Protein AF-A0A965VI87-F1 (afdb_monomer_lite)

Sequence (1273 aa):
LYPISFAGQSDTATFDNCLELLTMAGYPISQAMMMMIPEPWENHSTMDPRRRAFYEYHAAMLEPWDGPASIVFTDGRQIGATLDRNGLRPSRYCITDDDLVIMASESGVLPVPENKIVRKWRLQPGKMFLIDLEQGRMIDDDELKSGLANSKPYKQWIDNLRIKLDDVATHGPVETGEATSVSLLDRQQAFGFTQEDVKFLMAPMAVAGEEALGSMGNDSPLAVLSDKNKPLYNYFKQLFAQVTNPPIDPIREAIVMSLVSFIGPKPNLLDINQVNPPMRLEVAQPVLDFADMAKLRDIAQYTHGKFRSTTLDITYPLAWGHEGVEAKLASLCAQAVDAIRGGHNILIISDKGVGPENVAIPALMALSAIHQHLVSEGLRTTAGLVVETGTAREVHHFAVLAGYGAEAVHPYLAMETLVQMHQNLSGDLGADKAIYNYIKAIGKGLSKIMSKMGVSTYMSYCGAQLFEAIGLSSETVNKYFTGTPSRVEGIGVFEIAEEAIRMHRAAFSSDPVLAQALDAGGEYAWRARGEEHMWTPDAIAKLQHSTRANNFSTYKEYAQIINDQSRRHLTLRGLFEFKIDPAKAIPVDEVESAAEIVKRFATGAMSLGSISTEAHATLAIAMNRIGGKSNTGEGGEDPARYRNELKGIPITQGQTMSDLLGKDLFEVDYPLNAGDSMRSKIKQVASGRFGVTAEYLSSADQIQIKMAQGAKPGEGGQLPGSKVSNYIGMLRYSVPGVGLISPPPHHDIYSIEDLAQLIHDLKNVAPKASISVKLVSEIGVGTVAAGVTKCKSDHIVIAGHDGGTGASPWSSIKHAGSPWEIGLAETQQTLVLNRLRGRVRVQADGQMKTGRDVAIGALLGADEFGFATAPLVVEGCIMMRKCHLNTCPVGVATQDPDLRKKFSGKPDHVVNYFFFVAEEVRQIMAQLGIRKFDDMIGRADLLDTRKGIAHWKASGLDFGRIFAMPPVPADVPRFHCESQAHGLDKGLDNLLIAKSRDAIDKGQRVQFMEVARNVNRSVGAMLSGAVTQVHPEGLPDDTIRIQLEGTGGQSFGAFLCKGITLYLIGDANDYTGKGLSGGRVVVRPSIDFRGDALRNTIVGNTVMYGATAGEAFFSGVAGERFAVRLSGATAVVEGTGDHGCEYMTGGTVLVLGQTGRNFAAGMSGGVAYVYDEDGHFASRCNTAMVDLKPLLSAQEQEASVDRGVWHLGETDEATVRRLLAEHNRWTGSKRARELLDHWDAARTRFVKVFPKEYQRALAEIHAKKRTSQTVAG

Structure (mmCIF, N/CA/C/O backbone):
data_AF-A0A965VI87-F1
#
_entry.id   AF-A0A965VI87-F1
#
loop_
_atom_site.group_PDB
_atom_site.id
_atom_site.type_symbol
_atom_site.label_atom_id
_atom_site.label_alt_id
_atom_site.label_comp_id
_atom_site.label_asym_id
_atom_site.label_entity_id
_atom_site.label_seq_id
_atom_site.pdbx_PDB_ins_code
_atom_site.Cartn_x
_atom_site.Cartn_y
_atom_site.Cartn_z
_atom_site.occupancy
_atom_site.B_iso_or_equiv
_atom_site.auth_seq_id
_atom_site.auth_comp_id
_atom_site.auth_asym_id
_atom_site.auth_atom_id
_atom_site.pdbx_PDB_model_num
ATOM 1 N N . LEU A 1 1 ? -41.719 -2.821 0.565 1.00 72.94 1 LEU A N 1
ATOM 2 C CA . LEU A 1 1 ? -40.392 -2.865 -0.085 1.00 72.94 1 LEU A CA 1
ATOM 3 C C . LEU A 1 1 ? -39.290 -3.354 0.858 1.00 72.94 1 LEU A C 1
ATOM 5 O O . LEU A 1 1 ? -38.326 -3.894 0.357 1.00 72.94 1 LEU A O 1
ATOM 9 N N . TYR A 1 2 ? -39.400 -3.215 2.186 1.00 78.69 2 TYR A N 1
ATOM 10 C CA . TYR A 1 2 ? -38.315 -3.613 3.096 1.00 78.69 2 TYR A CA 1
ATOM 11 C C . TYR A 1 2 ? -38.128 -5.137 3.250 1.00 78.69 2 TYR A C 1
ATOM 13 O O . TYR A 1 2 ? -39.138 -5.845 3.319 1.00 78.69 2 TYR A O 1
ATOM 21 N N . PRO A 1 3 ? -36.871 -5.617 3.392 1.00 82.81 3 PRO A N 1
ATOM 22 C CA . PRO A 1 3 ? -35.610 -4.860 3.284 1.00 82.81 3 PRO A CA 1
ATOM 23 C C . PRO A 1 3 ? -35.211 -4.584 1.819 1.00 82.81 3 PRO A C 1
ATOM 25 O O . PRO A 1 3 ? -35.500 -5.389 0.942 1.00 82.81 3 PRO A O 1
ATOM 28 N N . ILE A 1 4 ? -34.544 -3.449 1.565 1.00 86.69 4 ILE A N 1
ATOM 29 C CA . ILE A 1 4 ? -34.064 -3.064 0.217 1.00 86.69 4 ILE A CA 1
ATOM 30 C C . ILE A 1 4 ? -32.830 -3.881 -0.191 1.00 86.69 4 ILE A C 1
ATOM 32 O O . ILE A 1 4 ? -32.712 -4.296 -1.338 1.00 86.69 4 ILE A O 1
ATOM 36 N N . SER A 1 5 ? -31.942 -4.158 0.765 1.00 88.50 5 SER A N 1
ATOM 37 C CA . SER A 1 5 ? -30.737 -4.965 0.561 1.00 88.50 5 SER A CA 1
ATOM 38 C C . SER A 1 5 ? -30.717 -6.123 1.552 1.00 88.50 5 SER A C 1
ATOM 40 O O . SER A 1 5 ? -31.029 -5.944 2.732 1.00 88.50 5 SER A O 1
ATOM 42 N N . PHE A 1 6 ? -30.357 -7.314 1.076 1.00 86.75 6 PHE A N 1
ATOM 43 C CA . PHE A 1 6 ? -30.301 -8.534 1.880 1.00 86.75 6 PHE A CA 1
ATOM 44 C C . PHE A 1 6 ? -28.860 -8.885 2.253 1.00 86.75 6 PHE A C 1
ATOM 46 O O . PHE A 1 6 ? -27.928 -8.681 1.475 1.00 86.75 6 PHE A O 1
ATOM 53 N N . ALA A 1 7 ? -28.679 -9.484 3.432 1.00 82.75 7 ALA A N 1
ATOM 54 C CA . ALA A 1 7 ? -27.382 -10.009 3.842 1.00 82.75 7 ALA A CA 1
ATOM 55 C C . ALA A 1 7 ? -26.872 -11.062 2.837 1.00 82.75 7 ALA A C 1
ATOM 57 O O . ALA A 1 7 ? -27.614 -11.960 2.437 1.00 82.75 7 ALA A O 1
ATOM 58 N N . GLY A 1 8 ? -25.598 -10.960 2.450 1.00 85.56 8 GLY A N 1
ATOM 59 C CA . GLY A 1 8 ? -24.940 -11.893 1.527 1.00 85.56 8 GLY A CA 1
ATOM 60 C C . GLY A 1 8 ? -25.049 -11.544 0.037 1.00 85.56 8 GLY A C 1
ATOM 61 O O . GLY A 1 8 ? -24.500 -12.279 -0.782 1.00 85.56 8 GLY A O 1
ATOM 62 N N . GLN A 1 9 ? -25.718 -10.446 -0.332 1.00 92.62 9 GLN A N 1
ATOM 63 C CA . GLN A 1 9 ? -25.643 -9.902 -1.693 1.00 92.62 9 GLN A CA 1
ATOM 64 C C . GLN A 1 9 ? -24.256 -9.307 -1.979 1.00 92.62 9 GLN A C 1
ATOM 66 O O . GLN A 1 9 ? -23.531 -8.925 -1.060 1.00 92.62 9 GLN A O 1
ATOM 71 N N . SER A 1 10 ? -23.881 -9.235 -3.260 1.00 94.56 10 SER A N 1
ATOM 72 C CA . SER A 1 10 ? -22.672 -8.513 -3.658 1.00 94.56 10 SER A CA 1
ATOM 73 C C . SER A 1 10 ? -22.844 -7.005 -3.473 1.00 94.56 10 SER A C 1
ATOM 75 O O . SER A 1 10 ? -23.960 -6.480 -3.393 1.00 94.56 10 SER A O 1
ATOM 77 N N . ASP A 1 11 ? -21.718 -6.303 -3.463 1.00 93.75 11 ASP A N 1
ATOM 78 C CA . ASP A 1 11 ? -21.645 -4.846 -3.561 1.00 93.75 11 ASP A CA 1
ATOM 79 C C . ASP A 1 11 ? -22.456 -4.300 -4.748 1.00 93.75 11 ASP A C 1
ATOM 81 O O . ASP A 1 11 ? -23.286 -3.413 -4.576 1.00 93.75 11 ASP A O 1
ATOM 85 N N . THR A 1 12 ? -22.297 -4.900 -5.928 1.00 94.62 12 THR A N 1
ATOM 86 C CA . THR A 1 12 ? -22.946 -4.484 -7.175 1.00 94.62 12 THR A CA 1
ATOM 87 C C . THR A 1 12 ? -24.462 -4.644 -7.088 1.00 94.62 12 THR A C 1
ATOM 89 O O . THR A 1 12 ? -25.194 -3.743 -7.478 1.00 94.62 12 THR A O 1
ATOM 92 N N . ALA A 1 13 ? -24.946 -5.758 -6.526 1.00 95.31 13 ALA A N 1
ATOM 93 C CA . ALA A 1 13 ? -26.380 -5.968 -6.326 1.00 95.31 13 ALA A CA 1
ATOM 94 C C . ALA A 1 13 ? -26.959 -4.979 -5.302 1.00 95.31 13 ALA A C 1
ATOM 96 O O . ALA A 1 13 ? -28.059 -4.470 -5.477 1.00 95.31 13 ALA A O 1
ATOM 97 N N . THR A 1 14 ? -26.206 -4.669 -4.244 1.00 95.25 14 THR A N 1
ATOM 98 C CA . THR A 1 14 ? -26.623 -3.688 -3.232 1.00 95.25 14 THR A CA 1
ATOM 99 C C . THR A 1 14 ? -26.690 -2.273 -3.824 1.00 95.25 14 THR A C 1
ATOM 101 O O . THR A 1 14 ? -27.634 -1.537 -3.538 1.00 95.25 14 THR A O 1
ATOM 104 N N . PHE A 1 15 ? -25.720 -1.909 -4.669 1.00 95.44 15 PHE A N 1
ATOM 105 C CA . PHE A 1 15 ? -25.708 -0.643 -5.403 1.00 95.44 15 PHE A CA 1
ATOM 106 C C . PHE A 1 15 ? -26.916 -0.539 -6.345 1.00 95.44 15 PHE A C 1
ATOM 108 O O . PHE A 1 15 ? -27.625 0.465 -6.318 1.00 95.44 15 PHE A O 1
ATOM 115 N N . ASP A 1 16 ? -27.186 -1.594 -7.118 1.00 95.81 16 ASP A N 1
ATOM 116 C CA . ASP A 1 16 ? -28.302 -1.657 -8.069 1.00 95.81 16 ASP A CA 1
ATOM 117 C C . ASP A 1 16 ? -29.664 -1.506 -7.374 1.00 95.81 16 ASP A C 1
ATOM 119 O O . ASP A 1 16 ? -30.453 -0.645 -7.755 1.00 95.81 16 ASP A O 1
ATOM 123 N N . ASN A 1 17 ? -29.899 -2.224 -6.266 1.00 95.12 17 ASN A N 1
ATOM 124 C CA . ASN A 1 17 ? -31.145 -2.100 -5.492 1.00 95.12 17 ASN A CA 1
ATOM 125 C C . ASN A 1 17 ? -31.388 -0.661 -4.996 1.00 95.12 17 ASN A C 1
ATOM 127 O O . ASN A 1 17 ? -32.525 -0.188 -4.939 1.00 95.12 17 ASN A O 1
ATOM 131 N N . CYS A 1 18 ? -30.324 0.042 -4.593 1.00 95.06 18 CYS A N 1
ATOM 132 C CA . CYS A 1 18 ? -30.413 1.425 -4.130 1.00 95.06 18 CYS A CA 1
ATOM 133 C C . CYS A 1 18 ? -30.672 2.392 -5.298 1.00 95.06 18 CYS A C 1
ATOM 135 O O . CYS A 1 18 ? -31.544 3.258 -5.193 1.00 95.06 18 CYS A O 1
ATOM 137 N N . LEU A 1 19 ? -29.988 2.207 -6.433 1.00 95.94 19 LEU A N 1
ATOM 138 C CA . LEU A 1 19 ? -30.224 2.984 -7.651 1.00 95.94 19 LEU A CA 1
ATOM 139 C C . LEU A 1 19 ? -31.660 2.809 -8.165 1.00 95.94 19 LEU A C 1
ATOM 141 O O . LEU A 1 19 ? -32.320 3.795 -8.511 1.00 95.94 19 LEU A O 1
ATOM 145 N N . GLU A 1 20 ? -32.162 1.573 -8.174 1.00 95.38 20 GLU A N 1
ATOM 146 C CA . GLU A 1 20 ? -33.539 1.252 -8.546 1.00 95.38 20 GLU A CA 1
ATOM 147 C C . GLU A 1 20 ? -34.525 1.949 -7.601 1.00 95.38 20 GLU A C 1
ATOM 149 O O . GLU A 1 20 ? -35.437 2.632 -8.068 1.00 95.38 20 GLU A O 1
ATOM 154 N N . LEU A 1 21 ? -34.305 1.881 -6.281 1.00 95.25 21 LEU A N 1
ATOM 155 C CA . LEU A 1 21 ? -35.148 2.564 -5.297 1.00 95.25 21 LEU A CA 1
ATOM 156 C C . LEU A 1 21 ? -35.213 4.079 -5.539 1.00 95.25 21 LEU A C 1
ATOM 158 O O . LEU A 1 21 ? -36.306 4.648 -5.530 1.00 95.25 21 LEU A O 1
ATOM 162 N N . LEU A 1 22 ? -34.067 4.736 -5.749 1.00 95.38 22 LEU A N 1
ATOM 163 C CA . LEU A 1 22 ? -34.012 6.179 -6.007 1.00 95.38 22 LEU A CA 1
ATOM 164 C C . LEU A 1 22 ? -34.742 6.539 -7.306 1.00 95.38 22 LEU A C 1
ATOM 166 O O . LEU A 1 22 ? -35.532 7.485 -7.340 1.00 95.38 22 LEU A O 1
ATOM 170 N N . THR A 1 23 ? -34.529 5.754 -8.360 1.00 94.94 23 THR A N 1
ATOM 171 C CA . THR A 1 23 ? -35.169 5.980 -9.660 1.00 94.94 23 THR A CA 1
ATOM 172 C C . THR A 1 23 ? -36.686 5.787 -9.563 1.00 94.94 23 THR A C 1
ATOM 174 O O . THR A 1 23 ? -37.454 6.640 -10.007 1.00 94.94 23 THR A O 1
ATOM 177 N N . MET A 1 24 ? -37.149 4.727 -8.890 1.00 93.31 24 MET A N 1
ATOM 178 C CA . MET A 1 24 ? -38.575 4.468 -8.654 1.00 93.31 24 MET A CA 1
ATOM 179 C C . MET A 1 24 ? -39.237 5.506 -7.739 1.00 93.31 24 MET A C 1
ATOM 181 O O . MET A 1 24 ? -40.436 5.755 -7.869 1.00 93.31 24 MET A O 1
ATOM 185 N N . ALA A 1 25 ? -38.479 6.127 -6.830 1.00 92.62 25 ALA A N 1
ATOM 186 C CA . ALA A 1 25 ? -38.961 7.237 -6.009 1.00 92.62 25 ALA A CA 1
ATOM 187 C C . ALA A 1 25 ? -39.172 8.533 -6.816 1.00 92.62 25 ALA A C 1
ATOM 189 O O . ALA A 1 25 ? -39.850 9.442 -6.338 1.00 92.62 25 ALA A O 1
ATOM 190 N N . GLY A 1 26 ? -38.642 8.600 -8.043 1.00 93.62 26 GLY A N 1
ATOM 191 C CA . GLY A 1 26 ? -38.855 9.688 -8.996 1.00 93.62 26 GLY A CA 1
ATOM 192 C C . GLY A 1 26 ? -37.635 10.575 -9.243 1.00 93.62 26 GLY A C 1
ATOM 193 O O . GLY A 1 26 ? -37.772 11.601 -9.911 1.00 93.62 26 GLY A O 1
ATOM 194 N N . TYR A 1 27 ? -36.449 10.213 -8.741 1.00 94.31 27 TYR A N 1
ATOM 195 C CA . TYR A 1 27 ? -35.214 10.857 -9.190 1.00 94.31 27 TYR A CA 1
ATOM 196 C C . TYR A 1 27 ? -34.926 10.473 -10.650 1.00 94.31 27 TYR A C 1
ATOM 198 O O . TYR A 1 27 ? -35.005 9.291 -10.988 1.00 94.31 27 TYR A O 1
ATOM 206 N N . PRO A 1 28 ? -34.529 11.420 -11.520 1.00 94.38 28 PRO A N 1
ATOM 207 C CA . PRO A 1 28 ? -33.897 11.068 -12.787 1.00 94.38 28 PRO A CA 1
ATOM 208 C C . PRO A 1 28 ? -32.697 10.148 -12.531 1.00 94.38 28 PRO A C 1
ATOM 210 O O . PRO A 1 28 ? -31.907 10.424 -11.625 1.00 94.38 28 PRO A O 1
ATOM 213 N N . ILE A 1 29 ? -32.522 9.093 -13.331 1.00 96.00 29 ILE A N 1
ATOM 214 C CA . ILE A 1 29 ? -31.449 8.106 -13.113 1.00 96.00 29 ILE A CA 1
ATOM 215 C C . ILE A 1 29 ? -30.055 8.757 -13.086 1.00 96.00 29 ILE A C 1
ATOM 217 O O . ILE A 1 29 ? -29.215 8.412 -12.259 1.00 96.00 29 ILE A O 1
ATOM 221 N N . SER A 1 30 ? -29.830 9.783 -13.911 1.00 95.00 30 SER A N 1
ATOM 222 C CA . SER A 1 30 ? -28.601 10.587 -13.903 1.00 95.00 30 SER A CA 1
ATOM 223 C C . SER A 1 30 ? -28.392 11.350 -12.590 1.00 95.00 30 SER A C 1
ATOM 225 O O . SER A 1 30 ? -27.271 11.410 -12.087 1.00 95.00 30 SER A O 1
ATOM 227 N N . GLN A 1 31 ? -29.460 11.881 -11.986 1.00 95.44 31 GLN A N 1
ATOM 228 C CA . GLN A 1 31 ? -29.398 12.523 -10.673 1.00 95.44 31 GLN A CA 1
ATOM 229 C C . GLN A 1 31 ? -29.101 11.503 -9.569 1.00 95.44 31 GLN A C 1
ATOM 231 O O . GLN A 1 31 ? -28.244 11.770 -8.729 1.00 95.44 31 GLN A O 1
ATOM 236 N N . ALA A 1 32 ? -29.763 10.341 -9.583 1.00 96.06 32 ALA A N 1
ATOM 237 C CA . ALA A 1 32 ? -29.514 9.269 -8.619 1.00 96.06 32 ALA A CA 1
ATOM 238 C C . ALA A 1 32 ? -28.046 8.808 -8.669 1.00 96.06 32 ALA A C 1
ATOM 240 O O . ALA A 1 32 ? -27.383 8.729 -7.634 1.00 96.06 32 ALA A O 1
ATOM 241 N N . MET A 1 33 ? -27.493 8.637 -9.873 1.00 96.06 33 MET A N 1
ATOM 242 C CA . MET A 1 33 ? -26.074 8.330 -10.066 1.00 96.06 33 MET A CA 1
ATOM 243 C C . MET A 1 33 ? -25.146 9.428 -9.526 1.00 96.06 33 MET A C 1
ATOM 245 O O . MET A 1 33 ? -24.167 9.108 -8.859 1.00 96.06 33 MET A O 1
ATOM 249 N N . MET A 1 34 ? -25.460 10.712 -9.738 1.00 95.25 34 MET A N 1
ATOM 250 C CA . MET A 1 34 ? -24.687 11.831 -9.169 1.00 95.25 34 MET A CA 1
ATOM 251 C C . MET A 1 34 ? -24.776 11.926 -7.638 1.00 95.25 34 MET A C 1
ATOM 253 O O . MET A 1 34 ? -23.898 12.526 -7.021 1.00 95.25 34 MET A O 1
ATOM 257 N N . MET A 1 35 ? -25.832 11.385 -7.024 1.00 95.31 35 MET A N 1
ATOM 258 C CA . MET A 1 35 ? -25.975 11.311 -5.566 1.00 95.31 35 MET A CA 1
ATOM 259 C C . MET A 1 35 ? -25.169 10.149 -4.980 1.00 95.31 35 MET A C 1
ATOM 261 O O . MET A 1 35 ? -24.522 10.323 -3.953 1.00 95.31 35 MET A O 1
ATOM 265 N N . MET A 1 36 ? -25.200 8.981 -5.627 1.00 95.50 36 MET A N 1
ATOM 266 C CA . MET A 1 36 ? -24.495 7.780 -5.165 1.00 95.50 36 MET A CA 1
ATOM 267 C C . MET A 1 36 ? -22.984 7.843 -5.430 1.00 95.50 36 MET A C 1
ATOM 269 O O . MET A 1 36 ? -22.193 7.466 -4.567 1.00 95.50 36 MET A O 1
ATOM 273 N N . ILE A 1 37 ? -22.584 8.353 -6.602 1.00 95.00 37 ILE A N 1
ATOM 274 C CA . ILE A 1 37 ? -21.187 8.531 -7.032 1.00 95.00 37 ILE A CA 1
ATOM 275 C C . ILE A 1 37 ? -20.941 10.024 -7.330 1.00 95.00 37 ILE A C 1
ATOM 277 O O . ILE A 1 37 ? -20.847 10.433 -8.492 1.00 95.00 37 ILE A O 1
ATOM 281 N N . PRO A 1 38 ? -20.873 10.881 -6.294 1.00 93.81 38 PRO A N 1
ATOM 282 C CA . PRO A 1 38 ? -20.665 12.308 -6.486 1.00 93.81 38 PRO A CA 1
ATOM 283 C C . PRO A 1 38 ? -19.235 12.626 -6.936 1.00 93.81 38 PRO A C 1
ATOM 285 O O . PRO A 1 38 ? -18.255 12.004 -6.512 1.00 93.81 38 PRO A O 1
ATOM 288 N N . GLU A 1 39 ? -19.101 13.677 -7.747 1.00 91.44 39 GLU A N 1
ATOM 289 C CA . GLU A 1 39 ? -17.798 14.270 -8.055 1.00 91.44 39 GLU A CA 1
ATOM 290 C C . GLU A 1 39 ? -17.091 14.754 -6.780 1.00 91.44 39 GLU A C 1
ATOM 292 O O . GLU A 1 39 ? -17.751 15.189 -5.837 1.00 91.44 39 GLU A O 1
ATOM 297 N N . PRO A 1 40 ? -15.747 14.774 -6.738 1.00 89.94 40 PRO A N 1
ATOM 298 C CA . PRO A 1 40 ? -15.033 15.472 -5.674 1.00 89.94 40 PRO A CA 1
ATOM 299 C C . PRO A 1 40 ? -15.330 16.979 -5.753 1.00 89.94 40 PRO A C 1
ATOM 301 O O . PRO A 1 40 ? -14.959 17.645 -6.728 1.00 89.94 40 PRO A O 1
ATOM 304 N N . TRP A 1 41 ? -16.038 17.504 -4.745 1.00 91.19 41 TRP A N 1
ATOM 305 C CA . TRP A 1 41 ? -16.609 18.859 -4.742 1.00 91.19 41 TRP A CA 1
ATOM 306 C C . TRP A 1 41 ? -16.074 19.737 -3.605 1.00 91.19 41 TRP A C 1
ATOM 308 O O . TRP A 1 41 ? -15.979 20.954 -3.771 1.00 91.19 41 TRP A O 1
ATOM 318 N N . GLU A 1 42 ? -15.674 19.130 -2.487 1.00 87.81 42 GLU A N 1
ATOM 319 C CA . GLU A 1 42 ? -15.307 19.792 -1.232 1.00 87.81 42 GLU A CA 1
ATOM 320 C C . GLU A 1 42 ? -14.055 20.661 -1.395 1.00 87.81 42 GLU A C 1
ATOM 322 O O . GLU A 1 42 ? -14.053 21.846 -1.063 1.00 87.81 42 GLU A O 1
ATOM 327 N N . ASN A 1 43 ? -13.011 20.090 -2.002 1.00 82.75 43 ASN A N 1
ATOM 328 C CA . ASN A 1 43 ? -11.727 20.755 -2.239 1.00 82.75 43 ASN A CA 1
ATOM 329 C C . ASN A 1 43 ? -11.566 21.264 -3.683 1.00 82.75 43 ASN A C 1
ATOM 331 O O . ASN A 1 43 ? -10.490 21.718 -4.078 1.00 82.75 43 ASN A O 1
ATOM 335 N N . HIS A 1 44 ? -12.624 21.206 -4.498 1.00 82.25 44 HIS A N 1
ATOM 336 C CA . HIS A 1 44 ? -12.569 21.585 -5.909 1.00 82.25 44 HIS A CA 1
ATOM 337 C C . HIS A 1 44 ? -12.850 23.082 -6.090 1.00 82.25 44 HIS A C 1
ATOM 339 O O . HIS A 1 44 ? -13.974 23.498 -6.378 1.00 82.25 44 HIS A O 1
ATOM 345 N N . SER A 1 45 ? -11.811 23.907 -5.948 1.00 76.25 45 SER A N 1
ATOM 346 C CA . SER A 1 45 ? -11.904 25.377 -5.943 1.00 76.25 45 SER A CA 1
ATOM 347 C C . SER A 1 45 ? -12.512 25.993 -7.211 1.00 76.25 45 SER A C 1
ATOM 349 O O . SER A 1 45 ? -13.214 26.997 -7.106 1.00 76.25 45 SER A O 1
ATOM 351 N N . THR A 1 46 ? -12.306 25.377 -8.376 1.00 80.62 46 THR A N 1
ATOM 352 C CA . THR A 1 46 ? -12.763 25.854 -9.695 1.00 80.62 46 THR A CA 1
ATOM 353 C C . THR A 1 46 ? -14.134 25.328 -10.132 1.00 80.62 46 THR A C 1
ATOM 355 O O . THR A 1 46 ? -14.594 25.685 -11.213 1.00 80.62 46 THR A O 1
ATOM 358 N N . MET A 1 47 ? -14.788 24.472 -9.338 1.00 88.69 47 MET A N 1
ATOM 359 C CA . MET A 1 47 ? -16.128 23.965 -9.660 1.00 88.69 47 MET A CA 1
ATOM 360 C C . MET A 1 47 ? -17.152 25.108 -9.686 1.00 88.69 47 MET A C 1
ATOM 362 O O . MET A 1 47 ? -17.117 25.991 -8.826 1.00 88.69 47 MET A O 1
ATOM 366 N N . ASP A 1 48 ? -18.098 25.054 -10.630 1.00 91.19 48 ASP A N 1
ATOM 367 C CA . ASP A 1 48 ? -19.225 25.988 -10.665 1.00 91.19 48 ASP A CA 1
ATOM 368 C C . ASP A 1 48 ? -19.956 26.023 -9.300 1.00 91.19 48 ASP A C 1
ATOM 370 O O . ASP A 1 48 ? -20.319 24.965 -8.772 1.00 91.19 48 ASP A O 1
ATOM 374 N N . PRO A 1 49 ? -20.206 27.209 -8.709 1.00 92.12 49 PRO A N 1
ATOM 375 C CA . PRO A 1 49 ? -20.817 27.309 -7.385 1.00 92.12 49 PRO A CA 1
ATOM 376 C C . PRO A 1 49 ? -22.211 26.683 -7.271 1.00 92.12 49 PRO A C 1
ATOM 378 O O . PRO A 1 49 ? -22.584 26.247 -6.182 1.00 92.12 49 PRO A O 1
ATOM 381 N N . ARG A 1 50 ? -23.001 26.643 -8.353 1.00 93.12 50 ARG A N 1
ATOM 382 C CA . ARG A 1 50 ? -24.329 26.008 -8.336 1.00 93.12 50 ARG A CA 1
ATOM 383 C C . ARG A 1 50 ? -24.188 24.492 -8.342 1.00 93.12 50 ARG A C 1
ATOM 385 O O . ARG A 1 50 ? -24.880 23.823 -7.580 1.00 93.12 50 ARG A O 1
ATOM 392 N N . ARG A 1 51 ? -23.246 23.960 -9.129 1.00 94.06 51 ARG A N 1
ATOM 393 C CA . ARG A 1 51 ? -22.891 22.532 -9.113 1.00 94.06 51 ARG A CA 1
ATOM 394 C C . ARG A 1 51 ? -22.349 22.098 -7.747 1.00 94.06 51 ARG A C 1
ATOM 396 O O . ARG A 1 51 ? -22.781 21.075 -7.226 1.00 94.06 51 ARG A O 1
ATOM 403 N N . ARG A 1 52 ? -21.481 22.900 -7.118 1.00 93.88 52 ARG A N 1
ATOM 404 C CA . ARG A 1 52 ? -21.011 22.634 -5.746 1.00 93.88 52 ARG A CA 1
ATOM 405 C C . ARG A 1 52 ? -22.177 22.582 -4.758 1.00 93.88 52 ARG A C 1
ATOM 407 O O . ARG A 1 52 ? -22.276 21.629 -3.995 1.00 93.88 52 ARG A O 1
ATOM 414 N N . ALA A 1 53 ? -23.085 23.559 -4.820 1.00 93.00 53 ALA A N 1
ATOM 415 C CA . ALA A 1 53 ? -24.263 23.594 -3.954 1.00 93.00 53 ALA A CA 1
ATOM 416 C C . ALA A 1 53 ? -25.196 22.387 -4.164 1.00 93.00 53 ALA A C 1
ATOM 418 O O . ALA A 1 53 ? -25.805 21.921 -3.205 1.00 93.00 53 ALA A O 1
ATOM 419 N N . PHE A 1 54 ? -25.300 21.860 -5.391 1.00 94.31 54 PHE A N 1
ATOM 420 C CA . PHE A 1 54 ? -26.028 20.618 -5.664 1.00 94.31 54 PHE A CA 1
ATOM 421 C C . PHE A 1 54 ? -25.421 19.432 -4.899 1.00 94.31 54 PHE A C 1
ATOM 423 O O . PHE A 1 54 ? -26.159 18.720 -4.217 1.00 94.31 54 PHE A O 1
ATOM 430 N N . TYR A 1 55 ? -24.103 19.220 -4.971 1.00 94.12 55 TYR A N 1
ATOM 431 C CA . TYR A 1 55 ? -23.472 18.097 -4.267 1.00 94.12 55 TYR A CA 1
ATOM 432 C C . TYR A 1 55 ? -23.515 18.273 -2.750 1.00 94.12 55 TYR A C 1
ATOM 434 O O . TYR A 1 55 ? -23.901 17.345 -2.046 1.00 94.12 55 TYR A O 1
ATOM 442 N N . GLU A 1 56 ? -23.227 19.476 -2.250 1.00 91.69 56 GLU A N 1
ATOM 443 C CA . GLU A 1 56 ? -23.335 19.810 -0.825 1.00 91.69 56 GLU A CA 1
ATOM 444 C C . GLU A 1 56 ? -24.753 19.548 -0.289 1.00 91.69 56 GLU A C 1
ATOM 446 O O . GLU A 1 56 ? -24.944 19.014 0.807 1.00 91.69 56 GLU A O 1
ATOM 451 N N . TYR A 1 57 ? -25.778 19.849 -1.093 1.00 91.00 57 TYR A N 1
ATOM 452 C CA . TYR A 1 57 ? -27.158 19.571 -0.723 1.00 91.00 57 TYR A CA 1
ATOM 453 C C . TYR A 1 57 ? -27.446 18.070 -0.575 1.00 91.00 57 TYR A C 1
ATOM 455 O O . TYR A 1 57 ? -28.150 17.690 0.364 1.00 91.00 57 TYR A O 1
ATOM 463 N N . HIS A 1 58 ? -26.916 17.221 -1.450 1.00 92.12 58 HIS A N 1
ATOM 464 C CA . HIS A 1 58 ? -27.187 15.781 -1.405 1.00 92.12 58 HIS A CA 1
ATOM 465 C C . HIS A 1 58 ? -26.241 15.013 -0.468 1.00 92.12 58 HIS A C 1
ATOM 467 O O . HIS A 1 58 ? -26.645 13.982 0.060 1.00 92.12 58 HIS A O 1
ATOM 473 N N . ALA A 1 59 ? -25.051 15.541 -0.165 1.00 91.00 59 ALA A N 1
ATOM 474 C CA . ALA A 1 59 ? -24.078 14.910 0.735 1.00 91.00 59 ALA A CA 1
ATOM 475 C C . ALA A 1 59 ? -24.625 14.654 2.153 1.00 91.00 59 ALA A C 1
ATOM 477 O O . ALA A 1 59 ? -24.261 13.677 2.797 1.00 91.00 59 ALA A O 1
ATOM 478 N N . ALA A 1 60 ? -25.545 15.497 2.635 1.00 87.69 60 ALA A N 1
ATOM 479 C CA . ALA A 1 60 ? -26.209 15.283 3.925 1.00 87.69 60 ALA A CA 1
ATOM 480 C C . ALA A 1 60 ? -27.293 14.182 3.892 1.00 87.69 60 ALA A C 1
ATOM 482 O O . ALA A 1 60 ? -27.773 13.767 4.944 1.00 87.69 60 ALA A O 1
ATOM 483 N N . MET A 1 61 ? -27.730 13.756 2.701 1.00 90.06 61 MET A N 1
ATOM 484 C CA . MET A 1 61 ? -28.772 12.737 2.511 1.00 90.06 61 MET A CA 1
ATOM 485 C C . MET A 1 61 ? -28.179 11.345 2.317 1.00 90.06 61 MET A C 1
ATOM 487 O O . MET A 1 61 ? -28.700 10.380 2.871 1.00 90.06 61 MET A O 1
ATOM 491 N N . LEU A 1 62 ? -27.115 11.256 1.520 1.00 91.75 62 LEU A N 1
ATOM 492 C CA . LEU A 1 62 ? -26.480 10.005 1.141 1.00 91.75 62 LEU A CA 1
ATOM 493 C C . LEU A 1 62 ? -24.966 10.200 1.101 1.00 91.75 62 LEU A C 1
ATOM 495 O O . LEU A 1 62 ? -24.458 11.076 0.399 1.00 91.75 62 LEU A O 1
ATOM 499 N N . GLU A 1 63 ? -24.254 9.384 1.867 1.00 92.94 63 GLU A N 1
ATOM 500 C CA . GLU A 1 63 ? -22.803 9.296 1.787 1.00 92.94 63 GLU A CA 1
ATOM 501 C C . GLU A 1 63 ? -22.343 8.682 0.447 1.00 92.94 63 GLU A C 1
ATOM 503 O O . GLU A 1 63 ? -23.040 7.832 -0.113 1.00 92.94 63 GLU A O 1
ATOM 508 N N . PRO A 1 64 ? -21.167 9.074 -0.081 1.00 93.50 64 PRO A N 1
ATOM 509 C CA . PRO A 1 64 ? -20.635 8.489 -1.309 1.00 93.50 64 PRO A CA 1
ATOM 510 C C . PRO A 1 64 ? -20.415 6.976 -1.196 1.00 93.50 64 PRO A C 1
ATOM 512 O O . PRO A 1 64 ? -19.836 6.500 -0.214 1.00 93.50 64 PRO A O 1
ATOM 515 N N . TRP A 1 65 ? -20.789 6.243 -2.245 1.00 94.38 65 TRP A N 1
ATOM 516 C CA . TRP A 1 65 ? -20.465 4.826 -2.417 1.00 94.38 65 TRP A CA 1
ATOM 517 C C . TRP A 1 65 ? -19.109 4.718 -3.114 1.00 94.38 65 TRP A C 1
ATOM 519 O O . TRP A 1 65 ? -19.017 4.770 -4.339 1.00 94.38 65 TRP A O 1
ATOM 529 N N . ASP A 1 66 ? -18.049 4.672 -2.307 1.00 90.56 66 ASP A N 1
ATOM 530 C CA . ASP A 1 66 ? -16.662 4.754 -2.773 1.00 90.56 66 ASP A CA 1
ATOM 531 C C . ASP A 1 66 ? -16.090 3.392 -3.204 1.00 90.56 66 ASP A C 1
ATOM 533 O O . ASP A 1 66 ? -16.552 2.336 -2.772 1.00 90.56 66 ASP A O 1
ATOM 537 N N . GLY A 1 67 ? -15.045 3.432 -4.031 1.00 90.38 67 GLY A N 1
ATOM 538 C CA . GLY A 1 67 ? -14.363 2.259 -4.584 1.00 90.38 67 GLY A CA 1
ATOM 539 C C . GLY A 1 67 ? -14.196 2.329 -6.109 1.00 90.38 67 GLY A C 1
ATOM 540 O O . GLY A 1 67 ? -14.876 3.117 -6.765 1.00 90.38 67 GLY A O 1
ATOM 541 N N . PRO A 1 68 ? -13.283 1.536 -6.706 1.00 92.94 68 PRO A N 1
ATOM 542 C CA . PRO A 1 68 ? -13.076 1.532 -8.153 1.00 92.94 68 PRO A CA 1
ATOM 543 C C . PRO A 1 68 ? -14.338 1.128 -8.908 1.00 92.94 68 PRO A C 1
ATOM 545 O O . PRO A 1 68 ? -14.834 0.016 -8.733 1.00 92.94 68 PRO A O 1
ATOM 548 N N . ALA A 1 69 ? -14.820 1.989 -9.803 1.00 93.31 69 ALA A N 1
ATOM 549 C CA . ALA A 1 69 ? -16.038 1.709 -10.547 1.00 93.31 69 ALA A CA 1
ATOM 550 C C . ALA A 1 69 ? -16.008 2.306 -11.956 1.00 93.31 69 ALA A C 1
ATOM 552 O O . ALA A 1 69 ? -15.632 3.455 -12.175 1.00 93.31 69 ALA A O 1
ATOM 553 N N . SER A 1 70 ? -16.465 1.505 -12.916 1.00 94.75 70 SER A N 1
ATOM 554 C CA . SER A 1 70 ? -16.921 1.957 -14.228 1.00 94.75 70 SER A CA 1
ATOM 555 C C . SER A 1 70 ? -18.334 1.419 -14.387 1.00 94.75 70 SER A C 1
ATOM 557 O O . SER A 1 70 ? -18.522 0.229 -14.643 1.00 94.75 70 SER A O 1
ATOM 559 N N . ILE A 1 71 ? -19.321 2.271 -14.118 1.00 95.12 71 ILE A N 1
ATOM 560 C CA . ILE A 1 71 ? -20.730 1.882 -14.081 1.00 95.12 71 ILE A CA 1
ATOM 561 C C . ILE A 1 71 ? -21.377 2.271 -15.399 1.00 95.12 71 ILE A C 1
ATOM 563 O O . ILE A 1 71 ? -21.300 3.429 -15.804 1.00 95.12 71 ILE A O 1
ATOM 567 N N . VAL A 1 72 ? -22.048 1.309 -16.029 1.00 95.88 72 VAL A N 1
ATOM 568 C CA . VAL A 1 72 ? -22.966 1.527 -17.150 1.00 95.88 72 VAL A CA 1
ATOM 569 C C . VAL A 1 72 ? -24.374 1.259 -16.637 1.00 95.88 72 VAL A C 1
ATOM 571 O O . VAL A 1 72 ? -24.608 0.228 -16.012 1.00 95.88 72 VAL A O 1
ATOM 574 N N . PHE A 1 73 ? -25.299 2.180 -16.881 1.00 96.19 73 PHE A N 1
ATOM 575 C CA . PHE A 1 73 ? -26.655 2.137 -16.338 1.00 96.19 73 PHE A CA 1
ATOM 576 C C . PHE A 1 73 ? -27.690 2.524 -17.396 1.00 96.19 73 PHE A C 1
ATOM 578 O O . PHE A 1 73 ? -27.393 3.240 -18.355 1.00 96.19 73 PHE A O 1
ATOM 585 N N . THR A 1 74 ? -28.922 2.046 -17.227 1.00 96.06 74 THR A N 1
ATOM 586 C CA . THR A 1 74 ? -30.041 2.395 -18.103 1.00 96.06 74 THR A CA 1
ATOM 587 C C . THR A 1 74 ? -31.378 2.197 -17.401 1.00 96.06 74 THR A C 1
ATOM 589 O O . THR A 1 74 ? -31.536 1.277 -16.606 1.00 96.06 74 THR A O 1
ATOM 592 N N . ASP A 1 75 ? -32.348 3.042 -17.734 1.00 94.56 75 ASP A N 1
ATOM 593 C CA . ASP A 1 75 ? -33.766 2.891 -17.385 1.00 94.56 75 ASP A CA 1
ATOM 594 C C . ASP A 1 75 ? -34.617 2.439 -18.595 1.00 94.56 75 ASP A C 1
ATOM 596 O O . ASP A 1 75 ? -35.848 2.464 -18.559 1.00 94.56 75 ASP A O 1
ATOM 600 N N . GLY A 1 76 ? -33.964 2.056 -19.699 1.00 94.00 76 GLY A N 1
ATOM 601 C CA . GLY A 1 76 ? -34.593 1.724 -20.978 1.00 94.00 76 GLY A CA 1
ATOM 602 C C . GLY A 1 76 ? -34.879 2.921 -21.896 1.00 94.00 76 GLY A C 1
ATOM 603 O O . GLY A 1 76 ? -35.265 2.703 -23.044 1.00 94.00 76 GLY A O 1
ATOM 604 N N . ARG A 1 77 ? -34.673 4.164 -21.439 1.00 93.88 77 ARG A N 1
ATOM 605 C CA . ARG A 1 77 ? -34.829 5.404 -22.233 1.00 93.88 77 ARG A CA 1
ATOM 606 C C . ARG A 1 77 ? -33.517 6.161 -22.374 1.00 93.88 77 ARG A C 1
ATOM 608 O O . ARG A 1 77 ? -33.202 6.678 -23.444 1.00 93.88 77 ARG A O 1
ATOM 615 N N . GLN A 1 78 ? -32.746 6.202 -21.298 1.00 95.19 78 GLN A N 1
ATOM 616 C CA . GLN A 1 78 ? -31.411 6.766 -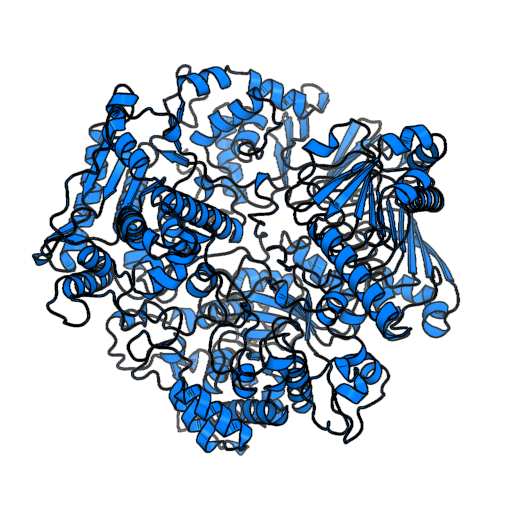21.252 1.00 95.19 78 GLN A CA 1
ATOM 617 C C . GLN A 1 78 ? -30.393 5.650 -21.038 1.00 95.19 78 GLN A C 1
ATOM 619 O O . GLN A 1 78 ? -30.635 4.684 -20.311 1.00 95.19 78 GLN A O 1
ATOM 624 N N . ILE A 1 79 ? -29.239 5.780 -21.684 1.00 96.19 79 ILE A N 1
ATOM 625 C CA . ILE A 1 79 ? -28.079 4.916 -21.468 1.00 96.19 79 ILE A CA 1
ATOM 626 C C . ILE A 1 79 ? -26.957 5.818 -20.989 1.00 96.19 79 ILE A C 1
ATOM 628 O O . ILE A 1 79 ? -26.565 6.748 -21.695 1.00 96.19 79 ILE A O 1
ATOM 632 N N . GLY A 1 80 ? -26.449 5.559 -19.792 1.00 95.12 80 GLY A N 1
ATOM 633 C CA . GLY A 1 80 ? -25.402 6.365 -19.192 1.00 95.12 80 GLY A CA 1
ATOM 634 C C . GLY A 1 80 ? -24.214 5.545 -18.722 1.00 95.12 80 GLY A C 1
ATOM 635 O O . GLY A 1 80 ? -24.301 4.333 -18.526 1.00 95.12 80 GLY A O 1
ATOM 636 N N . ALA A 1 81 ? -23.091 6.229 -18.539 1.00 95.56 81 ALA A N 1
ATOM 637 C CA . ALA A 1 81 ? -21.930 5.684 -17.867 1.00 95.56 81 ALA A CA 1
ATOM 638 C C . ALA A 1 81 ? -21.237 6.748 -17.012 1.00 95.56 81 ALA A C 1
ATOM 640 O O . ALA A 1 81 ? -21.152 7.916 -17.401 1.00 95.56 81 ALA A O 1
ATOM 641 N N . THR A 1 82 ? -20.711 6.342 -15.860 1.00 95.06 82 THR A N 1
ATOM 642 C CA . THR A 1 82 ? -19.870 7.183 -14.996 1.00 95.06 82 THR A CA 1
ATOM 643 C C . THR A 1 82 ? -18.716 6.365 -14.427 1.00 95.06 82 THR A C 1
ATOM 645 O O . THR A 1 82 ? -18.824 5.147 -14.265 1.00 95.06 82 THR A O 1
ATOM 648 N N . LEU A 1 83 ? -17.608 7.036 -14.127 1.00 94.50 83 LEU A N 1
ATOM 649 C CA . LEU A 1 83 ? -16.552 6.460 -13.301 1.00 94.50 83 LEU A CA 1
ATOM 650 C C . LEU A 1 83 ? -16.780 6.809 -11.834 1.00 94.50 83 LEU A C 1
ATOM 652 O O . LEU A 1 83 ? -17.503 7.757 -11.514 1.00 94.50 83 LEU A O 1
ATOM 656 N N . ASP A 1 84 ? -16.102 6.072 -10.960 1.00 92.25 84 ASP A N 1
ATOM 657 C CA . ASP A 1 84 ? -15.862 6.514 -9.596 1.00 92.25 84 ASP A CA 1
ATOM 658 C C . ASP A 1 84 ? -15.119 7.862 -9.560 1.00 92.25 84 ASP A C 1
ATOM 660 O O . ASP A 1 84 ? -14.539 8.338 -10.546 1.00 92.25 84 ASP A O 1
ATOM 664 N N . ARG A 1 85 ? -15.114 8.486 -8.383 1.00 89.19 85 ARG A N 1
ATOM 665 C CA . ARG A 1 85 ? -14.573 9.833 -8.186 1.00 89.19 85 ARG A CA 1
ATOM 666 C C . ARG A 1 85 ? -13.077 9.976 -8.488 1.00 89.19 85 ARG A C 1
ATOM 668 O O . ARG A 1 85 ? -12.628 11.084 -8.780 1.00 89.19 85 ARG A O 1
ATOM 675 N N . ASN A 1 86 ? -12.332 8.875 -8.425 1.00 87.31 86 ASN A N 1
ATOM 676 C CA . ASN A 1 86 ? -10.891 8.795 -8.649 1.00 87.31 86 ASN A CA 1
ATOM 677 C C . ASN A 1 86 ? -10.542 8.274 -10.060 1.00 87.31 86 ASN A C 1
ATOM 679 O O . ASN A 1 86 ? -9.380 8.354 -10.473 1.00 87.31 86 ASN A O 1
ATOM 683 N N . GLY A 1 87 ? -11.534 7.757 -10.799 1.00 90.50 87 GLY A N 1
ATOM 684 C CA . GLY A 1 87 ? -11.388 7.141 -12.118 1.00 90.50 87 GLY A CA 1
ATOM 685 C C . GLY A 1 87 ? -10.419 5.966 -12.117 1.00 90.50 87 GLY A C 1
ATOM 686 O O . GLY A 1 87 ? -9.451 5.947 -12.879 1.00 90.50 87 GLY A O 1
ATOM 687 N N . LEU A 1 88 ? -10.660 4.998 -11.233 1.00 92.25 88 LEU A N 1
ATOM 688 C CA . LEU A 1 88 ? -9.765 3.865 -10.989 1.00 92.25 88 LEU A CA 1
ATOM 689 C C . LEU A 1 88 ? -10.010 2.687 -11.945 1.00 92.25 88 LEU A C 1
ATOM 691 O O . LEU A 1 88 ? -9.259 1.714 -11.920 1.00 92.25 88 LEU A O 1
ATOM 695 N N . ARG A 1 89 ? -11.024 2.756 -12.815 1.00 95.44 89 ARG A N 1
ATOM 696 C CA . ARG A 1 89 ? -11.262 1.773 -13.885 1.00 95.44 89 ARG A CA 1
ATOM 697 C C . ARG A 1 89 ? -11.232 2.436 -15.266 1.00 95.44 89 ARG A C 1
ATOM 699 O O . ARG A 1 89 ? -11.688 3.571 -15.408 1.00 95.44 89 ARG A O 1
ATOM 706 N N . PRO A 1 90 ? -10.717 1.750 -16.300 1.00 94.00 90 PRO A N 1
ATOM 707 C CA . PRO A 1 90 ? -10.724 2.284 -17.651 1.00 94.00 90 PRO A CA 1
ATOM 708 C C . PRO A 1 90 ? -12.119 2.165 -18.285 1.00 94.00 90 PRO A C 1
ATOM 710 O O . PRO A 1 90 ? -12.837 1.179 -18.101 1.00 94.00 90 PRO A O 1
ATOM 713 N N . SER A 1 91 ? -12.493 3.180 -19.063 1.00 95.12 91 SER A N 1
ATOM 714 C CA . SER A 1 91 ? -13.675 3.162 -19.925 1.00 95.12 91 SER A CA 1
ATOM 715 C C . SER A 1 91 ? -13.409 4.014 -21.163 1.00 95.12 91 SER A C 1
ATOM 717 O O . SER A 1 91 ? -13.154 5.219 -21.073 1.00 95.12 91 SER A O 1
ATOM 719 N N . ARG A 1 92 ? -13.399 3.368 -22.327 1.00 95.19 92 ARG A N 1
ATOM 720 C CA . ARG A 1 92 ? -13.074 3.934 -23.638 1.00 95.19 92 ARG A CA 1
ATOM 721 C C . ARG A 1 92 ? -14.300 3.881 -24.527 1.00 95.19 92 ARG A C 1
ATOM 723 O O . ARG A 1 92 ? -15.071 2.928 -24.461 1.00 95.19 92 ARG A O 1
ATOM 730 N N . TYR A 1 93 ? -14.462 4.883 -25.383 1.00 95.06 93 TYR A N 1
ATOM 731 C CA . TYR A 1 93 ? -15.521 4.861 -26.381 1.00 95.06 93 TYR A CA 1
ATOM 732 C C . TYR A 1 93 ? -15.074 5.423 -27.725 1.00 95.06 93 TYR A C 1
ATOM 734 O O . TYR A 1 93 ? -14.232 6.324 -27.795 1.00 95.06 93 TYR A O 1
ATOM 742 N N . CYS A 1 94 ? -15.662 4.906 -28.800 1.00 95.00 94 CYS A N 1
ATOM 743 C CA . CYS A 1 94 ? -15.570 5.501 -30.123 1.00 95.00 94 CYS A CA 1
ATOM 744 C C . CYS A 1 94 ? -16.954 5.816 -30.694 1.00 95.00 94 CYS A C 1
ATOM 746 O O . CYS A 1 94 ? -17.949 5.190 -30.327 1.00 95.00 94 CYS A O 1
ATOM 748 N N . ILE A 1 95 ? -16.990 6.828 -31.558 1.00 94.50 95 ILE A N 1
ATOM 749 C CA . ILE A 1 95 ? -18.176 7.296 -32.275 1.00 94.50 95 ILE A CA 1
ATOM 750 C C . ILE A 1 95 ? -17.861 7.248 -33.767 1.00 94.50 95 ILE A C 1
ATOM 752 O O . ILE A 1 95 ? -16.811 7.753 -34.190 1.00 94.50 95 ILE A O 1
ATOM 756 N N . THR A 1 96 ? -18.749 6.642 -34.544 1.00 94.88 96 THR A N 1
ATOM 757 C CA . THR A 1 96 ? -18.652 6.560 -36.004 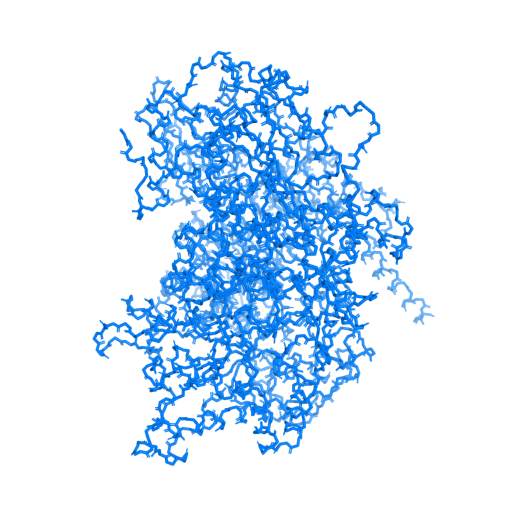1.00 94.88 96 THR A CA 1
ATOM 758 C C . THR A 1 96 ? -19.462 7.655 -36.704 1.00 94.88 96 THR A C 1
ATOM 760 O O . THR A 1 96 ? -20.202 8.403 -36.073 1.00 94.88 96 THR A O 1
ATOM 763 N N . ASP A 1 97 ? -19.287 7.782 -38.018 1.00 94.12 97 ASP A N 1
ATOM 764 C CA . ASP A 1 97 ? -19.977 8.755 -38.873 1.00 94.12 97 ASP A CA 1
ATOM 765 C C . ASP A 1 97 ? -21.460 8.434 -39.124 1.00 94.12 97 ASP A C 1
ATOM 767 O O . ASP A 1 97 ? -22.196 9.294 -39.602 1.00 94.12 97 ASP A O 1
ATOM 771 N N . ASP A 1 98 ? -21.897 7.223 -38.770 1.00 93.69 98 ASP A N 1
ATOM 772 C CA . ASP A 1 98 ? -23.291 6.769 -38.715 1.00 93.69 98 ASP A CA 1
ATOM 773 C C . ASP A 1 98 ? -23.871 6.760 -37.283 1.00 93.69 98 ASP A C 1
ATOM 775 O O . ASP A 1 98 ? -24.833 6.043 -37.008 1.00 93.69 98 ASP A O 1
ATOM 779 N N . ASP A 1 99 ? -23.289 7.558 -36.378 1.00 91.12 99 ASP A N 1
ATOM 780 C CA . ASP A 1 99 ? -23.721 7.781 -34.986 1.00 91.12 99 ASP A CA 1
ATOM 781 C C . ASP A 1 99 ? -23.739 6.526 -34.085 1.00 91.12 99 ASP A C 1
ATOM 783 O O . ASP A 1 99 ? -24.313 6.534 -32.991 1.00 91.12 99 ASP A O 1
ATOM 787 N N . LEU A 1 100 ? -23.057 5.443 -34.479 1.00 93.12 100 LEU A N 1
ATOM 788 C CA . LEU A 1 100 ? -22.858 4.288 -33.605 1.00 93.12 100 LEU A CA 1
ATOM 789 C C . LEU A 1 100 ? -21.830 4.624 -32.515 1.00 93.12 100 LEU A C 1
ATOM 791 O O . LEU A 1 100 ? -20.701 5.038 -32.789 1.00 93.12 100 LEU A O 1
ATOM 795 N N . VAL A 1 101 ? -22.210 4.376 -31.261 1.00 93.81 101 VAL A N 1
ATOM 796 C CA . VAL A 1 101 ? -21.327 4.487 -30.096 1.00 93.81 101 VAL A CA 1
ATOM 797 C C . VAL A 1 101 ? -20.938 3.095 -29.622 1.00 93.81 101 VAL A C 1
ATOM 799 O O . VAL A 1 101 ? -21.795 2.267 -29.320 1.00 93.81 101 VAL A O 1
ATOM 802 N N . ILE A 1 102 ? -19.636 2.855 -29.489 1.00 95.12 102 ILE A N 1
ATOM 803 C CA . ILE A 1 102 ? -19.100 1.628 -28.898 1.00 95.12 102 ILE A CA 1
ATOM 804 C C . ILE A 1 102 ? -18.304 2.022 -27.663 1.00 95.12 102 ILE A C 1
ATOM 806 O O . ILE A 1 102 ? -17.309 2.731 -27.786 1.00 95.12 102 ILE A O 1
ATOM 810 N N . MET A 1 103 ? -18.731 1.553 -26.491 1.00 94.88 103 MET A N 1
ATOM 811 C CA . MET A 1 103 ? -18.036 1.747 -25.218 1.00 94.88 103 MET A CA 1
ATOM 812 C C . MET A 1 103 ? -17.580 0.399 -24.656 1.00 94.88 103 MET A C 1
ATOM 814 O O . MET A 1 103 ? -18.337 -0.570 -24.665 1.00 94.88 103 MET A O 1
ATOM 818 N N . ALA A 1 104 ? -16.344 0.340 -24.169 1.00 95.56 104 ALA A N 1
ATOM 819 C CA . ALA A 1 104 ? -15.766 -0.838 -23.535 1.00 95.56 104 ALA A CA 1
ATOM 820 C C . ALA A 1 104 ? -14.635 -0.440 -22.577 1.00 95.56 104 ALA A C 1
ATOM 822 O O . ALA A 1 104 ? -14.138 0.683 -22.614 1.00 95.56 104 ALA A O 1
ATOM 823 N N . SER A 1 105 ? -14.184 -1.372 -21.739 1.00 94.25 105 SER A N 1
ATOM 824 C CA . SER A 1 105 ? -13.041 -1.138 -20.846 1.00 94.25 105 SER A CA 1
ATOM 825 C C . SER A 1 105 ? -11.727 -0.899 -21.603 1.00 94.25 105 SER A C 1
ATOM 827 O O . SER A 1 105 ? -10.868 -0.178 -21.112 1.00 94.25 105 SER A O 1
ATOM 829 N N . GLU A 1 106 ? -11.583 -1.455 -22.810 1.00 95.62 106 GLU A N 1
ATOM 830 C CA . GLU A 1 106 ? -10.400 -1.310 -23.666 1.00 95.62 106 GLU A CA 1
ATOM 831 C C . GLU A 1 106 ? -10.779 -0.859 -25.083 1.00 95.62 106 GLU A C 1
ATOM 833 O O . GLU A 1 106 ? -11.866 -1.150 -25.587 1.00 95.62 106 GLU A O 1
ATOM 838 N N . SER A 1 107 ? -9.845 -0.195 -25.760 1.00 94.50 107 SER A N 1
ATOM 839 C CA . SER A 1 107 ? -9.928 0.085 -27.195 1.00 94.50 107 SER A CA 1
ATOM 840 C C . SER A 1 107 ? -9.643 -1.174 -28.028 1.00 94.50 107 SER A C 1
ATOM 842 O O . SER A 1 107 ? -8.945 -2.091 -27.591 1.00 94.50 107 SER A O 1
ATOM 844 N N . GLY A 1 108 ? -10.158 -1.213 -29.263 1.00 93.44 108 GLY A N 1
ATOM 845 C CA . GLY A 1 108 ? -9.873 -2.283 -30.232 1.00 93.44 108 GLY A CA 1
ATOM 846 C C . GLY A 1 108 ? -10.677 -3.577 -30.042 1.00 93.44 108 GLY A C 1
ATOM 847 O O . GLY A 1 108 ? -10.313 -4.605 -30.610 1.00 93.44 108 GLY A O 1
ATOM 848 N N . VAL A 1 109 ? -11.761 -3.546 -29.254 1.00 95.12 109 VAL A N 1
ATOM 849 C CA . VAL A 1 109 ? -12.617 -4.720 -28.974 1.00 95.12 109 VAL A CA 1
ATOM 850 C C . VAL A 1 109 ? -13.464 -5.175 -30.165 1.00 95.12 109 VAL A C 1
ATOM 852 O O . VAL A 1 109 ? -13.794 -6.355 -30.260 1.00 95.12 109 VAL A O 1
ATOM 855 N N . LEU A 1 110 ? -13.791 -4.263 -31.085 1.00 94.19 110 LEU A N 1
ATOM 856 C CA . LEU A 1 110 ? -14.542 -4.535 -32.311 1.00 94.19 110 LEU A CA 1
ATOM 857 C C . LEU A 1 110 ? -13.794 -3.965 -33.529 1.00 94.19 110 LEU A C 1
ATOM 859 O O . LEU A 1 110 ? -13.1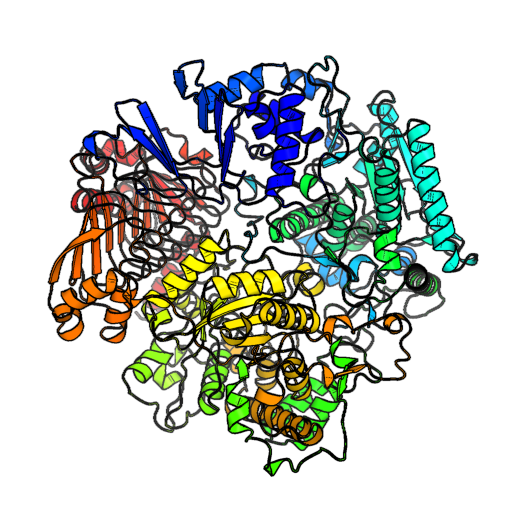52 -2.918 -33.412 1.00 94.19 110 LEU A O 1
ATOM 863 N N . PRO A 1 111 ? -13.871 -4.619 -34.705 1.00 90.19 111 PRO A N 1
ATOM 864 C CA . PRO A 1 111 ? -13.172 -4.178 -35.908 1.00 90.19 111 PRO A CA 1
ATOM 865 C C . PRO A 1 111 ? -13.927 -3.029 -36.596 1.00 90.19 111 PRO A C 1
ATOM 867 O O . PRO A 1 111 ? -14.724 -3.252 -37.506 1.00 90.19 111 PRO A O 1
ATOM 870 N N . VAL A 1 112 ? -13.676 -1.792 -36.164 1.00 93.50 112 VAL A N 1
ATOM 871 C CA . VAL A 1 112 ? -14.243 -0.581 -36.782 1.00 93.50 112 VAL A CA 1
ATOM 872 C C . VAL A 1 112 ? -13.225 0.029 -37.754 1.00 93.50 112 VAL A C 1
ATOM 874 O O . VAL A 1 112 ? -12.092 0.283 -37.345 1.00 93.50 112 VAL A O 1
ATOM 877 N N . PRO A 1 113 ? -13.582 0.287 -39.026 1.00 93.81 113 PRO A N 1
ATOM 878 C CA . PRO A 1 113 ? -12.687 0.960 -39.966 1.00 93.81 113 PRO A CA 1
ATOM 879 C C . PRO A 1 113 ? -12.307 2.376 -39.501 1.00 93.81 113 PRO A C 1
ATOM 881 O O . PRO A 1 113 ? -13.188 3.185 -39.217 1.00 93.81 113 PRO A O 1
ATOM 884 N N . GLU A 1 114 ? -11.010 2.706 -39.482 1.00 93.62 114 GLU A N 1
ATOM 885 C CA . GLU A 1 114 ? -10.491 4.009 -39.009 1.00 93.62 114 GLU A CA 1
ATOM 886 C C . GLU A 1 114 ? -11.107 5.217 -39.728 1.00 93.62 114 GLU A C 1
ATOM 888 O O . GLU A 1 114 ? -11.320 6.262 -39.117 1.00 93.62 114 GLU A O 1
ATOM 893 N N . ASN A 1 115 ? -11.437 5.073 -41.013 1.00 95.00 115 ASN A N 1
ATOM 894 C CA . ASN A 1 115 ? -12.037 6.138 -41.816 1.00 95.00 115 ASN A CA 1
ATOM 895 C C . ASN A 1 115 ? -13.489 6.463 -41.438 1.00 95.00 115 ASN A C 1
ATOM 897 O O . ASN A 1 115 ? -13.964 7.527 -41.826 1.00 95.00 115 ASN A O 1
ATOM 901 N N . LYS A 1 116 ? -14.172 5.570 -40.711 1.00 95.50 116 LYS A N 1
ATOM 902 C CA . LYS A 1 116 ? -15.518 5.808 -40.173 1.00 95.50 116 LYS A CA 1
ATOM 903 C C . LYS A 1 116 ? -15.503 6.452 -38.792 1.00 95.50 116 LYS A C 1
ATOM 905 O O . LYS A 1 116 ? -16.529 6.946 -38.346 1.00 95.50 116 LYS A O 1
ATOM 910 N N . ILE A 1 117 ? -14.379 6.407 -38.077 1.00 94.88 117 ILE A N 1
ATOM 911 C CA . ILE A 1 117 ? -14.320 6.876 -36.693 1.00 94.88 117 ILE A CA 1
ATOM 912 C C . ILE A 1 117 ? -14.167 8.396 -36.679 1.00 94.88 117 ILE A C 1
ATOM 914 O O . ILE A 1 117 ? -13.173 8.943 -37.159 1.00 94.88 117 ILE A O 1
ATOM 918 N N . VAL A 1 118 ? -15.134 9.073 -36.066 1.00 93.81 118 VAL A N 1
ATOM 919 C CA . VAL A 1 118 ? -15.147 10.533 -35.907 1.00 93.81 118 VAL A CA 1
ATOM 920 C C . VAL A 1 118 ? -14.509 10.935 -34.579 1.00 93.81 118 VAL A C 1
ATOM 922 O O . VAL A 1 118 ? -13.833 11.963 -34.493 1.00 93.81 118 VAL A O 1
ATOM 925 N N . ARG A 1 119 ? -14.686 10.110 -33.537 1.00 93.75 119 ARG A N 1
ATOM 926 C CA . ARG A 1 119 ? -14.120 10.352 -32.206 1.00 93.75 119 ARG A CA 1
ATOM 927 C C . ARG A 1 119 ? -13.688 9.056 -31.522 1.00 93.75 119 ARG A C 1
ATOM 929 O O . ARG A 1 119 ? -14.417 8.073 -31.542 1.00 93.75 119 ARG A O 1
ATOM 936 N N . LYS A 1 120 ? -12.530 9.092 -30.866 1.00 95.50 120 LYS A N 1
ATOM 937 C CA . LYS A 1 120 ? -11.995 8.116 -29.910 1.00 95.50 120 LYS A CA 1
ATOM 938 C C . LYS A 1 120 ? -11.703 8.848 -28.610 1.00 95.50 120 LYS A C 1
ATOM 940 O O . LYS A 1 120 ? -10.844 9.729 -28.566 1.00 95.50 120 LYS A O 1
ATOM 945 N N . TRP A 1 121 ? -12.413 8.513 -27.546 1.00 95.00 121 TRP A N 1
ATOM 946 C CA . TRP A 1 121 ? -12.264 9.195 -26.268 1.00 95.00 121 TRP A CA 1
ATOM 947 C C . TRP A 1 121 ? -12.417 8.227 -25.096 1.00 95.00 121 TRP A C 1
ATOM 949 O O . TRP A 1 121 ? -12.426 7.006 -25.262 1.00 95.00 121 TRP A O 1
ATOM 959 N N . ARG A 1 122 ? -12.468 8.782 -23.890 1.00 94.06 122 ARG A N 1
ATOM 960 C CA . ARG A 1 122 ? -12.572 8.033 -22.644 1.00 94.06 122 ARG A CA 1
ATOM 961 C C . ARG A 1 122 ? -13.497 8.736 -21.669 1.00 94.06 122 ARG A C 1
ATOM 963 O O . ARG A 1 122 ? -13.675 9.954 -21.746 1.00 94.06 122 ARG A O 1
ATOM 970 N N . LEU A 1 123 ? -14.044 7.968 -20.742 1.00 93.31 123 LEU A N 1
ATOM 971 C CA . LEU A 1 123 ? -14.721 8.528 -19.586 1.00 93.31 123 LEU A CA 1
ATOM 972 C C . LEU A 1 123 ? -13.679 9.131 -18.639 1.00 93.31 123 LEU A C 1
ATOM 974 O O . LEU A 1 123 ? -12.577 8.601 -18.509 1.00 93.31 123 LEU A O 1
ATOM 978 N N . GLN A 1 124 ? -14.003 10.266 -18.030 1.00 91.56 124 GLN A N 1
ATOM 979 C CA . GLN A 1 124 ? -13.086 11.000 -17.157 1.00 91.56 124 GLN A CA 1
ATOM 980 C C . GLN A 1 124 ? -13.632 10.988 -15.725 1.00 91.56 124 GLN A C 1
ATOM 982 O O . GLN A 1 124 ? -14.855 11.027 -15.572 1.00 91.56 124 GLN A O 1
ATOM 987 N N . PRO A 1 125 ? -12.769 10.977 -14.689 1.00 87.19 125 PRO A N 1
ATOM 988 C CA . PRO A 1 125 ? -13.215 11.019 -13.300 1.00 87.19 125 PRO A CA 1
ATOM 989 C C . PRO A 1 125 ? -14.206 12.160 -13.067 1.00 87.19 125 PRO A C 1
ATOM 991 O O . PRO A 1 125 ? -13.940 13.316 -13.413 1.00 87.19 125 PRO A O 1
ATOM 994 N N . GLY A 1 126 ? -15.357 11.821 -12.494 1.00 84.19 126 GLY A N 1
ATOM 995 C CA . GLY A 1 126 ? -16.431 12.760 -12.214 1.00 84.19 126 GLY A CA 1
ATOM 996 C C . GLY A 1 126 ? -17.356 13.096 -13.387 1.00 84.19 126 GLY A C 1
ATOM 997 O O . GLY A 1 126 ? -18.492 13.486 -13.145 1.00 84.19 126 GLY A O 1
ATOM 998 N N . LYS A 1 127 ? -16.949 12.903 -14.646 1.00 90.19 127 LYS A N 1
ATOM 999 C CA . LYS A 1 127 ? -17.811 13.167 -15.811 1.00 90.19 127 LYS A CA 1
ATOM 1000 C C . LYS A 1 127 ? -18.773 12.016 -16.087 1.00 90.19 127 LYS A C 1
ATOM 1002 O O . LYS A 1 127 ? -18.416 10.851 -15.936 1.00 90.19 127 LYS A O 1
ATOM 1007 N N . MET A 1 128 ? -19.960 12.358 -16.574 1.00 92.00 128 MET A N 1
ATOM 1008 C CA . MET A 1 128 ? -20.982 11.419 -17.008 1.00 92.00 128 MET A CA 1
ATOM 1009 C C . MET A 1 128 ? -21.099 11.428 -18.531 1.00 92.00 128 MET A C 1
ATOM 1011 O O . MET A 1 128 ? -21.118 12.472 -19.178 1.00 92.00 128 MET A O 1
ATOM 1015 N N . PHE A 1 129 ? -21.181 10.235 -19.101 1.00 92.56 129 PHE A N 1
ATOM 1016 C CA . PHE A 1 129 ? -21.547 10.011 -20.490 1.00 92.56 129 PHE A CA 1
ATOM 1017 C C . PHE A 1 129 ? -23.027 9.638 -20.532 1.00 92.56 129 PHE A C 1
ATOM 1019 O O . PHE A 1 129 ? -23.422 8.728 -19.808 1.00 92.56 129 PHE A O 1
ATOM 1026 N N . LEU A 1 130 ? -23.845 10.314 -21.344 1.00 95.19 130 LEU A N 1
ATOM 1027 C CA . LEU A 1 130 ? -25.285 10.050 -21.412 1.00 95.19 130 LEU A CA 1
ATOM 1028 C C . LEU A 1 130 ? -25.794 10.105 -22.856 1.00 95.19 130 LEU A C 1
ATOM 1030 O O . LEU A 1 130 ? -25.558 11.072 -23.579 1.00 95.19 130 LEU A O 1
ATOM 1034 N N . ILE A 1 131 ? -26.529 9.073 -23.258 1.00 95.62 131 ILE A N 1
ATOM 1035 C CA . ILE A 1 131 ? -27.293 9.005 -24.504 1.00 95.62 131 ILE A CA 1
ATOM 1036 C C . ILE A 1 131 ? -28.771 9.002 -24.134 1.00 95.62 131 ILE A C 1
ATOM 1038 O O . ILE A 1 131 ? -29.216 8.163 -23.351 1.00 95.62 131 ILE A O 1
ATOM 1042 N N . ASP A 1 132 ? -29.527 9.923 -24.722 1.00 94.75 132 ASP A N 1
ATOM 1043 C CA . ASP A 1 132 ? -30.975 9.994 -24.573 1.00 94.75 132 ASP A CA 1
ATOM 1044 C C . ASP A 1 132 ? -31.630 9.499 -25.868 1.00 94.75 132 ASP A C 1
ATOM 1046 O O . ASP A 1 132 ? -31.502 10.125 -26.927 1.00 94.75 132 ASP A O 1
ATOM 1050 N N . LEU A 1 133 ? -32.292 8.341 -25.794 1.00 93.38 133 LEU A N 1
ATOM 1051 C CA . LEU A 1 133 ? -32.906 7.698 -26.956 1.00 93.38 133 LEU A CA 1
ATOM 1052 C C . LEU A 1 133 ? -34.195 8.403 -27.394 1.00 93.38 133 LEU A C 1
ATOM 1054 O O . LEU A 1 133 ? -34.573 8.296 -28.558 1.00 93.38 133 LEU A O 1
ATOM 1058 N N . GLU A 1 134 ? -34.854 9.140 -26.497 1.00 93.69 134 GLU A N 1
ATOM 1059 C CA . GLU A 1 134 ? -36.051 9.919 -26.824 1.00 93.69 134 GLU A CA 1
ATOM 1060 C C . GLU A 1 134 ? -35.673 11.218 -27.552 1.00 93.69 134 GLU A C 1
ATOM 1062 O O . GLU A 1 134 ? -36.344 11.612 -28.506 1.00 93.69 134 GLU A O 1
ATOM 1067 N N . GLN A 1 135 ? -34.565 11.858 -27.158 1.00 92.56 135 GLN A N 1
ATOM 1068 C CA . GLN A 1 135 ? -34.012 13.026 -27.858 1.00 92.56 135 GLN A CA 1
ATOM 1069 C C . GLN A 1 135 ? -33.176 12.659 -29.094 1.00 92.56 135 GLN A C 1
ATOM 1071 O O . GLN A 1 135 ? -32.872 13.537 -29.903 1.00 92.56 135 GLN A O 1
ATOM 1076 N N . GLY A 1 136 ? -32.778 11.390 -29.233 1.00 91.50 136 GLY A N 1
ATOM 1077 C CA . GLY A 1 136 ? -31.974 10.894 -30.351 1.00 91.50 136 GLY A CA 1
ATOM 1078 C C . GLY A 1 136 ? -30.561 11.480 -30.401 1.00 91.50 136 GLY A C 1
ATOM 1079 O O . GLY A 1 136 ? -30.022 11.667 -31.490 1.00 91.50 136 GLY A O 1
ATOM 1080 N N . ARG A 1 137 ? -29.970 11.825 -29.248 1.00 92.88 137 ARG A N 1
ATOM 1081 C CA . ARG A 1 137 ? -28.641 12.458 -29.181 1.00 92.88 137 ARG A CA 1
ATOM 1082 C C . ARG A 1 137 ? -27.876 12.115 -27.904 1.00 92.88 137 ARG A C 1
ATOM 1084 O O . ARG A 1 137 ? -28.446 11.715 -26.892 1.00 92.88 137 ARG A O 1
ATOM 1091 N N . MET A 1 138 ? -26.569 12.358 -27.946 1.00 91.38 138 MET A N 1
ATOM 1092 C CA . MET A 1 138 ? -25.713 12.388 -26.761 1.00 91.38 138 MET A CA 1
ATOM 1093 C C . MET A 1 138 ? -25.884 13.721 -26.022 1.00 91.38 138 MET A C 1
ATOM 1095 O O . MET A 1 138 ? -25.915 14.781 -26.653 1.00 91.38 138 MET A O 1
ATOM 1099 N N . ILE A 1 139 ? -25.994 13.664 -24.698 1.00 93.44 139 ILE A N 1
ATOM 1100 C CA . ILE A 1 139 ? -26.064 14.838 -23.824 1.00 93.44 139 ILE A CA 1
ATOM 1101 C C . ILE A 1 139 ? -24.665 15.095 -23.265 1.00 93.44 139 ILE A C 1
ATOM 1103 O O . ILE A 1 139 ? -24.026 14.181 -22.743 1.00 93.44 139 ILE A O 1
ATOM 1107 N N . ASP A 1 140 ? -24.180 16.330 -23.391 1.00 90.69 140 ASP A N 1
ATOM 1108 C CA . ASP A 1 140 ? -22.881 16.714 -22.837 1.00 90.69 140 ASP A CA 1
ATOM 1109 C C . ASP A 1 140 ? -22.933 16.779 -21.298 1.00 90.69 140 ASP A C 1
ATOM 1111 O O . ASP A 1 140 ? -23.956 17.147 -20.716 1.00 90.69 140 ASP A O 1
ATOM 1115 N N . ASP A 1 141 ? -21.823 16.443 -20.634 1.00 91.31 141 ASP A N 1
ATOM 1116 C CA . ASP A 1 141 ? -21.713 16.443 -19.168 1.00 91.31 141 ASP A CA 1
ATOM 1117 C C . ASP A 1 141 ? -22.077 17.802 -18.555 1.00 91.31 141 ASP A C 1
ATOM 1119 O O . ASP A 1 141 ? -22.795 17.870 -17.552 1.00 91.31 141 ASP A O 1
ATOM 1123 N N . ASP A 1 142 ? -21.616 18.896 -19.168 1.00 91.25 142 ASP A N 1
ATOM 1124 C CA . ASP A 1 142 ? -21.873 20.236 -18.656 1.00 91.25 142 ASP A CA 1
ATOM 1125 C C . ASP A 1 142 ? -23.331 20.645 -18.854 1.00 91.25 142 ASP A C 1
ATOM 1127 O O . ASP A 1 142 ? -23.906 21.273 -17.960 1.00 91.25 142 ASP A O 1
ATOM 1131 N N . GLU A 1 143 ? -23.953 20.252 -19.970 1.00 94.12 143 GLU A N 1
ATOM 1132 C CA . GLU A 1 143 ? -25.387 20.448 -20.211 1.00 94.12 143 GLU A CA 1
ATOM 1133 C C . GLU A 1 143 ? -26.213 19.699 -19.154 1.00 94.12 143 GLU A C 1
ATOM 1135 O O . GLU A 1 143 ? -27.041 20.306 -18.466 1.00 94.12 143 GLU A O 1
ATOM 1140 N N . LEU A 1 144 ? -25.932 18.405 -18.969 1.00 93.31 144 LEU A N 1
ATOM 1141 C CA . LEU A 1 144 ? -26.632 17.527 -18.033 1.00 93.31 144 LEU A CA 1
ATOM 1142 C C . LEU A 1 144 ? -26.562 18.056 -16.599 1.00 93.31 144 LEU A C 1
ATOM 1144 O O . LEU A 1 144 ? -27.586 18.282 -15.945 1.00 93.31 144 LEU A O 1
ATOM 1148 N N . LYS A 1 145 ? -25.343 18.285 -16.104 1.00 94.06 145 LYS A N 1
ATOM 1149 C CA . LYS A 1 145 ? -25.125 18.702 -14.717 1.00 94.06 145 LYS A CA 1
ATOM 1150 C C . LYS A 1 145 ? -25.618 20.110 -14.458 1.00 94.06 145 LYS A C 1
ATOM 1152 O O . LYS A 1 145 ? -26.122 20.375 -13.370 1.00 94.06 145 LYS A O 1
ATOM 1157 N N . SER A 1 146 ? -25.502 21.015 -15.430 1.00 93.88 146 SER A N 1
ATOM 1158 C CA . SER A 1 146 ? -26.065 22.359 -15.290 1.00 93.88 146 SER A CA 1
ATOM 1159 C C . SER A 1 146 ? -27.588 22.311 -15.240 1.00 93.88 146 SER A C 1
ATOM 1161 O O . SER A 1 146 ? -28.179 23.027 -14.435 1.00 93.88 146 SER A O 1
ATOM 1163 N N . GLY A 1 147 ? -28.234 21.458 -16.039 1.00 93.81 147 GLY A N 1
ATOM 1164 C CA . GLY A 1 147 ? -29.679 21.239 -15.964 1.00 93.81 147 GLY A CA 1
ATOM 1165 C C . GLY A 1 147 ? -30.118 20.787 -14.569 1.00 93.81 147 GLY A C 1
ATOM 1166 O O . GLY A 1 147 ? -30.978 21.417 -13.952 1.00 93.81 147 GLY A O 1
ATOM 1167 N N . LEU A 1 148 ? -29.456 19.762 -14.024 1.00 94.06 148 LEU A N 1
ATOM 1168 C CA . LEU A 1 148 ? -29.755 19.228 -12.692 1.00 94.06 148 LEU A CA 1
ATOM 1169 C C . LEU A 1 148 ? -29.443 20.228 -11.571 1.00 94.06 148 LEU A C 1
ATOM 1171 O O . LEU A 1 148 ? -30.288 20.458 -10.707 1.00 94.06 148 LEU A O 1
ATOM 1175 N N . ALA A 1 149 ? -28.287 20.895 -11.610 1.00 94.25 149 ALA A N 1
ATOM 1176 C CA . ALA A 1 149 ? -27.893 21.887 -10.609 1.00 94.25 149 ALA A CA 1
ATOM 1177 C C . ALA A 1 149 ? -28.766 23.156 -10.622 1.00 94.25 149 ALA A C 1
ATOM 1179 O O . ALA A 1 149 ? -28.821 23.867 -9.621 1.00 94.25 149 ALA A O 1
ATOM 1180 N N . ASN A 1 150 ? -29.457 23.448 -11.731 1.00 93.50 150 ASN A N 1
ATOM 1181 C CA . ASN A 1 150 ? -30.400 24.567 -11.837 1.00 93.50 150 ASN A CA 1
ATOM 1182 C C . ASN A 1 150 ? -31.870 24.152 -11.647 1.00 93.50 150 ASN A C 1
ATOM 1184 O O . ASN A 1 150 ? -32.738 25.023 -11.641 1.00 93.50 150 ASN A O 1
ATOM 1188 N N . SER A 1 151 ? -32.165 22.858 -11.474 1.00 91.88 151 SER A N 1
ATOM 1189 C CA . SER A 1 151 ? -33.540 22.363 -11.299 1.00 91.88 151 SER A CA 1
ATOM 1190 C C . SER A 1 151 ? -34.220 22.916 -10.042 1.00 91.88 151 SER A C 1
ATOM 1192 O O . SER A 1 151 ? -35.443 23.056 -9.996 1.00 91.88 151 SER A O 1
ATOM 1194 N N . LYS A 1 152 ? -33.423 23.254 -9.022 1.00 90.06 152 LYS A N 1
ATOM 1195 C CA . LYS A 1 152 ? -33.858 23.815 -7.742 1.00 90.06 152 LYS A CA 1
ATOM 1196 C C . LYS A 1 152 ? -32.866 24.879 -7.262 1.00 90.06 152 LYS A C 1
ATOM 1198 O O . LYS A 1 152 ? -31.701 24.858 -7.664 1.00 90.06 152 LYS A O 1
ATOM 1203 N N . PRO A 1 153 ? -33.271 25.806 -6.374 1.00 91.38 153 PRO A N 1
ATOM 1204 C CA . PRO A 1 153 ? -32.393 26.863 -5.874 1.00 91.38 153 PRO A CA 1
ATOM 1205 C C . PRO A 1 153 ? -31.445 26.352 -4.768 1.00 91.38 153 PRO A C 1
ATOM 1207 O O . PRO A 1 153 ? -31.421 26.893 -3.663 1.00 91.38 153 PRO A O 1
ATOM 1210 N N . TYR A 1 154 ? -30.638 25.321 -5.055 1.00 91.50 154 TYR A N 1
ATOM 1211 C CA . TYR A 1 154 ? -29.784 24.635 -4.071 1.00 91.50 154 TYR A CA 1
ATOM 1212 C C . TYR A 1 154 ? -28.880 25.583 -3.287 1.00 91.50 154 TYR A C 1
ATOM 1214 O O . TYR A 1 154 ? -28.775 25.459 -2.073 1.00 91.50 154 TYR A O 1
ATOM 1222 N N . LYS A 1 155 ? -28.274 26.571 -3.954 1.00 90.94 155 LYS A N 1
ATOM 1223 C CA . LYS A 1 155 ? -27.422 27.563 -3.286 1.00 90.94 155 LYS A CA 1
ATOM 1224 C C . LYS A 1 155 ? -28.187 28.353 -2.220 1.00 90.94 155 LYS A C 1
ATOM 1226 O O . LYS A 1 155 ? -27.724 28.461 -1.095 1.00 90.94 155 LYS A O 1
ATOM 1231 N N . GLN A 1 156 ? -29.378 28.848 -2.560 1.00 90.69 156 GLN A N 1
ATOM 1232 C CA . GLN A 1 156 ? -30.222 29.578 -1.615 1.00 90.69 156 GLN A CA 1
ATOM 1233 C C . GLN A 1 156 ? -30.665 28.678 -0.456 1.00 90.69 156 GLN A C 1
ATOM 1235 O O . GLN A 1 156 ? -30.742 29.128 0.682 1.00 90.69 156 GLN A O 1
ATOM 1240 N N . TRP A 1 157 ? -30.950 27.403 -0.731 1.00 89.88 157 TRP A N 1
ATOM 1241 C CA . TRP A 1 157 ? -31.261 26.431 0.313 1.00 89.88 157 TRP A CA 1
ATOM 1242 C C . TRP A 1 157 ? -30.078 26.198 1.248 1.00 89.88 157 TRP A C 1
ATOM 1244 O O . TRP A 1 157 ? -30.261 26.278 2.455 1.00 89.88 157 TRP A O 1
ATOM 1254 N N . ILE A 1 158 ? -28.873 25.975 0.724 1.00 87.94 158 ILE A N 1
ATOM 1255 C CA . ILE A 1 158 ? -27.665 25.824 1.543 1.00 87.94 158 ILE A CA 1
ATOM 1256 C C . ILE A 1 158 ? -27.430 27.069 2.401 1.00 87.94 158 ILE A C 1
ATOM 1258 O O . ILE A 1 158 ? -27.300 26.937 3.614 1.00 87.94 158 ILE A O 1
ATOM 1262 N N . ASP A 1 159 ? -27.462 28.265 1.811 1.00 88.19 159 ASP A N 1
ATOM 1263 C CA . ASP A 1 159 ? -27.210 29.521 2.530 1.00 88.19 159 ASP A CA 1
ATOM 1264 C C . ASP A 1 159 ? -28.228 29.766 3.666 1.00 88.19 159 ASP A C 1
ATOM 1266 O O . ASP A 1 159 ? -27.876 30.332 4.697 1.00 88.19 159 ASP A O 1
ATOM 1270 N N . ASN A 1 160 ? -29.475 29.304 3.510 1.00 85.94 160 ASN A N 1
ATOM 1271 C CA . ASN A 1 160 ? -30.536 29.474 4.511 1.00 85.94 160 ASN A CA 1
ATOM 1272 C C . ASN A 1 160 ? -30.590 28.364 5.576 1.00 85.94 160 ASN A C 1
ATOM 1274 O O . ASN A 1 160 ? -31.172 28.571 6.641 1.00 85.94 160 ASN A O 1
ATOM 1278 N N . LEU A 1 161 ? -30.086 27.166 5.269 1.00 85.12 161 LEU A N 1
ATOM 1279 C CA . LEU A 1 161 ? -30.291 25.964 6.089 1.00 85.12 161 LEU A CA 1
ATOM 1280 C C . LEU A 1 161 ? -29.025 25.476 6.783 1.00 85.12 161 LEU A C 1
ATOM 1282 O O . LEU A 1 161 ? -29.122 24.744 7.773 1.00 85.12 161 LEU A O 1
ATOM 1286 N N . ARG A 1 162 ? -27.855 25.820 6.241 1.00 88.81 162 ARG A N 1
ATOM 1287 C CA . ARG A 1 162 ? -26.567 25.373 6.756 1.00 88.81 162 ARG A CA 1
ATOM 1288 C C . ARG A 1 162 ? -26.150 26.227 7.938 1.00 88.81 162 ARG A C 1
ATOM 1290 O O . ARG A 1 162 ? -26.043 27.446 7.846 1.00 88.81 162 ARG A O 1
ATOM 1297 N N . ILE A 1 163 ? -25.805 25.542 9.014 1.00 89.44 163 ILE A N 1
ATOM 1298 C CA . ILE A 1 163 ? -25.178 26.114 10.192 1.00 89.44 163 ILE A CA 1
ATOM 1299 C C . ILE A 1 163 ? -23.798 25.481 10.272 1.00 89.44 163 ILE A C 1
ATOM 1301 O O . ILE A 1 163 ? -23.672 24.296 10.566 1.00 89.44 163 ILE A O 1
ATOM 1305 N N . LYS A 1 164 ? -22.765 26.254 9.945 1.00 90.31 164 LYS A N 1
ATOM 1306 C CA . LYS A 1 164 ? -21.376 25.834 10.127 1.00 90.31 164 LYS A CA 1
ATOM 1307 C C . LYS A 1 164 ? -20.973 26.142 11.554 1.00 90.31 164 LYS A C 1
ATOM 1309 O O . LYS A 1 164 ? -21.031 27.304 11.947 1.00 90.31 164 LYS A O 1
ATOM 1314 N N . LEU A 1 165 ? -20.578 25.127 12.318 1.00 89.69 165 LEU A N 1
ATOM 1315 C CA . LEU A 1 165 ? -20.204 25.310 13.725 1.00 89.69 165 LEU A CA 1
ATOM 1316 C C . LEU A 1 165 ? -19.052 26.323 13.881 1.00 89.69 165 LEU A C 1
ATOM 1318 O O . LEU A 1 165 ? -19.056 27.144 14.801 1.00 89.69 165 LEU A O 1
ATOM 1322 N N . ASP A 1 166 ? -18.120 26.325 12.929 1.00 84.50 166 ASP A N 1
ATOM 1323 C CA . ASP A 1 166 ? -16.981 27.244 12.866 1.00 84.50 166 ASP A CA 1
ATOM 1324 C C . ASP A 1 166 ? -17.423 28.718 12.769 1.00 84.50 166 ASP A C 1
ATOM 1326 O O . ASP A 1 166 ? -16.800 29.586 13.381 1.00 84.50 166 ASP A O 1
ATOM 1330 N N . ASP A 1 167 ? -18.535 28.989 12.075 1.00 84.75 167 ASP A N 1
ATOM 1331 C CA . ASP A 1 167 ? -19.051 30.340 11.801 1.00 84.75 167 ASP A CA 1
ATOM 1332 C C . ASP A 1 167 ? -19.966 30.879 12.923 1.00 84.75 167 ASP A C 1
ATOM 1334 O O . ASP A 1 167 ? -20.341 32.056 12.918 1.00 84.75 167 ASP A O 1
ATOM 1338 N N . VAL A 1 168 ? -20.346 30.045 13.900 1.00 83.38 168 VAL A N 1
ATOM 1339 C CA . VAL A 1 168 ? -21.195 30.465 15.027 1.00 83.38 168 VAL A CA 1
ATOM 1340 C C . VAL A 1 168 ? -20.387 31.340 15.991 1.00 83.38 168 VAL A C 1
ATOM 1342 O O . VAL A 1 168 ? -19.430 30.885 16.620 1.00 83.38 168 VAL A O 1
ATOM 1345 N N . ALA A 1 169 ? -20.790 32.606 16.140 1.00 71.38 169 ALA A N 1
ATOM 1346 C CA . ALA A 1 169 ? -20.142 33.552 17.045 1.00 71.38 169 ALA A CA 1
ATOM 1347 C C . ALA A 1 169 ? -20.405 33.203 18.522 1.00 71.38 169 ALA A C 1
ATOM 1349 O O . ALA A 1 169 ? -21.551 33.082 18.955 1.00 71.38 169 ALA A O 1
ATOM 1350 N N . THR A 1 170 ? -19.343 33.103 19.323 1.00 63.16 170 THR A N 1
ATOM 1351 C CA . THR A 1 170 ? -19.445 32.936 20.780 1.00 63.16 170 THR A CA 1
ATOM 1352 C C . THR A 1 170 ? -19.683 34.288 21.455 1.00 63.16 170 THR A C 1
ATOM 1354 O O . THR A 1 170 ? -18.878 35.211 21.316 1.00 63.16 170 THR A O 1
ATOM 1357 N N . HIS A 1 171 ? -20.771 34.424 22.214 1.00 52.03 171 HIS A N 1
ATOM 1358 C CA . HIS A 1 171 ? -21.083 35.639 22.971 1.00 52.03 171 HIS A CA 1
ATOM 1359 C C . HIS A 1 171 ? -20.599 35.515 24.425 1.00 52.03 171 HIS A C 1
ATOM 1361 O O . HIS A 1 171 ? -21.378 35.189 25.311 1.00 52.03 171 HIS A O 1
ATOM 1367 N N . GLY A 1 172 ? -19.312 35.782 24.670 1.00 53.84 172 GLY A N 1
ATOM 1368 C CA . GLY A 1 172 ? -18.710 35.790 26.013 1.00 53.84 172 GLY A CA 1
ATOM 1369 C C . GLY A 1 172 ? -17.425 34.959 26.115 1.00 53.84 172 GLY A C 1
ATOM 1370 O O . GLY A 1 172 ? -17.064 34.282 25.151 1.00 53.84 172 GLY A O 1
ATOM 1371 N N . PRO A 1 173 ? -16.695 35.025 27.247 1.00 49.00 173 PRO A N 1
ATOM 1372 C CA . PRO A 1 173 ? -15.606 34.090 27.513 1.00 49.00 173 PRO A CA 1
ATOM 1373 C C . PRO A 1 173 ? -16.159 32.661 27.490 1.00 49.00 173 PRO A C 1
ATOM 1375 O O . PRO A 1 173 ? -17.200 32.399 28.086 1.00 49.00 173 PRO A O 1
ATOM 1378 N N . VAL A 1 174 ? -15.475 31.755 26.785 1.00 52.00 174 VAL A N 1
ATOM 1379 C CA . VAL A 1 174 ? -15.825 30.330 26.755 1.00 52.00 174 VAL A CA 1
ATOM 1380 C C . VAL A 1 174 ? -15.763 29.821 28.192 1.00 52.00 174 VAL A C 1
ATOM 1382 O O . VAL A 1 174 ? -14.674 29.697 28.754 1.00 52.00 174 VAL A O 1
ATOM 1385 N N . GLU A 1 175 ? -16.917 29.573 28.812 1.00 45.31 175 GLU A N 1
ATOM 1386 C CA . GLU A 1 175 ? -16.955 28.879 30.092 1.00 45.31 175 GLU A CA 1
ATOM 1387 C C . GLU A 1 175 ? -16.411 27.470 29.851 1.00 45.31 175 GLU A C 1
ATOM 1389 O O . GLU A 1 175 ? -17.078 26.591 29.303 1.00 45.31 175 GLU A O 1
ATOM 1394 N N . THR A 1 176 ? -15.155 27.249 30.230 1.00 49.38 176 THR A N 1
ATOM 1395 C CA . THR A 1 176 ? -14.606 25.907 30.382 1.00 49.38 176 THR A CA 1
ATOM 1396 C C . THR A 1 176 ? -15.456 25.240 31.459 1.00 49.38 176 THR A C 1
ATOM 1398 O O . THR A 1 176 ? -15.293 25.563 32.634 1.00 49.38 176 THR A O 1
ATOM 1401 N N . GLY A 1 177 ? -16.442 24.427 31.059 1.00 51.84 177 GLY A N 1
ATOM 1402 C CA . GLY A 1 177 ? -17.481 23.927 31.969 1.00 51.84 177 GLY A CA 1
ATOM 1403 C C . GLY A 1 177 ? -16.922 23.336 33.267 1.00 51.84 177 GLY A C 1
ATOM 1404 O O . GLY A 1 177 ? -15.800 22.842 33.243 1.00 51.84 177 GLY A O 1
ATOM 1405 N N . GLU A 1 178 ? -17.722 23.392 34.341 1.00 54.53 178 GLU A N 1
ATOM 1406 C CA . GLU A 1 178 ? -17.414 23.062 35.749 1.00 54.53 178 GLU A CA 1
ATOM 1407 C C . GLU A 1 178 ? -15.989 22.550 36.031 1.00 54.53 178 GLU A C 1
ATOM 1409 O O . GLU A 1 178 ? -15.597 21.455 35.615 1.00 54.53 178 GLU A O 1
ATOM 1414 N N . ALA A 1 179 ? -15.220 23.340 36.791 1.00 59.72 179 ALA A N 1
ATOM 1415 C CA . ALA A 1 179 ? -13.897 22.951 37.264 1.00 59.72 179 ALA A CA 1
ATOM 1416 C C . ALA A 1 179 ? -13.980 21.609 38.009 1.00 59.72 179 ALA A C 1
ATOM 1418 O O . ALA A 1 179 ? -14.606 21.507 39.064 1.00 59.72 179 ALA A O 1
ATOM 1419 N N . THR A 1 180 ? -13.357 20.572 37.448 1.00 73.88 180 THR A N 1
ATOM 1420 C CA . THR A 1 180 ? -13.324 19.250 38.077 1.00 73.88 180 THR A CA 1
ATOM 1421 C C . THR A 1 180 ? -12.491 19.292 39.357 1.00 73.88 180 THR A C 1
ATOM 1423 O O . THR A 1 180 ? -11.430 19.915 39.409 1.00 73.88 180 THR A O 1
ATOM 1426 N N . SER A 1 181 ? -12.959 18.606 40.399 1.00 78.50 181 SER A N 1
ATOM 1427 C CA . SER A 1 181 ? -12.217 18.439 41.651 1.00 78.50 181 SER A CA 1
ATOM 1428 C C . SER A 1 181 ? -11.072 17.424 41.541 1.00 78.50 181 SER A C 1
ATOM 1430 O O . SER A 1 181 ? -10.307 17.269 42.491 1.00 78.50 181 SER A O 1
ATOM 1432 N N . VAL A 1 182 ? -10.965 16.707 40.416 1.00 91.19 182 VAL A N 1
ATOM 1433 C CA . VAL A 1 182 ? -9.956 15.670 40.171 1.00 91.19 182 VAL A CA 1
ATOM 1434 C C . VAL A 1 182 ? -8.768 16.263 39.417 1.00 91.19 182 VAL A C 1
ATOM 1436 O O . VAL A 1 182 ? -8.941 16.974 38.424 1.00 91.19 182 VAL A O 1
ATOM 1439 N N . SER A 1 183 ? -7.544 15.960 39.854 1.00 93.31 183 SER A N 1
ATOM 1440 C CA . SER A 1 183 ? -6.346 16.510 39.217 1.00 93.31 183 SER A CA 1
ATOM 1441 C C . SER A 1 183 ? -6.206 16.052 37.754 1.00 93.31 183 SER A C 1
ATOM 1443 O O . SER A 1 183 ? -6.759 15.033 37.332 1.00 93.31 183 SER A O 1
ATOM 1445 N N . LEU A 1 184 ? -5.469 16.817 36.939 1.00 94.56 184 LEU A N 1
ATOM 1446 C CA . LEU A 1 184 ? -5.169 16.426 35.555 1.00 94.56 184 LEU A CA 1
ATOM 1447 C C . LEU A 1 184 ? -4.400 15.096 35.498 1.00 94.56 184 LEU A C 1
ATOM 1449 O O . LEU A 1 184 ? -4.709 14.261 34.653 1.00 94.56 184 LEU A O 1
ATOM 1453 N N . LEU A 1 185 ? -3.450 14.891 36.416 1.00 95.62 185 LEU A N 1
ATOM 1454 C CA . LEU A 1 185 ? -2.640 13.675 36.480 1.00 95.62 185 LEU A CA 1
ATOM 1455 C C . LEU A 1 185 ? -3.501 12.441 36.780 1.00 95.62 185 LEU A C 1
ATOM 1457 O O . LEU A 1 185 ? -3.392 11.448 36.066 1.00 95.62 185 LEU A O 1
ATOM 1461 N N . ASP A 1 186 ? -4.397 12.517 37.767 1.00 95.75 186 ASP A N 1
ATOM 1462 C CA . ASP A 1 186 ? -5.255 11.378 38.128 1.00 95.75 186 ASP A CA 1
ATOM 1463 C C . ASP A 1 186 ? -6.205 11.023 36.978 1.00 95.75 186 ASP A C 1
ATOM 1465 O O . ASP A 1 186 ? -6.404 9.850 36.669 1.00 95.75 186 ASP A O 1
ATOM 1469 N N . ARG A 1 187 ? -6.744 12.027 36.269 1.00 96.25 187 ARG A N 1
ATOM 1470 C CA . ARG A 1 187 ? -7.567 11.792 35.069 1.00 96.25 187 ARG A CA 1
ATOM 1471 C C . ARG A 1 187 ? -6.752 11.144 33.952 1.00 96.25 187 ARG A C 1
ATOM 1473 O O . ARG A 1 187 ? -7.199 10.163 33.366 1.00 96.25 187 ARG A O 1
ATOM 1480 N N . GLN A 1 188 ? -5.550 11.647 33.671 1.00 97.31 188 GLN A N 1
ATOM 1481 C CA . GLN A 1 188 ? -4.640 11.037 32.695 1.00 97.31 188 GLN A CA 1
ATOM 1482 C C . GLN A 1 188 ? -4.365 9.566 33.038 1.00 97.31 188 GLN A C 1
ATOM 1484 O O . GLN A 1 188 ? -4.450 8.707 32.161 1.00 97.31 188 GLN A O 1
ATOM 1489 N N . GLN A 1 189 ? -4.099 9.255 34.307 1.00 96.31 189 GLN A N 1
ATOM 1490 C CA . GLN A 1 189 ? -3.867 7.884 34.764 1.00 96.31 189 GLN A CA 1
ATOM 1491 C C . GLN A 1 189 ? -5.121 7.010 34.674 1.00 96.31 189 GLN A C 1
ATOM 1493 O O . GLN A 1 189 ? -5.022 5.868 34.226 1.00 96.31 189 GLN A O 1
ATOM 1498 N N . ALA A 1 190 ? -6.299 7.540 35.021 1.00 96.31 190 ALA A N 1
ATOM 1499 C CA . ALA A 1 190 ? -7.567 6.811 34.952 1.00 96.31 190 ALA A CA 1
ATOM 1500 C C . ALA A 1 190 ? -7.920 6.386 33.516 1.00 96.31 190 ALA A C 1
ATOM 1502 O O . ALA A 1 190 ? -8.544 5.346 33.321 1.00 96.31 190 ALA A O 1
ATOM 1503 N N . PHE A 1 191 ? -7.462 7.144 32.513 1.00 96.88 191 PHE A N 1
ATOM 1504 C CA . PHE A 1 191 ? -7.598 6.818 31.086 1.00 96.88 191 PHE A CA 1
ATOM 1505 C C . PHE A 1 191 ? -6.329 6.213 30.450 1.00 96.88 191 PHE A C 1
ATOM 1507 O O . PHE A 1 191 ? -6.232 6.077 29.219 1.00 96.88 191 PHE A O 1
ATOM 1514 N N . GLY A 1 192 ? -5.350 5.837 31.278 1.00 94.88 192 GLY A N 1
ATOM 1515 C CA . GLY A 1 192 ? -4.182 5.055 30.878 1.00 94.88 192 GLY A CA 1
ATOM 1516 C C . GLY A 1 192 ? -3.149 5.817 30.055 1.00 94.88 192 GLY A C 1
ATOM 1517 O O . GLY A 1 192 ? -2.486 5.211 29.215 1.00 94.88 192 GLY A O 1
ATOM 1518 N N . PHE A 1 193 ? -3.023 7.132 30.240 1.00 96.88 193 PHE A N 1
ATOM 1519 C CA . PHE A 1 193 ? -1.941 7.906 29.632 1.00 96.88 193 PHE A CA 1
ATOM 1520 C C . PHE A 1 193 ? -0.597 7.469 30.204 1.00 96.88 193 PHE A C 1
ATOM 1522 O O . PHE A 1 193 ? -0.435 7.272 31.410 1.00 96.88 193 PHE A O 1
ATOM 1529 N N . THR A 1 194 ? 0.399 7.401 29.330 1.00 95.69 194 THR A N 1
ATOM 1530 C CA . THR A 1 194 ? 1.779 7.103 29.712 1.00 95.69 194 THR A CA 1
ATOM 1531 C C . THR A 1 194 ? 2.716 8.243 29.332 1.00 95.69 194 THR A C 1
ATOM 1533 O O . THR A 1 194 ? 2.403 9.105 28.507 1.00 95.69 194 THR A O 1
ATOM 1536 N N . GLN A 1 195 ? 3.928 8.223 29.885 1.00 95.19 195 GLN A N 1
ATOM 1537 C CA . GLN A 1 195 ? 5.001 9.119 29.446 1.00 95.19 195 GLN A CA 1
ATOM 1538 C C . GLN A 1 195 ? 5.360 8.909 27.964 1.00 95.19 195 GLN A C 1
ATOM 1540 O O . GLN A 1 195 ? 5.837 9.835 27.305 1.00 95.19 195 GLN A O 1
ATOM 1545 N N . GLU A 1 196 ? 5.156 7.701 27.428 1.00 94.81 196 GLU A N 1
ATOM 1546 C CA . GLU A 1 196 ? 5.386 7.418 26.012 1.00 94.81 196 GLU A CA 1
ATOM 1547 C C . GLU A 1 196 ? 4.331 8.033 25.104 1.00 94.81 196 GLU A C 1
ATOM 1549 O O . GLU A 1 196 ? 4.709 8.565 24.063 1.00 94.81 196 GLU A O 1
ATOM 1554 N N . ASP A 1 197 ? 3.063 8.047 25.511 1.00 95.44 197 ASP A N 1
ATOM 1555 C CA . ASP A 1 197 ? 1.993 8.694 24.744 1.00 95.44 197 ASP A CA 1
ATOM 1556 C C . ASP A 1 197 ? 2.303 10.187 24.565 1.00 95.44 197 ASP A C 1
ATOM 1558 O O . ASP A 1 197 ? 2.274 10.722 23.454 1.00 95.44 197 ASP A O 1
ATOM 1562 N N . VAL A 1 198 ? 2.715 10.851 25.649 1.00 95.38 198 VAL A N 1
ATOM 1563 C CA . VAL A 1 198 ? 3.107 12.266 25.616 1.00 95.38 198 VAL A CA 1
ATOM 1564 C C . VAL A 1 198 ? 4.334 12.473 24.723 1.00 95.38 198 VAL A C 1
ATOM 1566 O O . VAL A 1 198 ? 4.336 13.343 23.853 1.00 95.38 198 VAL A O 1
ATOM 1569 N N . LYS A 1 199 ? 5.384 11.663 24.905 1.00 94.12 199 LYS A N 1
ATOM 1570 C CA . LYS A 1 199 ? 6.676 11.854 24.232 1.00 94.12 199 LYS A CA 1
ATOM 1571 C C . LYS A 1 199 ? 6.671 11.460 22.755 1.00 94.12 199 LYS A C 1
ATOM 1573 O O . LYS A 1 199 ? 7.252 12.173 21.941 1.00 94.12 199 LYS A O 1
ATOM 1578 N N . PHE A 1 200 ? 6.128 10.293 22.421 1.00 94.44 200 PHE A N 1
ATOM 1579 C CA . PHE A 1 200 ? 6.213 9.713 21.081 1.00 94.44 200 PHE A CA 1
ATOM 1580 C C . PHE A 1 200 ? 5.021 10.063 20.200 1.00 94.44 200 PHE A C 1
ATOM 1582 O O . PHE A 1 200 ? 5.179 10.020 18.984 1.00 94.44 200 PHE A O 1
ATOM 1589 N N . LEU A 1 201 ? 3.871 10.434 20.770 1.00 95.38 201 LEU A N 1
ATOM 1590 C CA . LEU A 1 201 ? 2.673 10.750 19.992 1.00 95.38 201 LEU A CA 1
ATOM 1591 C C . LEU A 1 201 ? 2.323 12.233 20.089 1.00 95.38 201 LEU A C 1
ATOM 1593 O O . LEU A 1 201 ? 2.383 12.947 19.089 1.00 95.38 201 LEU A O 1
ATOM 1597 N N . MET A 1 202 ? 1.985 12.718 21.286 1.00 96.75 202 MET A N 1
ATOM 1598 C CA . MET A 1 202 ? 1.392 14.048 21.446 1.00 96.75 202 MET A CA 1
ATOM 1599 C C . MET A 1 202 ? 2.387 15.178 21.181 1.00 96.75 202 MET A C 1
ATOM 1601 O O . MET A 1 202 ? 2.049 16.125 20.476 1.00 96.75 202 MET A O 1
ATOM 1605 N N . ALA A 1 203 ? 3.616 15.088 21.696 1.00 95.81 203 ALA A N 1
ATOM 1606 C CA . ALA A 1 203 ? 4.628 16.125 21.499 1.00 95.81 203 ALA A CA 1
ATOM 1607 C C . ALA A 1 203 ? 4.992 16.329 20.013 1.00 95.81 203 ALA A C 1
ATOM 1609 O O . ALA A 1 203 ? 4.954 17.473 19.556 1.00 95.81 203 ALA A O 1
ATOM 1610 N N . PRO A 1 204 ? 5.259 15.276 19.214 1.00 95.25 204 PRO A N 1
ATOM 1611 C CA . PRO A 1 204 ? 5.456 15.428 17.773 1.00 95.25 204 PRO A CA 1
ATOM 1612 C C . PRO A 1 204 ? 4.247 16.031 17.049 1.00 95.25 204 PRO A C 1
ATOM 1614 O O . PRO A 1 204 ? 4.429 16.935 16.233 1.00 95.25 204 PRO A O 1
ATOM 1617 N N . MET A 1 205 ? 3.024 15.606 17.390 1.00 97.06 205 MET A N 1
ATOM 1618 C CA . MET A 1 205 ? 1.802 16.164 16.800 1.00 97.06 205 MET A CA 1
ATOM 1619 C C . MET A 1 205 ? 1.633 17.652 17.122 1.00 97.06 205 MET A C 1
ATOM 1621 O O . MET A 1 205 ? 1.304 18.436 16.236 1.00 97.06 205 MET A O 1
ATOM 1625 N N . ALA A 1 206 ? 1.930 18.062 18.355 1.00 96.00 206 ALA A N 1
ATOM 1626 C CA . ALA A 1 206 ? 1.865 19.456 18.782 1.00 96.00 206 ALA A CA 1
ATOM 1627 C C . ALA A 1 206 ? 2.917 20.344 18.094 1.00 96.00 206 ALA A C 1
ATOM 1629 O O . ALA A 1 206 ? 2.624 21.486 17.739 1.00 96.00 206 ALA A O 1
ATOM 1630 N N . VAL A 1 207 ? 4.133 19.834 17.872 1.00 95.56 207 VAL A N 1
ATOM 1631 C CA . VAL A 1 207 ? 5.229 20.603 17.256 1.00 95.56 207 VAL A CA 1
ATOM 1632 C C . VAL A 1 207 ? 5.094 20.661 15.733 1.00 95.56 207 VAL A C 1
ATOM 1634 O O . VAL A 1 207 ? 5.153 21.741 15.149 1.00 95.56 207 VAL A O 1
ATOM 1637 N N . ALA A 1 208 ? 4.913 19.511 15.078 1.00 93.75 208 ALA A N 1
ATOM 1638 C CA . ALA A 1 208 ? 4.981 19.394 13.620 1.00 93.75 208 ALA A CA 1
ATOM 1639 C C . ALA A 1 208 ? 3.611 19.458 12.925 1.00 93.75 208 ALA A C 1
ATOM 1641 O O . ALA A 1 208 ? 3.541 19.684 11.716 1.00 93.75 208 ALA A O 1
ATOM 1642 N N . GLY A 1 209 ? 2.513 19.251 13.658 1.00 95.88 209 GLY A N 1
ATOM 1643 C CA . GLY A 1 209 ? 1.188 19.085 13.058 1.00 95.88 209 GLY A CA 1
ATOM 1644 C C . GLY A 1 209 ? 1.068 17.819 12.203 1.00 95.88 209 GLY A C 1
ATOM 1645 O O . GLY A 1 209 ? 0.312 17.798 11.227 1.00 95.88 209 GLY A O 1
ATOM 1646 N N . GLU A 1 210 ? 1.860 16.796 12.535 1.00 94.25 210 GLU A N 1
ATOM 1647 C CA . GLU A 1 210 ? 1.925 15.485 11.886 1.00 94.25 210 GLU A CA 1
ATOM 1648 C C . GLU A 1 210 ? 2.193 14.404 12.937 1.00 94.25 210 GLU A C 1
ATOM 1650 O O . GLU A 1 210 ? 2.845 14.660 13.951 1.00 94.25 210 GLU A O 1
ATOM 1655 N N . GLU A 1 211 ? 1.693 13.189 12.712 1.00 94.31 211 GLU A N 1
ATOM 1656 C CA . GLU A 1 211 ? 2.011 12.063 13.591 1.00 94.31 211 GLU A CA 1
ATOM 1657 C C . GLU A 1 211 ? 3.490 11.662 13.491 1.00 94.31 211 GLU A C 1
ATOM 1659 O O . GLU A 1 211 ? 4.149 11.846 12.463 1.00 94.31 211 GLU A O 1
ATOM 1664 N N . ALA A 1 212 ? 4.014 11.066 14.558 1.00 91.75 212 ALA A N 1
ATOM 1665 C CA . ALA A 1 212 ? 5.401 10.635 14.593 1.00 91.75 212 ALA A CA 1
ATOM 1666 C C . ALA A 1 212 ? 5.658 9.367 13.768 1.00 91.75 212 ALA A C 1
ATOM 1668 O O . ALA A 1 212 ? 4.853 8.431 13.717 1.00 91.75 212 ALA A O 1
ATOM 1669 N N . LEU A 1 213 ? 6.861 9.308 13.196 1.00 93.81 213 LEU A N 1
ATOM 1670 C CA . LEU A 1 213 ? 7.405 8.100 12.590 1.00 93.81 213 LEU A CA 1
ATOM 1671 C C . LEU A 1 213 ? 8.180 7.273 13.625 1.00 93.81 213 LEU A C 1
ATOM 1673 O O . LEU A 1 213 ? 8.876 7.800 14.492 1.00 93.81 213 LEU A O 1
ATOM 1677 N N . GLY A 1 214 ? 8.087 5.959 13.476 1.00 95.25 214 GLY A N 1
ATOM 1678 C CA . GLY A 1 214 ? 8.843 4.943 14.185 1.00 95.25 214 GLY A CA 1
ATOM 1679 C C . GLY A 1 214 ? 9.602 4.020 13.234 1.00 95.25 214 GLY A C 1
ATOM 1680 O O . GLY A 1 214 ? 9.686 4.227 12.020 1.00 95.25 214 GLY A O 1
ATOM 1681 N N . SER A 1 215 ? 10.196 2.972 13.802 1.00 96.50 215 SER A N 1
ATOM 1682 C CA . SER A 1 215 ? 10.839 1.900 13.036 1.00 96.50 215 SER A CA 1
ATOM 1683 C C . SER A 1 215 ? 10.846 0.580 13.804 1.00 96.50 215 SER A C 1
ATOM 1685 O O . SER A 1 215 ? 10.593 0.560 15.008 1.00 96.50 215 SER A O 1
ATOM 1687 N N . MET A 1 216 ? 11.206 -0.497 13.102 1.00 96.38 216 MET A N 1
ATOM 1688 C CA . MET A 1 216 ? 11.060 -1.897 13.510 1.00 96.38 216 MET A CA 1
ATOM 1689 C C . MET A 1 216 ? 9.595 -2.336 13.627 1.00 96.38 216 MET A C 1
ATOM 1691 O O . MET A 1 216 ? 8.685 -1.555 13.374 1.00 96.38 216 MET A O 1
ATOM 1695 N N . GLY A 1 217 ? 9.383 -3.626 13.881 1.00 94.50 217 GLY A N 1
ATOM 1696 C CA . GLY A 1 217 ? 8.047 -4.215 13.962 1.00 94.50 217 GLY A CA 1
ATOM 1697 C C . GLY A 1 217 ? 7.439 -4.096 15.355 1.00 94.50 217 GLY A C 1
ATOM 1698 O O . GLY A 1 217 ? 8.124 -3.707 16.313 1.00 94.50 217 GLY A O 1
ATOM 1699 N N . ASN A 1 218 ? 6.162 -4.455 15.462 1.00 95.56 218 ASN A N 1
ATOM 1700 C CA . ASN A 1 218 ? 5.485 -4.575 16.743 1.00 95.56 218 ASN A CA 1
ATOM 1701 C C . ASN A 1 218 ? 5.775 -5.939 17.375 1.00 95.56 218 ASN A C 1
ATOM 1703 O O . ASN A 1 218 ? 5.275 -6.953 16.914 1.00 95.56 218 ASN A O 1
ATOM 1707 N N . ASP A 1 219 ? 6.589 -5.957 18.418 1.00 94.75 219 ASP A N 1
ATOM 1708 C CA . ASP A 1 219 ? 6.974 -7.156 19.166 1.00 94.75 219 ASP A CA 1
ATOM 1709 C C . ASP A 1 219 ? 6.493 -7.121 20.626 1.00 94.75 219 ASP A C 1
ATOM 1711 O O . ASP A 1 219 ? 6.987 -7.908 21.435 1.00 94.75 219 ASP A O 1
ATOM 1715 N N . SER A 1 220 ? 5.577 -6.206 20.962 1.00 94.38 220 SER A N 1
ATOM 1716 C CA . SER A 1 220 ? 4.842 -6.214 22.231 1.00 94.38 220 SER A CA 1
ATOM 1717 C C . SER A 1 220 ? 3.647 -7.184 22.145 1.00 94.38 220 SER A C 1
ATOM 1719 O O . SER A 1 220 ? 3.224 -7.513 21.030 1.00 94.38 220 SER A O 1
ATOM 1721 N N . PRO A 1 221 ? 3.078 -7.642 23.278 1.00 94.00 221 PRO A N 1
ATOM 1722 C CA . PRO A 1 221 ? 1.926 -8.532 23.272 1.00 94.00 221 PRO A CA 1
ATOM 1723 C C . PRO A 1 221 ? 0.727 -7.962 22.507 1.00 94.00 221 PRO A C 1
ATOM 1725 O O . PRO A 1 221 ? 0.501 -6.747 22.468 1.00 94.00 221 PRO A O 1
ATOM 1728 N N . LEU A 1 222 ? -0.102 -8.858 21.966 1.00 94.62 222 LEU A N 1
ATOM 1729 C CA . LEU A 1 222 ? -1.487 -8.523 21.618 1.00 94.62 222 LEU A CA 1
ATOM 1730 C C . LEU A 1 222 ? -2.238 -8.059 22.877 1.00 94.62 222 LEU A C 1
ATOM 1732 O O . LEU A 1 222 ? -1.947 -8.535 23.971 1.00 94.62 222 LEU A O 1
ATOM 1736 N N . ALA A 1 223 ? -3.232 -7.175 22.738 1.00 95.19 223 ALA A N 1
ATOM 1737 C CA . ALA A 1 223 ? -3.936 -6.586 23.887 1.00 95.19 223 ALA A CA 1
ATOM 1738 C C . ALA A 1 223 ? -4.510 -7.646 24.851 1.00 95.19 223 ALA A C 1
ATOM 1740 O O . ALA A 1 223 ? -4.318 -7.561 26.064 1.00 95.19 223 ALA A O 1
ATOM 1741 N N . VAL A 1 224 ? -5.097 -8.708 24.292 1.00 94.69 224 VAL A N 1
ATOM 1742 C CA . VAL A 1 224 ? -5.643 -9.856 25.036 1.00 94.69 224 VAL A CA 1
ATOM 1743 C C . VAL A 1 224 ? -4.583 -10.723 25.735 1.00 94.69 224 VAL A C 1
ATOM 1745 O O . VAL A 1 224 ? -4.902 -11.484 26.640 1.00 94.69 224 VAL A O 1
ATOM 1748 N N . LEU A 1 225 ? -3.312 -10.614 25.343 1.00 93.75 225 LEU A N 1
ATOM 1749 C CA . LEU A 1 225 ? -2.190 -11.352 25.941 1.00 93.75 225 LEU A CA 1
ATOM 1750 C C . LEU A 1 225 ? -1.339 -10.491 26.883 1.00 93.75 225 LEU A C 1
ATOM 1752 O O . LEU A 1 225 ? -0.447 -11.007 27.541 1.00 93.75 225 LEU A O 1
ATOM 1756 N N . SER A 1 226 ? -1.599 -9.187 26.930 1.00 93.50 226 SER A N 1
ATOM 1757 C CA . SER A 1 226 ? -0.847 -8.233 27.737 1.00 93.50 226 SER A CA 1
ATOM 1758 C C . SER A 1 226 ? -1.219 -8.320 29.216 1.00 93.50 226 SER A C 1
ATOM 1760 O O . SER A 1 226 ? -2.400 -8.231 29.556 1.00 93.50 226 SER A O 1
ATOM 1762 N N . ASP A 1 227 ? -0.215 -8.322 30.093 1.00 89.75 227 ASP A N 1
ATOM 1763 C CA . ASP A 1 227 ? -0.405 -8.164 31.541 1.00 89.75 227 ASP A CA 1
ATOM 1764 C C . ASP A 1 227 ? -0.765 -6.718 31.934 1.00 89.75 227 ASP A C 1
ATOM 1766 O O . ASP A 1 227 ? -1.370 -6.478 32.982 1.00 89.75 227 ASP A O 1
ATOM 1770 N N . LYS A 1 228 ? -0.423 -5.732 31.093 1.00 92.06 228 LYS A N 1
ATOM 1771 C CA . LYS A 1 228 ? -0.833 -4.331 31.272 1.00 92.06 228 LYS A CA 1
ATOM 1772 C C . LYS A 1 228 ? -2.293 -4.139 30.855 1.00 92.06 228 LYS A C 1
ATOM 1774 O O . LYS A 1 228 ? -2.775 -4.814 29.939 1.00 92.06 228 LYS A O 1
ATOM 1779 N N . ASN A 1 229 ? -2.983 -3.198 31.503 1.00 93.19 229 ASN A N 1
ATOM 1780 C CA . ASN A 1 229 ? -4.334 -2.789 31.111 1.00 93.19 229 ASN A CA 1
ATOM 1781 C C . ASN A 1 229 ? -4.258 -1.932 29.840 1.00 93.19 229 ASN A C 1
ATOM 1783 O O . ASN A 1 229 ? -3.478 -0.979 29.789 1.00 93.19 229 ASN A O 1
ATOM 1787 N N . LYS A 1 230 ? -5.056 -2.258 28.822 1.00 92.75 230 LYS A N 1
ATOM 1788 C CA . LYS A 1 230 ? -5.083 -1.558 27.534 1.00 92.75 230 LYS A CA 1
ATOM 1789 C C . LYS A 1 230 ? -6.410 -0.825 27.338 1.00 92.75 230 LYS A C 1
ATOM 1791 O O . LYS A 1 230 ? -7.456 -1.357 27.699 1.00 92.75 230 LYS A O 1
ATOM 1796 N N . PRO A 1 231 ? -6.404 0.361 26.708 1.00 93.69 231 PRO A N 1
ATOM 1797 C CA . PRO A 1 231 ? -7.624 0.933 26.159 1.00 93.69 231 PRO A CA 1
ATOM 1798 C C . PRO A 1 231 ? -8.282 -0.034 25.166 1.00 93.69 231 PRO A C 1
ATOM 1800 O O . PRO A 1 231 ? -7.597 -0.715 24.398 1.00 93.69 231 PRO A O 1
ATOM 1803 N N . LEU A 1 232 ? -9.617 -0.046 25.128 1.00 97.00 232 LEU A N 1
ATOM 1804 C CA . LEU A 1 232 ? -10.389 -0.956 24.272 1.00 97.00 232 LEU A CA 1
ATOM 1805 C C . LEU A 1 232 ? -10.040 -0.824 22.775 1.00 97.00 232 LEU A C 1
ATOM 1807 O O . LEU A 1 232 ? -10.127 -1.798 22.031 1.00 97.00 232 LEU A O 1
ATOM 1811 N N . TYR A 1 233 ? -9.581 0.353 22.339 1.00 97.56 233 TYR A N 1
ATOM 1812 C CA . TYR A 1 233 ? -9.127 0.604 20.968 1.00 97.56 233 TYR A CA 1
ATOM 1813 C C . TYR A 1 233 ? -8.070 -0.407 20.493 1.00 97.56 233 TYR A C 1
ATOM 1815 O O . TYR A 1 233 ? -8.094 -0.821 19.341 1.00 97.56 233 TYR A O 1
ATOM 1823 N N . ASN A 1 234 ? -7.182 -0.875 21.378 1.00 96.50 234 ASN A N 1
ATOM 1824 C CA . ASN A 1 234 ? -6.058 -1.748 21.022 1.00 96.50 234 ASN A CA 1
ATOM 1825 C C . ASN A 1 234 ? -6.473 -3.147 20.530 1.00 96.50 234 ASN A C 1
ATOM 1827 O O . ASN A 1 234 ? -5.652 -3.831 19.902 1.00 96.50 234 ASN A O 1
ATOM 1831 N N . TYR A 1 235 ? -7.713 -3.563 20.808 1.00 97.81 235 TYR A N 1
ATOM 1832 C CA . TYR A 1 235 ? -8.294 -4.827 20.348 1.00 97.81 235 TYR A CA 1
ATOM 1833 C C . TYR A 1 235 ? -8.791 -4.755 18.898 1.00 97.81 235 TYR A C 1
ATOM 1835 O O . TYR A 1 235 ? -9.015 -5.800 18.292 1.00 97.81 235 TYR A O 1
ATOM 1843 N N . PHE A 1 236 ? -8.921 -3.555 18.323 1.00 98.38 236 PHE A N 1
ATOM 1844 C CA . PHE A 1 236 ? -9.343 -3.350 16.941 1.00 98.38 236 PHE A CA 1
ATOM 1845 C C . PHE A 1 236 ? -8.131 -3.107 16.041 1.00 98.38 236 PHE A C 1
ATOM 1847 O O . PHE A 1 236 ? -7.271 -2.271 16.325 1.00 98.38 236 PHE A O 1
ATOM 1854 N N . LYS A 1 237 ? -8.048 -3.843 14.935 1.00 98.00 237 LYS A N 1
ATOM 1855 C CA . LYS A 1 237 ? -7.018 -3.686 13.908 1.00 98.00 237 LYS A CA 1
ATOM 1856 C C . LYS A 1 237 ? -7.624 -3.095 12.650 1.00 98.00 237 LYS A C 1
ATOM 1858 O O . LYS A 1 237 ? -8.662 -3.549 12.193 1.00 98.00 237 LYS A O 1
ATOM 1863 N N . GLN A 1 238 ? -6.985 -2.056 12.124 1.00 98.38 238 GLN A N 1
ATOM 1864 C CA . GLN A 1 238 ? -7.368 -1.392 10.882 1.00 98.38 238 GLN A CA 1
ATOM 1865 C C . GLN A 1 238 ? -7.257 -2.389 9.728 1.00 98.38 238 GLN A C 1
ATOM 1867 O O . GLN A 1 238 ? -6.183 -2.974 9.534 1.00 98.38 238 GLN A O 1
ATOM 1872 N N . LEU A 1 239 ? -8.346 -2.534 8.974 1.00 97.56 239 LEU A N 1
ATOM 1873 C CA . LEU A 1 239 ? -8.343 -3.224 7.687 1.00 97.56 239 LEU A CA 1
ATOM 1874 C C . LEU A 1 239 ? -7.759 -2.317 6.606 1.00 97.56 239 LEU A C 1
ATOM 1876 O O . LEU A 1 239 ? -7.687 -1.093 6.759 1.00 97.56 239 LEU A O 1
ATOM 1880 N N . PHE A 1 240 ? -7.332 -2.914 5.504 1.00 97.69 240 PHE A N 1
ATOM 1881 C CA . PHE A 1 240 ? -6.756 -2.181 4.384 1.00 97.69 240 PHE A CA 1
ATOM 1882 C C . PHE A 1 240 ? -7.050 -2.881 3.062 1.00 97.69 240 PHE A C 1
ATOM 1884 O O . PHE A 1 240 ? -7.341 -4.066 3.000 1.00 97.69 240 PHE A O 1
ATOM 1891 N N . ALA A 1 241 ? -6.960 -2.132 1.973 1.00 95.88 241 ALA A N 1
ATOM 1892 C CA . ALA A 1 241 ? -7.147 -2.667 0.644 1.00 95.88 241 ALA A CA 1
ATOM 1893 C C . ALA A 1 241 ? -5.875 -3.385 0.181 1.00 95.88 241 ALA A C 1
ATOM 1895 O O . ALA A 1 241 ? -4.758 -2.858 0.275 1.00 95.88 241 ALA A O 1
ATOM 1896 N N . GLN A 1 242 ? -6.044 -4.582 -0.373 1.00 94.50 242 GLN A N 1
ATOM 1897 C CA . GLN A 1 242 ? -4.990 -5.292 -1.083 1.00 94.50 242 GLN A CA 1
ATOM 1898 C C . GLN A 1 242 ? -5.578 -6.065 -2.264 1.00 94.50 242 GLN A C 1
ATOM 1900 O O . GLN A 1 242 ? -6.416 -6.945 -2.101 1.00 94.50 242 GLN A O 1
ATOM 1905 N N . VAL A 1 243 ? -5.076 -5.770 -3.465 1.00 95.31 243 VAL A N 1
ATOM 1906 C CA . VAL A 1 243 ? -5.440 -6.400 -4.749 1.00 95.31 243 VAL A CA 1
ATOM 1907 C C . VAL A 1 243 ? -6.847 -6.067 -5.253 1.00 95.31 243 VAL A C 1
ATOM 1909 O O . VAL A 1 243 ? -6.962 -5.598 -6.380 1.00 95.31 243 VAL A O 1
ATOM 1912 N N . THR A 1 244 ? -7.897 -6.322 -4.470 1.00 93.31 244 THR A N 1
ATOM 1913 C CA . THR A 1 244 ? -9.307 -6.164 -4.887 1.00 93.31 244 THR A CA 1
ATOM 1914 C C . THR A 1 244 ? -9.646 -4.734 -5.283 1.00 93.31 244 THR A C 1
ATOM 1916 O O . THR A 1 244 ? -10.357 -4.510 -6.256 1.00 93.31 244 THR A O 1
ATOM 1919 N N . ASN A 1 245 ? -9.087 -3.786 -4.545 1.00 95.12 245 ASN A N 1
ATOM 1920 C CA . ASN A 1 245 ? -9.160 -2.353 -4.757 1.00 95.12 245 ASN A CA 1
ATOM 1921 C C . ASN A 1 245 ? -7.831 -1.723 -4.292 1.00 95.12 245 ASN A C 1
ATOM 1923 O O . ASN A 1 245 ? -7.071 -2.361 -3.550 1.00 95.12 245 ASN A O 1
ATOM 1927 N N . PRO A 1 246 ? -7.502 -0.498 -4.732 1.00 96.06 246 PRO A N 1
ATOM 1928 C CA . PRO A 1 246 ? -6.291 0.190 -4.320 1.00 96.06 246 PRO A CA 1
ATOM 1929 C C . PRO A 1 246 ? -6.526 1.110 -3.111 1.00 96.06 246 PRO A C 1
ATOM 1931 O O . PRO A 1 246 ? -7.604 1.694 -2.980 1.00 96.06 246 PRO A O 1
ATOM 1934 N N . PRO A 1 247 ? -5.507 1.326 -2.261 1.00 96.56 247 PRO A N 1
ATOM 1935 C CA . PRO A 1 247 ? -5.483 2.489 -1.381 1.00 96.56 247 PRO A CA 1
ATOM 1936 C C . PRO A 1 247 ? -5.313 3.794 -2.183 1.00 96.56 247 PRO A C 1
ATOM 1938 O O . PRO A 1 247 ? -4.862 3.779 -3.329 1.00 96.56 247 PRO A O 1
ATOM 1941 N N . ILE A 1 248 ? -5.602 4.935 -1.556 1.00 94.38 248 ILE A N 1
ATOM 1942 C CA . ILE A 1 248 ? -5.442 6.288 -2.131 1.00 94.38 248 ILE A CA 1
ATOM 1943 C C . ILE A 1 248 ? -4.231 6.986 -1.484 1.00 94.38 248 ILE A C 1
ATOM 1945 O O . ILE A 1 248 ? -3.907 6.700 -0.326 1.00 94.38 248 ILE A O 1
ATOM 1949 N N . ASP A 1 249 ? -3.551 7.907 -2.186 1.00 94.81 249 ASP A N 1
ATOM 1950 C CA . ASP A 1 249 ? -2.574 8.795 -1.533 1.00 94.81 249 ASP A CA 1
ATOM 1951 C C . ASP A 1 249 ? -3.269 10.008 -0.881 1.00 94.81 249 ASP A C 1
ATOM 1953 O O . ASP A 1 249 ? -3.684 10.937 -1.578 1.00 94.81 249 ASP A O 1
ATOM 1957 N N . PRO A 1 250 ? -3.337 10.074 0.462 1.00 92.94 250 PRO A N 1
ATOM 1958 C CA . PRO A 1 250 ? -4.097 11.104 1.169 1.00 92.94 250 PRO A CA 1
ATOM 1959 C C . PRO A 1 250 ? -3.426 12.489 1.134 1.00 92.94 250 PRO A C 1
ATOM 1961 O O . PRO A 1 250 ? -3.979 13.453 1.658 1.00 92.94 250 PRO A O 1
ATOM 1964 N N . ILE A 1 251 ? -2.214 12.598 0.578 1.00 90.56 251 ILE A N 1
ATOM 1965 C CA . ILE A 1 251 ? -1.418 13.828 0.509 1.00 90.56 251 ILE A CA 1
ATOM 1966 C C . ILE A 1 251 ? -1.409 14.373 -0.924 1.00 90.56 251 ILE A C 1
ATOM 1968 O O . ILE A 1 251 ? -1.660 15.557 -1.133 1.00 90.56 251 ILE A O 1
ATOM 1972 N N . ARG A 1 252 ? -1.094 13.532 -1.913 1.00 92.44 252 ARG A N 1
ATOM 1973 C CA . ARG A 1 252 ? -0.922 13.925 -3.321 1.00 92.44 252 ARG A CA 1
ATOM 1974 C C . ARG A 1 252 ? -2.261 13.958 -4.033 1.00 92.44 252 ARG A C 1
ATOM 1976 O O . ARG A 1 252 ? -2.435 14.789 -4.916 1.00 92.44 252 ARG A O 1
ATOM 1983 N N . GLU A 1 253 ? -3.219 13.147 -3.596 1.00 91.31 253 GLU A N 1
ATOM 1984 C CA . GLU A 1 253 ? -4.584 13.110 -4.120 1.00 91.31 253 GLU A CA 1
ATOM 1985 C C . GLU A 1 253 ? -5.586 13.751 -3.141 1.00 91.31 253 GLU A C 1
ATOM 1987 O O . GLU A 1 253 ? -6.785 13.523 -3.223 1.00 91.31 253 GLU A O 1
ATOM 1992 N N . ALA A 1 254 ? -5.122 14.629 -2.239 1.00 88.94 254 ALA A N 1
ATOM 1993 C CA . ALA A 1 254 ? -5.956 15.281 -1.218 1.00 88.94 254 ALA A CA 1
ATOM 1994 C C . ALA A 1 254 ? -7.185 16.035 -1.774 1.00 88.94 254 ALA A C 1
ATOM 1996 O O . ALA A 1 254 ? -8.141 16.273 -1.040 1.00 88.94 254 ALA A O 1
ATOM 1997 N N . ILE A 1 255 ? -7.190 16.381 -3.068 1.00 86.50 255 ILE A N 1
ATOM 1998 C CA . ILE A 1 255 ? -8.341 16.988 -3.755 1.00 86.50 255 ILE A CA 1
ATOM 1999 C C . ILE A 1 255 ? -9.601 16.107 -3.713 1.00 86.50 255 ILE A C 1
ATOM 2001 O O . ILE A 1 255 ? -10.705 16.645 -3.761 1.00 86.50 255 ILE A O 1
ATOM 2005 N N . VAL A 1 256 ? -9.453 14.783 -3.601 1.00 89.62 256 VAL A N 1
ATOM 2006 C CA . VAL A 1 256 ? -10.581 13.840 -3.508 1.00 89.62 256 VAL A CA 1
ATOM 2007 C C . VAL A 1 256 ? -10.948 13.477 -2.067 1.00 89.62 256 VAL A C 1
ATOM 2009 O O . VAL A 1 256 ? -12.015 12.914 -1.831 1.00 89.62 256 VAL A O 1
ATOM 2012 N N . MET A 1 257 ? -10.089 13.819 -1.101 1.00 94.06 257 MET A N 1
ATOM 2013 C CA . MET A 1 257 ? -10.265 13.482 0.312 1.00 94.06 257 MET A CA 1
ATOM 2014 C C . MET A 1 257 ? -11.116 14.537 1.026 1.00 94.06 257 MET A C 1
ATOM 2016 O O . MET A 1 257 ? -10.952 15.729 0.777 1.00 94.06 257 MET A O 1
ATOM 2020 N N . SER A 1 258 ? -11.965 14.130 1.972 1.00 95.06 258 SER A N 1
ATOM 2021 C CA . SER A 1 258 ? -12.759 15.058 2.788 1.00 95.06 258 SER A CA 1
ATOM 2022 C C . SER A 1 258 ? -12.951 14.563 4.222 1.00 95.06 258 SER A C 1
ATOM 2024 O O . SER A 1 258 ? -13.244 13.389 4.456 1.00 95.06 258 SER A O 1
ATOM 2026 N N . LEU A 1 259 ? -12.807 15.481 5.181 1.00 96.38 259 LEU A N 1
ATOM 2027 C CA . LEU A 1 259 ? -13.109 15.266 6.602 1.00 96.38 259 LEU A CA 1
ATOM 2028 C C . LEU A 1 259 ? -14.402 15.960 7.048 1.00 96.38 259 LEU A C 1
ATOM 2030 O O . LEU A 1 259 ? -14.724 15.923 8.232 1.00 96.38 259 LEU A O 1
ATOM 2034 N N . VAL A 1 260 ? -15.132 16.584 6.120 1.00 94.81 260 VAL A N 1
ATOM 2035 C CA . VAL A 1 260 ? -16.414 17.225 6.427 1.00 94.81 260 VAL A CA 1
ATOM 2036 C C . VAL A 1 260 ? -17.368 16.190 7.021 1.00 94.81 260 VAL A C 1
ATOM 2038 O O . VAL A 1 260 ? -17.445 15.053 6.547 1.00 94.81 260 VAL A O 1
ATOM 2041 N N . SER A 1 261 ? -18.086 16.598 8.063 1.00 94.12 261 SER A N 1
ATOM 2042 C CA . SER A 1 261 ? -19.072 15.775 8.757 1.00 94.12 261 SER A CA 1
ATOM 2043 C C . SER A 1 261 ? -20.328 16.599 9.043 1.00 94.12 261 SER A C 1
ATOM 2045 O O . SER A 1 261 ? -20.264 17.820 9.220 1.00 94.12 261 SER A O 1
ATOM 2047 N N . PHE A 1 262 ? -21.477 15.929 9.086 1.00 93.31 262 PHE A N 1
ATOM 2048 C CA . PHE A 1 262 ? -22.761 16.526 9.443 1.00 93.31 262 PHE A CA 1
ATOM 2049 C C . PHE A 1 262 ? -23.232 15.934 10.764 1.00 93.31 262 PHE A C 1
ATOM 2051 O O . PHE A 1 262 ? -23.275 14.713 10.905 1.00 93.31 262 PHE A O 1
ATOM 2058 N N . ILE A 1 263 ? -23.592 16.799 11.713 1.00 93.88 263 ILE A N 1
ATOM 2059 C CA . ILE A 1 263 ? -24.051 16.389 13.038 1.00 93.88 263 ILE A CA 1
ATOM 2060 C C . ILE A 1 263 ? -25.571 16.549 13.121 1.00 93.88 263 ILE A C 1
ATOM 2062 O O . ILE A 1 263 ? -26.093 17.656 12.991 1.00 93.88 263 ILE A O 1
ATOM 2066 N N . GLY A 1 264 ? -26.296 15.459 13.373 1.00 89.06 264 GLY A N 1
ATOM 2067 C CA . GLY A 1 264 ? -27.746 15.498 13.604 1.00 89.06 264 GLY A CA 1
ATOM 2068 C C . GLY A 1 264 ? -28.586 14.716 12.583 1.00 89.06 264 GLY A C 1
ATOM 2069 O O . GLY A 1 264 ? -28.086 13.804 11.928 1.00 89.06 264 GLY A O 1
ATOM 2070 N N . PRO A 1 265 ? -29.893 15.020 12.463 1.00 89.75 265 PRO A N 1
ATOM 2071 C CA . PRO A 1 265 ? -30.820 14.220 11.675 1.00 89.75 265 PRO A CA 1
ATOM 2072 C C . PRO A 1 265 ? -30.539 14.312 10.169 1.00 89.75 265 PRO A C 1
ATOM 2074 O O . PRO A 1 265 ? -30.419 15.405 9.609 1.00 89.75 265 PRO A O 1
ATOM 2077 N N . LYS A 1 266 ? -30.527 13.156 9.499 1.00 88.75 266 LYS A N 1
ATOM 2078 C CA . LYS A 1 266 ? -30.458 13.048 8.040 1.00 88.75 266 LYS A CA 1
ATOM 2079 C C . LYS A 1 266 ? -31.820 13.408 7.414 1.00 88.75 266 LYS A C 1
ATOM 2081 O O . LYS A 1 266 ? -32.861 12.993 7.934 1.00 88.75 266 LYS A O 1
ATOM 2086 N N . PRO A 1 267 ? -31.858 14.165 6.300 1.00 88.12 267 PRO A N 1
ATOM 2087 C CA . PRO A 1 267 ? -33.099 14.426 5.573 1.00 88.12 267 PRO A CA 1
ATOM 2088 C C . PRO A 1 267 ? -33.717 13.139 5.002 1.00 88.12 267 PRO A C 1
ATOM 2090 O O . PRO A 1 267 ? -33.032 12.137 4.809 1.00 88.12 267 PRO A O 1
ATOM 2093 N N . ASN A 1 268 ? -35.014 13.176 4.679 1.00 88.31 268 ASN A N 1
ATOM 2094 C CA . ASN A 1 268 ? -35.681 12.047 4.030 1.00 88.31 268 ASN A CA 1
ATOM 2095 C C . ASN A 1 268 ? -35.193 11.890 2.581 1.00 88.31 268 ASN A C 1
ATOM 2097 O O . ASN A 1 268 ? -35.488 12.733 1.736 1.00 88.31 268 ASN A O 1
ATOM 2101 N N . LEU A 1 269 ? -34.505 10.782 2.303 1.00 89.38 269 LEU A N 1
ATOM 2102 C CA . LEU A 1 269 ? -33.946 10.458 0.991 1.00 89.38 269 LEU A CA 1
ATOM 2103 C C . LEU A 1 269 ? -35.007 10.306 -0.113 1.00 89.38 269 LEU A C 1
ATOM 2105 O O . LEU A 1 269 ? -34.681 10.495 -1.273 1.00 89.38 269 LEU A O 1
ATOM 2109 N N . LEU A 1 270 ? -36.258 9.963 0.216 1.00 90.25 270 LEU A N 1
ATOM 2110 C CA . LEU A 1 270 ? -37.310 9.699 -0.781 1.00 90.25 270 LEU A CA 1
ATOM 2111 C C . LEU A 1 270 ? -38.269 10.883 -0.993 1.00 90.25 270 LEU A C 1
ATOM 2113 O O . LEU A 1 270 ? -39.142 10.821 -1.858 1.00 90.25 270 LEU A O 1
ATOM 2117 N N . ASP A 1 271 ? -38.139 11.965 -0.217 1.00 87.12 271 ASP A N 1
ATOM 2118 C CA . ASP A 1 271 ? -38.990 13.154 -0.359 1.00 87.12 271 ASP A CA 1
ATOM 2119 C C . ASP A 1 271 ? -38.442 14.106 -1.433 1.00 87.12 271 ASP A C 1
ATOM 2121 O O . ASP A 1 271 ? -37.872 15.165 -1.159 1.00 87.12 271 ASP A O 1
ATOM 2125 N N . ILE A 1 272 ? -38.630 13.724 -2.698 1.00 84.06 272 ILE A N 1
ATOM 2126 C CA . ILE A 1 272 ? -38.107 14.475 -3.846 1.00 84.06 272 ILE A CA 1
ATOM 2127 C C . ILE A 1 272 ? -38.773 15.844 -4.040 1.00 84.06 272 ILE A C 1
ATOM 2129 O O . ILE A 1 272 ? -38.230 16.690 -4.750 1.00 84.06 272 ILE A O 1
ATOM 2133 N N . ASN A 1 273 ? -39.933 16.090 -3.424 1.00 78.94 273 ASN A N 1
ATOM 2134 C CA . ASN A 1 273 ? -40.730 17.310 -3.603 1.00 78.94 273 ASN A CA 1
ATOM 2135 C C . ASN A 1 273 ? -40.653 18.257 -2.399 1.00 78.94 273 ASN A C 1
ATOM 2137 O O . ASN A 1 273 ? -41.414 19.224 -2.328 1.00 78.94 273 ASN A O 1
ATOM 2141 N N . GLN A 1 274 ? -39.726 18.014 -1.470 1.00 73.25 274 GLN A N 1
ATOM 2142 C CA . GLN A 1 274 ? -39.601 18.821 -0.266 1.00 73.25 274 GLN A CA 1
ATOM 2143 C C . GLN A 1 274 ? -39.342 20.301 -0.600 1.00 73.25 274 GLN A C 1
ATOM 2145 O O . GLN A 1 274 ? -38.337 20.658 -1.218 1.00 73.25 274 GLN A O 1
ATOM 2150 N N . VAL A 1 275 ? -40.268 21.169 -0.178 1.00 67.50 275 VAL A N 1
ATOM 2151 C CA . VAL A 1 275 ? -40.217 22.624 -0.429 1.00 67.50 275 VAL A CA 1
ATOM 2152 C C . VAL A 1 275 ? -39.417 23.357 0.658 1.00 67.50 275 VAL A C 1
ATOM 2154 O O . VAL A 1 275 ? -38.826 24.399 0.390 1.00 67.50 275 VAL A O 1
ATOM 2157 N N . ASN A 1 276 ? -39.353 22.781 1.866 1.00 70.94 276 ASN A N 1
ATOM 2158 C CA . ASN A 1 276 ? -38.614 23.298 3.021 1.00 70.94 276 ASN A CA 1
ATOM 2159 C C . ASN A 1 276 ? -37.674 22.210 3.566 1.00 70.94 276 ASN A C 1
ATOM 2161 O O . ASN A 1 276 ? -38.098 21.417 4.411 1.00 70.94 276 ASN A O 1
ATOM 2165 N N . PRO A 1 277 ? -36.426 22.132 3.081 1.00 73.69 277 PRO A N 1
ATOM 2166 C CA . PRO A 1 277 ? -35.477 21.142 3.571 1.00 73.69 277 PRO A CA 1
ATOM 2167 C C . PRO A 1 277 ? -35.091 21.422 5.039 1.00 73.69 277 PRO A C 1
ATOM 2169 O O . PRO A 1 277 ? -35.118 22.578 5.468 1.00 73.69 277 PRO A O 1
ATOM 2172 N N . PRO A 1 278 ? -34.754 20.392 5.839 1.00 78.31 278 PRO A N 1
ATOM 2173 C CA . PRO A 1 278 ? -34.370 20.578 7.238 1.00 78.31 278 PRO A CA 1
ATOM 2174 C C . PRO A 1 278 ? -33.025 21.312 7.369 1.00 78.31 278 PRO A C 1
ATOM 2176 O O . PRO A 1 278 ? -32.167 21.217 6.487 1.00 78.31 278 PRO A O 1
ATOM 2179 N N . MET A 1 279 ? -32.846 22.032 8.487 1.00 85.62 279 MET A N 1
ATOM 2180 C CA . MET A 1 279 ? -31.562 22.647 8.851 1.00 85.62 279 MET A CA 1
ATOM 2181 C C . MET A 1 279 ? -30.483 21.583 9.048 1.00 85.62 279 MET A C 1
ATOM 2183 O O . MET A 1 279 ? -30.787 20.440 9.391 1.00 85.62 279 MET A O 1
ATOM 2187 N N . ARG A 1 280 ? -29.224 21.975 8.849 1.00 88.50 280 ARG A N 1
ATOM 2188 C CA . ARG A 1 280 ? -28.068 21.073 8.885 1.00 88.50 280 ARG A CA 1
ATOM 2189 C C . ARG A 1 280 ? -26.949 21.704 9.691 1.00 88.50 280 ARG A C 1
ATOM 2191 O O . ARG A 1 280 ? -26.641 22.874 9.470 1.00 88.50 280 ARG A O 1
ATOM 2198 N N . LEU A 1 281 ? -26.346 20.929 10.582 1.00 91.94 281 LEU A N 1
ATOM 2199 C CA . LEU A 1 281 ? -25.162 21.341 11.321 1.00 91.94 281 LEU A CA 1
ATOM 2200 C C . LEU A 1 281 ? -23.939 20.687 10.679 1.00 91.94 281 LEU A C 1
ATOM 2202 O O . LEU A 1 281 ? -23.828 19.465 10.642 1.00 91.94 281 LEU A O 1
ATOM 2206 N N . GLU A 1 282 ? -23.054 21.512 10.139 1.00 93.56 282 GLU A N 1
ATOM 2207 C CA . GLU A 1 282 ? -21.831 21.095 9.457 1.00 93.56 282 GLU A CA 1
ATOM 2208 C C . GLU A 1 282 ? -20.614 21.421 10.321 1.00 93.56 282 GLU A C 1
ATOM 2210 O O . GLU A 1 282 ? -20.531 22.503 10.914 1.00 93.56 282 GLU A O 1
ATOM 2215 N N . VAL A 1 283 ? -19.655 20.498 10.342 1.00 94.00 283 VAL A N 1
ATOM 2216 C CA . VAL A 1 283 ? -18.310 20.719 10.876 1.00 94.00 283 VAL A CA 1
ATOM 2217 C C . VAL A 1 283 ? -17.281 20.472 9.777 1.00 94.00 283 VAL A C 1
ATOM 2219 O O . VAL A 1 283 ? -17.393 19.517 9.003 1.00 94.00 283 VAL A O 1
ATOM 2222 N N . ALA A 1 284 ? -16.259 21.327 9.704 1.00 92.12 284 ALA A N 1
ATOM 2223 C CA . ALA A 1 284 ? -15.212 21.210 8.686 1.00 92.12 284 ALA A CA 1
ATOM 2224 C C . ALA A 1 284 ? -14.328 19.962 8.879 1.00 92.12 284 ALA A C 1
ATOM 2226 O O . ALA A 1 284 ? -13.677 19.494 7.943 1.00 92.12 284 ALA A O 1
ATOM 2227 N N . GLN A 1 285 ? -14.297 19.434 10.102 1.00 94.44 285 GLN A N 1
ATOM 2228 C CA . GLN A 1 285 ? -13.552 18.248 10.507 1.00 94.44 285 GLN A CA 1
ATOM 2229 C C . GLN A 1 285 ? -14.221 17.604 11.734 1.00 94.44 285 GLN A C 1
ATOM 2231 O O . GLN A 1 285 ? -14.911 18.294 12.485 1.00 94.44 285 GLN A O 1
ATOM 2236 N N . PRO A 1 286 ? -13.977 16.313 12.012 1.00 96.19 286 PRO A N 1
ATOM 2237 C CA . PRO A 1 286 ? -14.652 15.607 13.099 1.00 96.19 286 PRO A CA 1
ATOM 2238 C C . PRO A 1 286 ? -14.023 15.845 14.480 1.00 96.19 286 PRO A C 1
ATOM 2240 O O . PRO A 1 286 ? -14.522 15.312 15.462 1.00 96.19 286 PRO A O 1
ATOM 2243 N N . VAL A 1 287 ? -12.912 16.582 14.589 1.00 97.81 287 VAL A N 1
ATOM 2244 C CA . VAL A 1 287 ? -12.245 16.840 15.877 1.00 97.81 287 VAL A CA 1
ATOM 2245 C C . VAL A 1 287 ? -12.631 18.227 16.371 1.00 97.81 287 VAL A C 1
ATOM 2247 O O . VAL A 1 287 ? -12.261 19.219 15.746 1.00 97.81 287 VAL A O 1
ATOM 2250 N N . LEU A 1 288 ? -13.353 18.274 17.489 1.00 96.50 288 LEU A N 1
ATOM 2251 C CA . LEU A 1 288 ? -13.880 19.506 18.076 1.00 96.50 288 LEU A CA 1
ATOM 2252 C C . LEU A 1 288 ? -12.932 20.037 19.147 1.00 96.50 288 LEU A C 1
ATOM 2254 O O . LEU A 1 288 ? -12.443 19.261 19.977 1.00 96.50 288 LEU A O 1
ATOM 2258 N N . ASP A 1 289 ? -12.703 21.346 19.162 1.00 95.12 289 ASP A N 1
ATOM 2259 C CA . ASP A 1 289 ? -11.996 22.013 20.253 1.00 95.12 289 ASP A CA 1
ATOM 2260 C C . ASP A 1 289 ? -12.931 22.416 21.413 1.00 95.12 289 ASP A C 1
ATOM 2262 O O . ASP A 1 289 ? -14.108 22.043 21.461 1.00 95.12 289 ASP A O 1
ATOM 2266 N N . PHE A 1 290 ? -12.389 23.127 22.407 1.00 93.38 290 PHE A N 1
ATOM 2267 C CA . PHE A 1 290 ? -13.169 23.586 23.560 1.00 93.38 290 PHE A CA 1
ATOM 2268 C C . PHE A 1 290 ? -14.286 24.567 23.174 1.00 93.38 290 PHE A C 1
ATOM 2270 O O . PHE A 1 290 ? -15.372 24.513 23.753 1.00 93.38 290 PHE A O 1
ATOM 2277 N N . ALA A 1 291 ? -14.031 25.462 22.216 1.00 90.88 291 ALA A N 1
ATOM 2278 C CA . ALA A 1 291 ? -15.008 26.444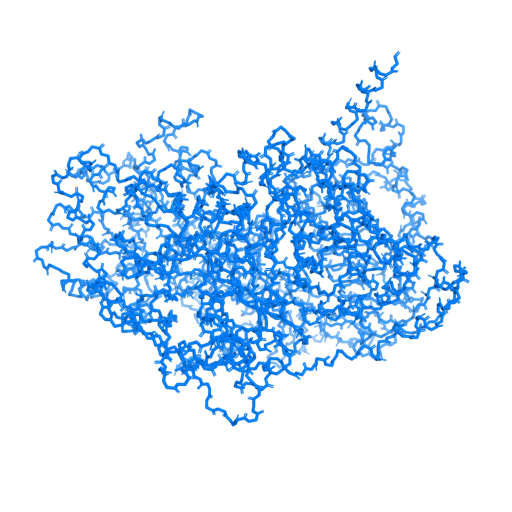 21.768 1.00 90.88 291 ALA A CA 1
ATOM 2279 C C . ALA A 1 291 ? -16.121 25.766 20.961 1.00 90.88 291 ALA A C 1
ATOM 2281 O O . ALA A 1 291 ? -17.297 26.061 21.172 1.00 90.88 291 ALA A O 1
ATOM 2282 N N . ASP A 1 292 ? -15.769 24.813 20.102 1.00 93.19 292 ASP A N 1
ATOM 2283 C CA . ASP A 1 292 ? -16.723 24.028 19.320 1.00 93.19 292 ASP A CA 1
ATOM 2284 C C . ASP A 1 292 ? -17.682 23.241 20.214 1.00 93.19 292 ASP A C 1
ATOM 2286 O O . ASP A 1 292 ? -18.896 23.247 19.993 1.00 93.19 292 ASP A O 1
ATOM 2290 N N . MET A 1 293 ? -17.172 22.624 21.283 1.00 93.56 293 MET A N 1
ATOM 2291 C CA . MET A 1 293 ? -18.026 21.921 22.242 1.00 93.56 293 MET A CA 1
ATOM 2292 C C . MET A 1 293 ? -18.939 22.839 23.045 1.00 93.56 293 MET A C 1
ATOM 2294 O O . MET A 1 293 ? -20.085 22.466 23.311 1.00 93.56 293 MET A O 1
ATOM 2298 N N . ALA A 1 294 ? -18.468 24.029 23.422 1.00 91.06 294 ALA A N 1
ATOM 2299 C CA . ALA A 1 294 ? -19.315 25.019 24.079 1.00 91.06 294 ALA A CA 1
ATOM 2300 C C . ALA A 1 294 ? -20.480 25.427 23.160 1.00 91.06 294 ALA A C 1
ATOM 2302 O O . ALA A 1 294 ? -21.642 25.347 23.561 1.00 91.06 294 ALA A O 1
ATOM 2303 N N . LYS A 1 295 ? -20.190 25.731 21.885 1.00 91.75 295 LYS A N 1
ATOM 2304 C CA . LYS A 1 295 ? -21.214 26.037 20.872 1.00 91.75 295 LYS A CA 1
ATOM 2305 C C . LYS A 1 295 ? -22.217 24.890 20.696 1.00 91.75 295 LYS A C 1
ATOM 2307 O O . LYS A 1 295 ? -23.412 25.140 20.551 1.00 91.75 295 LYS A O 1
ATOM 2312 N N . LEU A 1 296 ? -21.753 23.637 20.714 1.00 92.19 296 LEU A N 1
ATOM 2313 C CA . LEU A 1 296 ? -22.607 22.458 20.545 1.00 92.19 296 LEU A CA 1
ATOM 2314 C C . LEU A 1 296 ? -23.569 22.244 21.728 1.00 92.19 296 LEU A C 1
ATOM 2316 O O . LEU A 1 296 ? -24.715 21.833 21.528 1.00 92.19 296 LEU A O 1
ATOM 2320 N N . ARG A 1 297 ? -23.142 22.528 22.964 1.00 92.38 297 ARG A N 1
ATOM 2321 C CA . ARG A 1 297 ? -24.025 22.473 24.145 1.00 92.38 297 ARG A CA 1
ATOM 2322 C C . ARG A 1 297 ? -25.109 23.551 24.092 1.00 92.38 297 ARG A C 1
ATOM 2324 O O . ARG A 1 297 ? -26.264 23.264 24.387 1.00 92.38 297 ARG A O 1
ATOM 2331 N N . ASP A 1 298 ? -24.768 24.739 23.604 1.00 90.81 298 ASP A N 1
ATOM 2332 C CA . ASP A 1 298 ? -25.704 25.859 23.450 1.00 90.81 298 ASP A CA 1
ATOM 2333 C C . ASP A 1 298 ? -26.401 25.915 22.080 1.00 90.81 298 ASP A C 1
ATOM 2335 O O . ASP A 1 298 ? -27.055 26.902 21.736 1.00 90.81 298 ASP A O 1
ATOM 2339 N N . ILE A 1 299 ? -26.340 24.835 21.294 1.00 91.44 299 ILE A N 1
ATOM 2340 C CA . ILE A 1 299 ? -26.819 24.818 19.905 1.00 91.44 299 ILE A CA 1
ATOM 2341 C C . ILE A 1 299 ? -28.297 25.203 19.757 1.00 91.44 299 ILE A C 1
ATOM 2343 O O . ILE A 1 299 ? -28.697 25.799 18.758 1.00 91.44 299 ILE A O 1
ATOM 2347 N N . ALA A 1 300 ? -29.130 24.944 20.764 1.00 91.81 300 ALA A N 1
ATOM 2348 C CA . ALA A 1 300 ? -30.531 25.357 20.742 1.00 91.81 300 ALA A CA 1
ATOM 2349 C C . ALA A 1 300 ? -30.696 26.884 20.649 1.00 91.81 300 ALA A C 1
ATOM 2351 O O . ALA A 1 300 ? -31.637 27.353 20.003 1.00 91.81 300 ALA A O 1
ATOM 2352 N N . GLN A 1 301 ? -29.775 27.652 21.239 1.00 89.06 301 GLN A N 1
ATOM 2353 C CA . GLN A 1 301 ? -29.790 29.114 21.214 1.00 89.06 301 GLN A CA 1
ATOM 2354 C C . GLN A 1 301 ? -29.512 29.642 19.802 1.00 89.06 301 GLN A C 1
ATOM 2356 O O . GLN A 1 301 ? -30.214 30.528 19.318 1.00 89.06 301 GLN A O 1
ATOM 2361 N N . TYR A 1 302 ? -28.544 29.036 19.109 1.00 85.31 302 TYR A N 1
ATOM 2362 C CA . TYR A 1 302 ? -28.122 29.445 17.765 1.00 85.31 302 TYR A CA 1
ATOM 2363 C C . TYR A 1 302 ? -29.056 28.957 16.654 1.00 85.31 302 TYR A C 1
ATOM 2365 O O . TYR A 1 302 ? -29.034 29.483 15.545 1.00 85.31 302 TYR A O 1
ATOM 2373 N N . THR A 1 303 ? -29.886 27.952 16.938 1.00 87.94 303 THR A N 1
ATOM 2374 C CA . THR A 1 303 ? -30.709 27.267 15.927 1.00 87.94 303 THR A CA 1
ATOM 2375 C C . THR A 1 303 ? -32.211 27.411 16.172 1.00 87.94 303 THR A C 1
ATOM 2377 O O . THR A 1 303 ? -33.016 26.686 15.589 1.00 87.94 303 THR A O 1
ATOM 2380 N N . HIS A 1 304 ? -32.612 28.332 17.057 1.00 86.62 304 HIS A N 1
ATOM 2381 C CA . HIS A 1 304 ? -34.007 28.538 17.469 1.00 86.62 304 HIS A CA 1
ATOM 2382 C C . HIS A 1 304 ? -34.699 27.233 17.911 1.00 86.62 304 HIS A C 1
ATOM 2384 O O . HIS A 1 304 ? -35.859 26.968 17.589 1.00 86.62 304 HIS A O 1
ATOM 2390 N N . GLY A 1 305 ? -33.956 26.386 18.628 1.00 86.56 305 GLY A N 1
ATOM 2391 C CA . GLY A 1 305 ? -34.418 25.105 19.153 1.00 86.56 305 GLY A CA 1
ATOM 2392 C C . GLY A 1 305 ? -34.630 24.003 18.113 1.00 86.56 305 GLY A C 1
ATOM 2393 O O . GLY A 1 305 ? -35.241 22.992 18.469 1.00 86.56 305 GLY A O 1
ATOM 2394 N N . LYS A 1 306 ? -34.166 24.182 16.864 1.00 88.75 306 LYS A N 1
ATOM 2395 C CA . LYS A 1 306 ? -34.190 23.149 15.810 1.00 88.75 306 LYS A CA 1
ATOM 2396 C C . LYS A 1 306 ? -33.191 22.034 16.078 1.00 88.75 306 LYS A C 1
ATOM 2398 O O . LYS A 1 306 ? -33.525 20.872 15.868 1.00 88.75 306 LYS A O 1
ATOM 2403 N N . PHE A 1 307 ? -32.010 22.383 16.572 1.00 93.12 307 PHE A N 1
ATOM 2404 C CA . PHE A 1 307 ? -31.074 21.429 17.143 1.00 93.12 307 PHE A CA 1
ATOM 2405 C C . PHE A 1 307 ? -31.106 21.534 18.658 1.00 93.12 307 PHE A C 1
ATOM 2407 O O . PHE A 1 307 ? -31.188 22.628 19.217 1.00 93.12 307 PHE A O 1
ATOM 2414 N N . ARG A 1 308 ? -31.070 20.388 19.327 1.00 95.31 308 ARG A N 1
ATOM 2415 C CA . ARG A 1 308 ? -31.043 20.297 20.785 1.00 95.31 308 ARG A CA 1
ATOM 2416 C C . ARG A 1 308 ? -30.087 19.190 21.171 1.00 95.31 308 ARG A C 1
ATOM 2418 O O . ARG A 1 308 ? -30.278 18.043 20.759 1.00 95.31 308 ARG A O 1
ATOM 2425 N N . SER A 1 309 ? -29.076 19.549 21.949 1.00 96.00 309 SER A N 1
ATOM 2426 C CA . SER A 1 309 ? -28.104 18.610 22.483 1.00 96.00 309 SER A CA 1
ATOM 2427 C C . SER A 1 309 ? -28.463 18.195 23.907 1.00 96.00 309 SER A C 1
ATOM 2429 O O . SER A 1 309 ? -29.084 18.949 24.653 1.00 96.00 309 SER A O 1
ATOM 2431 N N . THR A 1 310 ? -28.104 16.969 24.274 1.00 97.38 310 THR A N 1
ATOM 2432 C CA . THR A 1 310 ? -28.126 16.499 25.663 1.00 97.38 310 THR A CA 1
ATOM 2433 C C . THR A 1 310 ? -26.914 15.620 25.931 1.00 97.38 310 THR A C 1
ATOM 2435 O O . THR A 1 310 ? -26.398 14.980 25.012 1.00 97.38 310 THR A O 1
ATOM 2438 N N . THR A 1 311 ? -26.459 15.594 27.181 1.00 97.94 311 THR A N 1
ATOM 2439 C CA . THR A 1 311 ? -25.292 14.814 27.597 1.00 97.94 311 THR A CA 1
ATOM 2440 C C . THR A 1 311 ? -25.728 13.505 28.242 1.00 97.94 311 THR A C 1
ATOM 2442 O O . THR A 1 311 ? -26.473 13.499 29.219 1.00 97.94 311 THR A O 1
ATOM 2445 N N . LEU A 1 312 ? -25.215 12.397 27.714 1.00 98.38 312 LEU A N 1
ATOM 2446 C CA . LEU A 1 312 ? -25.306 11.063 28.285 1.00 98.38 312 LEU A CA 1
ATOM 2447 C C . LEU A 1 312 ? -24.008 10.775 29.047 1.00 98.38 312 LEU A C 1
ATOM 2449 O O . LEU A 1 312 ? -22.949 10.594 28.445 1.00 98.38 312 LEU A O 1
ATOM 2453 N N . ASP A 1 313 ? -24.094 10.752 30.376 1.00 97.94 313 ASP A N 1
ATOM 2454 C CA . ASP A 1 313 ? -22.967 10.435 31.256 1.00 97.94 313 ASP A CA 1
ATOM 2455 C C . ASP A 1 313 ? -22.679 8.929 31.239 1.00 97.94 313 ASP A C 1
ATOM 2457 O O . ASP A 1 313 ? -23.492 8.126 31.714 1.00 97.94 313 ASP A O 1
ATOM 2461 N N . ILE A 1 314 ? -21.510 8.547 30.719 1.00 98.19 314 ILE A N 1
ATOM 2462 C CA . ILE A 1 314 ? -21.093 7.144 30.590 1.00 98.19 314 ILE A CA 1
ATOM 2463 C C . ILE A 1 314 ? -20.319 6.617 31.799 1.00 98.19 314 ILE A C 1
ATOM 2465 O O . ILE A 1 314 ? -19.681 5.568 31.713 1.00 98.19 314 ILE A O 1
ATOM 2469 N N . THR A 1 315 ? -20.380 7.306 32.936 1.00 97.88 315 THR A N 1
ATOM 2470 C CA . THR A 1 315 ? -19.807 6.822 34.193 1.00 97.88 315 THR A CA 1
ATOM 2471 C C . THR A 1 315 ? -20.824 6.071 35.050 1.00 97.88 315 THR A C 1
ATOM 2473 O O . THR A 1 315 ? -22.045 6.224 34.906 1.00 97.88 315 THR A O 1
ATOM 2476 N N . TYR A 1 316 ? -20.332 5.198 35.929 1.00 97.81 316 TYR A N 1
ATOM 2477 C CA . TYR A 1 316 ? -21.149 4.519 36.932 1.00 97.81 316 TYR A CA 1
ATOM 2478 C C . TYR A 1 316 ? -20.380 4.323 38.247 1.00 97.81 316 TYR A C 1
ATOM 2480 O O . TYR A 1 316 ? -19.145 4.348 38.243 1.00 97.81 316 TYR A O 1
ATOM 2488 N N . PRO A 1 317 ? -21.086 4.118 39.377 1.00 97.94 317 PRO A N 1
ATOM 2489 C CA . PRO A 1 317 ? -20.436 3.939 40.668 1.00 97.94 317 PRO A CA 1
ATOM 2490 C C . PRO A 1 317 ? -19.493 2.731 40.672 1.00 97.94 317 PRO A C 1
ATOM 2492 O O . PRO A 1 317 ? -19.910 1.610 40.383 1.00 97.94 317 PRO A O 1
ATOM 2495 N N . LEU A 1 318 ? -18.241 2.934 41.087 1.00 97.00 318 LEU A N 1
ATOM 2496 C CA . LEU A 1 318 ? -17.217 1.887 41.196 1.00 97.00 318 LEU A CA 1
ATOM 2497 C C . LEU A 1 318 ? -17.677 0.716 42.084 1.00 97.00 318 LEU A C 1
ATOM 2499 O O . LEU A 1 318 ? -17.304 -0.435 41.853 1.00 97.00 318 LEU A O 1
ATOM 2503 N N . ALA A 1 319 ? -18.527 1.003 43.075 1.00 97.19 319 ALA A N 1
ATOM 2504 C CA . ALA A 1 319 ? -19.123 0.019 43.974 1.00 97.19 319 ALA A CA 1
ATOM 2505 C C . ALA A 1 319 ? -20.006 -1.027 43.267 1.00 97.19 319 ALA A C 1
ATOM 2507 O O . ALA A 1 319 ? -20.237 -2.092 43.834 1.00 97.19 319 ALA A O 1
ATOM 2508 N N . TRP A 1 320 ? -20.492 -0.755 42.049 1.00 97.06 320 TRP A N 1
ATOM 2509 C CA . TRP A 1 320 ? -21.271 -1.726 41.269 1.00 97.06 320 TRP A CA 1
ATOM 2510 C C . TRP A 1 320 ? -20.400 -2.839 40.669 1.00 97.06 320 TRP A C 1
ATOM 2512 O O . TRP A 1 320 ? -20.932 -3.854 40.229 1.00 97.06 320 TRP A O 1
ATOM 2522 N N . GLY A 1 321 ? -19.071 -2.673 40.663 1.00 96.94 321 GLY A N 1
ATOM 2523 C CA . GLY A 1 321 ? -18.143 -3.639 40.076 1.00 96.94 321 GLY A CA 1
ATOM 2524 C C . GLY A 1 321 ? -18.290 -3.770 38.556 1.00 96.94 321 GLY A C 1
ATOM 2525 O O . GLY A 1 321 ? -19.040 -3.031 37.921 1.00 96.94 321 GLY A O 1
ATOM 2526 N N . HIS A 1 322 ? -17.566 -4.719 37.957 1.00 95.94 322 HIS A N 1
ATOM 2527 C CA . HIS A 1 322 ? -17.567 -4.894 36.500 1.00 95.94 322 HIS A CA 1
ATOM 2528 C C . HIS A 1 322 ? -18.924 -5.354 35.946 1.00 95.94 322 HIS A C 1
ATOM 2530 O O . HIS A 1 322 ? -19.242 -5.031 34.807 1.00 95.94 322 HIS A O 1
ATOM 2536 N N . GLU A 1 323 ? -19.754 -6.044 36.736 1.00 96.19 323 GLU A N 1
ATOM 2537 C CA . GLU A 1 323 ? -21.103 -6.469 36.324 1.00 96.19 323 GLU A CA 1
ATOM 2538 C C . GLU A 1 323 ? -22.051 -5.278 36.099 1.00 96.19 323 GLU A C 1
ATOM 2540 O O . GLU A 1 323 ? -22.963 -5.345 35.272 1.00 96.19 323 GLU A O 1
ATOM 2545 N N . GLY A 1 324 ? -21.800 -4.143 36.766 1.00 95.88 324 GLY A N 1
ATOM 2546 C CA . GLY A 1 324 ? -22.594 -2.920 36.622 1.00 95.88 324 GLY A CA 1
ATOM 2547 C C . GLY A 1 324 ? -22.578 -2.314 35.213 1.00 95.88 324 GLY A C 1
ATOM 2548 O O . GLY A 1 324 ? -23.489 -1.555 34.865 1.00 95.88 324 GLY A O 1
ATOM 2549 N N . VAL A 1 325 ? -21.585 -2.666 34.384 1.00 97.19 325 VAL A N 1
ATOM 2550 C CA . VAL A 1 325 ? -21.425 -2.125 33.026 1.00 97.19 325 VAL A CA 1
ATOM 2551 C C . VAL A 1 325 ? -22.636 -2.416 32.140 1.00 97.19 325 VAL A C 1
ATOM 2553 O O . VAL A 1 325 ? -23.095 -1.526 31.427 1.00 97.19 325 VAL A O 1
ATOM 2556 N N . GLU A 1 326 ? -23.209 -3.620 32.208 1.00 96.44 326 GLU A N 1
ATOM 2557 C CA . GLU A 1 326 ? -24.334 -3.993 31.347 1.00 96.44 326 GLU A CA 1
ATOM 2558 C C . GLU A 1 326 ? -25.597 -3.215 31.703 1.00 96.44 326 GLU A C 1
ATOM 2560 O O . GLU A 1 326 ? -26.279 -2.697 30.815 1.00 96.44 326 GLU A O 1
ATOM 2565 N N . ALA A 1 327 ? -25.881 -3.080 33.001 1.00 96.81 327 ALA A N 1
ATOM 2566 C CA . ALA A 1 327 ? -27.017 -2.306 33.482 1.00 96.81 327 ALA A CA 1
ATOM 2567 C C . ALA A 1 327 ? -26.891 -0.831 33.073 1.00 96.81 327 ALA A C 1
ATOM 2569 O O . ALA A 1 327 ? -27.864 -0.224 32.612 1.00 96.81 327 ALA A O 1
ATOM 2570 N N . LYS A 1 328 ? -25.685 -0.256 33.177 1.00 98.00 328 LYS A N 1
ATOM 2571 C CA . LYS A 1 328 ? -25.433 1.121 32.741 1.00 98.00 328 LYS A CA 1
ATOM 2572 C C . LYS A 1 328 ? -25.544 1.269 31.219 1.00 98.00 328 LYS A C 1
ATOM 2574 O O . LYS A 1 328 ? -26.172 2.225 30.776 1.00 98.00 328 LYS A O 1
ATOM 2579 N N . LEU A 1 329 ? -25.020 0.337 30.419 1.00 98.25 329 LEU A N 1
ATOM 2580 C CA . LEU A 1 329 ? -25.162 0.355 28.954 1.00 98.25 329 LEU A CA 1
ATOM 2581 C C . LEU A 1 329 ? -26.630 0.266 28.516 1.00 98.25 329 LEU A C 1
ATOM 2583 O O . LEU A 1 329 ? -27.059 1.043 27.664 1.00 98.25 329 LEU A O 1
ATOM 2587 N N . ALA A 1 330 ? -27.417 -0.626 29.122 1.00 97.88 330 ALA A N 1
ATOM 2588 C CA . ALA A 1 330 ? -28.851 -0.731 28.850 1.00 97.88 330 ALA A CA 1
ATOM 2589 C C . ALA A 1 330 ? -29.594 0.565 29.221 1.00 97.88 330 ALA A C 1
ATOM 2591 O O . ALA A 1 330 ? -30.425 1.050 28.454 1.00 97.88 330 ALA A O 1
ATOM 2592 N N . SER A 1 331 ? -29.245 1.165 30.364 1.00 98.19 331 SER A N 1
ATOM 2593 C CA . SER A 1 331 ? -29.777 2.463 30.789 1.00 98.19 331 SER A CA 1
ATOM 2594 C C . SER A 1 331 ? -29.423 3.582 29.803 1.00 98.19 331 SER A C 1
ATOM 2596 O O . SER A 1 331 ? -30.296 4.363 29.442 1.00 98.19 331 SER A O 1
ATOM 2598 N N . LEU A 1 332 ? -28.181 3.638 29.311 1.00 98.50 332 LEU A N 1
ATOM 2599 C CA . LEU A 1 332 ? -27.743 4.615 28.306 1.00 98.50 332 LEU A CA 1
ATOM 2600 C C . LEU A 1 332 ? -28.499 4.465 26.982 1.00 98.50 332 LEU A C 1
ATOM 2602 O O . LEU A 1 332 ? -28.895 5.465 26.389 1.00 98.50 332 LEU A O 1
ATOM 2606 N N . CYS A 1 333 ? -28.733 3.229 26.541 1.00 98.50 333 CYS A N 1
ATOM 2607 C CA . CYS A 1 333 ? -29.521 2.940 25.344 1.00 98.50 333 CYS A CA 1
ATOM 2608 C C . CYS A 1 333 ? -30.964 3.453 25.486 1.00 98.50 333 CYS A C 1
ATOM 2610 O O . CYS A 1 333 ? -31.455 4.154 24.602 1.00 98.50 333 CYS A O 1
ATOM 2612 N N . ALA A 1 334 ? -31.611 3.191 26.627 1.00 98.19 334 ALA A N 1
ATOM 2613 C CA . ALA A 1 334 ? -32.950 3.705 26.916 1.00 98.19 334 ALA A CA 1
ATOM 2614 C C . ALA A 1 334 ? -32.976 5.242 26.998 1.00 98.19 334 ALA A C 1
ATOM 2616 O O . ALA A 1 334 ? -33.813 5.879 26.364 1.00 98.19 334 ALA A O 1
ATOM 2617 N N . GLN A 1 335 ? -32.011 5.849 27.699 1.00 98.38 335 GLN A N 1
ATOM 2618 C CA . GLN A 1 335 ? -31.876 7.306 27.795 1.00 98.38 335 GLN A CA 1
ATOM 2619 C C . GLN A 1 335 ? -31.673 7.961 26.427 1.00 98.38 335 GLN A C 1
ATOM 2621 O O . GLN A 1 335 ? -32.228 9.028 26.182 1.00 98.38 335 GLN A O 1
ATOM 2626 N N . ALA A 1 336 ? -30.911 7.337 25.524 1.00 98.38 336 ALA A N 1
ATOM 2627 C CA . ALA A 1 336 ? -30.729 7.830 24.164 1.00 98.38 336 ALA A CA 1
ATOM 2628 C C . ALA A 1 336 ? -32.058 7.854 23.390 1.00 98.38 336 ALA A C 1
ATOM 2630 O O . ALA A 1 336 ? -32.387 8.860 22.760 1.00 98.38 336 ALA A O 1
ATOM 2631 N N . VAL A 1 337 ? -32.852 6.781 23.479 1.00 98.25 337 VAL A N 1
ATOM 2632 C CA . VAL A 1 337 ? -34.186 6.709 22.859 1.00 98.25 337 VAL A CA 1
ATOM 2633 C C . VAL A 1 337 ? -35.128 7.755 23.456 1.00 98.25 337 VAL A C 1
ATOM 2635 O O . VAL A 1 337 ? -35.792 8.479 22.711 1.00 98.25 337 VAL A O 1
ATOM 2638 N N . ASP A 1 338 ? -35.165 7.875 24.783 1.00 98.00 338 ASP A N 1
ATOM 2639 C CA . ASP A 1 338 ? -36.012 8.843 25.484 1.00 98.00 338 ASP A CA 1
ATOM 2640 C C . ASP A 1 338 ? -35.612 10.285 25.164 1.00 98.00 338 ASP A C 1
ATOM 2642 O O . ASP A 1 338 ? -36.476 11.128 24.920 1.00 98.00 338 ASP A O 1
ATOM 2646 N N . ALA A 1 339 ? -34.311 10.574 25.084 1.00 97.44 339 ALA A N 1
ATOM 2647 C CA . ALA A 1 339 ? -33.795 11.874 24.679 1.00 97.44 339 ALA A CA 1
ATOM 2648 C C . ALA A 1 339 ? -34.260 12.250 23.266 1.00 97.44 339 ALA A C 1
ATOM 2650 O O . ALA A 1 339 ? -34.753 13.366 23.070 1.00 97.44 339 ALA A O 1
ATOM 2651 N N . ILE A 1 340 ? -34.157 11.313 22.314 1.00 96.62 340 ILE A N 1
ATOM 2652 C CA . ILE A 1 340 ? -34.595 11.513 20.927 1.00 96.62 340 ILE A CA 1
ATOM 2653 C C . ILE A 1 340 ? -36.101 11.745 20.856 1.00 96.62 340 ILE A C 1
ATOM 2655 O O . ILE A 1 340 ? -36.561 12.718 20.256 1.00 96.62 340 ILE A O 1
ATOM 2659 N N . ARG A 1 341 ? -36.887 10.902 21.531 1.00 95.75 341 ARG A N 1
ATOM 2660 C CA . ARG A 1 341 ? -38.348 11.058 21.608 1.00 95.75 341 ARG A CA 1
ATOM 2661 C C . ARG A 1 341 ? -38.760 12.348 22.324 1.00 95.75 341 ARG A C 1
ATOM 2663 O O . ARG A 1 341 ? -39.786 12.930 21.982 1.00 95.75 341 ARG A O 1
ATOM 2670 N N . GLY A 1 342 ? -37.945 12.825 23.263 1.00 94.12 342 GLY A N 1
ATOM 2671 C CA . GLY A 1 342 ? -38.080 14.118 23.937 1.00 94.12 342 GLY A CA 1
ATOM 2672 C C . GLY A 1 342 ? -37.685 15.331 23.082 1.00 94.12 342 GLY A C 1
ATOM 2673 O O . GLY A 1 342 ? -37.800 16.465 23.547 1.00 94.12 342 GLY A O 1
ATOM 2674 N N . GLY A 1 343 ? -37.238 15.119 21.840 1.00 93.50 343 GLY A N 1
ATOM 2675 C CA . GLY A 1 343 ? -36.906 16.172 20.880 1.00 93.50 343 GLY A CA 1
ATOM 2676 C C . GLY A 1 343 ? -35.436 16.599 20.864 1.00 93.50 343 GLY A C 1
ATOM 2677 O O . GLY A 1 343 ? -35.124 17.611 20.236 1.00 93.50 343 GLY A O 1
ATOM 2678 N N . HIS A 1 344 ? -34.539 15.869 21.534 1.00 96.50 344 HIS A N 1
ATOM 2679 C CA . HIS A 1 344 ? -33.095 16.042 21.355 1.00 96.50 344 HIS A CA 1
ATOM 2680 C C . HIS A 1 344 ? -32.644 15.318 20.093 1.00 96.50 344 HIS A C 1
ATOM 2682 O O . HIS A 1 344 ? -33.107 14.229 19.789 1.00 96.50 344 HIS A O 1
ATOM 2688 N N . ASN A 1 345 ? -31.736 15.916 19.342 1.00 94.75 345 ASN A N 1
ATOM 2689 C CA . ASN A 1 345 ? -31.250 15.336 18.091 1.00 94.75 345 ASN A CA 1
ATOM 2690 C C . ASN A 1 345 ? -29.726 15.344 17.988 1.00 94.75 345 ASN A C 1
ATOM 2692 O O . ASN A 1 345 ? -29.181 14.929 16.972 1.00 94.75 345 ASN A O 1
ATOM 2696 N N . ILE A 1 346 ? -29.043 15.761 19.053 1.00 97.31 346 ILE A N 1
ATOM 2697 C CA . ILE A 1 346 ? -27.602 15.621 19.230 1.00 97.31 346 ILE A CA 1
ATOM 2698 C C . ILE A 1 346 ? -27.378 14.979 20.603 1.00 97.31 346 ILE A C 1
ATOM 2700 O O . ILE A 1 346 ? -27.801 15.514 21.627 1.00 97.31 346 ILE A O 1
ATOM 2704 N N . LEU A 1 347 ? -26.732 13.819 20.633 1.00 98.44 347 LEU A N 1
ATOM 2705 C CA . LEU A 1 347 ? -26.393 13.105 21.858 1.00 98.44 347 LEU A CA 1
ATOM 2706 C C . LEU A 1 347 ? -24.888 13.237 22.095 1.00 98.44 347 LEU A C 1
ATOM 2708 O O . LEU A 1 347 ? -24.082 12.762 21.293 1.00 98.44 347 LEU A O 1
ATOM 2712 N N . ILE A 1 348 ? -24.518 13.897 23.191 1.00 98.62 348 ILE A N 1
ATOM 2713 C CA . ILE A 1 348 ? -23.133 14.045 23.637 1.00 98.62 348 ILE A CA 1
ATOM 2714 C C . ILE A 1 348 ? -22.840 12.911 24.616 1.00 98.62 348 ILE A C 1
ATOM 2716 O O . ILE A 1 348 ? -23.372 12.879 25.719 1.00 98.62 348 ILE A O 1
ATOM 2720 N N . ILE A 1 349 ? -21.999 11.970 24.219 1.00 98.62 349 ILE A N 1
ATOM 2721 C CA . ILE A 1 349 ? -21.604 10.809 25.016 1.00 98.62 349 ILE A CA 1
ATOM 2722 C C . ILE A 1 349 ? -20.331 11.197 25.768 1.00 98.62 349 ILE A C 1
ATOM 2724 O O . ILE A 1 349 ? -19.304 11.412 25.122 1.00 98.62 349 ILE A O 1
ATOM 2728 N N . SER A 1 350 ? -20.399 11.335 27.097 1.00 98.25 350 SER A N 1
ATOM 2729 C CA . SER A 1 350 ? -19.332 11.977 27.882 1.00 98.25 350 SER A CA 1
ATOM 2730 C C . SER A 1 350 ? -18.844 11.144 29.064 1.00 98.25 350 SER A C 1
ATOM 2732 O O . SER A 1 350 ? -19.647 10.719 29.896 1.00 98.25 350 SER A O 1
ATOM 2734 N N . ASP A 1 351 ? -17.522 10.952 29.163 1.00 97.31 351 ASP A N 1
ATOM 2735 C CA . ASP A 1 351 ? -16.839 10.341 30.322 1.00 97.31 351 ASP A CA 1
ATOM 2736 C C . ASP A 1 351 ? -16.269 11.373 31.316 1.00 97.31 351 ASP A C 1
ATOM 2738 O O . ASP A 1 351 ? -15.581 11.012 32.276 1.00 97.31 351 ASP A O 1
ATOM 2742 N N . LYS A 1 352 ? -16.601 12.662 31.142 1.00 93.62 352 LYS A N 1
ATOM 2743 C CA . LYS A 1 352 ? -16.088 13.762 31.976 1.00 93.62 352 LYS A CA 1
ATOM 2744 C C . LYS A 1 352 ? -16.463 13.631 33.463 1.00 93.62 352 LYS A C 1
ATOM 2746 O O . LYS A 1 352 ? -15.791 14.221 34.307 1.00 93.62 352 LYS A O 1
ATOM 2751 N N . GLY A 1 353 ? -17.489 12.838 33.785 1.00 93.44 353 GLY A N 1
ATOM 2752 C CA . GLY A 1 353 ? -17.933 12.531 35.152 1.00 93.44 353 GLY A CA 1
ATOM 2753 C C . GLY A 1 353 ? -17.003 11.614 35.962 1.00 93.44 353 GLY A C 1
ATOM 2754 O O . GLY A 1 353 ? -17.338 11.268 37.096 1.00 93.44 353 GLY A O 1
ATOM 2755 N N . VAL A 1 354 ? -15.858 11.188 35.407 1.00 95.94 354 VAL A N 1
ATOM 2756 C CA . VAL A 1 354 ? -14.926 10.283 36.096 1.00 95.94 354 VAL A CA 1
ATOM 2757 C C . VAL A 1 354 ? -14.403 10.901 37.397 1.00 95.94 354 VAL A C 1
ATOM 2759 O O . VAL A 1 354 ? -14.035 12.075 37.461 1.00 95.94 354 VAL A O 1
ATOM 2762 N N . GLY A 1 355 ? -14.329 10.091 38.448 1.00 95.25 355 GLY A N 1
ATOM 2763 C CA . GLY A 1 355 ? -13.779 10.497 39.738 1.00 95.25 355 GLY A CA 1
ATOM 2764 C C . GLY A 1 355 ? -13.501 9.297 40.636 1.00 95.25 355 GLY A C 1
ATOM 2765 O O . GLY A 1 355 ? -13.776 8.174 40.230 1.00 95.25 355 GLY A O 1
ATOM 2766 N N . PRO A 1 356 ? -12.998 9.490 41.866 1.00 94.56 356 PRO A N 1
ATOM 2767 C CA . PRO A 1 356 ? -12.553 8.381 42.717 1.00 94.56 356 PRO A CA 1
ATOM 2768 C C . PRO A 1 356 ? -13.596 7.261 42.873 1.00 94.56 356 PRO A C 1
ATOM 2770 O O . PRO A 1 356 ? -13.259 6.084 42.765 1.00 94.56 356 PRO A O 1
ATOM 2773 N N . GLU A 1 357 ? -14.874 7.634 43.001 1.00 96.12 357 GLU A N 1
ATOM 2774 C CA . GLU A 1 357 ? -16.002 6.712 43.191 1.00 96.12 357 GLU A CA 1
ATOM 2775 C C . GLU A 1 357 ? -16.789 6.385 41.908 1.00 96.12 357 GLU A C 1
ATOM 2777 O O . GLU A 1 357 ? -17.686 5.546 41.951 1.00 96.12 357 GLU A O 1
ATOM 2782 N N . ASN A 1 358 ? -16.479 7.017 40.770 1.00 96.56 358 ASN A N 1
ATOM 2783 C CA . ASN A 1 358 ? -17.199 6.839 39.503 1.00 96.56 358 ASN A CA 1
ATOM 2784 C C . ASN A 1 358 ? -16.231 6.442 38.389 1.00 96.56 358 ASN A C 1
ATOM 2786 O O . ASN A 1 358 ? -15.401 7.247 37.966 1.00 96.56 358 ASN A O 1
ATOM 2790 N N . VAL A 1 359 ? -16.367 5.215 37.892 1.00 97.56 359 VAL A N 1
ATOM 2791 C CA . VAL A 1 359 ? -15.552 4.686 36.795 1.00 97.56 359 VAL A CA 1
ATOM 2792 C C . VAL A 1 359 ? -16.225 4.965 35.452 1.00 97.56 359 VAL A C 1
ATOM 2794 O O . VAL A 1 359 ? -17.448 4.884 35.324 1.00 97.56 359 VAL A O 1
ATOM 2797 N N . ALA A 1 360 ? -15.429 5.301 34.439 1.00 97.31 360 ALA A N 1
ATOM 2798 C CA . ALA A 1 360 ? -15.913 5.503 33.080 1.00 97.31 360 ALA A CA 1
ATOM 2799 C C . ALA A 1 360 ? -16.058 4.173 32.327 1.00 97.31 360 ALA A C 1
ATOM 2801 O O . ALA A 1 360 ? -15.153 3.336 32.340 1.00 97.31 360 ALA A O 1
ATOM 2802 N N . ILE A 1 361 ? -17.171 3.997 31.611 1.00 98.12 361 ILE A N 1
ATOM 2803 C CA . ILE A 1 361 ? -17.262 2.976 30.562 1.00 98.12 361 ILE A CA 1
ATOM 2804 C C . ILE A 1 361 ? -16.314 3.389 29.427 1.00 98.12 361 ILE A C 1
ATOM 2806 O O . ILE A 1 361 ? -16.287 4.570 29.073 1.00 98.12 361 ILE A O 1
ATOM 2810 N N . PRO A 1 362 ? -15.569 2.456 28.803 1.00 98.00 362 PRO A N 1
ATOM 2811 C CA . PRO A 1 362 ? -14.804 2.770 27.602 1.00 98.00 362 PRO A CA 1
ATOM 2812 C C . PRO A 1 362 ? -15.684 3.468 26.556 1.00 98.00 362 PRO A C 1
ATOM 2814 O O . PRO A 1 362 ? -16.677 2.897 26.100 1.00 98.00 362 PRO A O 1
ATOM 2817 N N . ALA A 1 363 ? -15.315 4.688 26.153 1.00 98.31 363 ALA A N 1
ATOM 2818 C CA . ALA A 1 363 ? -16.152 5.539 25.300 1.00 98.31 363 ALA A CA 1
ATOM 2819 C C . ALA A 1 363 ? -16.600 4.848 24.003 1.00 98.31 363 ALA A C 1
ATOM 2821 O O . ALA A 1 363 ? -17.749 4.979 23.592 1.00 98.31 363 ALA A O 1
ATOM 2822 N N . LEU A 1 364 ? -15.721 4.036 23.409 1.00 98.44 364 LEU A N 1
ATOM 2823 C CA . LEU A 1 364 ? -16.033 3.207 22.248 1.00 98.44 364 LEU A CA 1
ATOM 2824 C C . LEU A 1 364 ? -17.192 2.226 22.489 1.00 98.44 364 LEU A C 1
ATOM 2826 O O . LEU A 1 364 ? -18.060 2.076 21.634 1.00 98.44 364 LEU A O 1
ATOM 2830 N N . MET A 1 365 ? -17.211 1.557 23.641 1.00 98.06 365 MET A N 1
ATOM 2831 C CA . MET A 1 365 ? -18.252 0.585 23.978 1.00 98.06 365 MET A CA 1
ATOM 2832 C C . MET A 1 365 ? -19.598 1.275 24.184 1.00 98.06 365 MET A C 1
ATOM 2834 O O . MET A 1 365 ? -20.602 0.821 23.641 1.00 98.06 365 MET A O 1
ATOM 2838 N N . ALA A 1 366 ? -19.615 2.391 24.919 1.00 98.50 366 ALA A N 1
ATOM 2839 C CA . ALA A 1 366 ? -20.834 3.167 25.125 1.00 98.50 366 ALA A CA 1
ATOM 2840 C C . ALA A 1 366 ? -21.371 3.742 23.805 1.00 98.50 366 ALA A C 1
ATOM 2842 O O . ALA A 1 366 ? -22.559 3.599 23.517 1.00 98.50 366 ALA A O 1
ATOM 2843 N N . LEU A 1 367 ? -20.493 4.321 22.977 1.00 98.69 367 LEU A N 1
ATOM 2844 C CA . LEU A 1 367 ? -20.839 4.813 21.644 1.00 98.69 367 LEU A CA 1
ATOM 2845 C C . LEU A 1 367 ? -21.454 3.717 20.784 1.00 98.69 367 LEU A C 1
ATOM 2847 O O . LEU A 1 367 ? -22.542 3.912 20.251 1.00 98.69 367 LEU A O 1
ATOM 2851 N N . SER A 1 368 ? -20.769 2.582 20.645 1.00 98.44 368 SER A N 1
ATOM 2852 C CA . SER A 1 368 ? -21.214 1.522 19.747 1.00 98.44 368 SER A CA 1
ATOM 2853 C C . SER A 1 368 ? -22.521 0.888 20.227 1.00 98.44 368 SER A C 1
ATOM 2855 O O . SER A 1 368 ? -23.416 0.655 19.421 1.00 98.44 368 SER A O 1
ATOM 2857 N N . ALA A 1 369 ? -22.698 0.708 21.543 1.00 98.44 369 ALA A N 1
ATOM 2858 C CA . ALA A 1 369 ? -23.960 0.238 22.116 1.00 98.44 369 ALA A CA 1
ATOM 2859 C C . ALA A 1 369 ? -25.131 1.175 21.772 1.00 98.44 369 ALA A C 1
ATOM 2861 O O . ALA A 1 369 ? -26.158 0.718 21.272 1.00 98.44 369 ALA A O 1
ATOM 2862 N N . ILE A 1 370 ? -24.957 2.487 21.976 1.00 98.56 370 ILE A N 1
ATOM 2863 C CA . ILE A 1 370 ? -25.967 3.497 21.629 1.00 98.56 370 ILE A CA 1
ATOM 2864 C C . ILE A 1 370 ? -26.213 3.499 20.117 1.00 98.56 370 ILE A C 1
ATOM 2866 O O . ILE A 1 370 ? -27.359 3.461 19.682 1.00 98.56 370 ILE A O 1
ATOM 2870 N N . HIS A 1 371 ? -25.153 3.504 19.308 1.00 98.12 371 HIS A N 1
ATOM 2871 C CA . HIS A 1 371 ? -25.238 3.501 17.851 1.00 98.12 371 HIS A CA 1
ATOM 2872 C C . HIS A 1 371 ? -26.066 2.321 17.329 1.00 98.12 371 HIS A C 1
ATOM 2874 O O . HIS A 1 371 ? -27.052 2.533 16.624 1.00 98.12 371 HIS A O 1
ATOM 2880 N N . GLN A 1 372 ? -25.698 1.096 17.714 1.00 96.69 372 GLN A N 1
ATOM 2881 C CA . GLN A 1 372 ? -26.365 -0.135 17.289 1.00 96.69 372 GLN A CA 1
ATOM 2882 C C . GLN A 1 372 ? -27.816 -0.186 17.769 1.00 96.69 372 GLN A C 1
ATOM 2884 O O . GLN A 1 372 ? -28.711 -0.532 17.000 1.00 96.69 372 GLN A O 1
ATOM 2889 N N . HIS A 1 373 ? -28.073 0.231 19.011 1.00 97.75 373 HIS A N 1
ATOM 2890 C CA . HIS A 1 373 ? -29.431 0.271 19.540 1.00 97.75 373 HIS A CA 1
ATOM 2891 C C . HIS A 1 373 ? -30.317 1.271 18.782 1.00 97.75 373 HIS A C 1
ATOM 2893 O O . HIS A 1 373 ? -31.456 0.968 18.433 1.00 97.75 373 HIS A O 1
ATOM 2899 N N . LEU A 1 374 ? -29.788 2.449 18.440 1.00 97.69 374 LEU A N 1
ATOM 2900 C CA . LEU A 1 374 ? -30.519 3.413 17.620 1.00 97.69 374 LEU A CA 1
ATOM 2901 C C . LEU A 1 374 ? -30.752 2.904 16.191 1.00 97.69 374 LEU A C 1
ATOM 2903 O O . LEU A 1 374 ? -31.769 3.252 15.592 1.00 97.69 374 LEU A O 1
ATOM 2907 N N . VAL A 1 375 ? -29.846 2.093 15.634 1.00 95.06 375 VAL A N 1
ATOM 2908 C CA . VAL A 1 375 ? -30.060 1.425 14.340 1.00 95.06 375 VAL A CA 1
ATOM 2909 C C . VAL A 1 375 ? -31.196 0.407 14.448 1.00 95.06 375 VAL A C 1
ATOM 2911 O O . VAL A 1 375 ? -32.110 0.449 13.625 1.00 95.06 375 VAL A O 1
ATOM 2914 N N . SER A 1 376 ? -31.199 -0.448 15.478 1.00 93.69 376 SER A N 1
ATOM 2915 C CA . SER A 1 376 ? -32.254 -1.455 15.668 1.00 93.69 376 SER A CA 1
ATOM 2916 C C . SER A 1 376 ? -33.631 -0.840 15.917 1.00 93.69 376 SER A C 1
ATOM 2918 O O . SER A 1 376 ? -34.629 -1.368 15.436 1.00 93.69 376 SER A O 1
ATOM 2920 N N . GLU A 1 377 ? -33.687 0.298 16.612 1.00 96.06 377 GLU A N 1
ATOM 2921 C CA . GLU A 1 377 ? -34.931 1.039 16.864 1.00 96.06 377 GLU A CA 1
ATOM 2922 C C . GLU A 1 377 ? -35.372 1.914 15.672 1.00 96.06 377 GLU A C 1
ATOM 2924 O O . GLU A 1 377 ? -36.424 2.551 15.727 1.00 96.06 377 GLU A O 1
ATOM 2929 N N . GLY A 1 378 ? -34.581 1.989 14.593 1.00 94.12 378 GLY A N 1
ATOM 2930 C CA . GLY A 1 378 ? -34.876 2.840 13.434 1.00 94.12 378 GLY A CA 1
ATOM 2931 C C . GLY A 1 378 ? -34.754 4.345 13.712 1.00 94.12 378 GLY A C 1
ATOM 2932 O O . GLY A 1 378 ? -35.345 5.154 13.000 1.00 94.12 378 GLY A O 1
ATOM 2933 N N . LEU A 1 379 ? -33.998 4.733 14.745 1.00 96.31 379 LEU A N 1
ATOM 2934 C CA . LEU A 1 379 ? -33.826 6.116 15.204 1.00 96.31 379 LEU A CA 1
ATOM 2935 C C . LEU A 1 379 ? -32.459 6.722 14.851 1.00 96.31 379 LEU A C 1
ATOM 2937 O O . LEU A 1 379 ? -32.303 7.939 14.946 1.00 96.31 379 LEU A O 1
ATOM 2941 N N . ARG A 1 380 ? -31.463 5.931 14.420 1.00 95.56 380 ARG A N 1
ATOM 2942 C CA . ARG A 1 380 ? -30.087 6.422 14.180 1.00 95.56 380 ARG A CA 1
ATOM 2943 C C . ARG A 1 380 ? -30.010 7.578 13.181 1.00 95.56 380 ARG A C 1
ATOM 2945 O O . ARG A 1 380 ? -29.195 8.474 13.377 1.00 95.56 380 ARG A O 1
ATOM 2952 N N . THR A 1 381 ? -30.850 7.592 12.148 1.00 92.69 381 THR A N 1
ATOM 2953 C CA . THR A 1 381 ? -30.898 8.677 11.149 1.00 92.69 381 THR A CA 1
ATOM 2954 C C . THR A 1 381 ? -31.493 9.976 11.692 1.00 92.69 381 THR A C 1
ATOM 2956 O O . THR A 1 381 ? -31.412 10.997 11.021 1.00 92.69 381 THR A O 1
ATOM 2959 N N . THR A 1 382 ? -32.079 9.970 12.892 1.00 93.12 382 THR A N 1
ATOM 2960 C CA . THR A 1 382 ? -32.690 11.153 13.524 1.00 93.12 382 THR A CA 1
ATOM 2961 C C . THR A 1 382 ? -31.800 11.823 14.573 1.00 93.12 382 THR A C 1
ATOM 2963 O O . THR A 1 382 ? -32.162 12.874 15.100 1.00 93.12 382 THR A O 1
ATOM 2966 N N . ALA A 1 383 ? -30.638 11.238 14.868 1.00 94.75 383 ALA A N 1
ATOM 2967 C CA . ALA A 1 383 ? -29.738 11.685 15.922 1.00 94.75 383 ALA A CA 1
ATOM 2968 C C . ALA A 1 383 ? -28.322 11.879 15.393 1.00 94.75 383 ALA A C 1
ATOM 2970 O O . ALA A 1 383 ? -27.868 11.087 14.575 1.00 94.75 383 ALA A O 1
ATOM 2971 N N . GLY A 1 384 ? -27.621 12.879 15.918 1.00 96.25 384 GLY A N 1
ATOM 2972 C CA . GLY A 1 384 ? -26.182 13.016 15.775 1.00 96.25 384 GLY A CA 1
ATOM 2973 C C . GLY A 1 384 ? -25.446 12.557 17.023 1.00 96.25 384 GLY A C 1
ATOM 2974 O O . GLY A 1 384 ? -25.911 12.804 18.137 1.00 96.25 384 GLY A O 1
ATOM 2975 N N . LEU A 1 385 ? -24.315 11.874 16.850 1.00 98.38 385 LEU A N 1
ATOM 2976 C CA . LEU A 1 385 ? -23.538 11.297 17.953 1.00 98.38 385 LEU A CA 1
ATOM 2977 C C . LEU A 1 385 ? -22.185 11.998 18.074 1.00 98.38 385 LEU A C 1
ATOM 2979 O O . LEU A 1 385 ? -21.348 11.903 17.173 1.00 98.38 385 LEU A O 1
ATOM 2983 N N . VAL A 1 386 ? -21.960 12.665 19.206 1.00 98.56 386 VAL A N 1
ATOM 2984 C CA . VAL A 1 386 ? -20.702 13.354 19.522 1.00 98.56 386 VAL A CA 1
ATOM 2985 C C . VAL A 1 386 ? -20.081 12.733 20.763 1.00 98.56 386 VAL A C 1
ATOM 2987 O O . VAL A 1 386 ? -20.759 12.553 21.769 1.00 98.56 386 VAL A O 1
ATOM 2990 N N . VAL A 1 387 ? -18.791 12.405 20.708 1.00 98.75 387 VAL A N 1
ATOM 2991 C CA . VAL A 1 387 ? -18.079 11.770 21.828 1.00 98.75 387 VAL A CA 1
ATOM 2992 C C . VAL A 1 387 ? -17.166 12.778 22.512 1.00 98.75 387 VAL A C 1
ATOM 2994 O O . VAL A 1 387 ? -16.196 13.235 21.919 1.00 98.75 387 VAL A O 1
ATOM 2997 N N . GLU A 1 388 ? -17.437 13.094 23.773 1.00 98.38 388 GLU A N 1
ATOM 2998 C CA . GLU A 1 388 ? -16.545 13.859 24.648 1.00 98.38 388 GLU A CA 1
ATOM 2999 C C . GLU A 1 388 ? -15.785 12.870 25.534 1.00 98.38 388 GLU A C 1
ATOM 3001 O O . GLU A 1 388 ? -16.366 12.265 26.430 1.00 98.38 388 GLU A O 1
ATOM 3006 N N . THR A 1 389 ? -14.495 12.651 25.266 1.00 98.25 389 THR A N 1
ATOM 3007 C CA . THR A 1 389 ? -13.755 11.577 25.945 1.00 98.25 389 THR A CA 1
ATOM 3008 C C . THR A 1 389 ? -12.365 11.972 26.413 1.00 98.25 389 THR A C 1
ATOM 3010 O O . THR A 1 389 ? -11.598 12.617 25.694 1.00 98.25 389 THR A O 1
ATOM 3013 N N . GLY A 1 390 ? -12.011 11.502 27.608 1.00 97.00 390 GLY A N 1
ATOM 3014 C CA . GLY A 1 390 ? -10.662 11.563 28.142 1.00 97.00 390 GLY A CA 1
ATOM 3015 C C . GLY A 1 390 ? -9.721 10.525 27.529 1.00 97.00 390 GLY A C 1
ATOM 3016 O O . GLY A 1 390 ? -8.510 10.686 27.605 1.00 97.00 390 GLY A O 1
ATOM 3017 N N . THR A 1 391 ? -10.231 9.478 26.871 1.00 95.06 391 THR A N 1
ATOM 3018 C CA . THR A 1 391 ? -9.395 8.360 26.390 1.00 95.06 391 THR A CA 1
ATOM 3019 C C . THR A 1 391 ? -8.771 8.613 25.007 1.00 95.06 391 THR A C 1
ATOM 3021 O O . THR A 1 391 ? -7.677 8.113 24.713 1.00 95.06 391 THR A O 1
ATOM 3024 N N . ALA A 1 392 ? -9.444 9.360 24.123 1.00 97.62 392 ALA A N 1
ATOM 3025 C CA . ALA A 1 392 ? -8.968 9.614 22.758 1.00 97.62 392 ALA A CA 1
ATOM 3026 C C . ALA A 1 392 ? -7.762 10.568 22.756 1.00 97.62 392 ALA A C 1
ATOM 3028 O O . ALA A 1 392 ? -7.840 11.684 23.260 1.00 97.62 392 ALA A O 1
ATOM 3029 N N . ARG A 1 393 ? -6.633 10.117 22.194 1.00 96.38 393 ARG A N 1
ATOM 3030 C CA . ARG A 1 393 ? -5.360 10.866 22.217 1.00 96.38 393 ARG A CA 1
ATOM 3031 C C . ARG A 1 393 ? -4.451 10.614 21.018 1.00 96.38 393 ARG A C 1
ATOM 3033 O O . ARG A 1 393 ? -3.633 11.471 20.692 1.00 96.38 393 ARG A O 1
ATOM 3040 N N . GLU A 1 394 ? -4.628 9.498 20.323 1.00 95.12 394 GLU A N 1
ATOM 3041 C CA . GLU A 1 394 ? -3.893 9.151 19.107 1.00 95.12 394 GLU A CA 1
ATOM 3042 C C . GLU A 1 394 ? -4.838 8.890 17.935 1.00 95.12 394 GLU A C 1
ATOM 3044 O O . GLU A 1 394 ? -6.007 8.566 18.137 1.00 95.12 394 GLU A O 1
ATOM 3049 N N . VAL A 1 395 ? -4.316 8.989 16.709 1.00 97.19 395 VAL A N 1
ATOM 3050 C CA . VAL A 1 395 ? -5.087 8.916 15.454 1.00 97.19 395 VAL A CA 1
ATOM 3051 C C . VAL A 1 395 ? -6.031 7.708 15.407 1.00 97.19 395 VAL A C 1
ATOM 3053 O O . VAL A 1 395 ? -7.190 7.839 15.015 1.00 97.19 395 VAL A O 1
ATOM 3056 N N . HIS A 1 396 ? -5.556 6.534 15.831 1.00 98.31 396 HIS A N 1
ATOM 3057 C CA . HIS A 1 396 ? -6.343 5.307 15.780 1.00 98.31 396 HIS A CA 1
ATOM 3058 C C . HIS A 1 396 ? -7.605 5.372 16.652 1.00 98.31 396 HIS A C 1
ATOM 3060 O O . HIS A 1 396 ? -8.645 4.885 16.218 1.00 98.31 396 HIS A O 1
ATOM 3066 N N . HIS A 1 397 ? -7.559 6.025 17.819 1.00 98.50 397 HIS A N 1
ATOM 3067 C CA . HIS A 1 397 ? -8.728 6.154 18.698 1.00 98.50 397 HIS A CA 1
ATOM 3068 C C . HIS A 1 397 ? -9.880 6.873 17.982 1.00 98.50 397 HIS A C 1
ATOM 3070 O O . HIS A 1 397 ? -11.015 6.404 18.006 1.00 98.50 397 HIS A O 1
ATOM 3076 N N . PHE A 1 398 ? -9.577 7.968 17.276 1.00 98.62 398 PHE A N 1
ATOM 3077 C CA . PHE A 1 398 ? -10.567 8.718 16.498 1.00 98.62 398 PHE A CA 1
ATOM 3078 C C . PHE A 1 398 ? -11.127 7.890 15.341 1.00 98.62 398 PHE A C 1
ATOM 3080 O O . PHE A 1 398 ? -12.332 7.900 15.115 1.00 98.62 398 PHE A O 1
ATOM 3087 N N . ALA A 1 399 ? -10.276 7.135 14.640 1.00 98.50 399 ALA A N 1
ATOM 3088 C CA . ALA A 1 399 ? -10.723 6.277 13.546 1.00 98.50 399 ALA A CA 1
ATOM 3089 C C . ALA A 1 399 ? -11.666 5.167 14.030 1.00 98.50 399 ALA A C 1
ATOM 3091 O O . ALA A 1 399 ? -12.650 4.863 13.362 1.00 98.50 399 ALA A O 1
ATOM 3092 N N . VAL A 1 400 ? -11.393 4.559 15.187 1.00 98.69 400 VAL A N 1
ATOM 3093 C CA . VAL A 1 400 ? -12.276 3.527 15.741 1.00 98.69 400 VAL A CA 1
ATOM 3094 C C . VAL A 1 400 ? -13.605 4.152 16.175 1.00 98.69 400 VAL A C 1
ATOM 3096 O O . VAL A 1 400 ? -14.652 3.654 15.782 1.00 98.69 400 VAL A O 1
ATOM 3099 N N . LEU A 1 401 ? -13.597 5.289 16.881 1.00 98.75 401 LEU A N 1
ATOM 3100 C CA . LEU A 1 401 ? -14.837 6.002 17.232 1.00 98.75 401 LEU A CA 1
ATOM 3101 C C . LEU A 1 401 ? -15.671 6.359 15.989 1.00 98.75 401 LEU A C 1
ATOM 3103 O O . LEU A 1 401 ? -16.877 6.125 15.972 1.00 98.75 401 LEU A O 1
ATOM 3107 N N . ALA A 1 402 ? -15.033 6.856 14.928 1.00 98.31 402 ALA A N 1
ATOM 3108 C CA . ALA A 1 402 ? -15.701 7.139 13.660 1.00 98.31 402 ALA A CA 1
ATOM 3109 C C . ALA A 1 402 ? -16.338 5.876 13.059 1.00 98.31 402 ALA A C 1
ATOM 3111 O O . ALA A 1 402 ? -17.524 5.869 12.732 1.00 98.31 402 ALA A O 1
ATOM 3112 N N . GLY A 1 403 ? -15.582 4.775 12.980 1.00 97.88 403 GLY A N 1
ATOM 3113 C CA . GLY A 1 403 ? -16.053 3.510 12.410 1.00 97.88 403 GLY A CA 1
ATOM 3114 C C . GLY A 1 403 ? -17.248 2.888 13.137 1.00 97.88 403 GLY A C 1
ATOM 3115 O O . GLY A 1 403 ? -17.972 2.115 12.517 1.00 97.88 403 GLY A O 1
ATOM 3116 N N . TYR A 1 404 ? -17.488 3.261 14.400 1.00 98.31 404 TYR A N 1
ATOM 3117 C CA . TYR A 1 404 ? -18.644 2.834 15.201 1.00 98.31 404 TYR A CA 1
ATOM 3118 C C . TYR A 1 404 ? -19.674 3.953 15.445 1.00 98.31 404 TYR A C 1
ATOM 3120 O O . TYR A 1 404 ? -20.525 3.843 16.326 1.00 98.31 404 TYR A O 1
ATOM 3128 N N . GLY A 1 405 ? -19.637 5.014 14.632 1.00 96.62 405 GLY A N 1
ATOM 3129 C CA . GLY A 1 405 ? -20.767 5.924 14.447 1.00 96.62 405 GLY A CA 1
ATOM 3130 C C . GLY A 1 405 ? -20.633 7.320 15.051 1.00 96.62 405 GLY A C 1
ATOM 3131 O O . GLY A 1 405 ? -21.636 8.039 15.047 1.00 96.62 405 GLY A O 1
ATOM 3132 N N . ALA A 1 406 ? -19.455 7.714 15.552 1.00 98.25 406 ALA A N 1
ATOM 3133 C CA . ALA A 1 406 ? -19.208 9.090 15.989 1.00 98.25 406 ALA A CA 1
ATOM 3134 C C . ALA A 1 406 ? -19.121 10.041 14.787 1.00 98.25 406 ALA A C 1
ATOM 3136 O O . ALA A 1 406 ? -18.272 9.877 13.910 1.00 98.25 406 ALA A O 1
ATOM 3137 N N . GLU A 1 407 ? -19.955 11.075 14.769 1.00 97.44 407 GLU A N 1
ATOM 3138 C CA . GLU A 1 407 ? -19.903 12.137 13.754 1.00 97.44 407 GLU A CA 1
ATOM 3139 C C . GLU A 1 407 ? -18.853 13.194 14.104 1.00 97.44 407 GLU A C 1
ATOM 3141 O O . GLU A 1 407 ? -18.278 13.808 13.203 1.00 97.44 407 GLU A O 1
ATOM 3146 N N . ALA A 1 408 ? -18.578 13.366 15.400 1.00 98.00 408 ALA A N 1
ATOM 3147 C CA . ALA A 1 408 ? -17.509 14.209 15.911 1.00 98.00 408 ALA A CA 1
ATOM 3148 C C . ALA A 1 408 ? -16.986 13.722 17.277 1.00 98.00 408 ALA A C 1
ATOM 3150 O O . ALA A 1 408 ? -17.677 13.020 18.021 1.00 98.00 408 ALA A O 1
ATOM 3151 N N . VAL A 1 409 ? -15.754 14.103 17.614 1.00 98.62 409 VAL A N 1
ATOM 3152 C CA . VAL A 1 409 ? -15.050 13.726 18.844 1.00 98.62 409 VAL A CA 1
ATOM 3153 C C . VAL A 1 409 ? -14.380 14.955 19.454 1.00 98.62 409 VAL A C 1
ATOM 3155 O O . VAL A 1 409 ? -13.599 15.638 18.792 1.00 98.62 409 VAL A O 1
ATOM 3158 N N . HIS A 1 410 ? -14.624 15.194 20.739 1.00 98.25 410 HIS A N 1
ATOM 3159 C CA . HIS A 1 410 ? -13.902 16.164 21.553 1.00 98.25 410 HIS A CA 1
ATOM 3160 C C . HIS A 1 410 ? -12.952 15.457 22.535 1.00 98.25 410 HIS A C 1
ATOM 3162 O O . HIS A 1 410 ? -13.402 14.895 23.541 1.00 98.25 410 HIS A O 1
ATOM 3168 N N . PRO A 1 411 ? -11.632 15.472 22.277 1.00 97.88 411 PRO A N 1
ATOM 3169 C CA . PRO A 1 411 ? -10.638 14.823 23.126 1.00 97.88 411 PRO A CA 1
ATOM 3170 C C . PRO A 1 411 ? -10.177 15.757 24.262 1.00 97.88 411 PRO A C 1
ATOM 3172 O O . PRO A 1 411 ? -9.013 16.173 24.299 1.00 97.88 411 PRO A O 1
ATOM 3175 N N . TYR A 1 412 ? -11.084 16.114 25.180 1.00 96.88 412 TYR A N 1
ATOM 3176 C CA . TYR A 1 412 ? -10.851 17.179 26.171 1.00 96.88 412 TYR A CA 1
ATOM 3177 C C . TYR A 1 412 ? -9.553 16.976 26.969 1.00 96.88 412 TYR A C 1
ATOM 3179 O O . TYR A 1 412 ? -8.760 17.904 27.124 1.00 96.88 412 TYR A O 1
ATOM 3187 N N . LEU A 1 413 ? -9.278 15.747 27.421 1.00 97.38 413 LEU A N 1
ATOM 3188 C CA . LEU A 1 413 ? -8.122 15.462 28.272 1.00 97.38 413 LEU A CA 1
ATOM 3189 C C . LEU A 1 413 ? -6.801 15.538 27.505 1.00 97.38 413 LEU A C 1
ATOM 3191 O O . LEU A 1 413 ? -5.788 15.982 28.050 1.00 97.38 413 LEU A O 1
ATOM 3195 N N . ALA A 1 414 ? -6.802 15.143 26.228 1.00 97.81 414 ALA A N 1
ATOM 3196 C CA . ALA A 1 414 ? -5.636 15.310 25.373 1.00 97.81 414 ALA A CA 1
ATOM 3197 C C . ALA A 1 414 ? -5.334 16.802 25.175 1.00 97.81 414 ALA A C 1
ATOM 3199 O O . ALA A 1 414 ? -4.182 17.211 25.300 1.00 97.81 414 ALA A O 1
ATOM 3200 N N . MET A 1 415 ? -6.357 17.632 24.950 1.00 97.12 415 MET A N 1
ATOM 3201 C CA . MET A 1 415 ? -6.187 19.081 24.810 1.00 97.12 415 MET A CA 1
ATOM 3202 C C . MET A 1 415 ? -5.710 19.741 26.108 1.00 97.12 415 MET A C 1
ATOM 3204 O O . MET A 1 415 ? -4.759 20.516 26.073 1.00 97.12 415 MET A O 1
ATOM 3208 N N . GLU A 1 416 ? -6.273 19.386 27.265 1.00 96.12 416 GLU A N 1
ATOM 3209 C CA . GLU A 1 416 ? -5.789 19.870 28.569 1.00 96.12 416 GLU A CA 1
ATOM 3210 C C . GLU A 1 416 ? -4.323 19.473 28.823 1.00 96.12 416 GLU A C 1
ATOM 3212 O O . GLU A 1 416 ? -3.526 20.271 29.320 1.00 96.12 416 GLU A O 1
ATOM 3217 N N . THR A 1 417 ? -3.931 18.266 28.408 1.00 96.94 417 THR A N 1
ATOM 3218 C CA . THR A 1 417 ? -2.535 17.803 28.468 1.00 96.94 417 THR A CA 1
ATOM 3219 C C . THR A 1 417 ? -1.619 18.654 27.582 1.00 96.94 417 THR A C 1
ATOM 3221 O O . THR A 1 417 ? -0.517 19.013 27.999 1.00 96.94 417 THR A O 1
ATOM 3224 N N . LEU A 1 418 ? -2.071 19.034 26.381 1.00 96.12 418 LEU A N 1
ATOM 3225 C CA . LEU A 1 418 ? -1.334 19.944 25.495 1.00 96.12 418 LEU A CA 1
ATOM 3226 C C . LEU A 1 418 ? -1.172 21.333 26.121 1.00 96.12 418 LEU A C 1
ATOM 3228 O O . LEU A 1 418 ? -0.074 21.893 26.093 1.00 96.12 418 LEU A O 1
ATOM 3232 N N . VAL A 1 419 ? -2.237 21.861 26.732 1.00 94.81 419 VAL A N 1
ATOM 3233 C CA . VAL A 1 419 ? -2.212 23.139 27.458 1.00 94.81 419 VAL A CA 1
ATOM 3234 C C . VAL A 1 419 ? -1.203 23.090 28.604 1.00 94.81 419 VAL A C 1
ATOM 3236 O O . VAL A 1 419 ? -0.474 24.056 28.797 1.00 94.81 419 VAL A O 1
ATOM 3239 N N . GLN A 1 420 ? -1.073 21.974 29.322 1.00 93.50 420 GLN A N 1
ATOM 3240 C CA . GLN A 1 420 ? -0.053 21.845 30.366 1.00 93.50 420 GLN A CA 1
ATOM 3241 C C . GLN A 1 420 ? 1.369 21.720 29.792 1.00 93.50 420 GLN A C 1
ATOM 3243 O O . GLN A 1 420 ? 2.309 22.303 30.329 1.00 93.50 420 GLN A O 1
ATOM 3248 N N . MET A 1 421 ? 1.556 20.946 28.718 1.00 92.94 421 MET A N 1
ATOM 3249 C CA . MET A 1 421 ? 2.897 20.567 28.262 1.00 92.94 421 MET A CA 1
ATOM 3250 C C . MET A 1 421 ? 3.545 21.558 27.282 1.00 92.94 421 MET A C 1
ATOM 3252 O O . MET A 1 421 ? 4.762 21.490 27.116 1.00 92.94 421 MET A O 1
ATOM 3256 N N . HIS A 1 422 ? 2.781 22.457 26.636 1.00 91.19 422 HIS A N 1
ATOM 3257 C CA . HIS A 1 422 ? 3.282 23.311 25.541 1.00 91.19 422 HIS A CA 1
ATOM 3258 C C . HIS A 1 422 ? 4.536 24.116 25.907 1.00 91.19 422 HIS A C 1
ATOM 3260 O O . HIS A 1 422 ? 5.445 24.227 25.090 1.00 91.19 422 HIS A O 1
ATOM 3266 N N . GLN A 1 423 ? 4.623 24.596 27.151 1.00 88.06 423 GLN A N 1
ATOM 3267 C CA . GLN A 1 423 ? 5.747 25.395 27.656 1.00 88.06 423 GLN A CA 1
ATOM 3268 C C . GLN A 1 423 ? 7.081 24.633 27.651 1.00 88.06 423 GLN A C 1
ATOM 3270 O O . GLN A 1 423 ? 8.145 25.242 27.613 1.00 88.06 423 GLN A O 1
ATOM 3275 N N . ASN A 1 424 ? 7.029 23.298 27.672 1.00 86.94 424 ASN A N 1
ATOM 3276 C CA . ASN A 1 424 ? 8.202 22.424 27.677 1.00 86.94 424 ASN A CA 1
ATOM 3277 C C . ASN A 1 424 ? 8.546 21.879 26.279 1.00 86.94 424 ASN A C 1
ATOM 3279 O O . ASN A 1 424 ? 9.495 21.105 26.137 1.00 86.94 424 ASN A O 1
ATOM 3283 N N . LEU A 1 425 ? 7.769 22.230 25.249 1.00 87.81 425 LEU A N 1
ATOM 3284 C CA . LEU A 1 425 ? 8.011 21.797 23.876 1.00 87.81 425 LEU A CA 1
ATOM 3285 C C . LEU A 1 425 ? 8.994 22.729 23.166 1.00 87.81 425 LEU A C 1
ATOM 3287 O O . LEU A 1 425 ? 9.084 23.924 23.436 1.00 87.81 425 LEU A O 1
ATOM 3291 N N . SER A 1 426 ? 9.731 22.179 22.205 1.00 83.12 426 SER A N 1
ATOM 3292 C CA . SER A 1 426 ? 10.615 22.968 21.349 1.00 83.12 426 SER A CA 1
ATOM 3293 C C . SER A 1 426 ? 9.816 23.921 20.454 1.00 83.12 426 SER A C 1
ATOM 3295 O O . SER A 1 426 ? 8.856 23.483 19.821 1.00 83.12 426 SER A O 1
ATOM 3297 N N . GLY A 1 427 ? 10.279 25.167 20.308 1.00 77.75 427 GLY A N 1
ATOM 3298 C CA . GLY A 1 427 ? 9.778 26.105 19.293 1.00 77.75 427 GLY A CA 1
ATOM 3299 C C . GLY A 1 427 ? 8.894 27.253 19.789 1.00 77.75 427 GLY A C 1
ATOM 3300 O O . GLY A 1 427 ? 8.263 27.874 18.943 1.00 77.75 427 GLY A O 1
ATOM 3301 N N . ASP A 1 428 ? 8.856 27.531 21.101 1.00 75.06 428 ASP A N 1
ATOM 3302 C CA . ASP A 1 428 ? 8.080 28.632 21.718 1.00 75.06 428 ASP A CA 1
ATOM 3303 C C . ASP A 1 428 ? 6.614 28.667 21.234 1.00 75.06 428 ASP A C 1
ATOM 3305 O O . ASP A 1 428 ? 6.126 29.618 20.622 1.00 75.06 428 ASP A O 1
ATOM 3309 N N . LEU A 1 429 ? 5.928 27.533 21.414 1.00 88.38 429 LEU A N 1
ATOM 3310 C CA . LEU A 1 429 ? 4.574 27.287 20.918 1.00 88.38 429 LEU A CA 1
ATOM 3311 C C . LEU A 1 429 ? 3.538 27.737 21.950 1.00 88.38 429 LEU A C 1
ATOM 3313 O O . LEU A 1 429 ? 3.528 27.211 23.054 1.00 88.38 429 LEU A O 1
ATOM 3317 N N . GLY A 1 430 ? 2.604 28.620 21.585 1.00 93.44 430 GLY A N 1
ATOM 3318 C CA . GLY A 1 430 ? 1.427 28.905 22.420 1.00 93.44 430 GLY A CA 1
ATOM 3319 C C . GLY A 1 430 ? 0.455 27.716 22.509 1.00 93.44 430 GLY A C 1
ATOM 3320 O O . GLY A 1 430 ? 0.415 26.873 21.608 1.00 93.44 430 GLY A O 1
ATOM 3321 N N . ALA A 1 431 ? -0.368 27.669 23.564 1.00 92.50 431 ALA A N 1
ATOM 3322 C CA . ALA A 1 431 ? -1.341 26.593 23.798 1.00 92.50 431 ALA A CA 1
ATOM 3323 C C . ALA A 1 431 ? -2.297 26.373 22.607 1.00 92.50 431 ALA A C 1
ATOM 3325 O O . ALA A 1 431 ? -2.422 25.248 22.120 1.00 92.50 431 ALA A O 1
ATOM 3326 N N . ASP A 1 432 ? -2.877 27.446 22.061 1.00 92.25 432 ASP A N 1
ATOM 3327 C CA . ASP A 1 432 ? -3.787 27.375 20.907 1.00 92.25 432 ASP A CA 1
ATOM 3328 C C . ASP A 1 432 ? -3.095 26.799 19.668 1.00 92.25 432 ASP A C 1
ATOM 3330 O O . ASP A 1 432 ? -3.671 26.016 18.911 1.00 92.25 432 ASP A O 1
ATOM 3334 N N . LYS A 1 433 ? -1.813 27.135 19.474 1.00 94.88 433 LYS A N 1
ATOM 3335 C CA . LYS A 1 433 ? -1.031 26.615 18.352 1.00 94.88 433 LYS A CA 1
ATOM 3336 C C . LYS A 1 433 ? -0.749 25.122 18.509 1.00 94.88 433 LYS A C 1
ATOM 3338 O O . LYS A 1 433 ? -0.810 24.398 17.514 1.00 94.88 433 LYS A O 1
ATOM 3343 N N . ALA A 1 434 ? -0.460 24.669 19.729 1.00 95.75 434 ALA A N 1
ATOM 3344 C CA . ALA A 1 434 ? -0.267 23.255 20.033 1.00 95.75 434 ALA A CA 1
ATOM 3345 C C . ALA A 1 434 ? -1.553 22.447 19.788 1.00 95.75 434 ALA A C 1
ATOM 3347 O O . ALA A 1 434 ? -1.487 21.396 19.148 1.00 95.75 434 ALA A O 1
ATOM 3348 N N . ILE A 1 435 ? -2.714 22.963 20.214 1.00 96.25 435 ILE A N 1
ATOM 3349 C CA . ILE A 1 435 ? -4.031 22.356 19.954 1.00 96.25 435 ILE A CA 1
ATOM 3350 C C . ILE A 1 435 ? -4.314 22.311 18.449 1.00 96.25 435 ILE A C 1
ATOM 3352 O O . ILE A 1 435 ? -4.601 21.241 17.916 1.00 96.25 435 ILE A O 1
ATOM 3356 N N . TYR A 1 436 ? -4.150 23.430 17.738 1.00 96.38 436 TYR A N 1
ATOM 3357 C CA . TYR A 1 436 ? -4.343 23.493 16.286 1.00 96.38 436 TYR A CA 1
ATOM 3358 C C . TYR A 1 436 ? -3.471 22.475 15.540 1.00 96.38 436 TYR A C 1
ATOM 3360 O O . TYR A 1 436 ? -3.945 21.753 14.661 1.00 96.38 436 TYR A O 1
ATOM 3368 N N . ASN A 1 437 ? -2.183 22.397 15.887 1.00 97.44 437 ASN A N 1
ATOM 3369 C CA . ASN A 1 437 ? -1.263 21.447 15.271 1.00 97.44 437 ASN A CA 1
ATOM 3370 C C . ASN A 1 437 ? -1.671 19.999 15.583 1.00 97.44 437 ASN A C 1
ATOM 3372 O O . ASN A 1 437 ? -1.694 19.175 14.672 1.00 97.44 437 ASN A O 1
ATOM 3376 N N . TYR A 1 438 ? -2.048 19.697 16.826 1.00 97.88 438 TYR A N 1
ATOM 3377 C CA . TYR A 1 438 ? -2.536 18.373 17.209 1.00 97.88 438 TYR A CA 1
ATOM 3378 C C . TYR A 1 438 ? -3.773 17.959 16.404 1.00 97.88 438 TYR A C 1
ATOM 3380 O O . TYR A 1 438 ? -3.773 16.901 15.780 1.00 97.88 438 TYR A O 1
ATOM 3388 N N . ILE A 1 439 ? -4.787 18.821 16.336 1.00 97.81 439 ILE A N 1
ATOM 3389 C CA . ILE A 1 439 ? -6.009 18.602 15.554 1.00 97.81 439 ILE A CA 1
ATOM 3390 C C . ILE A 1 439 ? -5.672 18.350 14.078 1.00 97.81 439 ILE A C 1
ATOM 3392 O O . ILE A 1 439 ? -6.118 17.364 13.489 1.00 97.81 439 ILE A O 1
ATOM 3396 N N . LYS A 1 440 ? -4.804 19.184 13.492 1.00 97.44 440 LYS A N 1
ATOM 3397 C CA . LYS A 1 440 ? -4.318 19.012 12.117 1.00 97.44 440 LYS A CA 1
ATOM 3398 C C . LYS A 1 440 ? -3.609 17.667 11.916 1.00 97.44 440 LYS A C 1
ATOM 3400 O O . LYS A 1 440 ? -3.780 17.040 10.869 1.00 97.44 440 LYS A O 1
ATOM 3405 N N . ALA A 1 441 ? -2.818 17.222 12.892 1.00 98.00 441 ALA A N 1
ATOM 3406 C CA . ALA A 1 441 ? -2.127 15.938 12.845 1.00 98.00 441 ALA A CA 1
ATOM 3407 C C . ALA A 1 441 ? -3.116 14.764 12.861 1.00 98.00 441 ALA A C 1
ATOM 3409 O O . ALA A 1 441 ? -2.975 13.845 12.053 1.00 98.00 441 ALA A O 1
ATOM 3410 N N . ILE A 1 442 ? -4.139 14.825 13.723 1.00 98.25 442 ILE A N 1
ATOM 3411 C CA . ILE A 1 442 ? -5.221 13.834 13.766 1.00 98.25 442 ILE A CA 1
ATOM 3412 C C . ILE A 1 442 ? -5.990 13.820 12.443 1.00 98.25 442 ILE A C 1
ATOM 3414 O O . ILE A 1 442 ? -6.184 12.744 11.890 1.00 98.25 442 ILE A O 1
ATOM 3418 N N . GLY A 1 443 ? -6.345 14.980 11.882 1.00 97.44 443 GLY A N 1
ATOM 3419 C CA . GLY A 1 443 ? -7.022 15.069 10.584 1.00 97.44 443 GLY A CA 1
ATOM 3420 C C . GLY A 1 443 ? -6.217 14.423 9.450 1.00 97.44 443 GLY A C 1
ATOM 3421 O O . GLY A 1 443 ? -6.722 13.556 8.738 1.00 97.44 443 GLY A O 1
ATOM 3422 N N . LYS A 1 444 ? -4.922 14.748 9.331 1.00 96.81 444 LYS A N 1
ATOM 3423 C CA . LYS A 1 444 ? -4.020 14.078 8.373 1.00 96.81 444 LYS A CA 1
ATOM 3424 C C . LYS A 1 444 ? -3.946 12.565 8.601 1.00 96.81 444 LYS A C 1
ATOM 3426 O O . LYS A 1 444 ? -3.907 11.796 7.640 1.00 96.81 444 LYS A O 1
ATOM 3431 N N . GLY A 1 445 ? -3.899 12.143 9.861 1.00 97.12 445 GLY A N 1
ATOM 3432 C CA . GLY A 1 445 ? -3.880 10.737 10.241 1.00 97.12 445 GLY A CA 1
ATOM 3433 C C . GLY A 1 445 ? -5.184 10.005 9.897 1.00 97.12 445 GLY A C 1
ATOM 3434 O O . GLY A 1 445 ? -5.130 8.883 9.403 1.00 97.12 445 GLY A O 1
ATOM 3435 N N . LEU A 1 446 ? -6.344 10.642 10.080 1.00 97.56 446 LEU A N 1
ATOM 3436 C CA . LEU A 1 446 ? -7.647 10.098 9.691 1.00 97.56 446 LEU A CA 1
ATOM 3437 C C . LEU A 1 446 ? -7.722 9.900 8.180 1.00 97.56 446 LEU A C 1
ATOM 3439 O O . LEU A 1 446 ? -8.009 8.789 7.742 1.00 97.56 446 LEU A O 1
ATOM 3443 N N . SER A 1 447 ? -7.365 10.917 7.387 1.00 97.06 447 SER A N 1
ATOM 3444 C CA . SER A 1 447 ? -7.298 10.787 5.925 1.00 97.06 447 SER A CA 1
ATOM 3445 C C . SER A 1 447 ? -6.417 9.617 5.498 1.00 97.06 447 SER A C 1
ATOM 3447 O O . SER A 1 447 ? -6.776 8.888 4.581 1.00 97.06 447 SER A O 1
ATOM 3449 N N . LYS A 1 448 ? -5.300 9.386 6.197 1.00 97.06 448 LYS A N 1
ATOM 3450 C CA . LYS A 1 448 ? -4.429 8.234 5.951 1.00 97.06 448 LYS A CA 1
ATOM 3451 C C . LYS A 1 448 ? -5.077 6.900 6.304 1.00 97.06 448 LYS A C 1
ATOM 3453 O O . LYS A 1 448 ? -4.937 5.962 5.535 1.00 97.06 448 LYS A O 1
ATOM 3458 N N . ILE A 1 449 ? -5.757 6.778 7.444 1.00 97.88 449 ILE A N 1
ATOM 3459 C CA . ILE A 1 449 ? -6.424 5.520 7.812 1.00 97.88 449 ILE A CA 1
ATOM 3460 C C . ILE A 1 449 ? -7.550 5.199 6.822 1.00 97.88 449 ILE A C 1
ATOM 3462 O O . ILE A 1 449 ? -7.614 4.071 6.346 1.00 97.88 449 ILE A O 1
ATOM 3466 N N . MET A 1 450 ? -8.377 6.182 6.450 1.00 97.50 450 MET A N 1
ATOM 3467 C CA . MET A 1 450 ? -9.436 5.993 5.448 1.00 97.50 450 MET A CA 1
ATOM 3468 C C . MET A 1 450 ? -8.856 5.566 4.094 1.00 97.50 450 MET A C 1
ATOM 3470 O O . MET A 1 450 ? -9.321 4.603 3.478 1.00 97.50 450 MET A O 1
ATOM 3474 N N . SER A 1 451 ? -7.771 6.222 3.669 1.00 96.69 451 SER A N 1
ATOM 3475 C CA . SER A 1 451 ? -7.153 5.948 2.375 1.00 96.69 451 SER A CA 1
ATOM 3476 C C . SER A 1 451 ? -6.536 4.552 2.281 1.00 96.69 451 SER A C 1
ATOM 3478 O O . SER A 1 451 ? -6.393 4.058 1.164 1.00 96.69 451 SER A O 1
ATOM 3480 N N . LYS A 1 452 ? -6.226 3.877 3.403 1.00 97.31 452 LYS A N 1
ATOM 3481 C CA . LYS A 1 452 ? -5.749 2.480 3.399 1.00 97.31 452 LYS A CA 1
ATOM 3482 C C . LYS A 1 452 ? -6.750 1.528 2.758 1.00 97.31 452 LYS A C 1
ATOM 3484 O O . LYS A 1 452 ? -6.315 0.575 2.125 1.00 97.31 452 LYS A O 1
ATOM 3489 N N . MET A 1 453 ? -8.052 1.779 2.909 1.00 96.06 453 MET A N 1
ATOM 3490 C CA . MET A 1 453 ? -9.124 1.003 2.271 1.00 96.06 453 MET A CA 1
ATOM 3491 C C . MET A 1 453 ? -9.606 1.634 0.950 1.00 96.06 453 MET A C 1
ATOM 3493 O O . MET A 1 453 ? -10.528 1.137 0.316 1.00 96.06 453 MET A O 1
ATOM 3497 N N . GLY A 1 454 ? -8.991 2.739 0.520 1.00 95.00 454 GLY A N 1
ATOM 3498 C CA . GLY A 1 454 ? -9.458 3.509 -0.632 1.00 95.00 454 GLY A CA 1
ATOM 3499 C C . GLY A 1 454 ? -10.732 4.315 -0.356 1.00 95.00 454 GLY A C 1
ATOM 3500 O O . GLY A 1 454 ? -11.449 4.639 -1.294 1.00 95.00 454 GLY A O 1
ATOM 3501 N N . VAL A 1 455 ? -11.016 4.639 0.913 1.00 96.31 455 VAL A N 1
ATOM 3502 C CA . VAL A 1 455 ? -12.140 5.507 1.292 1.00 96.31 455 VAL A CA 1
ATOM 3503 C C . VAL A 1 455 ? -11.684 6.962 1.309 1.00 96.31 455 VAL A C 1
ATOM 3505 O O . VAL A 1 455 ? -10.671 7.304 1.923 1.00 96.31 455 VAL A O 1
ATOM 3508 N N . SER A 1 456 ? -12.459 7.828 0.665 1.00 94.62 456 SER A N 1
ATOM 3509 C CA . SER A 1 456 ? -12.098 9.226 0.444 1.00 94.62 456 SER A CA 1
ATOM 3510 C C . SER A 1 456 ? -12.798 10.202 1.397 1.00 94.62 456 SER A C 1
ATOM 3512 O O . SER A 1 456 ? -12.276 11.289 1.636 1.00 94.62 456 SER A O 1
ATOM 3514 N N . THR A 1 457 ? -13.971 9.861 1.949 1.00 95.19 457 THR A N 1
ATOM 3515 C CA . THR A 1 457 ? -14.718 10.767 2.849 1.00 95.19 457 THR A CA 1
ATOM 3516 C C . THR A 1 457 ? -14.934 10.200 4.242 1.00 95.19 457 THR A C 1
ATOM 3518 O O . THR A 1 457 ? -15.204 9.011 4.409 1.00 95.19 457 THR A O 1
ATOM 3521 N N . TYR A 1 458 ? -14.904 11.087 5.240 1.00 96.50 458 TYR A N 1
ATOM 3522 C CA . TYR A 1 458 ? -15.280 10.748 6.611 1.00 96.50 458 TYR A CA 1
ATOM 3523 C C . TYR A 1 458 ? -16.725 10.250 6.715 1.00 96.50 458 TYR A C 1
ATOM 3525 O O . TYR A 1 458 ? -16.995 9.329 7.478 1.00 96.50 458 TYR A O 1
ATOM 3533 N N . MET A 1 459 ? -17.641 10.803 5.915 1.00 94.12 459 MET A N 1
ATOM 3534 C CA . MET A 1 459 ? -19.048 10.391 5.897 1.00 94.12 459 MET A CA 1
ATOM 3535 C C . MET A 1 459 ? -19.222 8.923 5.494 1.00 94.12 459 MET A C 1
ATOM 3537 O O . MET A 1 459 ? -19.956 8.208 6.164 1.00 94.12 459 MET A O 1
ATOM 3541 N N . SER A 1 460 ? -18.515 8.463 4.454 1.00 95.44 460 SER A N 1
ATOM 3542 C CA . SER A 1 460 ? -18.525 7.050 4.041 1.00 95.44 460 SER A CA 1
ATOM 3543 C C . SER A 1 460 ? -17.822 6.142 5.055 1.00 95.44 460 SER A C 1
ATOM 3545 O O . SER A 1 460 ? -18.143 4.965 5.154 1.00 95.44 460 SER A O 1
ATOM 3547 N N . TYR A 1 461 ? -16.838 6.667 5.793 1.00 97.12 461 TYR A N 1
ATOM 3548 C CA . TYR A 1 461 ? -16.094 5.907 6.799 1.00 97.12 461 TYR A CA 1
ATOM 3549 C C . TYR A 1 461 ? -16.861 5.770 8.128 1.00 97.12 461 TYR A C 1
ATOM 3551 O O . TYR A 1 461 ? -16.706 4.777 8.846 1.00 97.12 461 TYR A O 1
ATOM 3559 N N . CYS A 1 462 ? -17.683 6.763 8.477 1.00 96.50 462 CYS A N 1
ATOM 3560 C CA . CYS A 1 462 ? -18.454 6.788 9.714 1.00 96.50 462 CYS A CA 1
ATOM 3561 C C . CYS A 1 462 ? -19.479 5.642 9.737 1.00 96.50 462 CYS A C 1
ATOM 3563 O O . CYS A 1 462 ? -20.365 5.568 8.892 1.00 96.50 462 CYS A O 1
ATOM 3565 N N . GLY A 1 463 ? -19.363 4.738 10.712 1.00 95.31 463 GLY A N 1
ATOM 3566 C CA . GLY A 1 463 ? -20.226 3.554 10.822 1.00 95.31 463 GLY A CA 1
ATOM 3567 C C . GLY A 1 463 ? -19.861 2.379 9.899 1.00 95.31 463 GLY A C 1
ATOM 3568 O O . GLY A 1 463 ? -20.519 1.346 9.972 1.00 95.31 463 GLY A O 1
ATOM 3569 N N . ALA A 1 464 ? -18.813 2.488 9.070 1.00 95.69 464 ALA A N 1
ATOM 3570 C CA . ALA A 1 464 ? -18.425 1.436 8.120 1.00 95.69 464 ALA A CA 1
ATOM 3571 C C . ALA A 1 464 ? -17.725 0.222 8.760 1.00 95.69 464 ALA A C 1
ATOM 3573 O O . ALA A 1 464 ? -17.546 -0.796 8.097 1.00 95.69 464 ALA A O 1
ATOM 3574 N N . GLN A 1 465 ? -17.297 0.326 10.026 1.00 96.88 465 GLN A N 1
ATOM 3575 C CA . GLN A 1 465 ? -16.639 -0.749 10.784 1.00 96.88 465 GLN A CA 1
ATOM 3576 C C . GLN A 1 465 ? -15.463 -1.429 10.052 1.00 96.88 465 GLN A C 1
ATOM 3578 O O . GLN A 1 465 ? -15.338 -2.651 10.046 1.00 96.88 465 GLN A O 1
ATOM 3583 N N . LEU A 1 466 ? -14.555 -0.645 9.459 1.00 97.12 466 LEU A N 1
ATOM 3584 C CA . LEU A 1 466 ? -13.377 -1.150 8.731 1.00 97.12 466 LEU A CA 1
ATOM 3585 C C . LEU A 1 466 ? -12.258 -1.650 9.670 1.00 97.12 466 LEU A C 1
ATOM 3587 O O . LEU A 1 466 ? -11.100 -1.226 9.590 1.00 97.12 466 LEU A O 1
ATOM 3591 N N . PHE A 1 467 ? -12.620 -2.549 10.584 1.00 98.06 467 PHE A N 1
ATOM 3592 C CA . PHE A 1 467 ? -11.759 -3.106 11.618 1.00 98.06 467 PHE A CA 1
ATOM 3593 C C . PHE A 1 467 ? -11.981 -4.612 11.796 1.00 98.06 467 PHE A C 1
ATOM 3595 O O . PHE A 1 467 ? -13.085 -5.117 11.621 1.00 98.06 467 PHE A O 1
ATOM 3602 N N . GLU A 1 468 ? -10.943 -5.319 12.233 1.00 97.38 468 GLU A N 1
ATOM 3603 C CA . GLU A 1 468 ? -11.037 -6.670 12.798 1.00 97.38 468 GLU A CA 1
ATOM 3604 C C . GLU A 1 468 ? -10.812 -6.606 14.313 1.00 97.38 468 GLU A C 1
ATOM 3606 O O . GLU A 1 468 ? -9.908 -5.910 14.779 1.00 97.38 468 GLU A O 1
ATOM 3611 N N . ALA A 1 469 ? -11.612 -7.334 15.091 1.00 97.81 469 ALA A N 1
ATOM 3612 C CA . ALA A 1 469 ? -11.402 -7.491 16.523 1.00 97.81 469 ALA A CA 1
ATOM 3613 C C . ALA A 1 469 ? -10.527 -8.721 16.808 1.00 97.81 469 ALA A C 1
ATOM 3615 O O . ALA A 1 469 ? -10.788 -9.822 16.322 1.00 97.81 469 ALA A O 1
ATOM 3616 N N . ILE A 1 470 ? -9.499 -8.554 17.642 1.00 96.62 470 ILE A N 1
ATOM 3617 C CA . ILE A 1 470 ? -8.607 -9.639 18.064 1.00 96.62 470 ILE A CA 1
ATOM 3618 C C . ILE A 1 470 ? -8.634 -9.742 19.582 1.00 96.62 470 ILE A C 1
ATOM 3620 O O . ILE A 1 470 ? -8.128 -8.860 20.278 1.00 96.62 470 ILE A O 1
ATOM 3624 N N . GLY A 1 471 ? -9.171 -10.852 20.089 1.00 95.56 471 GLY A N 1
ATOM 3625 C CA . GLY A 1 471 ? -9.250 -11.107 21.524 1.00 95.56 471 GLY A CA 1
ATOM 3626 C C . GLY A 1 471 ? -10.558 -10.668 22.178 1.00 95.56 471 GLY A C 1
ATOM 3627 O O . GLY A 1 471 ? -10.568 -10.500 23.393 1.00 95.56 471 GLY A O 1
ATOM 3628 N N . LEU A 1 472 ? -11.631 -10.467 21.406 1.00 97.38 472 LEU A N 1
ATOM 3629 C CA . LEU A 1 472 ? -12.975 -10.183 21.917 1.00 97.38 472 LEU A CA 1
ATOM 3630 C C . LEU A 1 472 ? -13.911 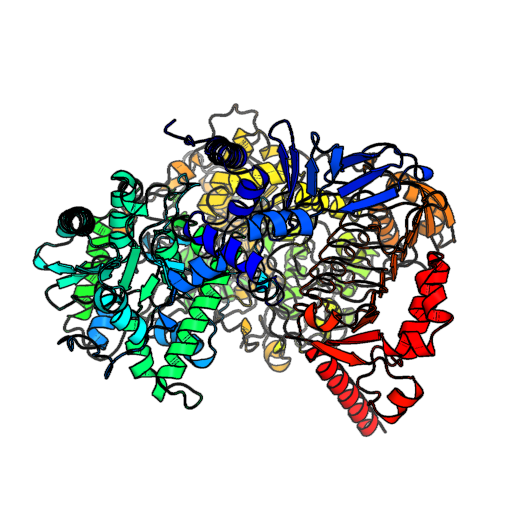-11.357 21.618 1.00 97.38 472 LEU A C 1
ATOM 3632 O O . LEU A 1 472 ? -13.905 -11.887 20.507 1.00 97.38 472 LEU A O 1
ATOM 3636 N N . SER A 1 473 ? -14.737 -11.740 22.586 1.00 97.25 473 SER A N 1
ATOM 3637 C CA . SER A 1 473 ? -15.745 -12.789 22.403 1.00 97.25 473 SER A CA 1
ATOM 3638 C C . SER A 1 473 ? -16.786 -12.408 21.345 1.00 97.25 473 SER A C 1
ATOM 3640 O O . SER A 1 473 ? -17.247 -11.265 21.276 1.00 97.25 473 SER A O 1
ATOM 3642 N N . SER A 1 474 ? -17.215 -13.390 20.554 1.00 96.31 474 SER A N 1
ATOM 3643 C CA . SER A 1 474 ? -18.285 -13.230 19.568 1.00 96.31 474 SER A CA 1
ATOM 3644 C C . SER A 1 474 ? -19.593 -12.770 20.211 1.00 96.31 474 SER A C 1
ATOM 3646 O O . SER A 1 474 ? -20.334 -12.022 19.589 1.00 96.31 474 SER A O 1
ATOM 3648 N N . GLU A 1 475 ? -19.884 -13.158 21.457 1.00 96.38 475 GLU A N 1
ATOM 3649 C CA . GLU A 1 475 ? -21.058 -12.669 22.195 1.00 96.38 475 GLU A CA 1
ATOM 3650 C C . GLU A 1 475 ? -21.019 -11.145 22.377 1.00 96.38 475 GLU A C 1
ATOM 3652 O O . GLU A 1 475 ? -21.970 -10.444 22.023 1.00 96.38 475 GLU A O 1
ATOM 3657 N N . THR A 1 476 ? -19.887 -10.620 22.855 1.00 96.62 476 THR A N 1
ATOM 3658 C CA . THR A 1 476 ? -19.692 -9.176 23.052 1.00 96.62 476 THR A CA 1
ATOM 3659 C C . THR A 1 476 ? -19.719 -8.434 21.721 1.00 96.62 476 THR A C 1
ATOM 3661 O O . THR A 1 476 ? -20.362 -7.390 21.606 1.00 96.62 476 THR A O 1
ATOM 3664 N N . VAL A 1 477 ? -19.063 -8.981 20.695 1.00 97.62 477 VAL A N 1
ATOM 3665 C CA . VAL A 1 477 ? -19.042 -8.391 19.352 1.00 97.62 477 VAL A CA 1
ATOM 3666 C C . VAL A 1 477 ? -20.440 -8.374 18.735 1.00 97.62 477 VAL A C 1
ATOM 3668 O O . VAL A 1 477 ? -20.890 -7.324 18.298 1.00 97.62 477 VAL A O 1
ATOM 3671 N N . ASN A 1 478 ? -21.185 -9.477 18.775 1.00 96.38 478 ASN A N 1
ATOM 3672 C CA . ASN A 1 478 ? -22.532 -9.544 18.207 1.00 96.38 478 ASN A CA 1
ATOM 3673 C C . ASN A 1 478 ? -23.510 -8.570 18.874 1.00 96.38 478 ASN A C 1
ATOM 3675 O O . ASN A 1 478 ? -24.423 -8.094 18.202 1.00 96.38 478 ASN A O 1
ATOM 3679 N N . LYS A 1 479 ? -23.327 -8.274 20.166 1.00 96.38 479 LYS A N 1
ATOM 3680 C CA . LYS A 1 479 ? -24.198 -7.374 20.933 1.00 96.38 479 LYS A CA 1
ATOM 3681 C C . LYS A 1 479 ? -23.823 -5.899 20.790 1.00 96.38 479 LYS A C 1
ATOM 3683 O O . LYS A 1 479 ? -24.711 -5.062 20.677 1.00 96.38 479 LYS A O 1
ATOM 3688 N N . TYR A 1 480 ? -22.530 -5.575 20.824 1.00 97.38 480 TYR A N 1
ATOM 3689 C CA . TYR A 1 480 ? -22.065 -4.187 20.921 1.00 97.38 480 TYR A CA 1
ATOM 3690 C C . TYR A 1 480 ? -21.325 -3.687 19.682 1.00 97.38 480 TYR A C 1
ATOM 3692 O O . TYR A 1 480 ? -21.236 -2.481 19.501 1.00 97.38 480 TYR A O 1
ATOM 3700 N N . PHE A 1 481 ? -20.820 -4.570 18.823 1.00 97.81 481 PHE A N 1
ATOM 3701 C CA . PHE A 1 481 ? -20.021 -4.256 17.630 1.00 97.81 481 PHE A CA 1
ATOM 3702 C C . PHE A 1 481 ? -20.487 -5.106 16.434 1.00 97.81 481 PHE A C 1
ATOM 3704 O O . PHE A 1 481 ? -19.686 -5.724 15.734 1.00 97.81 481 PHE A O 1
ATOM 3711 N N . THR A 1 482 ? -21.806 -5.219 16.259 1.00 95.25 482 THR A N 1
ATOM 3712 C CA . THR A 1 482 ? -22.429 -6.138 15.302 1.00 95.25 482 THR A CA 1
ATOM 3713 C C . THR A 1 482 ? -21.912 -5.897 13.884 1.00 95.25 482 THR A C 1
ATOM 3715 O O . THR A 1 482 ? -22.055 -4.792 13.359 1.00 95.25 482 THR A O 1
ATOM 3718 N N . GLY A 1 483 ? -21.359 -6.946 13.265 1.00 92.31 483 GLY A N 1
ATOM 3719 C CA . GLY A 1 483 ? -20.748 -6.903 11.929 1.00 92.31 483 GLY A CA 1
ATOM 3720 C C . GLY A 1 483 ? -19.225 -7.059 11.940 1.00 92.31 483 GLY A C 1
ATOM 3721 O O . GLY A 1 483 ? -18.663 -7.563 10.968 1.00 92.31 483 GLY A O 1
ATOM 3722 N N . THR A 1 484 ? -18.563 -6.733 13.052 1.00 97.12 484 THR A N 1
ATOM 3723 C CA . THR A 1 484 ? -17.105 -6.826 13.170 1.00 97.12 484 THR A CA 1
ATOM 3724 C C . THR A 1 484 ? -16.628 -8.285 13.240 1.00 97.12 484 THR A C 1
ATOM 3726 O O . THR A 1 484 ? -17.129 -9.067 14.049 1.00 97.12 484 THR A O 1
ATOM 3729 N N . PRO A 1 485 ? -15.623 -8.695 12.448 1.00 95.31 485 PRO A N 1
ATOM 3730 C CA . PRO A 1 485 ? -15.033 -10.026 12.565 1.00 95.31 485 PRO A CA 1
ATOM 3731 C C . PRO A 1 485 ? -14.263 -10.219 13.881 1.00 95.31 485 PRO A C 1
ATOM 3733 O O . PRO A 1 485 ? -13.473 -9.361 14.267 1.00 95.31 485 PRO A O 1
ATOM 3736 N N . SER A 1 486 ? -14.429 -11.381 14.527 1.00 95.25 486 SER A N 1
ATOM 3737 C CA . SER A 1 486 ? -13.570 -11.857 15.625 1.00 95.25 486 SER A CA 1
ATOM 3738 C C . SER A 1 486 ? -13.272 -13.348 15.465 1.00 95.25 486 SER A C 1
ATOM 3740 O O . SER A 1 486 ? -14.156 -14.200 15.589 1.00 95.25 486 SER A O 1
ATOM 3742 N N . ARG A 1 487 ? -12.030 -13.691 15.101 1.00 92.19 487 ARG A N 1
ATOM 3743 C CA . ARG A 1 487 ? -11.663 -15.066 14.705 1.00 92.19 487 ARG A CA 1
ATOM 3744 C C . ARG A 1 487 ? -11.128 -15.945 15.828 1.00 92.19 487 ARG A C 1
ATOM 3746 O O . ARG A 1 487 ? -11.214 -17.161 15.686 1.00 92.19 487 ARG A O 1
ATOM 3753 N N . VAL A 1 488 ? -10.597 -15.342 16.887 1.00 93.00 488 VAL A N 1
ATOM 3754 C CA . VAL A 1 488 ? -9.901 -16.045 17.980 1.00 93.00 488 VAL A CA 1
ATOM 3755 C C . VAL A 1 488 ? -10.646 -15.990 19.314 1.00 93.00 488 VAL A C 1
ATOM 3757 O O . VAL A 1 488 ? -10.097 -16.419 20.325 1.00 93.00 488 VAL A O 1
ATOM 3760 N N . GLU A 1 489 ? -11.877 -15.463 19.317 1.00 94.44 489 GLU A N 1
ATOM 3761 C CA . GLU A 1 489 ? -12.669 -15.202 20.528 1.00 94.44 489 GLU A CA 1
ATOM 3762 C C . GLU A 1 489 ? -11.862 -14.374 21.554 1.00 94.44 489 GLU A C 1
ATOM 3764 O O . GLU A 1 489 ? -10.939 -13.647 21.174 1.00 94.44 489 GLU A O 1
ATOM 3769 N N . GLY A 1 490 ? -12.211 -14.419 22.840 1.00 94.62 490 GLY A N 1
ATOM 3770 C CA . GLY A 1 490 ? -11.466 -13.743 23.901 1.00 94.62 490 GLY A CA 1
ATOM 3771 C C . GLY A 1 490 ? -12.367 -13.163 24.981 1.00 94.62 490 GLY A C 1
ATOM 3772 O O . GLY A 1 490 ? -13.322 -13.807 25.408 1.00 94.62 490 GLY A O 1
ATOM 3773 N N . ILE A 1 491 ? -12.041 -11.960 25.449 1.00 96.38 491 ILE A N 1
ATOM 3774 C CA . ILE A 1 491 ? -12.686 -11.362 26.621 1.00 96.38 491 ILE A CA 1
ATOM 3775 C C . ILE A 1 491 ? -14.120 -10.890 26.348 1.00 96.38 491 ILE A C 1
ATOM 3777 O O . ILE A 1 491 ? -14.486 -10.554 25.215 1.00 96.38 491 ILE A O 1
ATOM 3781 N N . GLY A 1 492 ? -14.945 -10.888 27.396 1.00 96.81 492 GLY A N 1
ATOM 3782 C CA . GLY A 1 492 ? -16.312 -10.393 27.381 1.00 96.81 492 GLY A CA 1
ATOM 3783 C C . GLY A 1 492 ? -16.437 -8.944 27.851 1.00 96.81 492 GLY A C 1
ATOM 3784 O O . GLY A 1 492 ? -15.461 -8.283 28.212 1.00 96.81 492 GLY A O 1
ATOM 3785 N N . VAL A 1 493 ? -17.674 -8.444 27.875 1.00 96.94 493 VAL A N 1
ATOM 3786 C CA . VAL A 1 493 ? -18.008 -7.097 28.369 1.00 96.94 493 VAL A CA 1
ATOM 3787 C C . VAL A 1 493 ? -17.551 -6.872 29.819 1.00 96.94 493 VAL A C 1
ATOM 3789 O O . VAL A 1 493 ? -17.080 -5.785 30.157 1.00 96.94 493 VAL A O 1
ATOM 3792 N N . PHE A 1 494 ? -17.623 -7.906 30.660 1.00 96.94 494 PHE A N 1
ATOM 3793 C CA . PHE A 1 494 ? -17.247 -7.836 32.070 1.00 96.94 494 PHE A CA 1
ATOM 3794 C C . PHE A 1 494 ? -15.736 -7.731 32.260 1.00 96.94 494 PHE A C 1
ATOM 3796 O O . PHE A 1 494 ? -15.270 -6.896 33.028 1.00 96.94 494 PHE A O 1
ATOM 3803 N N . GLU A 1 495 ? -14.947 -8.501 31.515 1.00 96.81 495 GLU A N 1
ATOM 3804 C CA . GLU A 1 495 ? -13.488 -8.403 31.551 1.00 96.81 495 GLU A CA 1
ATOM 3805 C C . GLU A 1 495 ? -12.988 -7.059 31.006 1.00 96.81 495 GLU A C 1
ATOM 3807 O O . GLU A 1 495 ? -12.025 -6.505 31.537 1.00 96.81 495 GLU A O 1
ATOM 3812 N N . ILE A 1 496 ? -13.655 -6.502 29.987 1.00 96.69 496 ILE A N 1
ATOM 3813 C CA . ILE A 1 496 ? -13.359 -5.149 29.490 1.00 96.69 496 ILE A CA 1
ATOM 3814 C C . ILE A 1 496 ? -13.614 -4.110 30.593 1.00 96.69 496 ILE A C 1
ATOM 3816 O O . ILE A 1 496 ? -12.799 -3.208 30.803 1.00 96.69 496 ILE A O 1
ATOM 3820 N N . ALA A 1 497 ? -14.727 -4.233 31.321 1.00 97.12 497 ALA A N 1
ATOM 3821 C CA . ALA A 1 497 ? -15.021 -3.361 32.454 1.00 97.12 497 ALA A CA 1
ATOM 3822 C C . ALA A 1 497 ? -14.018 -3.554 33.605 1.00 97.12 497 ALA A C 1
ATOM 3824 O O . ALA A 1 497 ? -13.574 -2.571 34.193 1.00 97.12 497 ALA A O 1
ATOM 3825 N N . GLU A 1 498 ? -13.599 -4.786 33.893 1.00 96.88 498 GLU A N 1
ATOM 3826 C CA . GLU A 1 498 ? -12.566 -5.080 34.892 1.00 96.88 498 GLU A CA 1
ATOM 3827 C C . GLU A 1 498 ? -11.213 -4.453 34.512 1.00 96.88 498 GLU A C 1
ATOM 3829 O O . GLU A 1 498 ? -10.525 -3.908 35.375 1.00 96.88 498 GLU A O 1
ATOM 3834 N N . GLU A 1 499 ? -10.839 -4.450 33.227 1.00 95.56 499 GLU A N 1
ATOM 3835 C CA . GLU A 1 499 ? -9.633 -3.770 32.733 1.00 95.56 499 GLU A CA 1
ATOM 3836 C C . GLU A 1 499 ? -9.685 -2.253 32.997 1.00 95.56 499 GLU A C 1
ATOM 3838 O O . GLU A 1 499 ? -8.716 -1.676 33.506 1.00 95.56 499 GLU A O 1
ATOM 3843 N N . ALA A 1 500 ? -10.837 -1.620 32.743 1.00 96.12 500 ALA A N 1
ATOM 3844 C CA . ALA A 1 500 ? -11.073 -0.209 33.056 1.00 96.12 500 ALA A CA 1
ATOM 3845 C C . ALA A 1 500 ? -11.051 0.061 34.574 1.00 96.12 500 ALA A C 1
ATOM 3847 O O . ALA A 1 500 ? -10.408 1.006 35.027 1.00 96.12 500 ALA A O 1
ATOM 3848 N N . ILE A 1 501 ? -11.672 -0.802 35.383 1.00 97.50 501 ILE A N 1
ATOM 3849 C CA . ILE A 1 501 ? -11.687 -0.692 36.851 1.00 97.50 501 ILE A CA 1
ATOM 3850 C C . ILE A 1 501 ? -10.280 -0.823 37.438 1.00 97.50 501 ILE A C 1
ATOM 3852 O O . ILE A 1 501 ? -9.923 -0.092 38.363 1.00 97.50 501 ILE A O 1
ATOM 3856 N N . ARG A 1 502 ? -9.457 -1.740 36.924 1.00 96.44 502 ARG A N 1
ATOM 3857 C CA . ARG A 1 502 ? -8.064 -1.901 37.364 1.00 96.44 502 ARG A CA 1
ATOM 3858 C C . ARG A 1 502 ? -7.235 -0.656 37.072 1.00 96.44 502 ARG A C 1
ATOM 3860 O O . ARG A 1 502 ? -6.462 -0.233 37.928 1.00 96.44 502 ARG A O 1
ATOM 3867 N N . MET A 1 503 ? -7.411 -0.072 35.889 1.00 94.88 503 MET A N 1
ATOM 3868 C CA . MET A 1 503 ? -6.772 1.187 35.503 1.00 94.88 503 MET A CA 1
ATOM 3869 C C . MET A 1 503 ? -7.222 2.341 36.410 1.00 94.88 503 MET A C 1
ATOM 3871 O O . MET A 1 503 ? -6.387 3.054 36.963 1.00 94.88 503 MET A O 1
ATOM 3875 N N . HIS A 1 504 ? -8.529 2.443 36.660 1.00 96.69 504 HIS A N 1
ATOM 3876 C CA . HIS A 1 504 ? -9.133 3.426 37.560 1.00 96.69 504 HIS A CA 1
ATOM 3877 C C . HIS A 1 504 ? -8.597 3.321 38.991 1.00 96.69 504 HIS A C 1
ATOM 3879 O O . HIS A 1 504 ? -8.132 4.300 39.565 1.00 96.69 504 HIS A O 1
ATOM 3885 N N . ARG A 1 505 ? -8.592 2.115 39.571 1.00 96.56 505 ARG A N 1
ATOM 3886 C CA . ARG A 1 505 ? -8.074 1.878 40.928 1.00 96.56 505 ARG A CA 1
ATOM 3887 C C . ARG A 1 505 ? -6.598 2.234 41.055 1.00 96.56 505 ARG A C 1
ATOM 3889 O O . ARG A 1 505 ? -6.205 2.739 42.099 1.00 96.56 505 ARG A O 1
ATOM 3896 N N . ALA A 1 506 ? -5.791 1.973 40.024 1.00 94.19 506 ALA A N 1
ATOM 3897 C CA . ALA A 1 506 ? -4.380 2.348 40.023 1.00 94.19 506 ALA A CA 1
ATOM 3898 C C . ALA A 1 506 ? -4.201 3.876 40.043 1.00 94.19 506 ALA A C 1
ATOM 3900 O O . ALA A 1 506 ? -3.390 4.372 40.824 1.00 94.19 506 ALA A O 1
ATOM 3901 N N . ALA A 1 507 ? -4.998 4.605 39.256 1.00 94.81 507 ALA A N 1
ATOM 3902 C CA . ALA A 1 507 ? -4.963 6.066 39.179 1.00 94.81 507 ALA A CA 1
ATOM 3903 C C . ALA A 1 507 ? -5.297 6.760 40.508 1.00 94.81 507 ALA A C 1
ATOM 3905 O O . ALA A 1 507 ? -4.694 7.768 40.848 1.00 94.81 507 ALA A O 1
ATOM 3906 N N . PHE A 1 508 ? -6.224 6.198 41.288 1.00 94.69 508 PHE A N 1
ATOM 3907 C CA . PHE A 1 508 ? -6.610 6.728 42.604 1.00 94.69 508 PHE A CA 1
ATOM 3908 C C . PHE A 1 508 ? -5.935 5.997 43.778 1.00 94.69 508 PHE A C 1
ATOM 3910 O O . PHE A 1 508 ? -6.397 6.075 44.918 1.00 94.69 508 PHE A O 1
ATOM 3917 N N . SER A 1 509 ? -4.859 5.251 43.513 1.00 92.38 509 SER A N 1
ATOM 3918 C CA . SER A 1 509 ? -4.118 4.521 44.545 1.00 92.38 509 SER A CA 1
ATOM 3919 C C . SER A 1 509 ? -3.076 5.396 45.246 1.00 92.38 509 SER A C 1
ATOM 3921 O O . SER A 1 509 ? -2.708 6.472 44.787 1.00 92.38 509 SER A O 1
ATOM 3923 N N . SER A 1 510 ? -2.531 4.892 46.353 1.00 90.00 510 SER A N 1
ATOM 3924 C CA . SER A 1 510 ? -1.381 5.496 47.029 1.00 90.00 510 SER A CA 1
ATOM 3925 C C . SER A 1 510 ? -0.032 4.999 46.481 1.00 90.00 510 SER A C 1
ATOM 3927 O O . SER A 1 510 ? 0.942 4.971 47.237 1.00 90.00 510 SER A O 1
ATOM 3929 N N . ASP A 1 511 ? 0.037 4.528 45.227 1.00 88.69 511 ASP A N 1
ATOM 3930 C CA . ASP A 1 511 ? 1.294 4.072 44.620 1.00 88.69 511 ASP A CA 1
ATOM 3931 C C . ASP A 1 511 ? 2.294 5.246 44.537 1.00 88.69 511 ASP A C 1
ATOM 3933 O O . ASP A 1 511 ? 2.033 6.228 43.836 1.00 88.69 511 ASP A O 1
ATOM 3937 N N . PRO A 1 512 ? 3.461 5.170 45.212 1.00 87.12 512 PRO A N 1
ATOM 3938 C CA . PRO A 1 512 ? 4.438 6.257 45.214 1.00 87.12 512 PRO A CA 1
ATOM 3939 C C . PRO A 1 512 ? 4.977 6.626 43.826 1.00 87.12 512 PRO A C 1
ATOM 3941 O O . PRO A 1 512 ? 5.427 7.753 43.631 1.00 87.12 512 PRO A O 1
ATOM 3944 N N . VAL A 1 513 ? 4.978 5.687 42.873 1.00 85.25 513 VAL A N 1
ATOM 3945 C CA . VAL A 1 513 ? 5.438 5.923 41.498 1.00 85.25 513 VAL A CA 1
ATOM 3946 C C . VAL A 1 513 ? 4.415 6.749 40.727 1.00 85.25 513 VAL A C 1
ATOM 3948 O O . VAL A 1 513 ? 4.801 7.679 40.019 1.00 85.25 513 VAL A O 1
ATOM 3951 N N . LEU A 1 514 ? 3.130 6.422 40.875 1.00 87.50 514 LEU A N 1
ATOM 3952 C CA . LEU A 1 514 ? 2.044 7.096 40.166 1.00 87.50 514 LEU A CA 1
ATOM 3953 C C . LEU A 1 514 ? 1.644 8.416 40.838 1.00 87.50 514 LEU A C 1
ATOM 3955 O O . LEU A 1 514 ? 1.211 9.335 40.155 1.00 87.50 514 LEU A O 1
ATOM 3959 N N . ALA A 1 515 ? 1.899 8.590 42.135 1.00 88.50 515 ALA A N 1
ATOM 3960 C CA . ALA A 1 515 ? 1.524 9.799 42.876 1.00 88.50 515 ALA A CA 1
ATOM 3961 C C . ALA A 1 515 ? 2.047 11.127 42.281 1.00 88.50 515 ALA A C 1
ATOM 3963 O O . ALA A 1 515 ? 1.495 12.186 42.571 1.00 88.50 515 ALA A O 1
ATOM 3964 N N . GLN A 1 516 ? 3.132 11.104 41.493 1.00 90.06 516 GLN A N 1
ATOM 3965 C CA . GLN A 1 516 ? 3.735 12.312 40.904 1.00 90.06 516 GLN A CA 1
ATOM 3966 C C . GLN A 1 516 ? 4.041 12.204 39.403 1.00 90.06 516 GLN A C 1
ATOM 3968 O O . GLN A 1 516 ? 4.570 13.152 38.821 1.00 90.06 516 GLN A O 1
ATOM 3973 N N . ALA A 1 517 ? 3.758 11.067 38.762 1.00 92.25 517 ALA A N 1
ATOM 3974 C CA . ALA A 1 517 ? 4.112 10.849 37.364 1.00 92.25 517 ALA A CA 1
ATOM 3975 C C . ALA A 1 517 ? 3.181 9.849 36.676 1.00 92.25 517 ALA A C 1
ATOM 3977 O O . ALA A 1 517 ? 2.642 8.940 37.296 1.00 92.25 517 ALA A O 1
ATOM 3978 N N . LEU A 1 518 ? 3.042 9.980 35.357 1.00 94.38 518 LEU A N 1
ATOM 3979 C CA . LEU A 1 518 ? 2.441 8.936 34.526 1.00 94.38 518 LEU A CA 1
ATOM 3980 C C . LEU A 1 518 ? 3.316 7.678 34.522 1.00 94.38 518 LEU A C 1
ATOM 3982 O O . LEU A 1 518 ? 4.542 7.768 34.677 1.00 94.38 518 LEU A O 1
ATOM 3986 N N . ASP A 1 519 ? 2.705 6.523 34.257 1.00 92.75 519 ASP A N 1
ATOM 3987 C CA . ASP A 1 519 ? 3.450 5.286 34.026 1.00 92.75 519 ASP A CA 1
ATOM 3988 C C . ASP A 1 519 ? 4.464 5.471 32.881 1.00 92.75 519 ASP A C 1
ATOM 3990 O O . ASP A 1 519 ? 4.247 6.229 31.927 1.00 92.75 519 ASP A O 1
ATOM 3994 N N . ALA A 1 520 ? 5.609 4.795 32.985 1.00 91.94 520 ALA A N 1
ATOM 3995 C CA . ALA A 1 520 ? 6.691 4.935 32.017 1.00 91.94 520 ALA A CA 1
ATOM 3996 C C . ALA A 1 520 ? 6.311 4.449 30.607 1.00 91.94 520 ALA A C 1
ATOM 3998 O O . ALA A 1 520 ? 7.017 4.799 29.659 1.00 91.94 520 ALA A O 1
ATOM 3999 N N . GLY A 1 521 ? 5.248 3.653 30.473 1.00 92.94 521 GLY A N 1
ATOM 4000 C CA . GLY A 1 521 ? 4.859 2.985 29.242 1.00 92.94 521 GLY A CA 1
ATOM 4001 C C . GLY A 1 521 ? 5.797 1.825 28.928 1.00 92.94 521 GLY A C 1
ATOM 4002 O O . GLY A 1 521 ? 6.301 1.141 29.814 1.00 92.94 521 GLY A O 1
ATOM 4003 N N . GLY A 1 522 ? 6.077 1.621 27.650 1.00 93.88 522 GLY A N 1
ATOM 4004 C CA . GLY A 1 522 ? 6.824 0.480 27.135 1.00 93.88 522 GLY A CA 1
ATOM 4005 C C . GLY A 1 522 ? 6.181 -0.115 25.888 1.00 93.88 522 GLY A C 1
ATOM 4006 O O . GLY A 1 522 ? 6.594 -1.173 25.458 1.00 93.88 522 GLY A O 1
ATOM 4007 N N . GLU A 1 523 ? 5.186 0.538 25.286 1.00 92.56 523 GLU A N 1
ATOM 4008 C CA . GLU A 1 523 ? 4.604 0.070 24.030 1.00 92.56 523 GLU A CA 1
ATOM 4009 C C . GLU A 1 523 ? 5.600 0.246 22.883 1.00 92.56 523 GLU A C 1
ATOM 4011 O O . GLU A 1 523 ? 5.779 -0.634 22.042 1.00 92.56 523 GLU A O 1
ATOM 4016 N N . TYR A 1 524 ? 6.248 1.406 22.805 1.00 93.31 524 TYR A N 1
ATOM 4017 C CA . TYR A 1 524 ? 7.005 1.808 21.616 1.00 93.31 524 TYR A CA 1
ATOM 4018 C C . TYR A 1 524 ? 8.470 1.378 21.676 1.00 93.31 524 TYR A C 1
ATOM 4020 O O . TYR A 1 524 ? 9.116 1.187 20.638 1.00 93.31 524 TYR A O 1
ATOM 4028 N N . ALA A 1 525 ? 8.998 1.210 22.886 1.00 91.75 525 ALA A N 1
ATOM 4029 C CA . ALA A 1 525 ? 10.354 0.766 23.144 1.00 91.75 525 ALA A CA 1
ATOM 4030 C C . ALA A 1 525 ? 10.414 -0.056 24.433 1.00 91.75 525 ALA A C 1
ATOM 4032 O O . ALA A 1 525 ? 9.768 0.283 25.421 1.00 91.75 525 ALA A O 1
ATOM 4033 N N . TRP A 1 526 ? 11.275 -1.076 24.442 1.00 93.94 526 TRP A N 1
ATOM 4034 C CA . TRP A 1 526 ? 11.489 -1.897 25.627 1.00 93.94 526 TRP A CA 1
ATOM 4035 C C . TRP A 1 526 ? 11.996 -1.053 26.801 1.00 93.94 526 TRP A C 1
ATOM 4037 O O . TRP A 1 526 ? 12.939 -0.264 26.665 1.00 93.94 526 TRP A O 1
ATOM 4047 N N . ARG A 1 527 ? 11.386 -1.253 27.972 1.00 91.81 527 ARG A N 1
ATOM 4048 C CA . ARG A 1 527 ? 11.772 -0.631 29.243 1.00 91.81 527 ARG A CA 1
ATOM 4049 C C . ARG A 1 527 ? 11.758 -1.676 30.343 1.00 91.81 527 ARG A C 1
ATOM 4051 O O . ARG A 1 527 ? 10.861 -2.502 30.395 1.00 91.81 527 ARG A O 1
ATOM 4058 N N . ALA A 1 528 ? 12.679 -1.559 31.295 1.00 88.88 528 ALA A N 1
ATOM 4059 C CA . ALA A 1 528 ? 12.796 -2.518 32.395 1.00 88.88 528 ALA A CA 1
ATOM 4060 C C . ALA A 1 528 ? 11.535 -2.643 33.282 1.00 88.88 528 ALA A C 1
ATOM 4062 O O . ALA A 1 528 ? 11.321 -3.695 33.868 1.00 88.88 528 ALA A O 1
ATOM 4063 N N . ARG A 1 529 ? 10.713 -1.586 33.398 1.00 86.50 529 ARG A N 1
ATOM 4064 C CA . ARG A 1 529 ? 9.425 -1.600 34.134 1.00 86.50 529 ARG A CA 1
ATOM 4065 C C . ARG A 1 529 ? 8.192 -1.579 33.214 1.00 86.50 529 ARG A C 1
ATOM 4067 O O . ARG A 1 529 ? 7.068 -1.457 33.701 1.00 86.50 529 ARG A O 1
ATOM 4074 N N . GLY A 1 530 ? 8.419 -1.605 31.902 1.00 90.38 530 GLY A N 1
ATOM 4075 C CA . GLY A 1 530 ? 7.382 -1.368 30.906 1.00 90.38 530 GLY A CA 1
ATOM 4076 C C . GLY A 1 530 ? 6.633 -2.622 30.489 1.00 90.38 530 GLY A C 1
ATOM 4077 O O . GLY A 1 530 ? 6.553 -3.588 31.244 1.00 90.38 530 GLY A O 1
ATOM 4078 N N . GLU A 1 531 ? 6.058 -2.567 29.294 1.00 93.00 531 GLU A N 1
ATOM 4079 C CA . GLU A 1 531 ? 5.470 -3.724 28.627 1.00 93.00 531 GLU A CA 1
ATOM 4080 C C . GLU A 1 531 ? 6.544 -4.744 28.216 1.00 93.00 531 GLU A C 1
ATOM 4082 O O . GLU A 1 531 ? 7.711 -4.408 27.979 1.00 93.00 531 GLU A O 1
ATOM 4087 N N . GLU A 1 532 ? 6.141 -6.006 28.129 1.00 92.25 532 GLU A N 1
ATOM 4088 C CA . GLU A 1 532 ? 6.991 -7.080 27.634 1.00 92.25 532 GLU A CA 1
ATOM 4089 C C . GLU A 1 532 ? 7.263 -6.955 26.124 1.00 92.25 532 GLU A C 1
ATOM 4091 O O . GLU A 1 532 ? 6.448 -6.463 25.348 1.00 92.25 532 GLU A O 1
ATOM 4096 N N . HIS A 1 533 ? 8.422 -7.447 25.679 1.00 94.19 533 HIS A N 1
ATOM 4097 C CA . HIS A 1 533 ? 8.768 -7.518 24.255 1.00 94.19 533 HIS A CA 1
ATOM 4098 C C . HIS A 1 533 ? 9.410 -8.856 23.900 1.00 94.19 533 HIS A C 1
ATOM 4100 O O . HIS A 1 533 ? 10.175 -9.423 24.688 1.00 94.19 533 HIS A O 1
ATOM 4106 N N . MET A 1 534 ? 9.186 -9.331 22.670 1.00 92.38 534 MET A N 1
ATOM 4107 C CA . MET A 1 534 ? 9.898 -10.511 22.163 1.00 92.38 534 MET A CA 1
ATOM 4108 C C . MET A 1 534 ? 11.412 -10.267 22.092 1.00 92.38 534 MET A C 1
ATOM 4110 O O . MET A 1 534 ? 12.189 -11.173 22.388 1.00 92.38 534 MET A O 1
ATOM 4114 N N . TRP A 1 535 ? 11.849 -9.059 21.712 1.00 94.56 535 TRP A N 1
ATOM 4115 C CA . TRP A 1 535 ? 13.266 -8.698 21.705 1.00 94.56 535 TRP A CA 1
ATOM 4116 C C . TRP A 1 535 ? 13.678 -8.032 23.017 1.00 94.56 535 TRP A C 1
ATOM 4118 O O . TRP A 1 535 ? 13.468 -6.838 23.221 1.00 94.56 535 TRP A O 1
ATOM 4128 N N . THR A 1 536 ? 14.334 -8.803 23.881 1.00 94.38 536 THR A N 1
ATOM 4129 C CA . THR A 1 536 ? 14.982 -8.304 25.100 1.00 94.38 536 THR A CA 1
ATOM 4130 C C . THR A 1 536 ? 16.497 -8.182 24.905 1.00 94.38 536 THR A C 1
ATOM 4132 O O . THR A 1 536 ? 17.055 -8.847 24.022 1.00 94.38 536 THR A O 1
ATOM 4135 N N . PRO A 1 537 ? 17.200 -7.376 25.727 1.00 95.50 537 PRO A N 1
ATOM 4136 C CA . PRO A 1 537 ? 18.663 -7.320 25.703 1.00 95.50 537 PRO A CA 1
ATOM 4137 C C . PRO A 1 537 ? 19.325 -8.703 25.811 1.00 95.50 537 PRO A C 1
ATOM 4139 O O . PRO A 1 537 ? 20.261 -8.991 25.065 1.00 95.50 537 PRO A O 1
ATOM 4142 N N . ASP A 1 538 ? 18.786 -9.585 26.658 1.00 95.25 538 ASP A N 1
ATOM 4143 C CA . ASP A 1 538 ? 19.305 -10.943 26.844 1.00 95.25 538 ASP A CA 1
ATOM 4144 C C . ASP A 1 538 ? 19.110 -11.818 25.601 1.00 95.25 538 ASP A C 1
ATOM 4146 O O . ASP A 1 538 ? 20.049 -12.489 25.167 1.00 95.25 538 ASP A O 1
ATOM 4150 N N . ALA A 1 539 ? 17.925 -11.777 24.978 1.00 96.00 539 ALA A N 1
ATOM 4151 C CA . ALA A 1 539 ? 17.661 -12.518 23.745 1.00 96.00 539 ALA A CA 1
ATOM 4152 C C . ALA A 1 539 ? 18.600 -12.069 22.612 1.00 96.00 539 ALA A C 1
ATOM 4154 O O . ALA A 1 539 ? 19.164 -12.900 21.899 1.00 96.00 539 ALA A O 1
ATOM 4155 N N . ILE A 1 540 ? 18.814 -10.756 22.479 1.00 97.81 540 ILE A N 1
ATOM 4156 C CA . ILE A 1 540 ? 19.728 -10.166 21.491 1.00 97.81 540 ILE A CA 1
ATOM 4157 C C . ILE A 1 540 ? 21.163 -10.641 21.734 1.00 97.81 540 ILE A C 1
ATOM 4159 O O . ILE A 1 540 ? 21.815 -11.130 20.809 1.00 97.81 540 ILE A O 1
ATOM 4163 N N . ALA A 1 541 ? 21.646 -10.533 22.974 1.00 97.94 541 ALA A N 1
ATOM 4164 C CA . ALA A 1 541 ? 23.006 -10.912 23.333 1.00 97.94 541 ALA A CA 1
ATOM 4165 C C . ALA A 1 541 ? 23.264 -12.409 23.101 1.00 97.94 541 ALA A C 1
ATOM 4167 O O . ALA A 1 541 ? 24.284 -12.776 22.512 1.00 97.94 541 ALA A O 1
ATOM 4168 N N . LYS A 1 542 ? 22.330 -13.280 23.510 1.00 98.25 542 LYS A N 1
ATOM 4169 C CA . LYS A 1 542 ? 22.444 -14.735 23.327 1.00 98.25 542 LYS A CA 1
ATOM 4170 C C . LYS A 1 542 ? 22.434 -15.131 21.856 1.00 98.25 542 LYS A C 1
ATOM 4172 O O . LYS A 1 542 ? 23.287 -15.921 21.450 1.00 98.25 542 LYS A O 1
ATOM 4177 N N . LEU A 1 543 ? 21.548 -14.542 21.050 1.00 98.50 543 LEU A N 1
ATOM 4178 C CA . LEU A 1 543 ? 21.516 -14.795 19.611 1.00 98.50 543 LEU A CA 1
ATOM 4179 C C . LEU A 1 543 ? 22.848 -14.403 18.961 1.00 98.50 543 LEU A C 1
ATOM 4181 O O . LEU A 1 543 ? 23.493 -15.252 18.350 1.00 98.50 543 LEU A O 1
ATOM 4185 N N . GLN A 1 544 ? 23.310 -13.166 19.170 1.00 98.38 544 GLN A N 1
ATOM 4186 C CA . GLN A 1 544 ? 24.573 -12.680 18.601 1.00 98.38 544 GLN A CA 1
ATOM 4187 C C . GLN A 1 544 ? 25.784 -13.507 19.048 1.00 98.38 544 GLN A C 1
ATOM 4189 O O . GLN A 1 544 ? 26.665 -13.797 18.240 1.00 98.38 544 GLN A O 1
ATOM 4194 N N . HIS A 1 545 ? 25.852 -13.895 20.324 1.00 97.88 545 HIS A N 1
ATOM 4195 C CA . HIS A 1 545 ? 26.939 -14.731 20.828 1.00 97.88 545 HIS A CA 1
ATOM 4196 C C . HIS A 1 545 ? 26.914 -16.126 20.192 1.00 97.88 545 HIS A C 1
ATOM 4198 O O . HIS A 1 545 ? 27.948 -16.605 19.727 1.00 97.88 545 HIS A O 1
ATOM 4204 N N . SER A 1 546 ? 25.738 -16.762 20.125 1.00 98.31 546 SER A N 1
ATOM 4205 C CA . SER A 1 546 ? 25.587 -18.108 19.562 1.00 98.31 546 SER A CA 1
ATOM 4206 C C . SER A 1 546 ? 26.046 -18.184 18.105 1.00 98.31 546 SER A C 1
ATOM 4208 O O . SER A 1 546 ? 26.776 -19.101 17.736 1.00 98.31 546 SER A O 1
ATOM 4210 N N . THR A 1 547 ? 25.695 -17.193 17.286 1.00 98.19 547 THR A N 1
ATOM 4211 C CA . THR A 1 547 ? 25.999 -17.187 15.851 1.00 98.19 547 THR A CA 1
ATOM 4212 C C . THR A 1 547 ? 27.441 -16.798 15.557 1.00 98.19 547 THR A C 1
ATOM 4214 O O . THR A 1 547 ? 28.035 -17.338 14.626 1.00 98.19 547 THR A O 1
ATOM 4217 N N . ARG A 1 548 ? 28.035 -15.908 16.363 1.00 97.81 548 ARG A N 1
ATOM 4218 C CA . ARG A 1 548 ? 29.457 -15.538 16.259 1.00 97.81 548 ARG A CA 1
ATOM 4219 C C . ARG A 1 548 ? 30.383 -16.669 16.701 1.00 97.81 548 ARG A C 1
ATOM 4221 O O . ARG A 1 548 ? 31.404 -16.896 16.064 1.00 97.81 548 ARG A O 1
ATOM 4228 N N . ALA A 1 549 ? 30.024 -17.379 17.771 1.00 97.75 549 ALA A N 1
ATOM 4229 C CA . ALA A 1 549 ? 30.811 -18.489 18.310 1.00 97.75 549 ALA A CA 1
ATOM 4230 C C . ALA A 1 549 ? 30.485 -19.850 17.665 1.00 97.75 549 ALA A C 1
ATOM 4232 O O . ALA A 1 549 ? 31.075 -20.854 18.055 1.00 97.75 549 ALA A O 1
ATOM 4233 N N . ASN A 1 550 ? 29.529 -19.896 16.729 1.00 98.12 550 ASN A N 1
ATOM 4234 C CA . ASN A 1 550 ? 28.953 -21.124 16.177 1.00 98.12 550 ASN A CA 1
ATOM 4235 C C . ASN A 1 550 ? 28.564 -22.150 17.269 1.00 98.12 550 ASN A C 1
ATOM 4237 O O . ASN A 1 550 ? 28.942 -23.319 17.226 1.00 98.12 550 ASN A O 1
ATOM 4241 N N . ASN A 1 551 ? 27.832 -21.695 18.290 1.00 98.25 551 ASN A N 1
ATOM 4242 C CA . ASN A 1 551 ? 27.462 -22.498 19.453 1.00 98.25 551 ASN A CA 1
ATOM 4243 C C . ASN A 1 551 ? 25.945 -22.720 19.531 1.00 98.25 551 ASN A C 1
ATOM 4245 O O . ASN A 1 551 ? 25.192 -21.870 20.017 1.00 98.25 551 ASN A O 1
ATOM 4249 N N . PHE A 1 552 ? 25.512 -23.914 19.122 1.00 97.69 552 PHE A N 1
ATOM 4250 C CA . PHE A 1 552 ? 24.104 -24.305 19.137 1.00 97.69 552 PHE A CA 1
ATOM 4251 C C . PHE A 1 552 ? 23.503 -24.403 20.552 1.00 97.69 552 PHE A C 1
ATOM 4253 O O . PHE A 1 552 ? 22.314 -24.156 20.728 1.00 97.69 552 PHE A O 1
ATOM 4260 N N . SER A 1 553 ? 24.296 -24.700 21.590 1.00 97.81 553 SER A N 1
ATOM 4261 C CA . SER A 1 553 ? 23.792 -24.732 22.973 1.00 97.81 553 SER A CA 1
ATOM 4262 C C . SER A 1 553 ? 23.363 -23.340 23.444 1.00 97.81 553 SER A C 1
ATOM 4264 O O . SER A 1 553 ? 22.290 -23.191 24.019 1.00 97.81 553 SER A O 1
ATOM 4266 N N . THR A 1 554 ? 24.145 -22.300 23.133 1.00 97.88 554 THR A N 1
ATOM 4267 C CA . THR A 1 554 ? 23.744 -20.911 23.415 1.00 97.88 554 THR A CA 1
ATOM 4268 C C . THR A 1 554 ? 22.543 -20.485 22.565 1.00 97.88 554 THR A C 1
ATOM 4270 O O . THR A 1 554 ? 21.697 -19.731 23.042 1.00 97.88 554 THR A O 1
ATOM 4273 N N . TYR A 1 555 ? 22.422 -20.987 21.330 1.00 98.31 555 TYR A N 1
ATOM 4274 C CA . TYR A 1 555 ? 21.213 -20.773 20.529 1.00 98.31 555 TYR A CA 1
ATOM 4275 C C . TYR A 1 555 ? 19.978 -21.390 21.200 1.00 98.31 555 TYR A C 1
ATOM 4277 O O . TYR A 1 555 ? 18.932 -20.753 21.212 1.00 98.31 555 TYR A O 1
ATOM 4285 N N . LYS A 1 556 ? 20.082 -22.574 21.819 1.00 97.62 556 LYS A N 1
ATOM 4286 C CA . LYS A 1 556 ? 18.962 -23.168 22.571 1.00 97.62 556 LYS A CA 1
ATOM 4287 C C . LYS A 1 556 ? 18.520 -22.294 23.743 1.00 97.62 556 LYS A C 1
ATOM 4289 O O . LYS A 1 556 ? 17.323 -22.164 23.962 1.00 97.62 556 LYS A O 1
ATOM 4294 N N . GLU A 1 557 ? 19.453 -21.655 24.450 1.00 97.19 557 GLU A N 1
ATOM 4295 C CA . GLU A 1 557 ? 19.115 -20.677 25.495 1.00 97.19 557 GLU A CA 1
ATOM 4296 C C . GLU A 1 557 ? 18.357 -19.473 24.910 1.00 97.19 557 GLU A C 1
ATOM 4298 O O . GLU A 1 557 ? 17.335 -19.064 25.454 1.00 97.19 557 GLU A O 1
ATOM 4303 N N . TYR A 1 558 ? 18.808 -18.940 23.766 1.00 97.25 558 TYR A N 1
ATOM 4304 C CA . TYR A 1 558 ? 18.078 -17.902 23.027 1.00 97.25 558 TYR A CA 1
ATOM 4305 C C . TYR A 1 558 ? 16.671 -18.370 22.625 1.00 97.25 558 TYR A C 1
ATOM 4307 O O . TYR A 1 558 ? 15.686 -17.688 22.909 1.00 97.25 558 TYR A O 1
ATOM 4315 N N . ALA A 1 559 ? 16.568 -19.539 21.992 1.00 96.19 559 ALA A N 1
ATOM 4316 C CA . ALA A 1 559 ? 15.308 -20.097 21.531 1.00 96.19 559 ALA A CA 1
ATOM 4317 C C . ALA A 1 559 ? 14.360 -20.335 22.710 1.00 96.19 559 ALA A C 1
ATOM 4319 O O . ALA A 1 559 ? 13.173 -20.056 22.592 1.00 96.19 559 ALA A O 1
ATOM 4320 N N . GLN A 1 560 ? 14.869 -20.757 23.870 1.00 93.56 560 GLN A N 1
ATOM 4321 C CA . GLN A 1 560 ? 14.085 -20.889 25.094 1.00 93.56 560 GLN A CA 1
ATOM 4322 C C . GLN A 1 560 ? 13.553 -19.536 25.586 1.00 93.56 560 GLN A C 1
ATOM 4324 O O . GLN A 1 560 ? 12.372 -19.455 25.897 1.00 93.56 560 GLN A O 1
ATOM 4329 N N . ILE A 1 561 ? 14.356 -18.463 25.584 1.00 92.44 561 ILE A N 1
ATOM 4330 C CA . ILE A 1 561 ? 13.888 -17.110 25.957 1.00 92.44 561 ILE A CA 1
ATOM 4331 C C . ILE A 1 561 ? 12.733 -16.642 25.054 1.00 92.44 561 ILE A C 1
ATOM 4333 O O . ILE A 1 561 ? 11.813 -15.973 25.526 1.00 92.44 561 ILE A O 1
ATOM 4337 N N . ILE A 1 562 ? 12.777 -16.984 23.762 1.00 92.62 562 ILE A N 1
ATOM 4338 C CA . ILE A 1 562 ? 11.736 -16.626 22.787 1.00 92.62 562 ILE A CA 1
ATOM 4339 C C . ILE A 1 562 ? 10.501 -17.541 22.886 1.00 92.62 562 ILE A C 1
ATOM 4341 O O . ILE A 1 562 ? 9.367 -17.065 22.807 1.00 92.62 562 ILE A O 1
ATOM 4345 N N . ASN A 1 563 ? 10.708 -18.852 23.042 1.00 88.94 563 ASN A N 1
ATOM 4346 C CA . ASN A 1 563 ? 9.664 -19.879 22.970 1.00 88.94 563 ASN A CA 1
ATOM 4347 C C . ASN A 1 563 ? 8.953 -20.123 24.319 1.00 88.94 563 ASN A C 1
ATOM 4349 O O . ASN A 1 563 ? 7.824 -20.635 24.338 1.00 88.94 563 ASN A O 1
ATOM 4353 N N . ASP A 1 564 ? 9.592 -19.798 25.450 1.00 79.94 564 ASP A N 1
ATOM 4354 C CA . ASP A 1 564 ? 9.018 -19.968 26.787 1.00 79.94 564 ASP A CA 1
ATOM 4355 C C . ASP A 1 564 ? 8.000 -18.868 27.109 1.00 79.94 564 ASP A C 1
ATOM 4357 O O . ASP A 1 564 ? 8.245 -17.903 27.832 1.00 79.94 564 ASP A O 1
ATOM 4361 N N . GLN A 1 565 ? 6.803 -19.060 26.566 1.00 67.69 565 GLN A N 1
ATOM 4362 C CA . GLN A 1 565 ? 5.626 -18.253 26.867 1.00 67.69 565 GLN A CA 1
ATOM 4363 C C . GLN A 1 565 ? 4.749 -18.909 27.946 1.00 67.69 565 GLN A C 1
ATOM 4365 O O . GLN A 1 565 ? 3.535 -18.745 27.933 1.00 67.69 565 GLN A O 1
ATOM 4370 N N . SER A 1 566 ? 5.329 -19.700 28.865 1.00 61.31 566 SER A N 1
ATOM 4371 C CA . SER A 1 566 ? 4.588 -20.213 30.034 1.00 61.31 566 SER A CA 1
ATOM 4372 C C . SER A 1 566 ? 4.224 -19.101 31.027 1.00 61.31 566 SER A C 1
ATOM 4374 O O . SER A 1 566 ? 3.288 -19.256 31.805 1.00 61.31 566 SER A O 1
ATOM 4376 N N . ARG A 1 567 ? 4.962 -17.983 30.985 1.00 64.06 567 ARG A N 1
ATOM 4377 C CA . ARG A 1 567 ? 4.736 -16.781 31.804 1.00 64.06 567 ARG A CA 1
ATOM 4378 C C . ARG A 1 567 ? 4.631 -15.492 30.986 1.00 64.06 567 ARG A C 1
ATOM 4380 O O . ARG A 1 567 ? 3.947 -14.576 31.407 1.00 64.06 567 ARG A O 1
ATOM 4387 N N . ARG A 1 568 ? 5.310 -15.414 29.835 1.00 75.19 568 ARG A N 1
ATOM 4388 C CA . ARG A 1 568 ? 5.364 -14.223 28.967 1.00 75.19 568 ARG A CA 1
ATOM 4389 C C . ARG A 1 568 ? 4.503 -14.439 27.723 1.00 75.19 568 ARG A C 1
ATOM 4391 O O . ARG A 1 568 ? 5.017 -14.846 26.682 1.00 75.19 568 ARG A O 1
ATOM 4398 N N . HIS A 1 569 ? 3.194 -14.238 27.842 1.00 84.31 569 HIS A N 1
ATOM 4399 C CA . HIS A 1 569 ? 2.260 -14.415 26.728 1.00 84.31 569 HIS A CA 1
ATOM 4400 C C . HIS A 1 569 ? 2.368 -13.231 25.758 1.00 84.31 569 HIS A C 1
ATOM 4402 O O . HIS A 1 569 ? 1.994 -12.115 26.087 1.00 84.31 569 HIS A O 1
ATOM 4408 N N . LEU A 1 570 ? 2.912 -13.460 24.560 1.00 88.81 570 LEU A N 1
ATOM 4409 C CA . LEU A 1 570 ? 3.196 -12.382 23.599 1.00 88.81 570 LEU A CA 1
ATOM 4410 C C . LEU A 1 570 ? 2.435 -12.558 22.285 1.00 88.81 570 LEU A C 1
ATOM 4412 O O . LEU A 1 570 ? 1.891 -11.605 21.733 1.00 88.81 570 LEU A O 1
ATOM 4416 N N . THR A 1 571 ? 2.385 -13.789 21.785 1.00 92.19 571 THR A N 1
ATOM 4417 C CA . THR A 1 571 ? 1.878 -14.122 20.444 1.00 92.19 571 THR A CA 1
ATOM 4418 C C . THR A 1 571 ? 0.918 -15.298 20.502 1.00 92.19 571 THR A C 1
ATOM 4420 O O . THR A 1 571 ? 1.090 -16.165 21.359 1.00 92.19 571 THR A O 1
ATOM 4423 N N . LEU A 1 572 ? 0.000 -15.413 19.535 1.00 92.69 572 LEU A N 1
ATOM 4424 C CA . LEU A 1 572 ? -0.938 -16.542 19.461 1.00 92.69 572 LEU A CA 1
ATOM 4425 C C . LEU A 1 572 ? -0.209 -17.892 19.409 1.00 92.69 572 LEU A C 1
ATOM 4427 O O . LEU A 1 572 ? -0.479 -18.765 20.229 1.00 92.69 572 LEU A O 1
ATOM 4431 N N . ARG A 1 573 ? 0.811 -18.028 18.548 1.00 92.31 573 ARG A N 1
ATOM 4432 C CA . ARG A 1 573 ? 1.643 -19.246 18.465 1.00 92.31 573 ARG A CA 1
ATOM 4433 C C . ARG A 1 573 ? 2.375 -19.630 19.751 1.00 92.31 573 ARG A C 1
ATOM 4435 O O . ARG A 1 573 ? 2.795 -20.776 19.913 1.00 92.31 573 ARG A O 1
ATOM 4442 N N . GLY A 1 574 ? 2.525 -18.690 20.679 1.00 90.81 574 GLY A N 1
ATOM 4443 C CA . GLY A 1 574 ? 3.069 -18.951 22.007 1.00 90.81 574 GLY A CA 1
ATOM 4444 C C . GLY A 1 574 ? 2.146 -19.784 22.891 1.00 90.81 574 GLY A C 1
ATOM 4445 O O . GLY A 1 574 ? 2.626 -20.483 23.781 1.00 90.81 574 GLY A O 1
ATOM 4446 N N . LEU A 1 575 ? 0.840 -19.748 22.613 1.00 91.06 575 LEU A N 1
ATOM 4447 C CA . LEU A 1 575 ? -0.183 -20.537 23.297 1.00 91.06 575 LEU A CA 1
ATOM 4448 C C . LEU A 1 575 ? -0.367 -21.927 22.683 1.00 91.06 575 LEU A C 1
ATOM 4450 O O . LEU A 1 575 ? -1.073 -22.755 23.253 1.00 91.06 575 LEU A O 1
ATOM 4454 N N . PHE A 1 576 ? 0.267 -22.207 21.544 1.00 92.81 576 PHE A N 1
ATOM 4455 C CA . PHE A 1 576 ? 0.171 -23.509 20.894 1.00 92.81 576 PHE A CA 1
ATOM 4456 C C . PHE A 1 576 ? 1.166 -24.492 21.519 1.00 92.81 576 PHE A C 1
ATOM 4458 O O . PHE A 1 576 ? 2.224 -24.104 22.030 1.00 92.81 576 PHE A O 1
ATOM 4465 N N . GLU A 1 577 ? 0.862 -25.780 21.433 1.00 92.94 577 GLU A N 1
ATOM 4466 C CA . GLU A 1 577 ? 1.749 -26.899 21.737 1.00 92.94 577 GLU A CA 1
ATOM 4467 C C . GLU A 1 577 ? 1.684 -27.963 20.637 1.00 92.94 577 GLU A C 1
ATOM 4469 O O . GLU A 1 577 ? 0.766 -27.982 19.819 1.00 92.94 577 GLU A O 1
ATOM 4474 N N . PHE A 1 578 ? 2.708 -28.814 20.573 1.00 95.44 578 PHE A N 1
ATOM 4475 C CA . PHE A 1 578 ? 2.758 -29.909 19.608 1.00 95.44 578 PHE A CA 1
ATOM 4476 C C . PHE A 1 578 ? 2.155 -31.165 20.236 1.00 95.44 578 PHE A C 1
ATOM 4478 O O . PHE A 1 578 ? 2.529 -31.536 21.350 1.00 95.44 578 PHE A O 1
ATOM 4485 N N . LYS A 1 579 ? 1.280 -31.862 19.507 1.00 95.25 579 LYS A N 1
ATOM 4486 C CA . LYS A 1 579 ? 0.769 -33.178 19.909 1.00 95.25 579 LYS A CA 1
ATOM 4487 C C . LYS A 1 579 ? 1.821 -34.246 19.635 1.00 95.25 579 LYS A C 1
ATOM 4489 O O . LYS A 1 579 ? 1.854 -34.851 18.566 1.00 95.25 579 LYS A O 1
ATOM 4494 N N . ILE A 1 580 ? 2.701 -34.447 20.608 1.00 93.88 580 ILE A N 1
ATOM 4495 C CA . ILE A 1 580 ? 3.789 -35.421 20.526 1.00 93.88 580 ILE A CA 1
ATOM 4496 C C . ILE A 1 580 ? 3.289 -36.785 21.006 1.00 93.88 580 ILE A C 1
ATOM 4498 O O . ILE A 1 580 ? 2.798 -36.919 22.126 1.00 93.88 580 ILE A O 1
ATOM 4502 N N . ASP A 1 581 ? 3.465 -37.799 20.162 1.00 93.94 581 ASP A N 1
ATOM 4503 C CA . ASP A 1 581 ? 3.276 -39.209 20.502 1.00 93.94 581 ASP A CA 1
ATOM 4504 C C . ASP A 1 581 ? 4.660 -39.872 20.602 1.00 93.94 581 ASP A C 1
ATOM 4506 O O . ASP A 1 581 ? 5.279 -40.144 19.566 1.00 93.94 581 ASP A O 1
ATOM 4510 N N . PRO A 1 582 ? 5.174 -40.140 21.820 1.00 92.50 582 PRO A N 1
ATOM 4511 C CA . PRO A 1 582 ? 6.498 -40.731 22.000 1.00 92.50 582 PRO A CA 1
ATOM 4512 C C . PRO A 1 582 ? 6.689 -42.071 21.276 1.00 92.50 582 PRO A C 1
ATOM 4514 O O . PRO A 1 582 ? 7.821 -42.415 20.954 1.00 92.50 582 PRO A O 1
ATOM 4517 N N . ALA A 1 583 ? 5.613 -42.816 20.991 1.00 94.44 583 ALA A N 1
ATOM 4518 C CA . ALA A 1 583 ? 5.693 -44.084 20.264 1.00 94.44 583 ALA A CA 1
ATOM 4519 C C . ALA A 1 583 ? 5.921 -43.907 18.751 1.00 94.44 583 ALA A C 1
ATOM 4521 O O . ALA A 1 583 ? 6.307 -44.861 18.077 1.00 94.44 583 ALA A O 1
ATOM 4522 N N . LYS A 1 584 ? 5.679 -42.705 18.212 1.00 93.88 584 LYS A N 1
ATOM 4523 C CA . LYS A 1 584 ? 5.886 -42.360 16.795 1.00 93.88 584 LYS A CA 1
ATOM 4524 C C . LYS A 1 584 ? 7.145 -41.536 16.551 1.00 93.88 584 LYS A C 1
ATOM 4526 O O . LYS A 1 584 ? 7.508 -41.348 15.392 1.00 93.88 584 LYS A O 1
ATOM 4531 N N . ALA A 1 585 ? 7.787 -41.041 17.607 1.00 96.50 585 ALA A N 1
ATOM 4532 C CA . ALA A 1 585 ? 9.022 -40.283 17.494 1.00 96.50 585 ALA A CA 1
ATOM 4533 C C . ALA A 1 585 ? 10.123 -41.121 16.820 1.00 96.50 585 ALA A C 1
ATOM 4535 O O . ALA A 1 585 ? 10.227 -42.330 17.030 1.00 96.50 585 ALA A O 1
ATOM 4536 N N . ILE A 1 586 ? 10.951 -40.462 16.015 1.00 98.12 586 ILE A N 1
ATOM 4537 C CA . ILE A 1 586 ? 12.027 -41.090 15.240 1.00 98.12 586 ILE A CA 1
ATOM 4538 C C . ILE A 1 586 ? 13.388 -40.480 15.605 1.00 98.12 586 ILE A C 1
ATOM 4540 O O . ILE A 1 586 ? 13.439 -39.360 16.119 1.00 98.12 586 ILE A O 1
ATOM 4544 N N . PRO A 1 587 ? 14.510 -41.170 15.337 1.00 97.69 587 PRO A N 1
ATOM 4545 C CA . PRO A 1 587 ? 15.835 -40.563 15.413 1.00 97.69 587 PRO A CA 1
ATOM 4546 C C . PRO A 1 587 ? 15.950 -39.345 14.487 1.00 97.69 587 PRO A C 1
ATOM 4548 O O . PRO A 1 587 ? 15.494 -39.380 13.344 1.00 97.69 587 PRO A O 1
ATOM 4551 N N . VAL A 1 588 ? 16.616 -38.280 14.948 1.00 97.25 588 VAL A N 1
ATOM 4552 C CA . VAL A 1 588 ? 16.815 -37.057 14.146 1.00 97.25 588 VAL A CA 1
ATOM 4553 C C . VAL A 1 588 ? 17.583 -37.325 12.846 1.00 97.25 588 VAL A C 1
ATOM 4555 O O . VAL A 1 588 ? 17.359 -36.646 11.849 1.00 97.25 588 VAL A O 1
ATOM 4558 N N . ASP A 1 589 ? 18.432 -38.354 12.819 1.00 97.19 589 ASP A N 1
ATOM 4559 C CA . ASP A 1 589 ? 19.199 -38.761 11.635 1.00 97.19 589 ASP A CA 1
ATOM 4560 C C . ASP A 1 589 ? 18.323 -39.326 10.503 1.00 97.19 589 ASP A C 1
ATOM 4562 O O . ASP A 1 589 ? 18.753 -39.342 9.352 1.00 97.19 589 ASP A O 1
ATOM 4566 N N . GLU A 1 590 ? 17.085 -39.746 10.796 1.00 97.81 590 GLU A N 1
ATOM 4567 C CA . GLU A 1 590 ? 16.105 -40.138 9.773 1.00 97.81 590 GLU A CA 1
ATOM 4568 C C . GLU A 1 590 ? 15.377 -38.939 9.146 1.00 97.81 590 GLU A C 1
ATOM 4570 O O . GLU A 1 590 ? 14.743 -39.075 8.095 1.00 97.81 590 GLU A O 1
ATOM 4575 N N . VAL A 1 591 ? 15.445 -37.767 9.785 1.00 98.44 591 VAL A N 1
ATOM 4576 C CA . VAL A 1 591 ? 14.880 -36.522 9.261 1.00 98.44 591 VAL A CA 1
ATOM 4577 C C . VAL A 1 591 ? 15.809 -35.963 8.195 1.00 98.44 591 VAL A C 1
ATOM 4579 O O . VAL A 1 591 ? 17.034 -35.980 8.355 1.00 98.44 591 VAL A O 1
ATOM 4582 N N . GLU A 1 592 ? 15.228 -35.420 7.121 1.00 97.94 592 GLU A N 1
ATOM 4583 C CA . GLU A 1 592 ? 15.995 -34.734 6.082 1.00 97.94 592 GLU A CA 1
ATOM 4584 C C . GLU A 1 592 ? 16.992 -33.711 6.652 1.00 97.94 592 GLU A C 1
ATOM 4586 O O . GLU A 1 592 ? 16.824 -33.166 7.747 1.00 97.94 592 GLU A O 1
ATOM 4591 N N . SER A 1 593 ? 18.081 -33.487 5.920 1.00 98.31 593 SER A N 1
ATOM 4592 C CA . SER A 1 593 ? 19.205 -32.708 6.428 1.00 98.31 593 SER A CA 1
ATOM 4593 C C . SER A 1 593 ? 18.844 -31.232 6.609 1.00 98.31 593 SER A C 1
ATOM 4595 O O . SER A 1 593 ? 18.010 -30.671 5.896 1.00 98.31 593 SER A O 1
ATOM 4597 N N . ALA A 1 594 ? 19.552 -30.559 7.520 1.00 98.00 594 ALA A N 1
ATOM 4598 C CA . ALA A 1 594 ? 19.379 -29.123 7.721 1.00 98.00 594 ALA A CA 1
ATOM 4599 C C . ALA A 1 594 ? 19.668 -28.334 6.430 1.00 98.00 594 ALA A C 1
ATOM 4601 O O . ALA A 1 594 ? 19.022 -27.322 6.178 1.00 98.00 594 ALA A O 1
ATOM 4602 N N . ALA A 1 595 ? 20.578 -28.838 5.585 1.00 98.19 595 ALA A N 1
ATOM 4603 C CA . ALA A 1 595 ? 20.926 -28.261 4.287 1.00 98.19 595 ALA A CA 1
ATOM 4604 C C . ALA A 1 595 ? 19.768 -28.276 3.268 1.00 98.19 595 ALA A C 1
ATOM 4606 O O . ALA A 1 595 ? 19.722 -27.411 2.397 1.00 98.19 595 ALA A O 1
ATOM 4607 N N . GLU A 1 596 ? 18.825 -29.217 3.369 1.00 98.31 596 GLU A N 1
ATOM 4608 C CA . GLU A 1 596 ? 17.609 -29.196 2.546 1.00 98.31 596 GLU A CA 1
ATOM 4609 C C . GLU A 1 596 ? 16.557 -28.240 3.122 1.00 98.31 596 GLU A C 1
ATOM 4611 O O . GLU A 1 596 ? 15.952 -27.466 2.378 1.00 98.31 596 GLU A O 1
ATOM 4616 N N . ILE A 1 597 ? 16.404 -28.201 4.450 1.00 98.50 597 ILE A N 1
ATOM 4617 C CA . ILE A 1 597 ? 15.431 -27.327 5.124 1.00 98.50 597 ILE A CA 1
ATOM 4618 C C . ILE A 1 597 ? 15.756 -25.843 4.906 1.00 98.50 597 ILE A C 1
ATOM 4620 O O . ILE A 1 597 ? 14.853 -25.064 4.598 1.00 98.50 597 ILE A O 1
ATOM 4624 N N . VAL A 1 598 ? 17.029 -25.432 4.986 1.00 98.50 598 VAL A N 1
ATOM 4625 C CA . VAL A 1 598 ? 17.422 -24.018 4.801 1.00 98.50 598 VAL A CA 1
ATOM 4626 C C . VAL A 1 598 ? 17.087 -23.453 3.415 1.00 98.50 598 VAL A C 1
ATOM 4628 O O . VAL A 1 598 ? 16.952 -22.239 3.271 1.00 98.50 598 VAL A O 1
ATOM 4631 N N . LYS A 1 599 ? 16.871 -24.297 2.396 1.00 98.44 599 LYS A N 1
ATOM 4632 C CA . LYS A 1 599 ? 16.430 -23.849 1.059 1.00 98.44 599 LYS A CA 1
ATOM 4633 C C . LYS A 1 599 ? 15.017 -23.257 1.072 1.00 98.44 599 LYS A C 1
ATOM 4635 O O . LYS A 1 599 ? 14.663 -22.499 0.170 1.00 98.44 599 LYS A O 1
ATOM 4640 N N . ARG A 1 600 ? 14.225 -23.570 2.105 1.00 98.44 600 ARG A N 1
ATOM 4641 C CA . ARG A 1 600 ? 12.890 -23.001 2.359 1.00 98.44 600 ARG A CA 1
ATOM 4642 C C . ARG A 1 600 ? 12.953 -21.633 3.032 1.00 98.44 600 ARG A C 1
ATOM 4644 O O . ARG A 1 600 ? 11.916 -20.997 3.212 1.00 98.44 600 ARG A O 1
ATOM 4651 N N . PHE A 1 601 ? 14.140 -21.183 3.438 1.00 98.69 601 PHE A N 1
ATOM 4652 C CA . PHE A 1 601 ? 14.313 -19.918 4.135 1.00 98.69 601 PHE A CA 1
ATOM 4653 C C . PHE A 1 601 ? 14.668 -18.801 3.160 1.00 98.69 601 PHE A C 1
ATOM 4655 O O . PHE A 1 601 ? 15.522 -18.937 2.275 1.00 98.69 601 PHE A O 1
ATOM 4662 N N . ALA A 1 602 ? 14.015 -17.662 3.364 1.00 98.31 602 ALA A N 1
ATOM 4663 C CA . ALA A 1 602 ? 14.294 -16.433 2.656 1.00 98.31 602 ALA A CA 1
ATOM 4664 C C . ALA A 1 602 ? 14.556 -15.292 3.640 1.00 98.31 602 ALA A C 1
ATOM 4666 O O . ALA A 1 602 ? 13.879 -15.180 4.664 1.00 98.31 602 ALA A O 1
ATOM 4667 N N . THR A 1 603 ? 15.490 -14.392 3.324 1.00 97.31 603 THR A N 1
ATOM 4668 C CA . THR A 1 603 ? 15.536 -13.116 4.045 1.00 97.31 603 THR A CA 1
ATOM 4669 C C . THR A 1 603 ? 14.394 -12.219 3.580 1.00 97.31 603 THR A C 1
ATOM 4671 O O . THR A 1 603 ? 14.051 -12.160 2.395 1.00 97.31 603 THR A O 1
ATOM 4674 N N . GLY A 1 604 ? 13.765 -11.532 4.531 1.00 88.94 604 GLY A N 1
ATOM 4675 C CA . GLY A 1 604 ? 12.683 -10.600 4.254 1.00 88.94 604 GLY A CA 1
ATOM 4676 C C . GLY A 1 604 ? 13.145 -9.438 3.373 1.00 88.94 604 GLY A C 1
ATOM 4677 O O . GLY A 1 604 ? 14.319 -9.072 3.343 1.00 88.94 604 GLY A O 1
ATOM 4678 N N . ALA A 1 605 ? 12.196 -8.838 2.660 1.00 91.31 605 ALA A N 1
ATOM 4679 C CA . ALA A 1 605 ? 12.441 -7.736 1.738 1.00 91.31 605 ALA A CA 1
ATOM 4680 C C . ALA A 1 605 ? 12.875 -6.455 2.476 1.00 91.31 605 ALA A C 1
ATOM 4682 O O . ALA A 1 605 ? 12.039 -5.685 2.951 1.00 91.31 605 ALA A O 1
ATOM 4683 N N . MET A 1 606 ? 14.184 -6.220 2.573 1.00 96.12 606 MET A N 1
ATOM 4684 C CA . MET A 1 606 ? 14.771 -5.060 3.248 1.00 96.12 606 MET A CA 1
ATOM 4685 C C . MET A 1 606 ? 15.550 -4.232 2.234 1.00 96.12 606 MET A C 1
ATOM 4687 O O . MET A 1 606 ? 16.562 -4.676 1.706 1.00 96.12 606 MET A O 1
ATOM 4691 N N . SER A 1 607 ? 15.068 -3.024 1.933 1.00 96.00 607 SER A N 1
ATOM 4692 C CA . SER A 1 607 ? 15.630 -2.236 0.834 1.00 96.00 607 SER A CA 1
ATOM 4693 C C . SER A 1 607 ? 17.049 -1.754 1.135 1.00 96.00 607 SER A C 1
ATOM 4695 O O . SER A 1 607 ? 17.276 -1.146 2.191 1.00 96.00 607 SER A O 1
ATOM 4697 N N . LEU A 1 608 ? 17.941 -1.864 0.152 1.00 94.88 608 LEU A N 1
ATOM 4698 C CA . LEU A 1 608 ? 19.171 -1.079 0.112 1.00 94.88 608 LEU A CA 1
ATOM 4699 C C . LEU A 1 608 ? 18.826 0.423 0.199 1.00 94.88 608 LEU A C 1
ATOM 4701 O O . LEU A 1 608 ? 17.910 0.916 -0.472 1.00 94.88 608 LEU A O 1
ATOM 4705 N N . GLY A 1 609 ? 19.471 1.125 1.131 1.00 94.50 609 GLY A N 1
ATOM 4706 C CA . GLY A 1 609 ? 19.113 2.481 1.563 1.00 94.50 609 GLY A CA 1
ATOM 4707 C C . GLY A 1 609 ? 18.453 2.497 2.944 1.00 94.50 609 GLY A C 1
ATOM 4708 O O . GLY A 1 609 ? 18.850 3.274 3.812 1.00 94.50 609 GLY A O 1
ATOM 4709 N N . SER A 1 610 ? 17.511 1.587 3.216 1.00 95.94 610 SER A N 1
ATOM 4710 C CA . SER A 1 610 ? 16.984 1.400 4.579 1.00 95.94 610 SER A CA 1
ATOM 4711 C C . SER A 1 610 ? 18.027 0.729 5.474 1.00 95.94 610 SER A C 1
ATOM 4713 O O . SER A 1 610 ? 18.277 1.197 6.588 1.00 95.94 610 SER A O 1
ATOM 4715 N N . ILE A 1 611 ? 18.658 -0.327 4.965 1.00 97.81 611 ILE A N 1
ATOM 4716 C CA . ILE A 1 611 ? 19.857 -0.930 5.553 1.00 97.81 611 ILE A CA 1
ATOM 4717 C C . ILE A 1 611 ? 21.097 -0.536 4.745 1.00 97.81 611 ILE A C 1
ATOM 4719 O O . ILE A 1 611 ? 20.978 -0.112 3.589 1.00 97.81 611 ILE A O 1
ATOM 4723 N N . SER A 1 612 ? 22.262 -0.604 5.381 1.00 97.19 612 SER A N 1
ATOM 4724 C CA . SER A 1 612 ? 23.558 -0.297 4.777 1.00 97.19 612 SER A CA 1
ATOM 4725 C C . SER A 1 612 ? 23.897 -1.273 3.648 1.00 97.19 612 SER A C 1
ATOM 4727 O O . SER A 1 612 ? 23.335 -2.371 3.563 1.00 97.19 612 SER A O 1
ATOM 4729 N N . THR A 1 613 ? 24.813 -0.868 2.769 1.00 94.94 613 THR A N 1
ATOM 4730 C CA . THR A 1 613 ? 25.320 -1.724 1.687 1.00 94.94 613 THR A CA 1
ATOM 4731 C C . THR A 1 613 ? 25.964 -2.992 2.244 1.00 94.94 613 THR A C 1
ATOM 4733 O O . THR A 1 613 ? 25.723 -4.077 1.719 1.00 94.94 613 THR A O 1
ATOM 4736 N N . GLU A 1 614 ? 26.700 -2.871 3.352 1.00 95.69 614 GLU A N 1
ATOM 4737 C CA . GLU A 1 614 ? 27.348 -3.983 4.046 1.00 95.69 614 GLU A CA 1
ATOM 4738 C C . GLU A 1 614 ? 26.332 -5.020 4.533 1.00 95.69 614 GLU A C 1
ATOM 4740 O O . GLU A 1 614 ? 26.472 -6.203 4.224 1.00 95.69 614 GLU A O 1
ATOM 4745 N N . ALA A 1 615 ? 25.288 -4.586 5.250 1.00 97.31 615 ALA A N 1
ATOM 4746 C CA . ALA A 1 615 ? 24.236 -5.474 5.745 1.00 97.31 615 ALA A CA 1
ATOM 4747 C C . ALA A 1 615 ? 23.502 -6.162 4.583 1.00 97.31 615 ALA A C 1
ATOM 4749 O O . ALA A 1 615 ? 23.329 -7.377 4.555 1.00 97.31 615 ALA A O 1
ATOM 4750 N N . HIS A 1 616 ? 23.127 -5.400 3.552 1.00 97.69 616 HIS A N 1
ATOM 4751 C CA . HIS A 1 616 ? 22.383 -5.944 2.413 1.00 97.69 616 HIS A CA 1
ATOM 4752 C C . HIS A 1 616 ? 23.173 -7.003 1.628 1.00 97.69 616 HIS A C 1
ATOM 4754 O O . HIS A 1 616 ? 22.641 -8.071 1.313 1.00 97.69 616 HIS A O 1
ATOM 4760 N N . ALA A 1 617 ? 24.446 -6.731 1.330 1.00 95.44 617 ALA A N 1
ATOM 4761 C CA . ALA A 1 617 ? 25.315 -7.672 0.626 1.00 95.44 617 ALA A CA 1
ATOM 4762 C C . ALA A 1 617 ? 25.628 -8.913 1.478 1.00 95.44 617 ALA A C 1
ATOM 4764 O O . ALA A 1 617 ? 25.599 -10.030 0.960 1.00 95.44 617 ALA A O 1
ATOM 4765 N N . THR A 1 618 ? 25.835 -8.733 2.788 1.00 97.31 618 THR A N 1
ATOM 4766 C CA . THR A 1 618 ? 26.102 -9.826 3.738 1.00 97.31 618 THR A CA 1
ATOM 4767 C C . THR A 1 618 ? 24.968 -10.844 3.776 1.00 97.31 618 THR A C 1
ATOM 4769 O O . THR A 1 618 ? 25.225 -12.047 3.670 1.00 97.31 618 THR A O 1
ATOM 4772 N N . LEU A 1 619 ? 23.714 -10.382 3.826 1.00 98.25 619 LEU A N 1
ATOM 4773 C CA . LEU A 1 619 ? 22.548 -11.261 3.728 1.00 98.25 619 LEU A CA 1
ATOM 4774 C C . LEU A 1 619 ? 22.518 -12.030 2.404 1.00 98.25 619 LEU A C 1
ATOM 4776 O O . LEU A 1 619 ? 22.237 -13.226 2.403 1.00 98.25 619 LEU A O 1
ATOM 4780 N N . ALA A 1 620 ? 22.803 -11.376 1.274 1.00 97.69 620 ALA A N 1
ATOM 4781 C CA . ALA A 1 620 ? 22.782 -12.048 -0.024 1.00 97.69 620 ALA A CA 1
ATOM 4782 C C . ALA A 1 620 ? 23.836 -13.156 -0.120 1.00 97.69 620 ALA A C 1
ATOM 4784 O O . ALA A 1 620 ? 23.494 -14.286 -0.467 1.00 97.69 620 ALA A O 1
ATOM 4785 N N . ILE A 1 621 ? 25.076 -12.865 0.278 1.00 97.88 621 ILE A N 1
ATOM 4786 C CA . ILE A 1 621 ? 26.168 -13.845 0.289 1.00 97.88 621 ILE A CA 1
ATOM 4787 C C . ILE A 1 621 ? 25.807 -15.035 1.186 1.00 97.88 621 ILE A C 1
ATOM 4789 O O . ILE A 1 621 ? 25.896 -16.184 0.753 1.00 97.88 621 ILE A O 1
ATOM 4793 N N . ALA A 1 622 ? 25.334 -14.777 2.410 1.00 98.38 622 ALA A N 1
ATOM 4794 C CA . ALA A 1 622 ? 24.965 -15.833 3.350 1.00 98.38 622 ALA A CA 1
ATOM 4795 C C . ALA A 1 622 ? 23.858 -16.749 2.806 1.00 98.38 622 ALA A C 1
ATOM 4797 O O . ALA A 1 622 ? 23.989 -17.972 2.850 1.00 98.38 622 ALA A O 1
ATOM 4798 N N . MET A 1 623 ? 22.786 -16.170 2.256 1.00 98.56 623 MET A N 1
ATOM 4799 C CA . MET A 1 623 ? 21.669 -16.954 1.723 1.00 98.56 623 MET A CA 1
ATOM 4800 C C . MET A 1 623 ? 22.062 -17.762 0.489 1.00 98.56 623 MET A C 1
ATOM 4802 O O . MET A 1 623 ? 21.610 -18.896 0.330 1.00 98.56 623 MET A O 1
ATOM 4806 N N . ASN A 1 624 ? 22.930 -17.215 -0.363 1.00 98.12 624 ASN A N 1
ATOM 4807 C CA . ASN A 1 624 ? 23.432 -17.930 -1.530 1.00 98.12 624 ASN A CA 1
ATOM 4808 C C . ASN A 1 624 ? 24.310 -19.125 -1.133 1.00 98.12 624 ASN A C 1
ATOM 4810 O O . ASN A 1 624 ? 24.128 -20.201 -1.705 1.00 98.12 624 ASN A O 1
ATOM 4814 N N . ARG A 1 625 ? 25.166 -18.988 -0.106 1.00 97.75 625 ARG A N 1
ATOM 4815 C CA . ARG A 1 625 ? 26.001 -20.086 0.424 1.00 97.75 625 ARG A CA 1
ATOM 4816 C C . ARG A 1 625 ? 25.188 -21.292 0.901 1.00 97.75 625 ARG A C 1
ATOM 4818 O O . ARG A 1 625 ? 25.633 -22.422 0.740 1.00 97.75 625 ARG A O 1
ATOM 4825 N N . ILE A 1 626 ? 24.007 -21.063 1.477 1.00 97.56 626 ILE A N 1
ATOM 4826 C CA . ILE A 1 626 ? 23.157 -22.133 2.032 1.00 97.56 626 ILE A CA 1
ATOM 4827 C C . ILE A 1 626 ? 22.070 -22.615 1.064 1.00 97.56 626 ILE A C 1
ATOM 4829 O O . ILE A 1 626 ? 21.237 -23.436 1.430 1.00 97.56 626 ILE A O 1
ATOM 4833 N N . GLY A 1 627 ? 22.032 -22.092 -0.165 1.00 97.31 627 GLY A N 1
ATOM 4834 C CA . GLY A 1 627 ? 21.000 -22.438 -1.146 1.00 97.31 627 GLY A CA 1
ATOM 4835 C C . GLY A 1 627 ? 19.622 -21.815 -0.883 1.00 97.31 627 GLY A C 1
ATOM 4836 O O . GLY A 1 627 ? 18.713 -22.026 -1.685 1.00 97.31 627 GLY A O 1
ATOM 4837 N N . GLY A 1 628 ? 19.475 -21.010 0.171 1.00 97.69 628 GLY A N 1
ATOM 4838 C CA . GLY A 1 628 ? 18.291 -20.193 0.419 1.00 97.69 628 GLY A CA 1
ATOM 4839 C C . GLY A 1 628 ? 18.214 -18.984 -0.520 1.00 97.69 628 GLY A C 1
ATOM 4840 O O . GLY A 1 628 ? 18.872 -18.925 -1.572 1.00 97.69 628 GLY A O 1
ATOM 4841 N N . LYS A 1 629 ? 17.371 -18.010 -0.161 1.00 98.25 629 LYS A N 1
ATOM 4842 C CA . LYS A 1 629 ? 17.089 -16.837 -1.004 1.00 98.25 629 LYS A CA 1
ATOM 4843 C C . LYS A 1 629 ? 17.203 -15.533 -0.218 1.00 98.25 629 LYS A C 1
ATOM 4845 O O . LYS A 1 629 ? 16.692 -15.426 0.889 1.00 98.25 629 LYS A O 1
ATOM 4850 N N . SER A 1 630 ? 17.823 -14.515 -0.801 1.00 98.19 630 SER A N 1
ATOM 4851 C CA . SER A 1 630 ? 17.726 -13.141 -0.300 1.00 98.19 630 SER A CA 1
ATOM 4852 C C . SER A 1 630 ? 16.841 -12.283 -1.197 1.00 98.19 630 SER A C 1
ATOM 4854 O O . SER A 1 630 ? 16.672 -12.573 -2.386 1.00 98.19 630 SER A O 1
ATOM 4856 N N . ASN A 1 631 ? 16.266 -11.231 -0.614 1.00 98.38 631 ASN A N 1
ATOM 4857 C CA . ASN A 1 631 ? 15.346 -10.321 -1.286 1.00 98.38 631 ASN A CA 1
ATOM 4858 C C . ASN A 1 631 ? 15.892 -8.888 -1.307 1.00 98.38 631 ASN A C 1
ATOM 4860 O O . ASN A 1 631 ? 16.317 -8.367 -0.277 1.00 98.38 631 ASN A O 1
ATOM 4864 N N . THR A 1 632 ? 15.843 -8.229 -2.468 1.00 97.50 632 THR A N 1
ATOM 4865 C CA . THR A 1 632 ? 16.370 -6.862 -2.629 1.00 97.50 632 THR A CA 1
ATOM 4866 C C . THR A 1 632 ? 15.652 -5.815 -1.785 1.00 97.50 632 THR A C 1
ATOM 4868 O O . THR A 1 632 ? 16.228 -4.766 -1.495 1.00 97.50 632 THR A O 1
ATOM 4871 N N . GLY A 1 633 ? 14.381 -6.050 -1.446 1.00 95.62 633 GLY A N 1
ATOM 4872 C CA . GLY A 1 633 ? 13.467 -4.980 -1.065 1.00 95.62 633 GLY A CA 1
ATOM 4873 C C . GLY A 1 633 ? 13.237 -3.979 -2.202 1.00 95.62 633 GLY A C 1
ATOM 4874 O O . GLY A 1 633 ? 13.665 -4.184 -3.338 1.00 95.62 633 GLY A O 1
ATOM 4875 N N . GLU A 1 634 ? 12.596 -2.860 -1.878 1.00 93.75 634 GLU A N 1
ATOM 4876 C CA . GLU A 1 634 ? 12.152 -1.835 -2.840 1.00 93.75 634 GLU A CA 1
ATOM 4877 C C . GLU A 1 634 ? 13.272 -0.912 -3.353 1.00 93.75 634 GLU A C 1
ATOM 4879 O O . GLU A 1 634 ? 12.990 0.149 -3.897 1.00 93.75 634 GLU A O 1
ATOM 4884 N N . GLY A 1 635 ? 14.541 -1.218 -3.072 1.00 91.94 635 GLY A N 1
ATOM 4885 C CA . GLY A 1 635 ? 15.649 -0.271 -3.245 1.00 91.94 635 GLY A CA 1
ATOM 4886 C C . GLY A 1 635 ? 16.356 -0.310 -4.598 1.00 91.94 635 GLY A C 1
ATOM 4887 O O . GLY A 1 635 ? 17.251 0.506 -4.803 1.00 91.94 635 GLY A O 1
ATOM 4888 N N . GLY A 1 636 ? 15.993 -1.247 -5.476 1.00 94.50 636 GLY A N 1
ATOM 4889 C CA . GLY A 1 636 ? 16.835 -1.661 -6.599 1.00 94.50 636 GLY A CA 1
ATOM 4890 C C . GLY A 1 636 ? 18.015 -2.535 -6.150 1.00 94.50 636 GLY A C 1
ATOM 4891 O O . GLY A 1 636 ? 18.185 -2.831 -4.964 1.00 94.50 636 GLY A O 1
ATOM 4892 N N . GLU A 1 637 ? 18.831 -2.974 -7.105 1.00 96.25 637 GLU A N 1
ATOM 4893 C CA . GLU A 1 637 ? 20.088 -3.685 -6.848 1.00 96.25 637 GLU A CA 1
ATOM 4894 C C . GLU A 1 637 ? 21.126 -3.287 -7.898 1.00 96.25 637 GLU A C 1
ATOM 4896 O O . GLU A 1 637 ? 20.796 -3.135 -9.074 1.00 96.25 637 GLU A O 1
ATOM 4901 N N . ASP A 1 638 ? 22.373 -3.118 -7.464 1.00 95.44 638 ASP A N 1
ATOM 4902 C CA . ASP A 1 638 ? 23.484 -2.749 -8.336 1.00 95.44 638 ASP A CA 1
ATOM 4903 C C . ASP A 1 638 ? 23.765 -3.841 -9.384 1.00 95.44 638 ASP A C 1
ATOM 4905 O O . ASP A 1 638 ? 24.018 -4.990 -8.997 1.00 95.44 638 ASP A O 1
ATOM 4909 N N . PRO A 1 639 ? 23.770 -3.518 -10.692 1.00 94.56 639 PRO A N 1
ATOM 4910 C CA . PRO A 1 639 ? 24.079 -4.483 -11.742 1.00 94.56 639 PRO A CA 1
ATOM 4911 C C . PRO A 1 639 ? 25.421 -5.196 -11.593 1.00 94.56 639 PRO A C 1
ATOM 4913 O O . PRO A 1 639 ? 25.552 -6.363 -11.977 1.00 94.56 639 PRO A O 1
ATOM 4916 N N . ALA A 1 640 ? 26.418 -4.551 -10.987 1.00 93.25 640 ALA A N 1
ATOM 4917 C CA . ALA A 1 640 ? 27.721 -5.166 -10.768 1.00 93.25 640 ALA A CA 1
ATOM 4918 C C . ALA A 1 640 ? 27.661 -6.379 -9.813 1.00 93.25 640 ALA A C 1
ATOM 4920 O O . ALA A 1 640 ? 28.531 -7.247 -9.876 1.00 93.25 640 ALA A O 1
ATOM 4921 N N . ARG A 1 641 ? 26.596 -6.524 -9.007 1.00 94.44 641 ARG A N 1
ATOM 4922 C CA . ARG A 1 641 ? 26.387 -7.694 -8.132 1.00 94.44 641 ARG A CA 1
ATOM 4923 C C . ARG A 1 641 ? 25.985 -8.967 -8.871 1.00 94.44 641 ARG A C 1
ATOM 4925 O O . ARG A 1 641 ? 26.111 -10.039 -8.288 1.00 94.44 641 ARG A O 1
ATOM 4932 N N . TYR A 1 642 ? 25.478 -8.867 -10.103 1.00 94.56 642 TYR A N 1
ATOM 4933 C CA . TYR A 1 642 ? 24.947 -10.024 -10.835 1.00 94.56 642 TYR A CA 1
ATOM 4934 C C . TYR A 1 642 ? 25.455 -10.173 -12.273 1.00 94.56 642 TYR A C 1
ATOM 4936 O O . TYR A 1 642 ? 25.396 -11.276 -12.807 1.00 94.56 642 TYR A O 1
ATOM 4944 N N . ARG A 1 643 ? 25.988 -9.124 -12.915 1.00 94.00 643 ARG A N 1
ATOM 4945 C CA . ARG A 1 643 ? 26.472 -9.206 -14.309 1.00 94.00 643 ARG A CA 1
ATOM 4946 C C . ARG A 1 643 ? 27.568 -10.250 -14.511 1.00 94.00 643 ARG A C 1
ATOM 4948 O O . ARG A 1 643 ? 27.480 -11.040 -15.445 1.00 94.00 643 ARG A O 1
ATOM 4955 N N . ASN A 1 644 ? 28.589 -10.260 -13.653 1.00 92.81 644 ASN A N 1
ATOM 4956 C CA . ASN A 1 644 ? 29.702 -11.208 -13.781 1.00 92.81 644 ASN A CA 1
ATOM 4957 C C . ASN A 1 644 ? 29.243 -12.649 -13.530 1.00 92.81 644 ASN A C 1
ATOM 4959 O O . ASN A 1 644 ? 29.561 -13.527 -14.327 1.00 92.81 644 ASN A O 1
ATOM 4963 N N . GLU A 1 645 ? 28.416 -12.869 -12.503 1.00 91.75 645 GLU A N 1
ATOM 4964 C CA . GLU A 1 645 ? 27.810 -14.176 -12.223 1.00 91.75 645 GLU A CA 1
ATOM 4965 C C . GLU A 1 645 ? 27.003 -14.690 -13.424 1.00 91.75 645 GLU A C 1
ATOM 4967 O O . GLU A 1 645 ? 27.194 -15.823 -13.856 1.00 91.75 645 GLU A O 1
ATOM 4972 N N . LEU A 1 646 ? 26.152 -13.846 -14.017 1.00 89.19 646 LEU A N 1
ATOM 4973 C CA . LEU A 1 646 ? 25.343 -14.215 -15.182 1.00 89.19 646 LEU A CA 1
ATOM 4974 C C . LEU A 1 646 ? 26.179 -14.460 -16.449 1.00 89.19 646 LEU A C 1
ATOM 4976 O O . LEU A 1 646 ? 25.759 -15.233 -17.305 1.00 89.19 646 LEU A O 1
ATOM 4980 N N . LYS A 1 647 ? 27.370 -13.855 -16.554 1.00 89.50 647 LYS A N 1
ATOM 4981 C CA . LYS A 1 647 ? 28.367 -14.148 -17.600 1.00 89.50 647 LYS A CA 1
ATOM 4982 C C . LYS A 1 647 ? 29.191 -15.413 -17.315 1.00 89.50 647 LYS A C 1
ATOM 4984 O O . LYS A 1 647 ? 30.043 -15.768 -18.124 1.00 89.50 647 LYS A O 1
ATOM 4989 N N . GLY A 1 648 ? 28.968 -16.082 -16.182 1.00 90.19 648 GLY A N 1
ATOM 4990 C CA . GLY A 1 648 ? 29.728 -17.262 -15.768 1.00 90.19 648 GLY A CA 1
ATOM 4991 C C . GLY A 1 648 ? 31.127 -16.946 -15.231 1.00 90.19 648 GLY A C 1
ATOM 4992 O O . GLY A 1 648 ? 31.982 -17.826 -15.224 1.00 90.19 648 GLY A O 1
ATOM 4993 N N . ILE A 1 649 ? 31.375 -15.705 -14.797 1.00 93.00 649 ILE A N 1
ATOM 4994 C CA . ILE A 1 649 ? 32.639 -15.267 -14.192 1.00 93.00 649 ILE A CA 1
ATOM 4995 C C . ILE A 1 649 ? 32.484 -15.343 -12.662 1.00 93.00 649 ILE A C 1
ATOM 4997 O O . ILE A 1 649 ? 31.820 -14.478 -12.082 1.00 93.00 649 ILE A O 1
ATOM 5001 N N . PRO A 1 650 ? 33.049 -16.366 -11.991 1.00 93.50 650 PRO A N 1
ATOM 5002 C CA . PRO A 1 650 ? 32.869 -16.559 -10.556 1.00 93.50 650 PRO A CA 1
ATOM 5003 C C . PRO A 1 650 ? 33.755 -15.620 -9.730 1.00 93.50 650 PRO A C 1
ATOM 5005 O O . PRO A 1 650 ? 34.825 -15.199 -10.172 1.00 93.50 650 PRO A O 1
ATOM 5008 N N . ILE A 1 651 ? 33.340 -15.362 -8.489 1.00 94.69 651 ILE A N 1
ATOM 5009 C CA . ILE A 1 651 ? 34.193 -14.734 -7.474 1.00 94.69 651 ILE A CA 1
ATOM 5010 C C . ILE A 1 651 ? 35.304 -15.717 -7.083 1.00 94.69 651 ILE A C 1
ATOM 5012 O O . ILE A 1 651 ? 35.044 -16.895 -6.820 1.00 94.69 651 ILE A O 1
ATOM 5016 N N . THR A 1 652 ? 36.545 -15.239 -7.043 1.00 94.38 652 THR A N 1
ATOM 5017 C CA . THR A 1 652 ? 37.718 -16.021 -6.633 1.00 94.38 652 THR A CA 1
ATOM 5018 C C . THR A 1 652 ? 38.023 -15.826 -5.150 1.00 94.38 652 THR A C 1
ATOM 5020 O O . THR A 1 652 ? 37.770 -14.758 -4.594 1.00 94.38 652 THR A O 1
ATOM 5023 N N . GLN A 1 653 ? 38.624 -16.837 -4.518 1.00 94.88 653 GLN A N 1
ATOM 5024 C CA . GLN A 1 653 ? 38.981 -16.801 -3.098 1.00 94.88 653 GLN A CA 1
ATOM 5025 C C . GLN A 1 653 ? 39.792 -15.546 -2.738 1.00 94.88 653 GLN A C 1
ATOM 5027 O O . GLN A 1 653 ? 40.816 -15.266 -3.358 1.00 94.88 653 GLN A O 1
ATOM 5032 N N . GLY A 1 654 ? 39.368 -14.838 -1.691 1.00 92.62 654 GLY A N 1
ATOM 5033 C CA . GLY A 1 654 ? 40.094 -13.695 -1.139 1.00 92.62 654 GLY A CA 1
ATOM 5034 C C . GLY A 1 654 ? 39.792 -12.347 -1.795 1.00 92.62 654 GLY A C 1
ATOM 5035 O O . GLY A 1 654 ? 40.219 -11.338 -1.241 1.00 92.62 654 GLY A O 1
ATOM 5036 N N . GLN A 1 655 ? 39.033 -12.305 -2.900 1.00 94.00 655 GLN A N 1
ATOM 5037 C CA . GLN A 1 655 ? 38.456 -11.047 -3.392 1.00 94.00 655 GLN A CA 1
ATOM 5038 C C . GLN A 1 655 ? 37.531 -10.445 -2.339 1.00 94.00 655 GLN A C 1
ATOM 5040 O O . GLN A 1 655 ? 36.893 -11.178 -1.582 1.00 94.00 655 GLN A O 1
ATOM 5045 N N . THR A 1 656 ? 37.430 -9.124 -2.312 1.00 93.75 656 THR A N 1
ATOM 5046 C CA . THR A 1 656 ? 36.539 -8.421 -1.388 1.00 93.75 656 THR A CA 1
ATOM 5047 C C . THR A 1 656 ? 35.360 -7.774 -2.119 1.00 93.75 656 THR A C 1
ATOM 5049 O O . THR A 1 656 ? 35.332 -7.712 -3.351 1.00 93.75 656 THR A O 1
ATOM 5052 N N . MET A 1 657 ? 34.353 -7.282 -1.389 1.00 90.69 657 MET A N 1
ATOM 5053 C CA . MET A 1 657 ? 33.227 -6.580 -2.022 1.00 90.69 657 MET A CA 1
ATOM 5054 C C . MET A 1 657 ? 33.691 -5.279 -2.690 1.00 90.69 657 MET A C 1
ATOM 5056 O O . MET A 1 657 ? 33.236 -4.948 -3.788 1.00 90.69 657 MET A O 1
ATOM 5060 N N . SER A 1 658 ? 34.649 -4.580 -2.075 1.00 91.50 658 SER A N 1
ATOM 5061 C CA . SER A 1 658 ? 35.254 -3.362 -2.625 1.00 91.50 658 SER A CA 1
ATOM 5062 C C . SER A 1 658 ? 36.016 -3.606 -3.923 1.00 91.50 658 SER A C 1
ATOM 5064 O O . SER A 1 658 ? 35.975 -2.753 -4.808 1.00 91.50 658 SER A O 1
ATOM 5066 N N . ASP A 1 659 ? 36.692 -4.753 -4.064 1.00 91.31 659 ASP A N 1
ATOM 5067 C CA . ASP A 1 659 ? 37.393 -5.111 -5.306 1.00 91.31 659 ASP A CA 1
ATOM 5068 C C . ASP A 1 659 ? 36.423 -5.263 -6.487 1.00 91.31 659 ASP A C 1
ATOM 5070 O O . ASP A 1 659 ? 36.785 -5.004 -7.634 1.00 91.31 659 ASP A O 1
ATOM 5074 N N . LEU A 1 660 ? 35.184 -5.680 -6.205 1.00 89.00 660 LEU A N 1
ATOM 5075 C CA . LEU A 1 660 ? 34.174 -6.004 -7.212 1.00 89.00 660 LEU A CA 1
ATOM 5076 C C . LEU A 1 660 ? 33.247 -4.828 -7.547 1.00 89.00 660 LEU A C 1
ATOM 5078 O O . LEU A 1 660 ? 32.792 -4.716 -8.684 1.00 89.00 660 LEU A O 1
ATOM 5082 N N . LEU A 1 661 ? 32.942 -3.976 -6.567 1.00 87.75 661 LEU A N 1
ATOM 5083 C CA . LEU A 1 661 ? 31.932 -2.915 -6.679 1.00 87.75 661 LEU A CA 1
ATOM 5084 C C . LEU A 1 661 ? 32.523 -1.500 -6.569 1.00 87.75 661 LEU A C 1
ATOM 5086 O O . LEU A 1 661 ? 31.882 -0.537 -6.984 1.00 87.75 661 LEU A O 1
ATOM 5090 N N . GLY A 1 662 ? 33.745 -1.366 -6.051 1.00 87.75 662 GLY A N 1
ATOM 5091 C CA . GLY A 1 662 ? 34.442 -0.095 -5.864 1.00 87.75 662 GLY A CA 1
ATOM 5092 C C . GLY A 1 662 ? 34.720 0.220 -4.393 1.00 87.75 662 GLY A C 1
ATOM 5093 O O . GLY A 1 662 ? 33.870 0.033 -3.523 1.00 87.75 662 GLY A O 1
ATOM 5094 N N . LYS A 1 663 ? 35.921 0.746 -4.125 1.00 84.81 663 LYS A N 1
ATOM 5095 C CA . LYS A 1 663 ? 36.421 1.028 -2.766 1.00 84.81 663 LYS A CA 1
ATOM 5096 C C . LYS A 1 663 ? 35.623 2.088 -2.012 1.00 84.81 663 LYS A C 1
ATOM 5098 O O . LYS A 1 663 ? 35.494 1.988 -0.802 1.00 84.81 663 LYS A O 1
ATOM 5103 N N . ASP A 1 664 ? 35.044 3.053 -2.718 1.00 84.69 664 ASP A N 1
ATOM 5104 C CA . ASP A 1 664 ? 34.300 4.154 -2.092 1.00 84.69 664 ASP A CA 1
ATOM 5105 C C . ASP A 1 664 ? 32.886 3.746 -1.635 1.00 84.69 664 ASP A C 1
ATOM 5107 O O . ASP A 1 664 ? 32.164 4.548 -1.041 1.00 84.69 664 ASP A O 1
ATOM 5111 N N . LEU A 1 665 ? 32.449 2.517 -1.942 1.00 87.31 665 LEU A N 1
ATOM 5112 C CA . LEU A 1 665 ? 31.109 2.040 -1.599 1.00 87.31 665 LEU A CA 1
ATOM 5113 C C . LEU A 1 665 ? 31.038 1.314 -0.260 1.00 87.31 665 LEU A C 1
ATOM 5115 O O . LEU A 1 665 ? 29.928 1.189 0.258 1.00 87.31 665 LEU A O 1
ATOM 5119 N N . PHE A 1 666 ? 32.156 0.850 0.299 1.00 90.19 666 PHE A N 1
ATOM 5120 C CA . PHE A 1 666 ? 32.192 0.012 1.499 1.00 90.19 666 PHE A CA 1
ATOM 5121 C C . PHE A 1 666 ? 33.082 0.627 2.571 1.00 90.19 666 PHE A C 1
ATOM 5123 O O . PHE A 1 666 ? 34.229 0.978 2.321 1.00 90.19 666 PHE A O 1
ATOM 5130 N N . GLU A 1 667 ? 32.556 0.702 3.790 1.00 93.88 667 GLU A N 1
ATOM 5131 C CA . GLU A 1 667 ? 33.317 1.144 4.965 1.00 93.88 667 GLU A CA 1
ATOM 5132 C C . GLU A 1 667 ? 33.910 -0.042 5.734 1.00 93.88 667 GLU A C 1
ATOM 5134 O O . GLU A 1 667 ? 34.878 0.102 6.481 1.00 93.88 667 GLU A O 1
ATOM 5139 N N . VAL A 1 668 ? 33.308 -1.222 5.563 1.00 92.56 668 VAL A N 1
ATOM 5140 C CA . VAL A 1 668 ? 33.750 -2.486 6.150 1.00 92.56 668 VAL A CA 1
ATOM 5141 C C . VAL A 1 668 ? 33.728 -3.548 5.063 1.00 92.56 668 VAL A C 1
ATOM 5143 O O . VAL A 1 668 ? 32.731 -3.705 4.359 1.00 92.56 668 VAL A O 1
ATOM 5146 N N . ASP A 1 669 ? 34.819 -4.297 4.957 1.00 90.50 669 ASP A N 1
ATOM 5147 C CA . ASP A 1 669 ? 34.983 -5.336 3.949 1.00 90.50 669 ASP A CA 1
ATOM 5148 C C . ASP A 1 669 ? 35.516 -6.635 4.561 1.00 90.50 669 ASP A C 1
ATOM 5150 O O . ASP A 1 669 ? 36.059 -6.650 5.671 1.00 90.50 669 ASP A O 1
ATOM 5154 N N . TYR A 1 670 ? 35.342 -7.740 3.843 1.00 90.56 670 TYR A N 1
ATOM 5155 C CA . TYR A 1 670 ? 35.816 -9.058 4.247 1.00 90.56 670 TYR A CA 1
ATOM 5156 C C . TYR A 1 670 ? 36.136 -9.936 3.029 1.00 90.56 670 TYR A C 1
ATOM 5158 O O . TYR A 1 670 ? 35.540 -9.759 1.965 1.00 90.56 670 TYR A O 1
ATOM 5166 N N . PRO A 1 671 ? 37.071 -10.897 3.168 1.00 94.06 671 PRO A N 1
ATOM 5167 C CA . PRO A 1 671 ? 37.406 -11.806 2.079 1.00 94.06 671 PRO A CA 1
ATOM 5168 C C . PRO A 1 671 ? 36.221 -12.720 1.748 1.00 94.06 671 PRO A C 1
ATOM 5170 O O . PRO A 1 671 ? 35.608 -13.315 2.640 1.00 94.06 671 PRO A O 1
ATOM 5173 N N . LEU A 1 672 ? 35.929 -12.849 0.458 1.00 95.38 672 LEU A N 1
ATOM 5174 C CA . LEU A 1 672 ? 34.912 -13.741 -0.088 1.00 95.38 672 LEU A CA 1
ATOM 5175 C C . LEU A 1 672 ? 35.494 -15.132 -0.365 1.00 95.38 672 LEU A C 1
ATOM 5177 O O . LEU A 1 672 ? 36.695 -15.304 -0.611 1.00 95.38 672 LEU A O 1
ATOM 5181 N N . ASN A 1 673 ? 34.618 -16.133 -0.333 1.00 95.81 673 ASN A N 1
ATOM 5182 C CA . ASN A 1 673 ? 34.946 -17.505 -0.693 1.00 95.81 673 ASN A CA 1
ATOM 5183 C C . ASN A 1 673 ? 34.815 -17.706 -2.205 1.00 95.81 673 ASN A C 1
ATOM 5185 O O . ASN A 1 673 ? 34.007 -17.054 -2.870 1.00 95.81 673 ASN A O 1
ATOM 5189 N N . ALA A 1 674 ? 35.590 -18.644 -2.752 1.00 95.25 674 ALA A N 1
ATOM 5190 C CA . ALA A 1 674 ? 35.447 -19.034 -4.149 1.00 95.25 674 ALA A CA 1
ATOM 5191 C C . ALA A 1 674 ? 34.005 -19.489 -4.446 1.00 95.25 674 ALA A C 1
ATOM 5193 O O . ALA A 1 674 ? 33.477 -20.375 -3.774 1.00 95.25 674 ALA A O 1
ATOM 5194 N N . GLY A 1 675 ? 33.384 -18.889 -5.464 1.00 92.81 675 GLY A N 1
ATOM 5195 C CA . GLY A 1 675 ? 32.007 -19.191 -5.866 1.00 92.81 675 GLY A CA 1
ATOM 5196 C C . GLY A 1 675 ? 30.912 -18.473 -5.069 1.00 92.81 675 GLY A C 1
ATOM 5197 O O . GLY A 1 675 ? 29.737 -18.748 -5.306 1.00 92.81 675 GLY A O 1
ATOM 5198 N N . ASP A 1 676 ? 31.257 -17.550 -4.164 1.00 96.25 676 ASP A N 1
ATOM 5199 C CA . ASP A 1 676 ? 30.261 -16.675 -3.541 1.00 96.25 676 ASP A CA 1
ATOM 5200 C C . ASP A 1 676 ? 29.480 -15.868 -4.594 1.00 96.25 676 ASP A C 1
ATOM 5202 O O . ASP A 1 676 ? 29.982 -15.537 -5.670 1.00 96.25 676 ASP A O 1
ATOM 5206 N N . SER A 1 677 ? 28.244 -15.507 -4.248 1.00 95.88 677 SER A N 1
ATOM 5207 C CA . SER A 1 677 ? 27.390 -14.631 -5.051 1.00 95.88 677 SER A CA 1
ATOM 5208 C C . SER A 1 677 ? 26.819 -13.512 -4.187 1.00 95.88 677 SER A C 1
ATOM 5210 O O . SER A 1 677 ? 26.257 -13.757 -3.118 1.00 95.88 677 SER A O 1
ATOM 5212 N N . MET A 1 678 ? 26.907 -12.279 -4.689 1.00 95.00 678 MET A N 1
ATOM 5213 C CA . MET A 1 678 ? 26.277 -11.102 -4.085 1.00 95.00 678 MET A CA 1
ATOM 5214 C C . MET A 1 678 ? 24.868 -10.842 -4.630 1.00 95.00 678 MET A C 1
ATOM 5216 O O . MET A 1 678 ? 24.210 -9.903 -4.182 1.00 95.00 678 MET A O 1
ATOM 5220 N N . ARG A 1 679 ? 24.390 -11.625 -5.600 1.00 96.81 679 ARG A N 1
ATOM 5221 C CA . ARG A 1 679 ? 23.096 -11.425 -6.258 1.00 96.81 679 ARG A CA 1
ATOM 5222 C C . ARG A 1 679 ? 21.950 -11.801 -5.331 1.00 96.81 679 ARG A C 1
ATOM 5224 O O . ARG A 1 679 ? 21.907 -12.909 -4.800 1.00 96.81 679 ARG A O 1
ATOM 5231 N N . SER A 1 680 ? 20.957 -10.927 -5.207 1.00 98.00 680 SER A N 1
ATOM 5232 C CA . SER A 1 680 ? 19.697 -11.296 -4.560 1.00 98.00 680 SER A CA 1
ATOM 5233 C C . SER A 1 680 ? 18.827 -12.120 -5.511 1.00 98.00 680 SER A C 1
ATOM 5235 O O . SER A 1 680 ? 18.442 -11.639 -6.578 1.00 98.00 680 SER A O 1
ATOM 5237 N N . LYS A 1 681 ? 18.489 -13.360 -5.142 1.00 98.19 681 LYS A N 1
ATOM 5238 C CA . LYS A 1 681 ? 17.651 -14.241 -5.981 1.00 98.19 681 LYS A CA 1
ATOM 5239 C C . LYS A 1 681 ? 16.217 -13.728 -6.139 1.00 98.19 681 LYS A C 1
ATOM 5241 O O . LYS A 1 681 ? 15.612 -13.936 -7.192 1.00 98.19 681 LYS A O 1
ATOM 5246 N N . ILE A 1 682 ? 15.688 -13.059 -5.109 1.00 98.69 682 ILE A N 1
ATOM 5247 C CA . ILE A 1 682 ? 14.359 -12.444 -5.130 1.00 98.69 682 ILE A CA 1
ATOM 5248 C C . ILE A 1 682 ? 14.496 -10.948 -5.425 1.00 98.69 682 ILE A C 1
ATOM 5250 O O . ILE A 1 682 ? 15.147 -10.210 -4.682 1.00 98.69 682 ILE A O 1
ATOM 5254 N N . LYS A 1 683 ? 13.843 -10.499 -6.495 1.00 98.56 683 LYS A N 1
ATOM 5255 C CA . LYS A 1 683 ? 13.775 -9.099 -6.923 1.00 98.56 683 LYS A CA 1
ATOM 5256 C C . LYS A 1 683 ? 12.392 -8.536 -6.632 1.00 98.56 683 LYS A C 1
ATOM 5258 O O . LYS A 1 683 ? 11.398 -9.140 -7.020 1.00 98.56 683 LYS A O 1
ATOM 5263 N N . GLN A 1 684 ? 12.293 -7.413 -5.934 1.00 98.12 684 GLN A N 1
ATOM 5264 C CA . GLN A 1 684 ? 11.000 -6.843 -5.565 1.00 98.12 684 GLN A CA 1
ATOM 5265 C C . GLN A 1 684 ? 10.520 -5.783 -6.565 1.00 98.12 684 GLN A C 1
ATOM 5267 O O . GLN A 1 684 ? 11.268 -4.903 -6.978 1.00 98.12 684 GLN A O 1
ATOM 5272 N N . VAL A 1 685 ? 9.229 -5.826 -6.887 1.00 98.38 685 VAL A N 1
ATOM 5273 C CA . VAL A 1 685 ? 8.507 -4.795 -7.634 1.00 98.38 685 VAL A CA 1
ATOM 5274 C C . VAL A 1 685 ? 7.463 -4.196 -6.696 1.00 98.38 685 VAL A C 1
ATOM 5276 O O . VAL A 1 685 ? 6.496 -4.857 -6.327 1.00 98.38 685 VAL A O 1
ATOM 5279 N N . ALA A 1 686 ? 7.677 -2.947 -6.289 1.00 97.19 686 ALA A N 1
ATOM 5280 C CA . ALA A 1 686 ? 6.785 -2.181 -5.415 1.00 97.19 686 ALA A CA 1
ATOM 5281 C C . ALA A 1 686 ? 6.302 -0.899 -6.108 1.00 97.19 686 ALA A C 1
ATOM 5283 O O . ALA A 1 686 ? 6.843 -0.523 -7.154 1.00 97.19 686 ALA A O 1
ATOM 5284 N N . SER A 1 687 ? 5.323 -0.201 -5.529 1.00 96.44 687 SER A N 1
ATOM 5285 C CA . SER A 1 687 ? 4.674 0.993 -6.102 1.00 96.44 687 SER A CA 1
ATOM 5286 C C . SER A 1 687 ? 5.638 2.105 -6.548 1.00 96.44 687 SER A C 1
ATOM 5288 O O . SER A 1 687 ? 5.379 2.810 -7.520 1.00 96.44 687 SER A O 1
ATOM 5290 N N . GLY A 1 688 ? 6.796 2.245 -5.901 1.00 95.00 688 GLY A N 1
ATOM 5291 C CA . GLY A 1 688 ? 7.813 3.222 -6.299 1.00 95.00 688 GLY A CA 1
ATOM 5292 C C . GLY A 1 688 ? 8.579 2.874 -7.585 1.00 95.00 688 GLY A C 1
ATOM 5293 O O . GLY A 1 688 ? 9.210 3.762 -8.152 1.00 95.00 688 GLY A O 1
ATOM 5294 N N . ARG A 1 689 ? 8.564 1.610 -8.039 1.00 96.44 689 ARG A N 1
ATOM 5295 C CA . ARG A 1 689 ? 9.343 1.089 -9.190 1.00 96.44 689 ARG A CA 1
ATOM 5296 C C . ARG A 1 689 ? 10.836 1.467 -9.177 1.00 96.44 689 ARG A C 1
ATOM 5298 O O . ARG A 1 689 ? 11.479 1.529 -10.220 1.00 96.44 689 ARG A O 1
ATOM 5305 N N . PHE A 1 690 ? 11.408 1.702 -7.997 1.00 95.00 690 PHE A N 1
ATOM 5306 C CA . PHE A 1 690 ? 12.809 2.096 -7.879 1.00 95.00 690 PHE A CA 1
ATOM 5307 C C . PHE A 1 690 ? 13.736 0.981 -8.370 1.00 95.00 690 PHE A C 1
ATOM 5309 O O . PHE A 1 690 ? 13.659 -0.151 -7.895 1.00 95.00 690 PHE A O 1
ATOM 5316 N N . GLY A 1 691 ? 14.610 1.317 -9.320 1.00 93.06 691 GLY A N 1
ATOM 5317 C CA . GLY A 1 691 ? 15.598 0.389 -9.872 1.00 93.06 691 GLY A CA 1
ATOM 5318 C C . GLY A 1 691 ? 15.011 -0.781 -10.671 1.00 93.06 691 GLY A C 1
ATOM 5319 O O . GLY A 1 691 ? 15.734 -1.731 -10.957 1.00 93.06 691 GLY A O 1
ATOM 5320 N N . VAL A 1 692 ? 13.719 -0.743 -11.026 1.00 97.81 692 VAL A N 1
ATOM 5321 C CA . VAL A 1 692 ? 13.064 -1.819 -11.781 1.00 97.81 692 VAL A CA 1
ATOM 5322 C C . VAL A 1 692 ? 13.310 -1.613 -13.275 1.00 97.81 692 VAL A C 1
ATOM 5324 O O . VAL A 1 692 ? 12.644 -0.811 -13.921 1.00 97.81 692 VAL A O 1
ATOM 5327 N N . THR A 1 693 ? 14.272 -2.352 -13.822 1.00 97.44 693 THR A N 1
ATOM 5328 C CA . THR A 1 693 ? 14.622 -2.360 -15.252 1.00 97.44 693 THR A CA 1
ATOM 5329 C C . THR A 1 693 ? 14.468 -3.756 -15.856 1.00 97.44 693 THR A C 1
ATOM 5331 O O . THR A 1 693 ? 14.400 -4.751 -15.131 1.00 97.44 693 THR A O 1
ATOM 5334 N N . ALA A 1 694 ? 14.461 -3.859 -17.188 1.00 97.06 694 ALA A N 1
ATOM 5335 C CA . ALA A 1 694 ? 14.456 -5.152 -17.883 1.00 97.06 694 ALA A CA 1
ATOM 5336 C C . ALA A 1 694 ? 15.614 -6.075 -17.448 1.00 97.06 694 ALA A C 1
ATOM 5338 O O . ALA A 1 694 ? 15.410 -7.268 -17.217 1.00 97.06 694 ALA A O 1
ATOM 5339 N N . GLU A 1 695 ? 16.814 -5.512 -17.272 1.00 96.00 695 GLU A N 1
ATOM 5340 C CA . GLU A 1 695 ? 17.994 -6.236 -16.786 1.00 96.00 695 GLU A CA 1
ATOM 5341 C C . GLU A 1 695 ? 17.805 -6.716 -15.337 1.00 96.00 695 GLU A C 1
ATOM 5343 O O . GLU A 1 695 ? 18.014 -7.893 -15.031 1.00 96.00 695 GLU A O 1
ATOM 5348 N N . TYR A 1 696 ? 17.345 -5.825 -14.451 1.00 97.56 696 TYR A N 1
ATOM 5349 C CA . TYR A 1 696 ? 17.067 -6.144 -13.051 1.00 97.56 696 TYR A CA 1
ATOM 5350 C C . TYR A 1 696 ? 16.092 -7.322 -12.931 1.00 97.56 696 TYR A C 1
ATOM 5352 O O . TYR A 1 696 ? 16.367 -8.276 -12.200 1.00 97.56 696 TYR A O 1
ATOM 5360 N N . LEU A 1 697 ? 14.995 -7.293 -13.693 1.00 98.00 697 LEU A N 1
ATOM 5361 C CA . LEU A 1 697 ? 13.986 -8.355 -13.711 1.00 98.00 697 LEU A CA 1
ATOM 5362 C C . LEU A 1 697 ? 14.541 -9.663 -14.295 1.00 98.00 697 LEU A C 1
ATOM 5364 O O . LEU A 1 697 ? 14.330 -10.730 -13.721 1.00 98.00 697 LEU A O 1
ATOM 5368 N N . SER A 1 698 ? 15.318 -9.594 -15.378 1.00 95.81 698 SER A N 1
ATOM 5369 C CA . SER A 1 698 ? 15.931 -10.769 -16.022 1.00 95.81 698 SER A CA 1
ATOM 5370 C C . SER A 1 698 ? 16.998 -11.458 -15.158 1.00 95.81 698 SER A C 1
ATOM 5372 O O . SER A 1 698 ? 17.293 -12.647 -15.345 1.00 95.81 698 SER A O 1
ATOM 5374 N N . SER A 1 699 ? 17.565 -10.737 -14.185 1.00 96.00 699 SER A N 1
ATOM 5375 C CA . SER A 1 699 ? 18.517 -11.277 -13.207 1.00 96.00 699 SER A CA 1
ATOM 5376 C C . SER A 1 699 ? 17.867 -12.084 -12.070 1.00 96.00 699 SER A C 1
ATOM 5378 O O . SER A 1 699 ? 18.590 -12.671 -11.263 1.00 96.00 699 SER A O 1
ATOM 5380 N N . ALA A 1 700 ? 16.533 -12.104 -11.979 1.00 97.62 700 ALA A N 1
ATOM 5381 C CA . ALA A 1 700 ? 15.790 -12.736 -10.893 1.00 97.62 700 ALA A CA 1
ATOM 5382 C C . ALA A 1 700 ? 15.595 -14.250 -11.088 1.00 97.62 700 ALA A C 1
ATOM 5384 O O . ALA A 1 700 ? 15.373 -14.721 -12.206 1.00 97.62 700 ALA A O 1
ATOM 5385 N N . ASP A 1 701 ? 15.561 -14.986 -9.975 1.00 98.12 701 ASP A N 1
ATOM 5386 C CA . ASP A 1 701 ? 14.997 -16.344 -9.917 1.00 98.12 701 ASP A CA 1
ATOM 5387 C C . ASP A 1 701 ? 13.521 -16.289 -9.458 1.00 98.12 701 ASP A C 1
ATOM 5389 O O . ASP A 1 701 ? 12.685 -17.122 -9.820 1.00 98.12 701 ASP A O 1
ATOM 5393 N N . GLN A 1 702 ? 13.176 -15.267 -8.671 1.00 98.69 702 GLN A N 1
ATOM 5394 C CA . GLN A 1 702 ? 11.812 -14.939 -8.274 1.00 98.69 702 GLN A CA 1
ATOM 5395 C C . GLN A 1 702 ? 11.617 -13.421 -8.287 1.00 98.69 702 GLN A C 1
ATOM 5397 O O . GLN A 1 702 ? 12.463 -12.674 -7.799 1.00 98.69 702 GLN A O 1
ATOM 5402 N N . ILE A 1 703 ? 10.484 -12.958 -8.802 1.00 98.81 703 ILE A N 1
ATOM 5403 C CA . ILE A 1 703 ? 10.071 -11.558 -8.743 1.00 98.81 703 ILE A CA 1
ATOM 5404 C C . ILE A 1 703 ? 8.914 -11.447 -7.755 1.00 98.81 703 ILE A C 1
ATOM 5406 O O . ILE A 1 703 ? 7.910 -12.132 -7.908 1.00 98.81 703 ILE A O 1
ATOM 5410 N N . GLN A 1 704 ? 9.037 -10.596 -6.740 1.00 98.81 704 GLN A N 1
ATOM 5411 C CA . GLN A 1 704 ? 8.010 -10.387 -5.725 1.00 98.81 704 GLN A CA 1
ATOM 5412 C C . GLN A 1 704 ? 7.285 -9.057 -5.937 1.00 98.81 704 GLN A C 1
ATOM 5414 O O . GLN A 1 704 ? 7.861 -7.992 -5.725 1.00 98.81 704 GLN A O 1
ATOM 5419 N N . ILE A 1 705 ? 6.005 -9.115 -6.290 1.00 98.75 705 ILE A N 1
ATOM 5420 C CA . ILE A 1 705 ? 5.082 -7.981 -6.263 1.00 98.75 705 ILE A CA 1
ATOM 5421 C C . ILE A 1 705 ? 4.747 -7.685 -4.800 1.00 98.75 705 ILE A C 1
ATOM 5423 O O . ILE A 1 705 ? 4.219 -8.541 -4.086 1.00 98.75 705 ILE A O 1
ATOM 5427 N N . LYS A 1 706 ? 5.068 -6.480 -4.333 1.00 97.88 706 LYS A N 1
ATOM 5428 C CA . LYS A 1 706 ? 4.808 -6.059 -2.955 1.00 97.88 706 LYS A CA 1
ATOM 5429 C C . LYS A 1 706 ? 3.498 -5.277 -2.867 1.00 97.88 706 LYS A C 1
ATOM 5431 O O . LYS A 1 706 ? 3.529 -4.058 -2.974 1.00 97.88 706 LYS A O 1
ATOM 5436 N N . MET A 1 707 ? 2.386 -5.961 -2.589 1.00 97.12 707 MET A N 1
ATOM 5437 C CA . MET A 1 707 ? 1.110 -5.274 -2.342 1.00 97.12 707 MET A CA 1
ATOM 5438 C C . MET A 1 707 ? 1.140 -4.513 -1.019 1.00 97.12 707 MET A C 1
ATOM 5440 O O . MET A 1 707 ? 0.759 -3.350 -0.962 1.00 97.12 707 MET A O 1
ATOM 5444 N N . ALA A 1 708 ? 1.640 -5.154 0.039 1.00 94.50 708 ALA A N 1
ATOM 5445 C CA . ALA A 1 708 ? 1.691 -4.560 1.369 1.00 94.50 708 ALA A CA 1
ATOM 5446 C C . ALA A 1 708 ? 2.858 -5.110 2.211 1.00 94.50 708 ALA A C 1
ATOM 5448 O O . ALA A 1 708 ? 3.581 -6.033 1.825 1.00 94.50 708 ALA A O 1
ATOM 5449 N N . GLN A 1 709 ? 3.077 -4.508 3.381 1.00 94.38 709 GLN A N 1
ATOM 5450 C CA . GLN A 1 709 ? 3.973 -5.021 4.423 1.00 94.38 709 GLN A CA 1
ATOM 5451 C C . GLN A 1 709 ? 3.324 -4.861 5.800 1.00 94.38 709 GLN A C 1
ATOM 5453 O O . GLN A 1 709 ? 2.656 -3.860 6.036 1.00 94.38 709 GLN A O 1
ATOM 5458 N N . GLY A 1 710 ? 3.577 -5.795 6.720 1.00 94.56 710 GLY A N 1
ATOM 5459 C CA . GLY A 1 710 ? 2.887 -5.847 8.017 1.00 94.56 710 GLY A CA 1
ATOM 5460 C C . GLY A 1 710 ? 2.984 -4.583 8.872 1.00 94.56 710 GLY A C 1
ATOM 5461 O O . GLY A 1 710 ? 2.017 -4.204 9.507 1.00 94.56 710 GLY A O 1
ATOM 5462 N N . ALA A 1 711 ? 4.114 -3.870 8.828 1.00 94.88 711 ALA A N 1
ATOM 5463 C CA . ALA A 1 711 ? 4.303 -2.651 9.621 1.00 94.88 711 ALA A CA 1
ATOM 5464 C C . ALA A 1 711 ? 3.478 -1.435 9.153 1.00 94.88 711 ALA A C 1
ATOM 5466 O O . ALA A 1 711 ? 3.397 -0.440 9.872 1.00 94.88 711 ALA A O 1
ATOM 5467 N N . LYS A 1 712 ? 3.001 -1.457 7.902 1.00 95.31 712 LYS A N 1
ATOM 5468 C CA . LYS A 1 712 ? 2.260 -0.360 7.257 1.00 95.31 712 LYS A CA 1
ATOM 5469 C C . LYS A 1 712 ? 1.496 -0.836 6.025 1.00 95.31 712 LYS A C 1
ATOM 5471 O O . LYS A 1 712 ? 1.845 -0.483 4.895 1.00 95.31 712 LYS A O 1
ATOM 5476 N N . PRO A 1 713 ? 0.502 -1.703 6.216 1.00 94.44 713 PRO A N 1
ATOM 5477 C CA . PRO A 1 713 ? -0.351 -2.102 5.121 1.00 94.44 713 PRO A CA 1
ATOM 5478 C C . PRO A 1 713 ? -1.245 -0.926 4.684 1.00 94.44 713 PRO A C 1
ATOM 5480 O O . PRO A 1 713 ? -1.523 -0.020 5.474 1.00 94.44 713 PRO A O 1
ATOM 5483 N N . GLY A 1 714 ? -1.622 -0.909 3.402 1.00 88.75 714 GLY A N 1
ATOM 5484 C CA . GLY A 1 714 ? -2.350 0.206 2.780 1.00 88.75 714 GLY A CA 1
ATOM 5485 C C . GLY A 1 714 ? -1.524 1.486 2.566 1.00 88.75 714 GLY A C 1
ATOM 5486 O O . GLY A 1 714 ? -2.093 2.526 2.252 1.00 88.75 714 GLY A O 1
ATOM 5487 N N . GLU A 1 715 ? -0.195 1.440 2.734 1.00 92.88 715 GLU A N 1
ATOM 5488 C CA . GLU A 1 715 ? 0.709 2.594 2.609 1.00 92.88 715 GLU A CA 1
ATOM 5489 C C . GLU A 1 715 ? 1.983 2.291 1.799 1.00 92.88 715 GLU A C 1
ATOM 5491 O O . GLU A 1 715 ? 2.433 1.150 1.669 1.00 92.88 715 GLU A O 1
ATOM 5496 N N . GLY A 1 716 ? 2.632 3.354 1.312 1.00 87.25 716 GLY A N 1
ATOM 5497 C CA . GLY A 1 716 ? 3.874 3.277 0.548 1.00 87.25 716 GLY A CA 1
ATOM 5498 C C . GLY A 1 716 ? 5.159 3.113 1.379 1.00 87.25 716 GLY A C 1
ATOM 5499 O O . GLY A 1 716 ? 5.255 3.414 2.579 1.00 87.25 716 GLY A O 1
ATOM 5500 N N . GLY A 1 717 ? 6.220 2.654 0.708 1.00 90.81 717 GLY A N 1
ATOM 5501 C CA . GLY A 1 717 ? 7.594 2.698 1.215 1.00 90.81 717 GLY A CA 1
ATOM 5502 C C . GLY A 1 717 ? 8.026 4.125 1.589 1.00 90.81 717 GLY A C 1
ATOM 5503 O O . GLY A 1 717 ? 7.591 5.096 0.979 1.00 90.81 717 GLY A O 1
ATOM 5504 N N . GLN A 1 718 ? 8.878 4.263 2.609 1.00 92.75 718 GLN A N 1
ATOM 5505 C CA . GLN A 1 718 ? 9.393 5.563 3.057 1.00 92.75 718 GLN A CA 1
ATOM 5506 C C . GLN A 1 718 ? 10.901 5.461 3.266 1.00 92.75 718 GLN A C 1
ATOM 5508 O O . GLN A 1 718 ? 11.367 4.586 4.000 1.00 92.75 718 GLN A O 1
ATOM 5513 N N . LEU A 1 719 ? 11.653 6.359 2.634 1.00 95.12 719 LEU A N 1
ATOM 5514 C CA . LEU A 1 719 ? 13.083 6.529 2.845 1.00 95.12 719 LEU A CA 1
ATOM 5515 C C . LEU A 1 719 ? 13.393 8.019 3.072 1.00 95.12 719 LEU A C 1
ATOM 5517 O O . LEU A 1 719 ? 13.253 8.817 2.144 1.00 95.12 719 LEU A O 1
ATOM 5521 N N . PRO A 1 720 ? 13.822 8.408 4.286 1.00 92.50 720 PRO A N 1
ATOM 5522 C CA . PRO A 1 720 ? 14.206 9.785 4.587 1.00 92.50 720 PRO A CA 1
ATOM 5523 C C . PRO A 1 720 ? 15.327 10.294 3.675 1.00 92.50 720 PRO A C 1
ATOM 5525 O O . PRO A 1 720 ? 16.257 9.547 3.367 1.00 92.50 720 PRO A O 1
ATOM 5528 N N . GLY A 1 721 ? 15.276 11.574 3.290 1.00 89.94 721 GLY A N 1
ATOM 5529 C CA . GLY A 1 721 ? 16.241 12.185 2.360 1.00 89.94 721 GLY A CA 1
ATOM 5530 C C . GLY A 1 721 ? 17.692 12.119 2.841 1.00 89.94 721 GLY A C 1
ATOM 5531 O O . GLY A 1 721 ? 18.598 11.899 2.043 1.00 89.94 721 GLY A O 1
ATOM 5532 N N . SER A 1 722 ? 17.913 12.161 4.160 1.00 91.62 722 SER A N 1
ATOM 5533 C CA . SER A 1 722 ? 19.232 11.972 4.785 1.00 91.62 722 SER A CA 1
ATOM 5534 C C . SER A 1 722 ? 19.857 10.593 4.530 1.00 91.62 722 SER A C 1
ATOM 5536 O O . SER A 1 722 ? 21.055 10.419 4.735 1.00 91.62 722 SER A O 1
ATOM 5538 N N . LYS A 1 723 ? 19.067 9.614 4.070 1.00 95.44 723 LYS A N 1
ATOM 5539 C CA . LYS A 1 723 ? 19.519 8.272 3.672 1.00 95.44 723 LYS A CA 1
ATOM 5540 C C . LYS A 1 723 ? 19.619 8.105 2.155 1.00 95.44 723 LYS A C 1
ATOM 5542 O O . LYS A 1 723 ? 20.001 7.040 1.682 1.00 95.44 723 LYS A O 1
ATOM 5547 N N . VAL A 1 724 ? 19.279 9.124 1.371 1.00 94.50 724 VAL A N 1
ATOM 5548 C CA . VAL A 1 724 ? 19.401 9.084 -0.090 1.00 94.50 724 VAL A CA 1
ATOM 5549 C C . VAL A 1 724 ? 20.768 9.643 -0.469 1.00 94.50 724 VAL A C 1
ATOM 5551 O O . VAL A 1 724 ? 20.904 10.787 -0.895 1.00 94.50 724 VAL A O 1
ATOM 5554 N N . SER A 1 725 ? 21.806 8.830 -0.259 1.00 93.06 725 SER A N 1
ATOM 5555 C CA . SER A 1 725 ? 23.168 9.142 -0.707 1.00 93.06 725 SER A CA 1
ATOM 5556 C C . SER A 1 725 ? 23.256 9.172 -2.239 1.00 93.06 725 SER A C 1
ATOM 5558 O O . SER A 1 725 ? 22.323 8.763 -2.929 1.00 93.06 725 SER A O 1
ATOM 5560 N N . ASN A 1 726 ? 24.394 9.603 -2.794 1.00 91.06 726 ASN A N 1
ATOM 5561 C CA . ASN A 1 726 ? 24.620 9.562 -4.246 1.00 91.06 726 ASN A CA 1
ATOM 5562 C C . ASN A 1 726 ? 24.424 8.151 -4.822 1.00 91.06 726 ASN A C 1
ATOM 5564 O O . ASN A 1 726 ? 23.788 7.989 -5.860 1.00 91.06 726 ASN A O 1
ATOM 5568 N N . TYR A 1 727 ? 24.919 7.135 -4.112 1.00 93.69 727 TYR A N 1
ATOM 5569 C CA . TYR A 1 727 ? 24.781 5.740 -4.514 1.00 93.69 727 TYR A CA 1
ATOM 5570 C C . TYR A 1 727 ? 23.318 5.276 -4.492 1.00 93.69 727 TYR A C 1
ATOM 5572 O O . TYR A 1 727 ? 22.830 4.697 -5.460 1.00 93.69 727 TYR A O 1
ATOM 5580 N N . ILE A 1 728 ? 22.577 5.605 -3.429 1.00 95.38 728 ILE A N 1
ATOM 5581 C CA . ILE A 1 728 ? 21.150 5.269 -3.334 1.00 95.38 728 ILE A CA 1
ATOM 5582 C C . ILE A 1 728 ? 20.325 6.021 -4.388 1.00 95.38 728 ILE A C 1
ATOM 5584 O O . ILE A 1 728 ? 19.445 5.423 -5.002 1.00 95.38 728 ILE A O 1
ATOM 5588 N N . GLY A 1 729 ? 20.619 7.301 -4.636 1.00 93.19 729 GLY A N 1
ATOM 5589 C CA . GLY A 1 729 ? 19.964 8.088 -5.682 1.00 93.19 729 GLY A CA 1
ATOM 5590 C C . GLY A 1 729 ? 20.171 7.489 -7.075 1.00 93.19 729 GLY A C 1
ATOM 5591 O O . GLY A 1 729 ? 19.208 7.333 -7.824 1.00 93.19 729 GLY A O 1
ATOM 5592 N N . MET A 1 730 ? 21.398 7.058 -7.386 1.00 92.69 730 MET A N 1
ATOM 5593 C CA . MET A 1 730 ? 21.719 6.362 -8.636 1.00 92.69 730 MET A CA 1
ATOM 5594 C C . MET A 1 730 ? 20.902 5.071 -8.796 1.00 92.69 730 MET A C 1
ATOM 5596 O O . MET A 1 730 ? 20.230 4.906 -9.810 1.00 92.69 730 MET A O 1
ATOM 5600 N N . LEU A 1 731 ? 20.910 4.180 -7.797 1.00 93.81 731 LEU A N 1
ATOM 5601 C CA . LEU A 1 731 ? 20.194 2.895 -7.865 1.00 93.81 731 LEU A CA 1
ATOM 5602 C C . LEU A 1 731 ? 18.684 3.058 -8.059 1.00 93.81 731 LEU A C 1
ATOM 5604 O O . LEU A 1 731 ? 18.032 2.236 -8.703 1.00 93.81 731 LEU A O 1
ATOM 5608 N N . ARG A 1 732 ? 18.120 4.120 -7.482 1.00 94.94 732 ARG A N 1
ATOM 5609 C CA . ARG A 1 732 ? 16.681 4.382 -7.500 1.00 94.94 732 ARG A CA 1
ATOM 5610 C C . ARG A 1 732 ? 16.235 5.274 -8.651 1.00 94.94 732 ARG A C 1
ATOM 5612 O O . ARG A 1 732 ? 15.033 5.498 -8.771 1.00 94.94 732 ARG A O 1
ATOM 5619 N N . TYR A 1 733 ? 17.159 5.765 -9.481 1.00 92.50 733 TYR A N 1
ATOM 5620 C CA . TYR A 1 733 ? 16.874 6.785 -10.495 1.00 92.50 733 TYR A CA 1
ATOM 5621 C C . TYR A 1 733 ? 16.132 7.980 -9.868 1.00 92.50 733 TYR A C 1
ATOM 5623 O O . TYR A 1 733 ? 15.033 8.377 -10.278 1.00 92.50 733 TYR A O 1
ATOM 5631 N N . SER A 1 734 ? 16.714 8.488 -8.780 1.00 91.00 734 SER A N 1
ATOM 5632 C CA . SER A 1 734 ? 16.193 9.592 -7.981 1.00 91.00 734 SER A CA 1
ATOM 5633 C C . SER A 1 734 ? 17.286 10.605 -7.648 1.00 91.00 734 SER A C 1
ATOM 5635 O O . SER A 1 734 ? 18.479 10.378 -7.844 1.00 91.00 734 SER A O 1
ATOM 5637 N N . VAL A 1 735 ? 16.871 11.743 -7.103 1.00 85.50 735 VAL A N 1
ATOM 5638 C CA . VAL A 1 735 ? 17.769 12.848 -6.766 1.00 85.50 735 VAL A CA 1
ATOM 5639 C C . VAL A 1 735 ? 18.396 12.623 -5.376 1.00 85.50 735 VAL A C 1
ATOM 5641 O O . VAL A 1 735 ? 17.650 12.382 -4.422 1.00 85.50 735 VAL A O 1
ATOM 5644 N N . PRO A 1 736 ? 19.734 12.699 -5.218 1.00 89.00 736 PRO A N 1
ATOM 5645 C CA . PRO A 1 736 ? 20.386 12.609 -3.909 1.00 89.00 736 PRO A CA 1
ATOM 5646 C C . PRO A 1 736 ? 19.871 13.659 -2.912 1.00 89.00 736 PRO A C 1
ATOM 5648 O O . PRO A 1 736 ? 19.611 14.801 -3.283 1.00 89.00 736 PRO A O 1
ATOM 5651 N N . GLY A 1 737 ? 19.726 13.272 -1.643 1.00 86.88 737 GLY A N 1
ATOM 5652 C CA . GLY A 1 737 ? 19.246 14.131 -0.552 1.00 86.88 737 GLY A CA 1
ATOM 5653 C C . GLY A 1 737 ? 17.727 14.340 -0.490 1.00 86.88 737 GLY A C 1
ATOM 5654 O O . GLY A 1 737 ? 17.229 14.856 0.510 1.00 86.88 737 GLY A O 1
ATOM 5655 N N . VAL A 1 738 ? 16.974 13.920 -1.510 1.00 87.56 738 VAL A N 1
ATOM 5656 C CA . VAL A 1 738 ? 15.513 14.085 -1.563 1.00 87.56 738 VAL A CA 1
ATOM 5657 C C . VAL A 1 738 ? 14.822 12.870 -0.951 1.00 87.56 738 VAL A C 1
ATOM 5659 O O . VAL A 1 738 ? 15.117 11.733 -1.310 1.00 87.56 738 VAL A O 1
ATOM 5662 N N . GLY A 1 739 ? 13.900 13.097 -0.012 1.00 87.12 739 GLY A N 1
ATOM 5663 C CA . GLY A 1 739 ? 13.129 12.021 0.616 1.00 87.12 739 GLY A CA 1
ATOM 5664 C C . GLY A 1 739 ? 12.226 11.298 -0.384 1.00 87.12 739 GLY A C 1
ATOM 5665 O O . GLY A 1 739 ? 11.612 11.928 -1.241 1.00 87.12 739 GLY A O 1
ATOM 5666 N N . LEU A 1 740 ? 12.126 9.975 -0.256 1.00 90.62 740 LEU A N 1
ATOM 5667 C CA . LEU A 1 740 ? 11.328 9.132 -1.144 1.00 90.62 740 LEU A CA 1
ATOM 5668 C C . LEU A 1 740 ? 10.154 8.536 -0.374 1.00 90.62 740 LEU A C 1
ATOM 5670 O O . LEU A 1 740 ? 10.341 7.695 0.507 1.00 90.62 740 LEU A O 1
ATOM 5674 N N . ILE A 1 741 ? 8.947 8.965 -0.728 1.00 90.31 741 ILE A N 1
ATOM 5675 C CA . ILE A 1 741 ? 7.694 8.360 -0.277 1.00 90.31 741 ILE A CA 1
ATOM 5676 C C . ILE A 1 741 ? 7.060 7.735 -1.513 1.00 90.31 741 ILE A C 1
ATOM 5678 O O . ILE A 1 741 ? 6.728 8.446 -2.460 1.00 90.31 741 ILE A O 1
ATOM 5682 N N . SER A 1 742 ? 6.967 6.408 -1.533 1.00 92.94 742 SER A N 1
ATOM 5683 C CA . SER A 1 742 ? 6.295 5.695 -2.618 1.00 92.94 742 SER A CA 1
ATOM 5684 C C . SER A 1 742 ? 4.785 5.961 -2.554 1.00 92.94 742 SER A C 1
ATOM 5686 O O . SER A 1 742 ? 4.264 6.129 -1.448 1.00 92.94 742 SER A O 1
ATOM 5688 N N . PRO A 1 743 ? 4.068 5.916 -3.690 1.00 94.94 743 PRO A N 1
ATOM 5689 C CA . PRO A 1 743 ? 2.608 5.891 -3.670 1.00 94.94 743 PRO A CA 1
ATOM 5690 C C . PRO A 1 743 ? 2.102 4.709 -2.821 1.00 94.94 743 PRO A C 1
ATOM 5692 O O . PRO A 1 743 ? 2.751 3.653 -2.828 1.00 94.94 743 PRO A O 1
ATOM 5695 N N . PRO A 1 744 ? 0.980 4.833 -2.092 1.00 94.75 744 PRO A N 1
ATOM 5696 C CA . PRO A 1 744 ? 0.346 3.690 -1.445 1.00 94.75 744 PRO A CA 1
ATOM 5697 C C . PRO A 1 744 ? -0.061 2.589 -2.433 1.00 94.75 744 PRO A C 1
ATOM 5699 O O . PRO A 1 744 ? 0.345 1.446 -2.211 1.00 94.75 744 PRO A O 1
ATOM 5702 N N . PRO A 1 745 ? -0.773 2.878 -3.543 1.00 96.31 745 PRO A N 1
ATOM 5703 C CA . PRO A 1 745 ? -1.125 1.844 -4.498 1.00 96.31 745 PRO A CA 1
ATOM 5704 C C . PRO A 1 745 ? -0.012 1.600 -5.514 1.00 96.31 745 PRO A C 1
ATOM 5706 O O . PRO A 1 745 ? 0.812 2.457 -5.836 1.00 96.31 745 PRO A O 1
ATOM 5709 N N . HIS A 1 746 ? -0.044 0.416 -6.106 1.00 98.12 746 HIS A N 1
ATOM 5710 C CA . HIS A 1 746 ? 0.508 0.223 -7.435 1.00 98.12 746 HIS A CA 1
ATOM 5711 C C . HIS A 1 746 ? -0.450 0.883 -8.438 1.00 98.12 746 HIS A C 1
ATOM 5713 O O . HIS A 1 746 ? -1.585 0.441 -8.563 1.00 98.12 746 HIS A O 1
ATOM 5719 N N . HIS A 1 747 ? -0.018 1.915 -9.171 1.00 97.56 747 HIS A N 1
ATOM 5720 C CA . HIS A 1 747 ? -0.897 2.597 -10.143 1.00 97.56 747 HIS A CA 1
ATOM 5721 C C . HIS A 1 747 ? -1.265 1.734 -11.370 1.00 97.56 747 HIS A C 1
ATOM 5723 O O . HIS A 1 747 ? -2.041 2.157 -12.226 1.00 97.56 747 HIS A O 1
ATOM 5729 N N . ASP A 1 748 ? -0.698 0.530 -11.460 1.00 97.44 748 ASP A N 1
ATOM 5730 C CA . ASP A 1 748 ? -1.021 -0.527 -12.419 1.00 97.44 748 ASP A CA 1
ATOM 5731 C C . ASP A 1 748 ? -1.706 -1.743 -11.768 1.00 97.44 748 ASP A C 1
ATOM 5733 O O . ASP A 1 748 ? -1.693 -2.824 -12.351 1.00 97.44 748 ASP A O 1
ATOM 5737 N N . ILE A 1 749 ? -2.236 -1.590 -10.546 1.00 98.06 749 ILE A N 1
ATOM 5738 C CA . ILE A 1 749 ? -3.060 -2.589 -9.855 1.00 98.06 749 ILE A CA 1
ATOM 5739 C C . ILE A 1 749 ? -4.196 -1.871 -9.117 1.00 98.06 749 ILE A C 1
ATOM 5741 O O . ILE A 1 749 ? -4.048 -1.497 -7.953 1.00 98.06 749 ILE A O 1
ATOM 5745 N N . TYR A 1 750 ? -5.335 -1.694 -9.785 1.00 97.38 750 TYR A N 1
ATOM 5746 C CA . TYR A 1 750 ? -6.560 -1.153 -9.184 1.00 97.38 750 TYR A CA 1
ATOM 5747 C C . TYR A 1 750 ? -7.651 -2.213 -8.999 1.00 97.38 750 TYR A C 1
ATOM 5749 O O . TYR A 1 750 ? -8.715 -1.920 -8.463 1.00 97.38 750 TYR A O 1
ATOM 5757 N N . SER A 1 751 ? -7.376 -3.442 -9.428 1.00 97.44 751 SER A N 1
ATOM 5758 C CA . SER A 1 751 ? -8.276 -4.587 -9.365 1.00 97.44 751 SER A CA 1
ATOM 5759 C C . SER A 1 751 ? -7.495 -5.898 -9.532 1.00 97.44 751 SER A C 1
ATOM 5761 O O . SER A 1 751 ? -6.289 -5.912 -9.821 1.00 97.44 751 SER A O 1
ATOM 5763 N N . ILE A 1 752 ? -8.191 -7.025 -9.385 1.00 97.81 752 ILE A N 1
ATOM 5764 C CA . ILE A 1 752 ? -7.601 -8.362 -9.505 1.00 97.81 752 ILE A CA 1
ATOM 5765 C C . ILE A 1 752 ? -7.103 -8.664 -10.931 1.00 97.81 752 ILE A C 1
ATOM 5767 O O . ILE A 1 752 ? -6.074 -9.324 -11.105 1.00 97.81 752 ILE A O 1
ATOM 5771 N N . GLU A 1 753 ? -7.785 -8.154 -11.955 1.00 97.31 753 GLU A N 1
ATOM 5772 C CA . GLU A 1 753 ? -7.395 -8.271 -13.360 1.00 97.31 753 GLU A CA 1
ATOM 5773 C C . GLU A 1 753 ? -6.140 -7.453 -13.690 1.00 97.31 753 GLU A C 1
ATOM 5775 O O . GLU A 1 753 ? -5.291 -7.917 -14.455 1.00 97.31 753 GLU A O 1
ATOM 5780 N N . ASP A 1 754 ? -5.953 -6.302 -13.046 1.00 98.50 754 ASP A N 1
ATOM 5781 C CA . ASP A 1 754 ? -4.748 -5.488 -13.210 1.00 98.50 754 ASP A CA 1
ATOM 5782 C C . ASP A 1 754 ? -3.531 -6.182 -12.560 1.00 98.50 754 ASP A C 1
ATOM 5784 O O . ASP A 1 754 ? -2.436 -6.214 -13.131 1.00 98.50 754 ASP A O 1
ATOM 5788 N N . LEU A 1 755 ? -3.724 -6.859 -11.415 1.00 98.56 755 LEU A N 1
ATOM 5789 C CA . LEU A 1 755 ? -2.691 -7.739 -10.853 1.00 98.56 755 LEU A CA 1
ATOM 5790 C C . LEU A 1 755 ? -2.342 -8.869 -11.832 1.00 98.56 755 LEU A C 1
ATOM 5792 O O . LEU A 1 755 ? -1.160 -9.164 -12.027 1.00 98.56 755 LEU A O 1
ATOM 5796 N N . ALA A 1 756 ? -3.343 -9.499 -12.456 1.00 98.50 756 ALA A N 1
ATOM 5797 C CA . ALA A 1 756 ? -3.105 -10.529 -13.467 1.00 98.50 756 ALA A CA 1
ATOM 5798 C C . ALA A 1 756 ? -2.289 -9.980 -14.646 1.00 98.50 756 ALA A C 1
ATOM 5800 O O . ALA A 1 756 ? -1.406 -10.674 -15.158 1.00 98.50 756 ALA A O 1
ATOM 5801 N N . GLN A 1 757 ? -2.538 -8.729 -15.042 1.00 98.62 757 GLN A N 1
ATOM 5802 C CA . GLN A 1 757 ? -1.760 -8.054 -16.072 1.00 98.62 757 GLN A CA 1
ATOM 5803 C C . GLN A 1 757 ? -0.309 -7.818 -15.636 1.00 98.62 757 GLN A C 1
ATOM 5805 O O . GLN A 1 757 ? 0.601 -8.139 -16.398 1.00 98.62 757 GLN A O 1
ATOM 5810 N N . LEU A 1 758 ? -0.048 -7.352 -14.409 1.00 98.75 758 LEU A N 1
ATOM 5811 C CA . LEU A 1 758 ? 1.329 -7.201 -13.925 1.00 98.75 758 LEU A CA 1
ATOM 5812 C C . LEU A 1 758 ? 2.058 -8.551 -13.816 1.00 98.75 758 LEU A C 1
ATOM 5814 O O . LEU A 1 758 ? 3.225 -8.635 -14.197 1.00 98.75 758 LEU A O 1
ATOM 5818 N N . ILE A 1 759 ? 1.397 -9.613 -13.339 1.00 98.69 759 ILE A N 1
ATOM 5819 C CA . ILE A 1 759 ? 1.977 -10.968 -13.333 1.00 98.69 759 ILE A CA 1
ATOM 5820 C C . ILE A 1 759 ? 2.354 -11.375 -14.763 1.00 98.69 759 ILE A C 1
ATOM 5822 O O . ILE A 1 759 ? 3.460 -11.873 -14.987 1.00 98.69 759 ILE A O 1
ATOM 5826 N N . HIS A 1 760 ? 1.476 -11.112 -15.737 1.00 98.44 760 HIS A N 1
ATOM 5827 C CA . HIS A 1 760 ? 1.746 -11.375 -17.147 1.00 98.44 760 HIS A CA 1
ATOM 5828 C C . HIS A 1 760 ? 2.952 -10.574 -17.660 1.00 98.44 760 HIS A C 1
ATOM 5830 O O . HIS A 1 760 ? 3.844 -11.159 -18.270 1.00 98.44 760 HIS A O 1
ATOM 5836 N N . ASP A 1 761 ? 3.039 -9.275 -17.369 1.00 98.69 761 ASP A N 1
ATOM 5837 C CA . ASP A 1 761 ? 4.155 -8.418 -17.791 1.00 98.69 761 ASP A CA 1
ATOM 5838 C C . ASP A 1 761 ? 5.502 -8.929 -17.261 1.00 98.69 761 ASP A C 1
ATOM 5840 O O . ASP A 1 761 ? 6.465 -9.087 -18.016 1.00 98.69 761 ASP A O 1
ATOM 5844 N N . LEU A 1 762 ? 5.560 -9.228 -15.959 1.00 98.69 762 LEU A N 1
ATOM 5845 C CA . LEU A 1 762 ? 6.777 -9.689 -15.288 1.00 98.69 762 LEU A CA 1
ATOM 5846 C C . LEU A 1 762 ? 7.212 -11.068 -15.792 1.00 98.69 762 LEU A C 1
ATOM 5848 O O . LEU A 1 762 ? 8.405 -11.312 -15.979 1.00 98.69 762 LEU A O 1
ATOM 5852 N N . LYS A 1 763 ? 6.252 -11.959 -16.060 1.00 97.81 763 LYS A N 1
ATOM 5853 C CA . LYS A 1 763 ? 6.544 -13.276 -16.627 1.00 97.81 763 LYS A CA 1
ATOM 5854 C C . LYS A 1 763 ? 7.002 -13.191 -18.085 1.00 97.81 763 LYS A C 1
ATOM 5856 O O . LYS A 1 763 ? 7.835 -13.994 -18.489 1.00 97.81 763 LYS A O 1
ATOM 5861 N N . ASN A 1 764 ? 6.507 -12.229 -18.868 1.00 98.00 764 ASN A N 1
ATOM 5862 C CA . ASN A 1 764 ? 6.988 -12.017 -20.235 1.00 98.00 764 ASN A CA 1
ATOM 5863 C C . ASN A 1 764 ? 8.447 -11.547 -20.244 1.00 98.00 764 ASN A C 1
ATOM 5865 O O . ASN A 1 764 ? 9.253 -12.147 -20.946 1.00 98.00 764 ASN A O 1
ATOM 5869 N N . VAL A 1 765 ? 8.820 -10.540 -19.445 1.00 97.62 765 VAL A N 1
ATOM 5870 C CA . VAL A 1 765 ? 10.212 -10.041 -19.423 1.00 97.62 765 VAL A CA 1
ATOM 5871 C C . VAL A 1 765 ? 11.198 -11.032 -18.797 1.00 97.62 765 VAL A C 1
ATOM 5873 O O . VAL A 1 765 ? 12.332 -11.139 -19.256 1.00 97.62 765 VAL A O 1
ATOM 5876 N N . ALA A 1 766 ? 10.779 -11.814 -17.797 1.00 97.44 766 ALA A N 1
ATOM 5877 C CA . ALA A 1 766 ? 11.621 -12.822 -17.153 1.00 97.44 766 ALA A CA 1
ATOM 5878 C C . ALA A 1 766 ? 10.937 -14.206 -17.110 1.00 97.44 766 ALA A C 1
ATOM 5880 O O . ALA A 1 766 ? 10.538 -14.662 -16.034 1.00 97.44 766 ALA A O 1
ATOM 5881 N N . PRO A 1 767 ? 10.855 -14.942 -18.241 1.00 96.25 767 PRO A N 1
ATOM 5882 C CA . PRO A 1 767 ? 10.110 -16.207 -18.322 1.00 96.25 767 PRO A CA 1
ATOM 5883 C C . PRO A 1 767 ? 10.550 -17.286 -17.326 1.00 96.25 767 PRO A C 1
ATOM 5885 O O . PRO A 1 767 ? 9.733 -18.097 -16.886 1.00 96.25 767 PRO A O 1
ATOM 5888 N N . LYS A 1 768 ? 11.833 -17.281 -16.939 1.00 95.31 768 LYS A N 1
ATOM 5889 C CA . LYS A 1 768 ? 12.412 -18.224 -15.969 1.00 95.31 768 LYS A CA 1
ATOM 5890 C C . LYS A 1 768 ? 12.042 -17.924 -14.512 1.00 95.31 768 LYS A C 1
ATOM 5892 O O . LYS A 1 768 ? 12.117 -18.824 -13.683 1.00 95.31 768 LYS A O 1
ATOM 5897 N N . ALA A 1 769 ? 11.683 -16.681 -14.186 1.00 97.75 769 ALA A N 1
ATOM 5898 C CA . ALA A 1 769 ? 11.472 -16.264 -12.806 1.00 97.75 769 ALA A CA 1
ATOM 5899 C C . ALA A 1 769 ? 10.082 -16.684 -12.314 1.00 97.75 769 ALA A C 1
ATOM 5901 O O . ALA A 1 769 ? 9.096 -16.587 -13.048 1.00 97.75 769 ALA A O 1
ATOM 5902 N N . SER A 1 770 ? 9.983 -17.136 -11.064 1.00 98.00 770 SER A N 1
ATOM 5903 C CA . SER A 1 770 ? 8.682 -17.319 -10.401 1.00 98.00 770 SER A CA 1
ATOM 5904 C C . SER A 1 770 ? 8.094 -15.970 -9.976 1.00 98.00 770 SER A C 1
ATOM 5906 O O . SER A 1 770 ? 8.842 -15.066 -9.607 1.00 98.00 770 SER A O 1
ATOM 5908 N N . ILE A 1 771 ? 6.771 -15.810 -10.013 1.00 98.69 771 ILE A N 1
ATOM 5909 C CA . ILE A 1 771 ? 6.102 -14.565 -9.612 1.00 98.69 771 ILE A CA 1
ATOM 5910 C C . ILE A 1 771 ? 5.452 -14.729 -8.241 1.00 98.69 771 ILE A C 1
ATOM 5912 O O . ILE A 1 771 ? 4.465 -15.452 -8.083 1.00 98.69 771 ILE A O 1
ATOM 5916 N N . SER A 1 772 ? 6.002 -14.021 -7.257 1.00 98.69 772 SER A N 1
ATOM 5917 C CA . SER A 1 772 ? 5.489 -13.945 -5.897 1.00 98.69 772 SER A CA 1
ATOM 5918 C C . SER A 1 772 ? 4.597 -12.723 -5.691 1.00 98.69 772 SER A C 1
ATOM 5920 O O . SER A 1 772 ? 4.937 -11.638 -6.149 1.00 98.69 772 SER A O 1
ATOM 5922 N N . VAL A 1 773 ? 3.525 -12.854 -4.910 1.00 98.81 773 VAL A N 1
ATOM 5923 C CA . VAL A 1 773 ? 2.730 -11.719 -4.411 1.00 98.81 773 VAL A CA 1
ATOM 5924 C C . VAL A 1 773 ? 2.809 -11.671 -2.887 1.00 98.81 773 VAL A C 1
ATOM 5926 O O . VAL A 1 773 ? 2.514 -12.659 -2.218 1.00 98.81 773 VAL A O 1
ATOM 5929 N N . LYS A 1 774 ? 3.248 -10.539 -2.327 1.00 98.62 774 LYS A N 1
ATOM 5930 C CA . LYS A 1 774 ? 3.323 -10.323 -0.877 1.00 98.62 774 LYS A CA 1
ATOM 5931 C C . LYS A 1 774 ? 2.074 -9.610 -0.370 1.00 98.62 774 LYS A C 1
ATOM 5933 O O . LYS A 1 774 ? 1.896 -8.425 -0.655 1.00 98.62 774 LYS A O 1
ATOM 5938 N N . LEU A 1 775 ? 1.273 -10.344 0.395 1.00 98.50 775 LEU A N 1
ATOM 5939 C CA . LEU A 1 775 ? 0.069 -9.899 1.092 1.00 98.50 775 LEU A CA 1
ATOM 5940 C C . LEU A 1 775 ? 0.355 -9.726 2.588 1.00 98.50 775 LEU A C 1
ATOM 5942 O O . LEU A 1 775 ? 1.377 -10.193 3.109 1.00 98.50 775 LEU A O 1
ATOM 5946 N N . VAL A 1 776 ? -0.554 -9.052 3.284 1.00 98.44 776 VAL A N 1
ATOM 5947 C CA . VAL A 1 776 ? -0.525 -8.924 4.745 1.00 98.44 776 VAL A CA 1
ATOM 5948 C C . VAL A 1 776 ? -1.756 -9.606 5.322 1.00 98.44 776 VAL A C 1
ATOM 5950 O O . VAL A 1 776 ? -2.835 -9.550 4.740 1.00 98.44 776 VAL A O 1
ATOM 5953 N N . SER A 1 777 ? -1.563 -10.288 6.446 1.00 98.12 777 SER A N 1
ATOM 5954 C CA . SER A 1 777 ? -2.621 -10.979 7.169 1.00 98.12 777 SER A CA 1
ATOM 5955 C C . SER A 1 777 ? -3.676 -9.987 7.656 1.00 98.12 777 SER A C 1
ATOM 5957 O O . SER A 1 777 ? -3.355 -9.020 8.346 1.00 98.12 777 SER A O 1
ATOM 5959 N N . GLU A 1 778 ? -4.920 -10.258 7.294 1.00 96.69 778 GLU A N 1
ATOM 5960 C CA . GLU A 1 778 ? -6.158 -9.667 7.796 1.00 96.69 778 GLU A CA 1
ATOM 5961 C C . GLU A 1 778 ? -7.289 -10.645 7.454 1.00 96.69 778 GLU A C 1
ATOM 5963 O O . GLU A 1 778 ? -7.116 -11.540 6.616 1.00 96.69 778 GLU A O 1
ATOM 5968 N N . ILE A 1 779 ? -8.448 -10.475 8.078 1.00 94.69 779 ILE A N 1
ATOM 5969 C CA . ILE A 1 779 ? -9.662 -11.181 7.674 1.00 94.69 779 ILE A CA 1
ATOM 5970 C C . ILE A 1 779 ? -9.955 -11.022 6.170 1.00 94.69 779 ILE A C 1
ATOM 5972 O O . ILE A 1 779 ? -9.979 -9.917 5.637 1.00 94.69 779 ILE A O 1
ATOM 5976 N N . GLY A 1 780 ? -10.218 -12.131 5.474 1.00 95.31 780 GLY A N 1
ATOM 5977 C CA . GLY A 1 780 ? -10.546 -12.129 4.042 1.00 95.31 780 GLY A CA 1
ATOM 5978 C C . GLY A 1 780 ? -9.339 -12.332 3.120 1.00 95.31 780 GLY A C 1
ATOM 5979 O O . GLY A 1 780 ? -9.519 -12.547 1.914 1.00 95.31 780 GLY A O 1
ATOM 5980 N N . VAL A 1 781 ? -8.113 -12.350 3.661 1.00 97.81 781 VAL A N 1
ATOM 5981 C CA . VAL A 1 781 ? -6.888 -12.599 2.884 1.00 97.81 781 VAL A CA 1
ATOM 5982 C C . VAL A 1 781 ? -6.915 -13.949 2.158 1.00 97.81 781 VAL A C 1
ATOM 5984 O O . VAL A 1 781 ? -6.316 -14.076 1.091 1.00 97.81 781 VAL A O 1
ATOM 5987 N N . GLY A 1 782 ? -7.646 -14.952 2.663 1.00 97.62 782 GLY A N 1
ATOM 5988 C CA . GLY A 1 782 ? -7.787 -16.245 1.992 1.00 97.62 782 GLY A CA 1
ATOM 5989 C C . GLY A 1 782 ? -8.526 -16.136 0.656 1.00 97.62 782 GLY A C 1
ATOM 5990 O O . GLY A 1 782 ? -8.116 -16.746 -0.338 1.00 97.62 782 GLY A O 1
ATOM 5991 N N . THR A 1 783 ? -9.566 -15.299 0.595 1.00 97.38 783 THR A N 1
ATOM 5992 C CA . THR A 1 783 ? -10.297 -14.986 -0.644 1.00 97.38 783 THR A CA 1
ATOM 5993 C C . THR A 1 783 ? -9.395 -14.255 -1.634 1.00 97.38 783 THR A C 1
ATOM 5995 O O . THR A 1 783 ? -9.336 -14.629 -2.811 1.00 97.38 783 THR A O 1
ATOM 5998 N N . VAL A 1 784 ? -8.627 -13.270 -1.154 1.00 98.19 784 VAL A N 1
ATOM 5999 C CA . VAL A 1 784 ? -7.639 -12.551 -1.972 1.00 98.19 784 VAL A CA 1
ATOM 6000 C C . VAL A 1 784 ? -6.589 -13.521 -2.519 1.00 98.19 784 VAL A C 1
ATOM 6002 O O . VAL A 1 784 ? -6.334 -13.531 -3.721 1.00 98.19 784 VAL A O 1
ATOM 6005 N N . ALA A 1 785 ? -6.038 -14.409 -1.688 1.00 98.44 785 ALA A N 1
ATOM 6006 C CA . ALA A 1 785 ? -5.048 -15.407 -2.093 1.00 98.44 785 ALA A CA 1
ATOM 6007 C C . ALA A 1 785 ? -5.583 -16.381 -3.160 1.00 98.44 785 ALA A C 1
ATOM 6009 O O . ALA A 1 785 ? -4.862 -16.740 -4.099 1.00 98.44 785 ALA A O 1
ATOM 6010 N N . ALA A 1 786 ? -6.857 -16.778 -3.073 1.00 98.44 786 ALA A N 1
ATOM 6011 C CA . ALA A 1 786 ? -7.506 -17.574 -4.113 1.00 98.44 786 ALA A CA 1
ATOM 6012 C C . ALA A 1 786 ? -7.596 -16.808 -5.445 1.00 98.44 786 ALA A C 1
ATOM 6014 O O . ALA A 1 786 ? -7.292 -17.378 -6.497 1.00 98.44 786 ALA A O 1
ATOM 6015 N N . GLY A 1 787 ? -7.953 -15.520 -5.410 1.00 98.12 787 GLY A N 1
ATOM 6016 C CA . GLY A 1 787 ? -7.911 -14.632 -6.577 1.00 98.12 787 GLY A CA 1
ATOM 6017 C C . GLY A 1 787 ? -6.504 -14.525 -7.169 1.00 98.12 787 GLY A C 1
ATOM 6018 O O . GLY A 1 787 ? -6.304 -14.801 -8.349 1.00 98.12 787 GLY A O 1
ATOM 6019 N N . VAL A 1 788 ? -5.505 -14.233 -6.336 1.00 98.56 788 VAL A N 1
ATOM 6020 C CA . VAL A 1 788 ? -4.087 -14.119 -6.721 1.00 98.56 788 VAL A CA 1
ATOM 6021 C C . VAL A 1 788 ? -3.568 -15.400 -7.388 1.00 98.56 788 VAL A C 1
ATOM 6023 O O . VAL A 1 788 ? -2.849 -15.342 -8.389 1.00 98.56 788 VAL A O 1
ATOM 6026 N N . THR A 1 789 ? -3.972 -16.569 -6.886 1.00 98.38 789 THR A N 1
ATOM 6027 C CA . THR A 1 789 ? -3.613 -17.861 -7.492 1.00 98.38 789 THR A CA 1
ATOM 6028 C C . THR A 1 789 ? -4.273 -18.039 -8.865 1.00 98.38 789 THR A C 1
ATOM 6030 O O . THR A 1 789 ? -3.631 -18.490 -9.814 1.00 98.38 789 THR A O 1
ATOM 6033 N N . LYS A 1 790 ? -5.538 -17.620 -9.030 1.00 97.88 790 LYS A N 1
ATOM 6034 C CA . LYS A 1 790 ? -6.226 -17.611 -10.338 1.00 97.88 790 LYS A CA 1
ATOM 6035 C C . LYS A 1 790 ? -5.571 -16.644 -11.334 1.00 97.88 790 LYS A C 1
ATOM 6037 O O . LYS A 1 790 ? -5.537 -16.948 -12.526 1.00 97.88 790 LYS A O 1
ATOM 6042 N N . CYS A 1 791 ? -4.958 -15.563 -10.851 1.00 97.31 791 CYS A N 1
ATOM 6043 C CA . CYS A 1 791 ? -4.110 -14.660 -11.640 1.00 97.31 791 CYS A CA 1
ATOM 6044 C C . CYS A 1 791 ? -2.747 -15.260 -12.023 1.00 97.31 791 CYS A C 1
ATOM 6046 O O . CYS A 1 791 ? -1.940 -14.589 -12.663 1.00 97.31 791 CYS A O 1
ATOM 6048 N N . LYS A 1 792 ? -2.513 -16.537 -11.692 1.00 97.31 792 LYS A N 1
ATOM 6049 C CA . LYS A 1 792 ? -1.320 -17.327 -12.012 1.00 97.31 792 LYS A CA 1
ATOM 6050 C C . LYS A 1 792 ? -0.063 -16.952 -11.232 1.00 97.31 792 LYS A C 1
ATOM 6052 O O . LYS A 1 792 ? 1.037 -17.184 -11.721 1.00 97.31 792 LYS A O 1
ATOM 6057 N N . SER A 1 793 ? -0.192 -16.403 -10.026 1.00 97.94 793 SER A N 1
ATOM 6058 C CA . SER A 1 793 ? 0.971 -16.275 -9.144 1.00 97.94 793 SER A CA 1
ATOM 6059 C C . SER A 1 793 ? 1.543 -17.657 -8.801 1.00 97.94 793 SER A C 1
ATOM 6061 O O . SER A 1 793 ? 0.794 -18.583 -8.503 1.00 97.94 793 SER A O 1
ATOM 6063 N N . ASP A 1 794 ? 2.870 -17.785 -8.837 1.00 98.50 794 ASP A N 1
ATOM 6064 C CA . ASP A 1 794 ? 3.581 -19.021 -8.484 1.00 98.50 794 ASP A CA 1
ATOM 6065 C C . ASP A 1 794 ? 3.794 -19.137 -6.957 1.00 98.50 794 ASP A C 1
ATOM 6067 O O . ASP A 1 794 ? 4.049 -20.220 -6.424 1.00 98.50 794 ASP A O 1
ATOM 6071 N N . HIS A 1 795 ? 3.739 -18.006 -6.242 1.00 98.62 795 HIS A N 1
ATOM 6072 C CA . HIS A 1 795 ? 4.116 -17.910 -4.834 1.00 98.62 795 HIS A CA 1
ATOM 6073 C C . HIS A 1 795 ? 3.353 -16.791 -4.099 1.00 98.62 795 HIS A C 1
ATOM 6075 O O . HIS A 1 795 ? 3.260 -15.667 -4.580 1.00 98.62 795 HIS A O 1
ATOM 6081 N N . ILE A 1 796 ? 2.862 -17.040 -2.890 1.00 98.75 796 ILE A N 1
ATOM 6082 C CA . ILE A 1 796 ? 2.166 -16.046 -2.061 1.00 98.75 796 ILE A CA 1
ATOM 6083 C C . ILE A 1 796 ? 2.894 -15.918 -0.728 1.00 98.75 796 ILE A C 1
ATOM 6085 O O . ILE A 1 796 ? 3.180 -16.921 -0.089 1.00 98.75 796 ILE A O 1
ATOM 6089 N N . VAL A 1 797 ? 3.177 -14.692 -0.288 1.00 98.75 797 VAL A N 1
ATOM 6090 C CA . VAL A 1 797 ? 3.656 -14.428 1.078 1.00 98.75 797 VAL A CA 1
ATOM 6091 C C . VAL A 1 797 ? 2.496 -13.896 1.905 1.00 98.75 797 VAL A C 1
ATOM 6093 O O . VAL A 1 797 ? 1.894 -12.898 1.511 1.00 98.75 797 VAL A O 1
ATOM 6096 N N . ILE A 1 798 ? 2.240 -14.500 3.063 1.00 98.62 798 ILE A N 1
ATOM 6097 C CA . ILE A 1 798 ? 1.358 -13.959 4.098 1.00 98.62 798 ILE A CA 1
ATOM 6098 C C . ILE A 1 798 ? 2.234 -13.373 5.205 1.00 98.62 798 ILE A C 1
ATOM 6100 O O . ILE A 1 798 ? 2.884 -14.106 5.952 1.00 98.62 798 ILE A O 1
ATOM 6104 N N . ALA A 1 799 ? 2.293 -12.043 5.275 1.00 98.12 799 ALA A N 1
ATOM 6105 C CA . ALA A 1 799 ? 3.068 -11.330 6.284 1.00 98.12 799 ALA A CA 1
ATOM 6106 C C . ALA A 1 799 ? 2.199 -10.923 7.484 1.00 98.12 799 ALA A C 1
ATOM 6108 O O . ALA A 1 799 ? 1.137 -10.334 7.305 1.00 98.12 799 ALA A O 1
ATOM 6109 N N . GLY A 1 800 ? 2.663 -11.183 8.705 1.00 97.75 800 GLY A N 1
ATOM 6110 C CA . GLY A 1 800 ? 1.998 -10.743 9.935 1.00 97.75 800 GLY A CA 1
ATOM 6111 C C . GLY A 1 800 ? 2.178 -9.250 10.215 1.00 97.75 800 GLY A C 1
ATOM 6112 O O . GLY A 1 800 ? 3.158 -8.641 9.774 1.00 97.75 800 GLY A O 1
ATOM 6113 N N . HIS A 1 801 ? 1.256 -8.673 10.994 1.00 96.69 801 HIS A N 1
ATOM 6114 C CA . HIS A 1 801 ? 1.292 -7.271 11.453 1.00 96.69 801 HIS A CA 1
ATOM 6115 C C . HIS A 1 801 ? 2.601 -6.881 12.167 1.00 96.69 801 HIS A C 1
ATOM 6117 O O . HIS A 1 801 ? 2.975 -5.715 12.265 1.00 96.69 801 HIS A O 1
ATOM 6123 N N . ASP A 1 802 ? 3.304 -7.871 12.708 1.00 95.44 802 ASP A N 1
ATOM 6124 C CA . ASP A 1 802 ? 4.479 -7.725 13.556 1.00 95.44 802 ASP A CA 1
ATOM 6125 C C . ASP A 1 802 ? 5.791 -7.558 12.759 1.00 95.44 802 ASP A C 1
ATOM 6127 O O . ASP A 1 802 ? 6.856 -7.305 13.339 1.00 95.44 802 ASP A O 1
ATOM 6131 N N . GLY A 1 803 ? 5.727 -7.644 11.424 1.00 94.25 803 GLY A N 1
ATOM 6132 C CA . GLY A 1 803 ? 6.858 -7.467 10.511 1.00 94.25 803 GLY A CA 1
ATOM 6133 C C . GLY A 1 803 ? 7.620 -6.143 10.692 1.00 94.25 803 GLY A C 1
ATOM 6134 O O . GLY A 1 803 ? 7.065 -5.112 11.058 1.00 94.25 803 GLY A O 1
ATOM 6135 N N . GLY A 1 804 ? 8.930 -6.156 10.422 1.00 94.31 804 GLY A N 1
ATOM 6136 C CA . GLY A 1 804 ? 9.805 -4.991 10.598 1.00 94.31 804 GLY A CA 1
ATOM 6137 C C . GLY A 1 804 ? 9.671 -3.902 9.523 1.00 94.31 804 GLY A C 1
ATOM 6138 O O . GLY A 1 804 ? 9.219 -4.146 8.407 1.00 94.31 804 GLY A O 1
ATOM 6139 N N . THR A 1 805 ? 10.137 -2.687 9.837 1.00 96.81 805 THR A N 1
ATOM 6140 C CA . THR A 1 805 ? 10.250 -1.570 8.881 1.00 96.81 805 THR A CA 1
ATOM 6141 C C . THR A 1 805 ? 11.417 -0.643 9.213 1.00 96.81 805 THR A C 1
ATOM 6143 O O . THR A 1 805 ? 11.778 -0.472 10.376 1.00 96.81 805 THR A O 1
ATOM 6146 N N . GLY A 1 806 ? 11.999 -0.003 8.198 1.00 96.12 806 GLY A N 1
ATOM 6147 C CA . GLY A 1 806 ? 12.991 1.056 8.394 1.00 96.12 806 GLY A CA 1
ATOM 6148 C C . GLY A 1 806 ? 12.383 2.391 8.830 1.00 96.12 806 GLY A C 1
ATOM 6149 O O . GLY A 1 806 ? 13.034 3.128 9.567 1.00 96.12 806 GLY A O 1
ATOM 6150 N N . ALA A 1 807 ? 11.155 2.685 8.388 1.00 96.12 807 ALA A N 1
ATOM 6151 C CA . ALA A 1 807 ? 10.410 3.908 8.688 1.00 96.12 807 ALA A CA 1
ATOM 6152 C C . ALA A 1 807 ? 8.906 3.703 8.429 1.00 96.12 807 ALA A C 1
ATOM 6154 O O . ALA A 1 807 ? 8.508 3.219 7.359 1.00 96.12 807 ALA A O 1
ATOM 6155 N N . SER A 1 808 ? 8.071 4.050 9.406 1.00 95.50 808 SER A N 1
ATOM 6156 C CA . SER A 1 808 ? 6.609 3.970 9.310 1.00 95.50 808 SER A CA 1
ATOM 6157 C C . SER A 1 808 ? 5.945 4.814 10.395 1.00 95.50 808 SER A C 1
ATOM 6159 O O . SER A 1 808 ? 6.540 4.937 11.462 1.00 95.50 808 SER A O 1
ATOM 6161 N N . PRO A 1 809 ? 4.728 5.341 10.193 1.00 95.00 809 PRO A N 1
ATOM 6162 C CA . PRO A 1 809 ? 3.935 5.894 11.285 1.00 95.00 809 PRO A CA 1
ATOM 6163 C C . PRO A 1 809 ? 3.726 4.882 12.419 1.00 95.00 809 PRO A C 1
ATOM 6165 O O . PRO A 1 809 ? 3.577 3.680 12.164 1.00 95.00 809 PRO A O 1
ATOM 6168 N N . TRP A 1 810 ? 3.712 5.362 13.665 1.00 94.94 810 TRP A N 1
ATOM 6169 C CA . TRP A 1 810 ? 3.463 4.506 14.832 1.00 94.94 810 TRP A CA 1
ATOM 6170 C C . TRP A 1 810 ? 2.068 3.889 14.822 1.00 94.94 810 TRP A C 1
ATOM 6172 O O . TRP A 1 810 ? 1.933 2.706 15.139 1.00 94.94 810 TRP A O 1
ATOM 6182 N N . SER A 1 811 ? 1.069 4.659 14.381 1.00 94.81 811 SER A N 1
ATOM 6183 C CA . SER A 1 811 ? -0.314 4.199 14.254 1.00 94.81 811 SER A CA 1
ATOM 6184 C C . SER A 1 811 ? -0.410 2.923 13.404 1.00 94.81 811 SER A C 1
ATOM 6186 O O . SER A 1 811 ? -1.082 1.963 13.771 1.00 94.81 811 SER A O 1
ATOM 6188 N N . SER A 1 812 ? 0.336 2.854 12.305 1.00 96.50 812 SER A N 1
ATOM 6189 C CA . SER A 1 812 ? 0.348 1.688 11.420 1.00 96.50 812 SER A CA 1
ATOM 6190 C C . SER A 1 812 ? 1.106 0.501 12.009 1.00 96.50 812 SER A C 1
ATOM 6192 O O . SER A 1 812 ? 0.590 -0.611 11.962 1.00 96.50 812 SER A O 1
ATOM 6194 N N . ILE A 1 813 ? 2.266 0.730 12.644 1.00 97.06 813 ILE A N 1
ATOM 6195 C CA . ILE A 1 813 ? 3.043 -0.344 13.294 1.00 97.06 813 ILE A CA 1
ATOM 6196 C C . ILE A 1 813 ? 2.203 -1.047 14.374 1.00 97.06 813 ILE A C 1
ATOM 6198 O O . ILE A 1 813 ? 2.310 -2.259 14.554 1.00 97.06 813 ILE A O 1
ATOM 6202 N N . LYS A 1 814 ? 1.396 -0.291 15.125 1.00 96.06 814 LYS A N 1
ATOM 6203 C CA . LYS A 1 814 ? 0.669 -0.800 16.296 1.00 96.06 814 LYS A CA 1
ATOM 6204 C C . LYS A 1 814 ? -0.738 -1.316 15.995 1.00 96.06 814 LYS A C 1
ATOM 6206 O O . LYS A 1 814 ? -1.192 -2.251 16.670 1.00 96.06 814 LYS A O 1
ATOM 6211 N N . HIS A 1 815 ? -1.412 -0.763 14.988 1.00 97.38 815 HIS A N 1
ATOM 6212 C CA . HIS A 1 815 ? -2.856 -0.957 14.824 1.00 97.38 815 HIS A CA 1
ATOM 6213 C C . HIS A 1 815 ? -3.301 -1.493 13.465 1.00 97.38 815 HIS A C 1
ATOM 6215 O O . HIS A 1 815 ? -4.499 -1.676 13.303 1.00 97.38 815 HIS A O 1
ATOM 6221 N N . ALA A 1 816 ? -2.418 -1.750 12.498 1.00 97.44 816 ALA A N 1
ATOM 6222 C CA . ALA A 1 816 ? -2.834 -2.216 11.172 1.00 97.44 816 ALA A CA 1
ATOM 6223 C C . ALA A 1 816 ? -2.386 -3.659 10.885 1.00 97.44 816 ALA A C 1
ATOM 6225 O O . ALA A 1 816 ? -1.228 -4.010 11.112 1.00 97.44 816 ALA A O 1
ATOM 6226 N N . GLY A 1 817 ? -3.308 -4.471 10.359 1.00 96.25 817 GLY A N 1
ATOM 6227 C CA . GLY A 1 817 ? -3.104 -5.897 10.088 1.00 96.25 817 GLY A CA 1
ATOM 6228 C C . GLY A 1 817 ? -3.186 -6.818 11.306 1.00 96.25 817 GLY A C 1
ATOM 6229 O O . GLY A 1 817 ? -3.217 -6.384 12.461 1.00 96.25 817 GLY A O 1
ATOM 6230 N N . SER A 1 818 ? -3.184 -8.116 11.010 1.00 96.38 818 SER A N 1
ATOM 6231 C CA . SER A 1 818 ? -3.460 -9.207 11.950 1.00 96.38 818 SER A CA 1
ATOM 6232 C C . SER A 1 818 ? -2.275 -10.183 12.074 1.00 96.38 818 SER A C 1
ATOM 6234 O O . SER A 1 818 ? -1.329 -10.144 11.275 1.00 96.38 818 SER A O 1
ATOM 6236 N N . PRO A 1 819 ? -2.243 -11.046 13.110 1.00 97.56 819 PRO A N 1
ATOM 6237 C CA . PRO A 1 819 ? -1.214 -12.073 13.262 1.00 97.56 819 PRO A CA 1
ATOM 6238 C C . PRO A 1 819 ? -1.169 -12.995 12.044 1.00 97.56 819 PRO A C 1
ATOM 6240 O O . PRO A 1 819 ? -2.209 -13.304 11.455 1.00 97.56 819 PRO A O 1
ATOM 6243 N N . TRP A 1 820 ? 0.024 -13.433 11.638 1.00 97.50 820 TRP A N 1
ATOM 6244 C CA . TRP A 1 820 ? 0.157 -14.290 10.458 1.00 97.50 820 TRP A CA 1
ATOM 6245 C C . TRP A 1 820 ? -0.487 -15.659 10.670 1.00 97.50 820 TRP A C 1
ATOM 6247 O O . TRP A 1 820 ? -0.898 -16.271 9.695 1.00 97.50 820 TRP A O 1
ATOM 6257 N N . GLU A 1 821 ? -0.629 -16.124 11.913 1.00 98.00 821 GLU A N 1
ATOM 6258 C CA . GLU A 1 821 ? -1.286 -17.388 12.249 1.00 98.00 821 GLU A CA 1
ATOM 6259 C C . GLU A 1 821 ? -2.734 -17.429 11.735 1.00 98.00 821 GLU A C 1
ATOM 6261 O O . GLU A 1 821 ? -3.171 -18.457 11.222 1.00 98.00 821 GLU A O 1
ATOM 6266 N N . ILE A 1 822 ? -3.452 -16.300 11.817 1.00 97.62 822 ILE A N 1
ATOM 6267 C CA . ILE A 1 822 ? -4.838 -16.169 11.344 1.00 97.62 822 ILE A CA 1
ATOM 6268 C C . ILE A 1 822 ? -4.873 -16.218 9.812 1.00 97.62 822 ILE A C 1
ATOM 6270 O O . ILE A 1 822 ? -5.493 -17.107 9.230 1.00 97.62 822 ILE A O 1
ATOM 6274 N N . GLY A 1 823 ? -4.165 -15.299 9.150 1.00 97.88 823 GLY A N 1
ATOM 6275 C CA . GLY A 1 823 ? -4.196 -15.184 7.691 1.00 97.88 823 GLY A CA 1
ATOM 6276 C C . GLY A 1 823 ? -3.569 -16.372 6.962 1.00 97.88 823 GLY A C 1
ATOM 6277 O O . GLY A 1 823 ? -4.021 -16.730 5.874 1.00 97.88 823 GLY A O 1
ATOM 6278 N N . LEU A 1 824 ? -2.552 -17.018 7.545 1.00 98.62 824 LEU A N 1
ATOM 6279 C CA . LEU A 1 824 ? -1.930 -18.217 6.979 1.00 98.62 824 LEU A CA 1
ATOM 6280 C C . LEU A 1 824 ? -2.903 -19.395 7.001 1.00 98.62 824 LEU A C 1
ATOM 6282 O O . LEU A 1 824 ? -3.068 -20.053 5.974 1.00 98.62 824 LEU A O 1
ATOM 6286 N N . ALA A 1 825 ? -3.576 -19.624 8.133 1.00 98.31 825 ALA A N 1
ATOM 6287 C CA . ALA A 1 825 ? -4.587 -20.667 8.244 1.00 98.31 825 ALA A CA 1
ATOM 6288 C C . ALA A 1 825 ? -5.763 -20.404 7.291 1.00 98.31 825 ALA A C 1
ATOM 6290 O O . ALA A 1 825 ? -6.155 -21.302 6.547 1.00 98.31 825 ALA A O 1
ATOM 6291 N N . GLU A 1 826 ? -6.268 -19.166 7.226 1.00 98.19 826 GLU A N 1
ATOM 6292 C CA . GLU A 1 826 ? -7.343 -18.794 6.297 1.00 98.19 826 GLU A CA 1
ATOM 6293 C C . GLU A 1 826 ? -6.938 -19.030 4.829 1.00 98.19 826 GLU A C 1
ATOM 6295 O O . GLU A 1 826 ? -7.707 -19.591 4.042 1.00 98.19 826 GLU A O 1
ATOM 6300 N N . THR A 1 827 ? -5.706 -18.661 4.466 1.00 98.62 827 THR A N 1
ATOM 6301 C CA . THR A 1 827 ? -5.141 -18.887 3.127 1.00 98.62 827 THR A CA 1
ATOM 6302 C C . THR A 1 827 ? -5.048 -20.375 2.807 1.00 98.62 827 THR A C 1
ATOM 6304 O O . THR A 1 827 ? -5.533 -20.810 1.760 1.00 98.62 827 THR A O 1
ATOM 6307 N N . GLN A 1 828 ? -4.480 -21.173 3.713 1.00 98.56 828 GLN A N 1
ATOM 6308 C CA . GLN A 1 828 ? -4.372 -22.623 3.562 1.00 98.56 828 GLN A CA 1
ATOM 6309 C C . GLN A 1 828 ? -5.751 -23.258 3.359 1.00 98.56 828 GLN A C 1
ATOM 6311 O O . GLN A 1 828 ? -5.967 -23.992 2.392 1.00 98.56 828 GLN A O 1
ATOM 6316 N N . GLN A 1 829 ? -6.696 -22.949 4.245 1.00 98.12 829 GLN A N 1
ATOM 6317 C CA . GLN A 1 829 ? -8.045 -23.503 4.217 1.00 98.12 829 GLN A CA 1
ATOM 6318 C C . GLN A 1 829 ? -8.767 -23.138 2.913 1.00 98.12 829 GLN A C 1
ATOM 6320 O O . GLN A 1 829 ? -9.306 -24.014 2.234 1.00 98.12 829 GLN A O 1
ATOM 6325 N N . THR A 1 830 ? -8.716 -21.866 2.514 1.00 98.12 830 THR A N 1
ATOM 6326 C CA . THR A 1 830 ? -9.411 -21.368 1.319 1.00 98.12 830 THR A CA 1
ATOM 6327 C C . THR A 1 830 ? -8.828 -21.949 0.032 1.00 98.12 830 THR A C 1
ATOM 6329 O O . THR A 1 830 ? -9.578 -22.380 -0.849 1.00 98.12 830 THR A O 1
ATOM 6332 N N . LEU A 1 831 ? -7.498 -22.020 -0.090 1.00 98.50 831 LEU A N 1
ATOM 6333 C CA . LEU A 1 831 ? -6.844 -22.587 -1.272 1.00 98.50 831 LEU A CA 1
ATOM 6334 C C . LEU A 1 831 ? -7.112 -24.089 -1.418 1.00 98.50 831 LEU A C 1
ATOM 6336 O O . LEU A 1 831 ? -7.287 -24.566 -2.543 1.00 98.50 831 LEU A O 1
ATOM 6340 N N . VAL A 1 832 ? -7.165 -24.833 -0.310 1.00 98.25 832 VAL A N 1
ATOM 6341 C CA . VAL A 1 832 ? -7.502 -26.264 -0.314 1.00 98.25 832 VAL A CA 1
ATOM 6342 C C . VAL A 1 832 ? -8.964 -26.471 -0.716 1.00 98.25 832 VAL A C 1
ATOM 6344 O O . VAL A 1 832 ? -9.233 -27.254 -1.627 1.00 98.25 832 VAL A O 1
ATOM 6347 N N . LEU A 1 833 ? -9.901 -25.719 -0.122 1.00 97.56 833 LEU A N 1
ATOM 6348 C CA . LEU A 1 833 ? -11.329 -25.774 -0.472 1.00 97.56 833 LEU A CA 1
ATOM 6349 C C . LEU A 1 833 ? -11.576 -25.504 -1.964 1.00 97.56 833 LEU A C 1
ATOM 6351 O O . LEU A 1 833 ? -12.418 -26.150 -2.583 1.00 97.56 833 LEU A O 1
ATOM 6355 N N . ASN A 1 834 ? -10.801 -24.595 -2.559 1.00 97.50 834 ASN A N 1
ATOM 6356 C CA . ASN A 1 834 ? -10.909 -24.233 -3.973 1.00 97.50 834 ASN A CA 1
ATOM 6357 C C . ASN A 1 834 ? -10.049 -25.098 -4.915 1.00 97.50 834 ASN A C 1
ATOM 6359 O O . ASN A 1 834 ? -10.022 -24.830 -6.117 1.00 97.50 834 ASN A O 1
ATOM 6363 N N . ARG A 1 835 ? -9.338 -26.122 -4.409 1.00 97.31 835 ARG A N 1
ATOM 6364 C CA . ARG A 1 835 ? -8.400 -26.966 -5.185 1.00 97.31 835 ARG A CA 1
ATOM 6365 C C . ARG A 1 835 ? -7.333 -26.156 -5.939 1.00 97.31 835 ARG A C 1
ATOM 6367 O O . ARG A 1 835 ? -6.968 -26.463 -7.074 1.00 97.31 835 ARG A O 1
ATOM 6374 N N . LEU A 1 836 ? -6.854 -25.091 -5.301 1.00 97.69 836 LEU A N 1
ATOM 6375 C CA . LEU A 1 836 ? -5.810 -24.201 -5.814 1.00 97.69 836 LEU A CA 1
ATOM 6376 C C . LEU A 1 836 ? -4.464 -24.418 -5.114 1.00 97.69 836 LEU A C 1
ATOM 6378 O O . LEU A 1 836 ? -3.429 -24.068 -5.677 1.00 97.69 836 LEU A O 1
ATOM 6382 N N . ARG A 1 837 ? -4.459 -25.021 -3.916 1.00 97.69 837 ARG A N 1
ATOM 6383 C CA . ARG A 1 837 ? -3.267 -25.128 -3.060 1.00 97.69 837 ARG A CA 1
ATOM 6384 C C . ARG A 1 837 ? -2.075 -25.837 -3.711 1.00 97.69 837 ARG A C 1
ATOM 6386 O O . ARG A 1 837 ? -0.941 -25.440 -3.458 1.00 97.69 837 ARG A O 1
ATOM 6393 N N . GLY A 1 838 ? -2.326 -26.826 -4.572 1.00 97.56 838 GLY A N 1
ATOM 6394 C CA . GLY A 1 838 ? -1.279 -27.550 -5.300 1.00 97.56 838 GLY A CA 1
ATOM 6395 C C . GLY A 1 838 ? -0.443 -26.668 -6.231 1.00 97.56 838 GLY A C 1
ATOM 6396 O O . GLY A 1 838 ? 0.722 -26.976 -6.461 1.00 97.56 838 GLY A O 1
ATOM 6397 N N . ARG A 1 839 ? -1.002 -25.553 -6.721 1.00 97.31 839 ARG A N 1
ATOM 6398 C CA . ARG A 1 839 ? -0.415 -24.725 -7.789 1.00 97.31 839 ARG A CA 1
ATOM 6399 C C . ARG A 1 839 ? 0.462 -23.578 -7.297 1.00 97.31 839 ARG A C 1
ATOM 6401 O O . ARG A 1 839 ? 1.153 -22.964 -8.101 1.00 97.31 839 ARG A O 1
ATOM 6408 N N . VAL A 1 840 ? 0.409 -23.263 -6.004 1.00 98.19 840 VAL A N 1
ATOM 6409 C CA . VAL A 1 840 ? 1.053 -22.076 -5.431 1.00 98.19 840 VAL A CA 1
ATOM 6410 C C . VAL A 1 840 ? 1.840 -22.435 -4.183 1.00 98.19 840 VAL A C 1
ATOM 6412 O O . VAL A 1 840 ? 1.341 -23.155 -3.321 1.00 98.19 840 VAL A O 1
ATOM 6415 N N . ARG A 1 841 ? 3.075 -21.935 -4.079 1.00 98.56 841 ARG A N 1
ATOM 6416 C CA . ARG A 1 841 ? 3.840 -21.971 -2.825 1.00 98.56 841 ARG A CA 1
ATOM 6417 C C . ARG A 1 841 ? 3.340 -20.884 -1.881 1.00 98.56 841 ARG A C 1
ATOM 6419 O O . ARG A 1 841 ? 3.119 -19.759 -2.317 1.00 98.56 841 ARG A O 1
ATOM 6426 N N . VAL A 1 842 ? 3.203 -21.190 -0.599 1.00 98.75 842 VAL A N 1
ATOM 6427 C CA . VAL A 1 842 ? 2.808 -20.230 0.437 1.00 98.75 842 VAL A CA 1
ATOM 6428 C C . VAL A 1 842 ? 3.977 -20.013 1.393 1.00 98.75 842 VAL A C 1
ATOM 6430 O O . VAL A 1 842 ? 4.497 -20.963 1.967 1.00 98.75 842 VAL A O 1
ATOM 6433 N N . GLN A 1 843 ? 4.386 -18.766 1.584 1.00 98.81 843 GLN A N 1
ATOM 6434 C CA . GLN A 1 843 ? 5.414 -18.367 2.537 1.00 98.81 843 GLN A CA 1
ATOM 6435 C C . GLN A 1 843 ? 4.788 -17.619 3.712 1.00 98.81 843 GLN A C 1
ATOM 6437 O O . GLN A 1 843 ? 3.979 -16.713 3.511 1.00 98.81 843 GLN A O 1
ATOM 6442 N N . ALA A 1 844 ? 5.232 -17.923 4.929 1.00 98.38 844 ALA A N 1
ATOM 6443 C CA . ALA A 1 844 ? 4.913 -17.127 6.112 1.00 98.38 844 ALA A CA 1
ATOM 6444 C C . ALA A 1 844 ? 6.055 -16.147 6.442 1.00 98.38 844 ALA A C 1
ATOM 6446 O O . ALA A 1 844 ? 7.235 -16.496 6.375 1.00 98.38 844 ALA A O 1
ATOM 6447 N N . ASP A 1 845 ? 5.714 -14.906 6.785 1.00 94.75 845 ASP A N 1
ATOM 6448 C CA . ASP A 1 845 ? 6.631 -13.840 7.222 1.00 94.75 845 ASP A CA 1
ATOM 6449 C C . ASP A 1 845 ? 5.988 -13.096 8.408 1.00 94.75 845 ASP A C 1
ATOM 6451 O O . ASP A 1 845 ? 4.769 -13.093 8.558 1.00 94.75 845 ASP A O 1
ATOM 6455 N N . GLY A 1 846 ? 6.789 -12.446 9.248 1.00 91.81 846 GLY A N 1
ATOM 6456 C CA . GLY A 1 846 ? 6.331 -11.785 10.473 1.00 91.81 846 GLY A CA 1
ATOM 6457 C C . GLY A 1 846 ? 7.020 -12.352 11.706 1.00 91.81 846 GLY A C 1
ATOM 6458 O O . GLY A 1 846 ? 6.639 -13.394 12.233 1.00 91.81 846 GLY A O 1
ATOM 6459 N N . GLN A 1 847 ? 8.091 -11.680 12.144 1.00 91.44 847 GLN A N 1
ATOM 6460 C CA . GLN A 1 847 ? 8.799 -11.985 13.397 1.00 91.44 847 GLN A CA 1
ATOM 6461 C C . GLN A 1 847 ? 9.185 -13.464 13.601 1.00 91.44 847 GLN A C 1
ATOM 6463 O O . GLN A 1 847 ? 9.316 -13.887 14.754 1.00 91.44 847 GLN A O 1
ATOM 6468 N N . MET A 1 848 ? 9.421 -14.212 12.517 1.00 95.00 848 MET A N 1
ATOM 6469 C CA . MET A 1 848 ? 10.001 -15.558 12.549 1.00 95.00 848 MET A CA 1
ATOM 6470 C C . MET A 1 848 ? 11.399 -15.491 13.175 1.00 95.00 848 MET A C 1
ATOM 6472 O O . MET A 1 848 ? 12.239 -14.695 12.736 1.00 95.00 848 MET A O 1
ATOM 6476 N N . LYS A 1 849 ? 11.632 -16.273 14.232 1.00 95.62 849 LYS A N 1
ATOM 6477 C CA . LYS A 1 849 ? 12.850 -16.208 15.057 1.00 95.62 849 LYS A CA 1
ATOM 6478 C C . LYS A 1 849 ? 13.488 -17.566 15.303 1.00 95.62 849 LYS A C 1
ATOM 6480 O O . LYS A 1 849 ? 14.717 -17.639 15.320 1.00 95.62 849 LYS A O 1
ATOM 6485 N N . THR A 1 850 ? 12.682 -18.603 15.508 1.00 97.94 850 THR A N 1
ATOM 6486 C CA . THR A 1 850 ? 13.148 -19.925 15.954 1.00 97.94 850 THR A CA 1
ATOM 6487 C C . THR A 1 850 ? 12.667 -21.042 15.030 1.00 97.94 850 THR A C 1
ATOM 6489 O O . THR A 1 850 ? 11.781 -20.849 14.194 1.00 97.94 850 THR A O 1
ATOM 6492 N N . GLY A 1 851 ? 13.226 -22.244 15.188 1.00 98.12 851 GLY A N 1
ATOM 6493 C CA . GLY A 1 851 ? 12.741 -23.437 14.493 1.00 98.12 851 GLY A CA 1
ATOM 6494 C C . GLY A 1 851 ? 11.322 -23.827 14.913 1.00 98.12 851 GLY A C 1
ATOM 6495 O O . GLY A 1 851 ? 10.562 -24.356 14.103 1.00 98.12 851 GLY A O 1
ATOM 6496 N N . ARG A 1 852 ? 10.910 -23.483 16.142 1.00 97.56 852 ARG A N 1
ATOM 6497 C CA . ARG A 1 852 ? 9.513 -23.610 16.578 1.00 97.56 852 ARG A CA 1
ATOM 6498 C C . ARG A 1 852 ? 8.551 -22.784 15.724 1.00 97.56 852 ARG A C 1
ATOM 6500 O O . ARG A 1 852 ? 7.513 -23.319 15.335 1.00 97.56 852 ARG A O 1
ATOM 6507 N N . ASP A 1 853 ? 8.878 -21.524 15.431 1.00 97.88 853 ASP A N 1
ATOM 6508 C CA . ASP A 1 853 ? 8.035 -20.673 14.577 1.00 97.88 853 ASP A CA 1
ATOM 6509 C C . ASP A 1 853 ? 7.852 -21.306 13.186 1.00 97.88 853 ASP A C 1
ATOM 6511 O O . ASP A 1 853 ? 6.734 -21.376 12.675 1.00 97.88 853 ASP A O 1
ATOM 6515 N N . VAL A 1 854 ? 8.939 -21.840 12.614 1.00 98.69 854 VAL A N 1
ATOM 6516 C CA . VAL A 1 854 ? 8.935 -22.538 11.316 1.00 98.69 854 VAL A CA 1
ATOM 6517 C C . VAL A 1 854 ? 8.040 -23.774 11.346 1.00 98.69 854 VAL A C 1
ATOM 6519 O O . VAL A 1 854 ? 7.209 -23.951 10.459 1.00 98.69 854 VAL A O 1
ATOM 6522 N N . ALA A 1 855 ? 8.173 -24.623 12.367 1.00 98.62 855 ALA A N 1
ATOM 6523 C CA . ALA A 1 855 ? 7.357 -25.827 12.488 1.00 98.62 855 ALA A CA 1
ATOM 6524 C C . ALA A 1 855 ? 5.861 -25.491 12.628 1.00 98.62 855 ALA A C 1
ATOM 6526 O O . ALA A 1 855 ? 5.035 -26.094 11.948 1.00 98.62 855 ALA A O 1
ATOM 6527 N N . ILE A 1 856 ? 5.501 -24.488 13.440 1.00 98.50 856 ILE A N 1
ATOM 6528 C CA . ILE A 1 856 ? 4.107 -24.028 13.558 1.00 98.50 856 ILE A CA 1
ATOM 6529 C C . ILE A 1 856 ? 3.600 -23.485 12.218 1.00 98.50 856 ILE A C 1
ATOM 6531 O O . ILE A 1 856 ? 2.515 -23.863 11.781 1.00 98.50 856 ILE A O 1
ATOM 6535 N N . GLY A 1 857 ? 4.380 -22.641 11.537 1.00 98.50 857 GLY A N 1
ATOM 6536 C CA . GLY A 1 857 ? 3.996 -22.112 10.229 1.00 98.50 857 GLY A CA 1
ATOM 6537 C C . GLY A 1 857 ? 3.802 -23.212 9.181 1.00 98.50 857 GLY A C 1
ATOM 6538 O O . GLY A 1 857 ? 2.839 -23.159 8.419 1.00 98.50 857 GLY A O 1
ATOM 6539 N N . ALA A 1 858 ? 4.641 -24.251 9.180 1.00 98.75 858 ALA A N 1
ATOM 6540 C CA . ALA A 1 858 ? 4.463 -25.407 8.305 1.00 98.75 858 ALA A CA 1
ATOM 6541 C C . ALA A 1 858 ? 3.147 -26.137 8.595 1.00 98.75 858 ALA A C 1
ATOM 6543 O O . ALA A 1 858 ? 2.343 -26.338 7.686 1.00 98.75 858 ALA A O 1
ATOM 6544 N N . LEU A 1 859 ? 2.879 -26.460 9.864 1.00 98.75 859 LEU A N 1
ATOM 6545 C CA . LEU A 1 859 ? 1.647 -27.138 10.284 1.00 98.75 859 LEU A CA 1
ATOM 6546 C C . LEU A 1 859 ? 0.388 -26.332 9.921 1.00 98.75 859 LEU A C 1
ATOM 6548 O O . LEU A 1 859 ? -0.630 -26.924 9.569 1.00 98.75 859 LEU A O 1
ATOM 6552 N N . LEU A 1 860 ? 0.467 -24.997 9.930 1.00 98.62 860 LEU A N 1
ATOM 6553 C CA . LEU A 1 860 ? -0.610 -24.107 9.479 1.00 98.62 860 LEU A CA 1
ATOM 6554 C C . LEU A 1 860 ? -0.692 -23.931 7.951 1.00 98.62 860 LEU A C 1
ATOM 6556 O O . LEU A 1 860 ? -1.700 -23.424 7.464 1.00 98.62 860 LEU A O 1
ATOM 6560 N N . GLY A 1 861 ? 0.308 -24.378 7.183 1.00 98.19 861 GLY A N 1
ATOM 6561 C CA . GLY A 1 861 ? 0.232 -24.481 5.720 1.00 98.19 861 GLY A CA 1
ATOM 6562 C C . GLY A 1 861 ? 1.362 -23.833 4.916 1.00 98.19 861 GLY A C 1
ATOM 6563 O O . GLY A 1 861 ? 1.275 -23.837 3.689 1.00 98.19 861 GLY A O 1
ATOM 6564 N N . ALA A 1 862 ? 2.408 -23.282 5.538 1.00 98.75 862 ALA A N 1
ATOM 6565 C CA . ALA A 1 862 ? 3.517 -22.653 4.813 1.00 98.75 862 ALA A CA 1
ATOM 6566 C C . ALA A 1 862 ? 4.511 -23.675 4.216 1.00 98.75 862 ALA A C 1
ATOM 6568 O O . ALA A 1 862 ? 4.962 -24.594 4.896 1.00 98.75 862 ALA A O 1
ATOM 6569 N N . ASP A 1 863 ? 4.906 -23.467 2.957 1.00 98.69 863 ASP A N 1
ATOM 6570 C CA . ASP A 1 863 ? 6.001 -24.174 2.278 1.00 98.69 863 ASP A CA 1
ATOM 6571 C C . ASP A 1 863 ? 7.377 -23.540 2.562 1.00 98.69 863 ASP A C 1
ATOM 6573 O O . ASP A 1 863 ? 8.394 -24.241 2.550 1.00 98.69 863 ASP A O 1
ATOM 6577 N N . GLU A 1 864 ? 7.405 -22.218 2.769 1.00 98.62 864 GLU A N 1
ATOM 6578 C CA . GLU A 1 864 ? 8.610 -21.386 2.908 1.00 98.62 864 GLU A CA 1
ATOM 6579 C C . GLU A 1 864 ? 8.478 -20.336 4.031 1.00 98.62 864 GLU A C 1
ATOM 6581 O O . GLU A 1 864 ? 7.377 -20.022 4.491 1.00 98.62 864 GLU A O 1
ATOM 6586 N N . PHE A 1 865 ? 9.606 -19.762 4.476 1.00 98.75 865 PHE A N 1
ATOM 6587 C CA . PHE A 1 865 ? 9.660 -18.904 5.671 1.00 98.75 865 PHE A CA 1
ATOM 6588 C C . PHE A 1 865 ? 10.549 -17.674 5.470 1.00 98.75 865 PHE A C 1
ATOM 6590 O O . PHE A 1 865 ? 11.713 -17.782 5.080 1.00 98.75 865 PHE A O 1
ATOM 6597 N N . GLY A 1 866 ? 9.994 -16.495 5.757 1.00 98.12 866 GLY A N 1
ATOM 6598 C CA . GLY A 1 866 ? 10.670 -15.203 5.668 1.00 98.12 866 GLY A CA 1
ATOM 6599 C C . GLY A 1 866 ? 11.240 -14.731 7.004 1.00 98.12 866 GLY A C 1
ATOM 6600 O O . GLY A 1 866 ? 10.521 -14.665 7.997 1.00 98.12 866 GLY A O 1
ATOM 6601 N N . PHE A 1 867 ? 12.511 -14.324 7.011 1.00 98.44 867 PHE A N 1
ATOM 6602 C CA . PHE A 1 867 ? 13.211 -13.817 8.194 1.00 98.44 867 PHE A CA 1
ATOM 6603 C C . PHE A 1 867 ? 13.811 -12.437 7.923 1.00 98.44 867 PHE A C 1
ATOM 6605 O O . PHE A 1 867 ? 14.682 -12.286 7.070 1.00 98.44 867 PHE A O 1
ATOM 6612 N N . ALA A 1 868 ? 13.378 -11.414 8.659 1.00 95.81 868 ALA A N 1
ATOM 6613 C CA . ALA A 1 868 ? 13.905 -10.053 8.513 1.00 95.81 868 ALA A CA 1
ATOM 6614 C C . ALA A 1 868 ? 14.699 -9.614 9.749 1.00 95.81 868 ALA A C 1
ATOM 6616 O O . ALA A 1 868 ? 15.919 -9.486 9.709 1.00 95.81 868 ALA A O 1
ATOM 6617 N N . THR A 1 869 ? 14.014 -9.408 10.877 1.00 97.31 869 THR A N 1
ATOM 6618 C CA . THR A 1 869 ? 14.630 -8.817 12.072 1.00 97.31 869 THR A CA 1
ATOM 6619 C C . THR A 1 869 ? 15.692 -9.706 12.712 1.00 97.31 869 THR A C 1
ATOM 6621 O O . THR A 1 869 ? 16.735 -9.183 13.088 1.00 97.31 869 THR A O 1
ATOM 6624 N N . ALA A 1 870 ? 15.472 -11.021 12.818 1.00 97.69 870 ALA A N 1
ATOM 6625 C CA . ALA A 1 870 ? 16.444 -11.913 13.453 1.00 97.69 870 ALA A CA 1
ATOM 6626 C C . ALA A 1 870 ? 17.800 -11.935 12.711 1.00 97.69 870 ALA A C 1
ATOM 6628 O O . ALA A 1 870 ? 18.809 -11.684 13.370 1.00 97.69 870 ALA A O 1
ATOM 6629 N N . PRO A 1 871 ? 17.863 -12.073 11.369 1.00 97.94 871 PRO A N 1
ATOM 6630 C CA . PRO A 1 871 ? 19.112 -11.887 10.625 1.00 97.94 871 PRO A CA 1
ATOM 6631 C C . PRO A 1 871 ? 19.780 -10.520 10.847 1.00 97.94 871 PRO A C 1
ATOM 6633 O O . PRO A 1 871 ? 20.990 -10.466 11.034 1.00 97.94 871 PRO A O 1
ATOM 6636 N N . LEU A 1 872 ? 19.021 -9.418 10.932 1.00 98.19 872 LEU A N 1
ATOM 6637 C CA . LEU A 1 872 ? 19.609 -8.108 11.260 1.00 98.19 872 LEU A CA 1
ATOM 6638 C C . LEU A 1 872 ? 20.183 -8.056 12.686 1.00 98.19 872 LEU A C 1
ATOM 6640 O O . LEU A 1 872 ? 21.186 -7.384 12.925 1.00 98.19 872 LEU A O 1
ATOM 6644 N N . VAL A 1 873 ? 19.557 -8.736 13.653 1.00 98.19 873 VAL A N 1
ATOM 6645 C CA . VAL A 1 873 ? 20.097 -8.880 15.017 1.00 98.19 873 VAL A CA 1
ATOM 6646 C C . VAL A 1 873 ? 21.396 -9.677 14.989 1.00 98.19 873 VAL A C 1
ATOM 6648 O O . VAL A 1 873 ? 22.363 -9.251 15.618 1.00 98.19 873 VAL A O 1
ATOM 6651 N N . VAL A 1 874 ? 21.457 -10.755 14.204 1.00 98.38 874 VAL A N 1
ATOM 6652 C CA . VAL A 1 874 ? 22.671 -11.559 13.977 1.00 98.38 874 VAL A CA 1
ATOM 6653 C C . VAL A 1 874 ? 23.805 -10.724 13.369 1.00 98.38 874 VAL A C 1
ATOM 6655 O O . VAL A 1 874 ? 24.960 -10.864 13.776 1.00 98.38 874 VAL A O 1
ATOM 6658 N N . GLU A 1 875 ? 23.486 -9.805 12.458 1.00 97.88 875 GLU A N 1
ATOM 6659 C CA . GLU A 1 875 ? 24.449 -8.859 11.878 1.00 97.88 875 GLU A CA 1
ATOM 6660 C C . GLU A 1 875 ? 24.903 -7.754 12.846 1.00 97.88 875 GLU A C 1
ATOM 6662 O O . GLU A 1 875 ? 25.920 -7.105 12.603 1.00 97.88 875 GLU A O 1
ATOM 6667 N N . GLY A 1 876 ? 24.202 -7.561 13.967 1.00 97.12 876 GLY A N 1
ATOM 6668 C CA . GLY A 1 876 ? 24.613 -6.646 15.034 1.00 97.12 876 GLY A CA 1
ATOM 6669 C C . GLY A 1 876 ? 23.535 -5.684 15.527 1.00 97.12 876 GLY A C 1
ATOM 6670 O O . GLY A 1 876 ? 23.819 -4.889 16.420 1.00 97.12 876 GLY A O 1
ATOM 6671 N N . CYS A 1 877 ? 22.308 -5.720 14.994 1.00 97.94 877 CYS A N 1
ATOM 6672 C CA . CYS A 1 877 ? 21.222 -4.865 15.478 1.00 97.94 877 CYS A CA 1
ATOM 6673 C C . CYS A 1 877 ? 20.964 -5.086 16.978 1.00 97.94 877 CYS A C 1
ATOM 6675 O O . CYS A 1 877 ? 20.773 -6.209 17.432 1.00 97.94 877 CYS A O 1
ATOM 6677 N N . ILE A 1 878 ? 20.907 -3.985 17.730 1.00 97.00 878 ILE A N 1
ATOM 6678 C CA . ILE A 1 878 ? 20.650 -3.953 19.181 1.00 97.00 878 ILE A CA 1
ATOM 6679 C C . ILE A 1 878 ? 19.269 -3.373 19.528 1.00 97.00 878 ILE A C 1
ATOM 6681 O O . ILE A 1 878 ? 19.049 -2.865 20.619 1.00 97.00 878 ILE A O 1
ATOM 6685 N N . MET A 1 879 ? 18.344 -3.371 18.565 1.00 95.88 879 MET A N 1
ATOM 6686 C CA . MET A 1 879 ? 16.954 -2.939 18.744 1.00 95.88 879 MET A CA 1
ATOM 6687 C C . MET A 1 879 ? 16.712 -1.515 19.283 1.00 95.88 879 MET A C 1
ATOM 6689 O O . MET A 1 879 ? 15.701 -1.233 19.916 1.00 95.88 879 MET A O 1
ATOM 6693 N N . MET A 1 880 ? 17.566 -0.557 18.914 1.00 94.56 880 MET A N 1
ATOM 6694 C CA . MET A 1 880 ? 17.426 0.853 19.327 1.00 94.56 880 MET A CA 1
ATOM 6695 C C . MET A 1 880 ? 16.257 1.620 18.675 1.00 94.56 880 MET A C 1
ATOM 6697 O O . MET A 1 880 ? 15.964 2.734 19.097 1.00 94.56 880 MET A O 1
ATOM 6701 N N . ARG A 1 881 ? 15.621 1.075 17.622 1.00 95.50 881 ARG A N 1
ATOM 6702 C CA . ARG A 1 881 ? 14.462 1.667 16.903 1.00 95.50 881 ARG A CA 1
ATOM 6703 C C . ARG A 1 881 ? 14.675 3.083 16.338 1.00 95.50 881 ARG A C 1
ATOM 6705 O O . ARG A 1 881 ? 13.733 3.860 16.201 1.00 95.50 881 ARG A O 1
ATOM 6712 N N . LYS A 1 882 ? 15.909 3.400 15.936 1.00 95.31 882 LYS A N 1
ATOM 6713 C CA . LYS A 1 882 ? 16.297 4.672 15.287 1.00 95.31 882 LYS A CA 1
ATOM 6714 C C . LYS A 1 882 ? 16.611 4.525 13.793 1.00 95.31 882 LYS A C 1
ATOM 6716 O O . LYS A 1 882 ? 17.352 5.327 13.229 1.00 95.31 882 LYS A O 1
ATOM 6721 N N . CYS A 1 883 ? 16.078 3.493 13.134 1.00 97.31 883 CYS A N 1
ATOM 6722 C CA . CYS A 1 883 ? 16.416 3.160 11.743 1.00 97.31 883 CYS A CA 1
ATOM 6723 C C . CYS A 1 883 ? 16.057 4.292 10.761 1.00 97.31 883 CYS A C 1
ATOM 6725 O O . CYS A 1 883 ? 16.776 4.523 9.784 1.00 97.31 883 CYS A O 1
ATOM 6727 N N . HIS A 1 884 ? 14.977 5.019 11.054 1.00 96.00 884 HIS A N 1
ATOM 6728 C CA . HIS A 1 884 ? 14.474 6.154 10.279 1.00 96.00 884 HIS A CA 1
ATOM 6729 C C . HIS A 1 884 ? 15.302 7.436 10.479 1.00 96.00 884 HIS A C 1
ATOM 6731 O O . HIS A 1 884 ? 15.271 8.320 9.635 1.00 96.00 884 HIS A O 1
ATOM 6737 N N . LEU A 1 885 ? 16.090 7.542 11.552 1.00 95.75 885 LEU A N 1
ATOM 6738 C CA . LEU A 1 885 ? 16.858 8.755 11.867 1.00 95.75 885 LEU A CA 1
ATOM 6739 C C . LEU A 1 885 ? 18.250 8.785 11.227 1.00 95.75 885 LEU A C 1
ATOM 6741 O O . LEU A 1 885 ? 18.994 9.731 11.447 1.00 95.75 885 LEU A O 1
ATOM 6745 N N . ASN A 1 886 ? 18.633 7.737 10.490 1.00 97.06 886 ASN A N 1
ATOM 6746 C CA . ASN A 1 886 ? 19.989 7.534 9.967 1.00 97.06 886 ASN A CA 1
ATOM 6747 C C . ASN A 1 886 ? 21.089 7.399 11.047 1.00 97.06 886 ASN A C 1
ATOM 6749 O O . ASN A 1 886 ? 22.270 7.380 10.726 1.00 97.06 886 ASN A O 1
ATOM 6753 N N . THR A 1 887 ? 20.726 7.232 12.322 1.00 97.31 887 THR A N 1
ATOM 6754 C CA . THR A 1 887 ? 21.656 7.233 13.470 1.00 97.31 887 THR A CA 1
ATOM 6755 C C . THR A 1 887 ? 21.863 5.840 14.076 1.00 97.31 887 THR A C 1
ATOM 6757 O O . THR A 1 887 ? 21.948 5.673 15.293 1.00 97.31 887 THR A O 1
ATOM 6760 N N . CYS A 1 888 ? 21.909 4.799 13.238 1.00 97.69 888 CYS A N 1
ATOM 6761 C CA . CYS A 1 888 ? 22.119 3.428 13.709 1.00 97.69 888 CYS A CA 1
ATOM 6762 C C . CYS A 1 888 ? 23.512 3.285 14.359 1.00 97.69 888 CYS A C 1
ATOM 6764 O O . CYS A 1 888 ? 24.513 3.456 13.667 1.00 97.69 888 CYS A O 1
ATOM 6766 N N . PRO A 1 889 ? 23.618 2.921 15.651 1.00 97.00 889 PRO A N 1
ATOM 6767 C CA . PRO A 1 889 ? 24.901 2.928 16.362 1.00 97.00 889 PRO A CA 1
ATOM 6768 C C . PRO A 1 889 ? 25.849 1.783 15.971 1.00 97.00 889 PRO A C 1
ATOM 6770 O O . PRO A 1 889 ? 26.999 1.783 16.398 1.00 97.00 889 PRO A O 1
ATOM 6773 N N . VAL A 1 890 ? 25.365 0.820 15.184 1.00 97.38 890 VAL A N 1
ATOM 6774 C CA . VAL A 1 890 ? 26.047 -0.443 14.842 1.00 97.38 890 VAL A CA 1
ATOM 6775 C C . VAL A 1 890 ? 26.183 -0.650 13.327 1.00 97.38 890 VAL A C 1
ATOM 6777 O O . VAL A 1 890 ? 26.398 -1.765 12.871 1.00 97.38 890 VAL A O 1
ATOM 6780 N N . GLY A 1 891 ? 25.982 0.399 12.523 1.00 97.19 891 GLY A N 1
ATOM 6781 C CA . GLY A 1 891 ? 26.214 0.348 11.074 1.00 97.19 891 GLY A CA 1
ATOM 6782 C C . GLY A 1 891 ? 25.226 -0.485 10.244 1.00 97.19 891 GLY A C 1
ATOM 6783 O O . GLY A 1 891 ? 25.455 -0.669 9.055 1.00 97.19 891 GLY A O 1
ATOM 6784 N N . VAL A 1 892 ? 24.119 -0.971 10.825 1.00 97.88 892 VAL A N 1
ATOM 6785 C CA . VAL A 1 892 ? 23.126 -1.808 10.113 1.00 97.88 892 VAL A CA 1
ATOM 6786 C C . VAL A 1 892 ? 22.121 -0.970 9.314 1.00 97.88 892 VAL A C 1
ATOM 6788 O O . VAL A 1 892 ? 21.944 -1.169 8.121 1.00 97.88 892 VAL A O 1
ATOM 6791 N N . ALA A 1 893 ? 21.428 -0.023 9.956 1.00 97.44 893 ALA A N 1
ATOM 6792 C CA . ALA A 1 893 ? 20.307 0.716 9.357 1.00 97.44 893 ALA A CA 1
ATOM 6793 C C . ALA A 1 893 ? 20.633 2.198 9.104 1.00 97.44 893 ALA A C 1
ATOM 6795 O O . ALA A 1 893 ? 19.873 3.088 9.496 1.00 97.44 893 ALA A O 1
ATOM 6796 N N . THR A 1 894 ? 21.783 2.473 8.487 1.00 97.44 894 THR A N 1
ATOM 6797 C CA . THR A 1 894 ? 22.305 3.829 8.244 1.00 97.44 894 THR A CA 1
ATOM 6798 C C . THR A 1 894 ? 23.077 3.906 6.926 1.00 97.44 894 THR A C 1
ATOM 6800 O O . THR A 1 894 ? 23.629 2.908 6.472 1.00 97.44 894 THR A O 1
ATOM 6803 N N . GLN A 1 895 ? 23.075 5.090 6.316 1.00 96.56 895 GLN A N 1
ATOM 6804 C CA . GLN A 1 895 ? 23.896 5.459 5.159 1.00 96.56 895 GLN A CA 1
ATOM 6805 C C . GLN A 1 895 ? 25.012 6.445 5.534 1.00 96.56 895 GLN A C 1
ATOM 6807 O O . GLN A 1 895 ? 25.748 6.890 4.660 1.00 96.56 895 GLN A O 1
ATOM 6812 N N . ASP A 1 896 ? 25.127 6.797 6.817 1.00 96.19 896 ASP A N 1
ATOM 6813 C CA . ASP A 1 896 ? 26.224 7.605 7.345 1.00 96.19 896 ASP A CA 1
ATOM 6814 C C . ASP A 1 896 ? 27.534 6.786 7.324 1.00 96.19 896 ASP A C 1
ATOM 6816 O O . ASP A 1 896 ? 27.574 5.711 7.936 1.00 96.19 896 ASP A O 1
ATOM 6820 N N . PRO A 1 897 ? 28.590 7.249 6.630 1.00 95.06 897 PRO A N 1
ATOM 6821 C CA . PRO A 1 897 ? 29.859 6.527 6.532 1.00 95.06 897 PRO A CA 1
ATOM 6822 C C . PRO A 1 897 ? 30.504 6.216 7.890 1.00 95.06 897 PRO A C 1
ATOM 6824 O O . PRO A 1 897 ? 30.946 5.093 8.130 1.00 95.06 897 PRO A O 1
ATOM 6827 N N . ASP A 1 898 ? 30.503 7.166 8.828 1.00 96.75 898 ASP A N 1
ATOM 6828 C CA . ASP A 1 898 ? 31.148 6.989 10.132 1.00 96.75 898 ASP A CA 1
ATOM 6829 C C . ASP A 1 898 ? 30.403 5.989 11.016 1.00 96.75 898 ASP A C 1
ATOM 6831 O O . ASP A 1 898 ? 31.008 5.268 11.816 1.00 96.75 898 ASP A O 1
ATOM 6835 N N . LEU A 1 899 ? 29.083 5.897 10.859 1.00 97.44 899 LEU A N 1
ATOM 6836 C CA . LEU A 1 899 ? 28.294 4.868 11.524 1.00 97.44 899 LEU A CA 1
ATOM 6837 C C . LEU A 1 899 ? 28.404 3.506 10.831 1.00 97.44 899 LEU A C 1
ATOM 6839 O O . LEU A 1 899 ? 28.395 2.489 11.525 1.00 97.44 899 LEU A O 1
ATOM 6843 N N . ARG A 1 900 ? 28.544 3.457 9.501 1.00 97.44 900 ARG A N 1
ATOM 6844 C CA . ARG A 1 900 ? 28.740 2.210 8.738 1.00 97.44 900 ARG A CA 1
ATOM 6845 C C . ARG A 1 900 ? 30.056 1.509 9.071 1.00 97.44 900 ARG A C 1
ATOM 6847 O O . ARG A 1 900 ? 30.050 0.287 9.178 1.00 97.44 900 ARG A O 1
ATOM 6854 N N . LYS A 1 901 ? 31.124 2.250 9.400 1.00 97.12 901 LYS A N 1
ATOM 6855 C CA . LYS A 1 901 ? 32.390 1.696 9.942 1.00 97.12 901 LYS A CA 1
ATOM 6856 C C . LYS A 1 901 ? 32.205 0.815 11.186 1.00 97.12 901 LYS A C 1
ATOM 6858 O O . LYS A 1 901 ? 33.077 0.020 11.519 1.00 97.12 901 LYS A O 1
ATOM 6863 N N . LYS A 1 902 ? 31.082 0.959 11.901 1.00 97.19 902 LYS A N 1
ATOM 6864 C CA . LYS A 1 902 ? 30.756 0.176 13.106 1.00 97.19 902 LYS A CA 1
ATOM 6865 C C . LYS A 1 902 ? 30.071 -1.159 12.794 1.00 97.19 902 LYS A C 1
ATOM 6867 O O . LYS A 1 902 ? 29.761 -1.905 13.724 1.00 97.19 902 LYS A O 1
ATOM 6872 N N . PHE A 1 903 ? 29.797 -1.454 11.522 1.00 97.94 903 PHE A N 1
ATOM 6873 C CA . PHE A 1 903 ? 29.210 -2.724 11.110 1.00 97.94 903 PHE A CA 1
ATOM 6874 C C . PHE A 1 903 ? 30.165 -3.887 11.409 1.00 97.94 903 PHE A C 1
ATOM 6876 O O . PHE A 1 903 ? 31.359 -3.817 11.139 1.00 97.94 903 PHE A O 1
ATOM 6883 N N . SER A 1 904 ? 29.636 -4.967 11.989 1.00 95.88 904 SER A N 1
ATOM 6884 C CA . SER A 1 904 ? 30.427 -6.141 12.406 1.00 95.88 904 SER A CA 1
ATOM 6885 C C . SER A 1 904 ? 29.814 -7.480 11.979 1.00 95.88 904 SER A C 1
ATOM 6887 O O . SER A 1 904 ? 30.295 -8.546 12.379 1.00 95.88 904 SER A O 1
ATOM 6889 N N . GLY A 1 905 ? 28.745 -7.440 11.179 1.00 96.44 905 GLY A N 1
ATOM 6890 C CA . GLY A 1 905 ? 28.106 -8.625 10.622 1.00 96.44 905 GLY A CA 1
ATOM 6891 C C . GLY A 1 905 ? 29.017 -9.338 9.623 1.00 96.44 905 GLY A C 1
ATOM 6892 O O . GLY A 1 905 ? 29.823 -8.713 8.939 1.00 96.44 905 GLY A O 1
ATOM 6893 N N . LYS A 1 906 ? 28.895 -10.665 9.552 1.00 96.81 906 LYS A N 1
ATOM 6894 C CA . LYS A 1 906 ? 29.602 -11.513 8.587 1.00 96.81 906 LYS A CA 1
ATOM 6895 C C . LYS A 1 906 ? 28.641 -12.557 8.031 1.00 96.81 906 LYS A C 1
ATOM 6897 O O . LYS A 1 906 ? 27.763 -12.992 8.787 1.00 96.81 906 LYS A O 1
ATOM 6902 N N . PRO A 1 907 ? 28.837 -13.030 6.785 1.00 97.38 907 PRO A N 1
ATOM 6903 C CA . PRO A 1 907 ? 27.970 -14.049 6.210 1.00 97.38 907 PRO A CA 1
ATOM 6904 C C . PRO A 1 907 ? 27.893 -15.307 7.078 1.00 97.38 907 PRO A C 1
ATOM 6906 O O . PRO A 1 907 ? 26.804 -15.820 7.306 1.00 97.38 907 PRO A O 1
ATOM 6909 N N . ASP A 1 908 ? 29.016 -15.742 7.658 1.00 98.00 908 ASP A N 1
ATOM 6910 C CA . ASP A 1 908 ? 29.074 -16.947 8.498 1.00 98.00 908 ASP A CA 1
ATOM 6911 C C . ASP A 1 908 ? 28.164 -16.867 9.730 1.00 98.00 908 ASP A C 1
ATOM 6913 O O . ASP A 1 908 ? 27.574 -17.868 10.125 1.00 98.00 908 ASP A O 1
ATOM 6917 N N . HIS A 1 909 ? 27.975 -15.679 10.319 1.00 98.44 909 HIS A N 1
ATOM 6918 C CA . HIS A 1 909 ? 27.058 -15.522 11.451 1.00 98.44 909 HIS A CA 1
ATOM 6919 C C . HIS A 1 909 ? 25.613 -15.823 11.025 1.00 98.44 909 HIS A C 1
ATOM 6921 O O . HIS A 1 909 ? 24.875 -16.505 11.736 1.00 98.44 909 HIS A O 1
ATOM 6927 N N . VAL A 1 910 ? 25.216 -15.323 9.852 1.00 98.50 910 VAL A N 1
ATOM 6928 C CA . VAL A 1 910 ? 23.878 -15.519 9.279 1.00 98.50 910 VAL A CA 1
ATOM 6929 C C . VAL A 1 910 ? 23.691 -16.974 8.841 1.00 98.50 910 VAL A C 1
ATOM 6931 O O . VAL A 1 910 ? 22.647 -17.562 9.112 1.00 98.50 910 VAL A O 1
ATOM 6934 N N . VAL A 1 911 ? 24.720 -17.585 8.245 1.00 98.75 911 VAL A N 1
ATOM 6935 C CA . VAL A 1 911 ? 24.746 -19.017 7.908 1.00 98.75 911 VAL A CA 1
ATOM 6936 C C . VAL A 1 911 ? 24.514 -19.872 9.158 1.00 98.75 911 VAL A C 1
ATOM 6938 O O . VAL A 1 911 ? 23.602 -20.699 9.166 1.00 98.75 911 VAL A O 1
ATOM 6941 N N . ASN A 1 912 ? 25.270 -19.630 10.235 1.00 98.75 912 ASN A N 1
ATOM 6942 C CA . ASN A 1 912 ? 25.128 -20.361 11.498 1.00 98.75 912 ASN A CA 1
ATOM 6943 C C . ASN A 1 912 ? 23.705 -20.244 12.056 1.00 98.75 912 ASN A C 1
ATOM 6945 O O . ASN A 1 912 ? 23.114 -21.249 12.443 1.00 98.75 912 ASN A O 1
ATOM 6949 N N . TYR A 1 913 ? 23.127 -19.037 12.045 1.00 98.81 913 TYR A N 1
ATOM 6950 C CA . TYR A 1 913 ? 21.752 -18.811 12.496 1.00 98.81 913 TYR A CA 1
ATOM 6951 C C . TYR A 1 913 ? 20.741 -19.698 11.764 1.00 98.81 913 TYR A C 1
ATOM 6953 O O . TYR A 1 913 ? 19.964 -20.402 12.407 1.00 98.81 913 TYR A O 1
ATOM 6961 N N . PHE A 1 914 ? 20.763 -19.704 10.429 1.00 98.81 914 PHE A N 1
ATOM 6962 C CA . PHE A 1 914 ? 19.806 -20.492 9.655 1.00 98.81 914 PHE A CA 1
ATOM 6963 C C . PHE A 1 914 ? 19.998 -21.998 9.836 1.00 98.81 914 PHE A C 1
ATOM 6965 O O . PHE A 1 914 ? 19.007 -22.726 9.896 1.00 98.81 914 PHE A O 1
ATOM 6972 N N . PHE A 1 915 ? 21.237 -22.470 9.994 1.00 98.81 915 PHE A N 1
ATOM 6973 C CA . PHE A 1 915 ? 21.485 -23.871 10.332 1.00 98.81 915 PHE A CA 1
ATOM 6974 C C . PHE A 1 915 ? 21.005 -24.235 11.740 1.00 98.81 915 PHE A C 1
ATOM 6976 O O . PHE A 1 915 ? 20.473 -25.327 11.919 1.00 98.81 915 PHE A O 1
ATOM 6983 N N . PHE A 1 916 ? 21.108 -23.337 12.724 1.00 98.81 916 PHE A N 1
ATOM 6984 C CA . PHE A 1 916 ? 20.539 -23.568 14.055 1.00 98.81 916 PHE A CA 1
ATOM 6985 C C . PHE A 1 916 ? 19.013 -23.652 14.027 1.00 98.81 916 PHE A C 1
ATOM 6987 O O . PHE A 1 916 ? 18.442 -24.565 14.622 1.00 98.81 916 PHE A O 1
ATOM 6994 N N . VAL A 1 917 ? 18.355 -22.749 13.295 1.00 98.75 917 VAL A N 1
ATOM 6995 C CA . VAL A 1 917 ? 16.900 -22.788 13.090 1.00 98.75 917 VAL A CA 1
ATOM 6996 C C . VAL A 1 917 ? 16.492 -24.102 12.420 1.00 98.75 917 VAL A C 1
ATOM 6998 O O . VAL A 1 917 ? 15.589 -24.779 12.903 1.00 98.75 917 VAL A O 1
ATOM 7001 N N . ALA A 1 918 ? 17.174 -24.501 11.342 1.00 98.69 918 ALA A N 1
ATOM 7002 C CA . ALA A 1 918 ? 16.888 -25.753 10.643 1.00 98.69 918 ALA A CA 1
ATOM 7003 C C . ALA A 1 918 ? 17.127 -26.990 11.525 1.00 98.69 918 ALA A C 1
ATOM 7005 O O . ALA A 1 918 ? 16.340 -27.930 11.484 1.00 98.69 918 ALA A O 1
ATOM 7006 N N . GLU A 1 919 ? 18.169 -26.997 12.352 1.00 98.56 919 GLU A N 1
ATOM 7007 C CA . GLU A 1 919 ? 18.440 -28.103 13.274 1.00 98.56 919 GLU A CA 1
ATOM 7008 C C . GLU A 1 919 ? 17.384 -28.204 14.390 1.00 98.56 919 GLU A C 1
ATOM 7010 O O . GLU A 1 919 ? 16.958 -29.303 14.745 1.00 98.56 919 GLU A O 1
ATOM 7015 N N . GLU A 1 920 ? 16.885 -27.075 14.902 1.00 98.56 920 GLU A N 1
ATOM 7016 C CA . GLU A 1 920 ? 15.734 -27.060 15.815 1.00 98.56 920 GLU A CA 1
ATOM 7017 C C . GLU A 1 920 ? 14.467 -27.610 15.134 1.00 98.56 920 GLU A C 1
ATOM 7019 O O . GLU A 1 920 ? 13.750 -28.413 15.732 1.00 98.56 920 GLU A O 1
ATOM 7024 N N . VAL A 1 921 ? 14.217 -27.260 13.865 1.00 98.69 921 VAL A N 1
ATOM 7025 C CA . VAL A 1 921 ? 13.114 -27.838 13.073 1.00 98.69 921 VAL A CA 1
ATOM 7026 C C . VAL A 1 921 ? 13.252 -29.355 12.966 1.00 98.69 921 VAL A C 1
ATOM 7028 O O . VAL A 1 921 ? 12.276 -30.064 13.203 1.00 98.69 921 VAL A O 1
ATOM 7031 N N . ARG A 1 922 ? 14.450 -29.875 12.663 1.00 98.62 922 ARG A N 1
ATOM 7032 C CA . ARG A 1 922 ? 14.686 -31.328 12.571 1.00 98.62 922 ARG A CA 1
ATOM 7033 C C . ARG A 1 922 ? 14.362 -32.038 13.876 1.00 98.62 922 ARG A C 1
ATOM 7035 O O . ARG A 1 922 ? 13.747 -33.099 13.854 1.00 98.62 922 ARG A O 1
ATOM 7042 N N . GLN A 1 923 ? 14.729 -31.443 15.009 1.00 98.31 923 GLN A N 1
ATOM 7043 C CA . GLN A 1 923 ? 14.413 -31.990 16.329 1.00 98.31 923 GLN A CA 1
ATOM 7044 C C . GLN A 1 923 ? 12.900 -32.042 16.577 1.00 98.31 923 GLN A C 1
ATOM 7046 O O . GLN A 1 923 ? 12.408 -33.040 17.100 1.00 98.31 923 GLN A O 1
ATOM 7051 N N . ILE A 1 924 ? 12.149 -31.021 16.157 1.00 98.25 924 ILE A N 1
ATOM 7052 C CA . ILE A 1 924 ? 10.681 -31.008 16.262 1.00 98.25 924 ILE A CA 1
ATOM 7053 C C . ILE A 1 924 ? 10.053 -32.047 15.322 1.00 98.25 924 ILE A C 1
ATOM 7055 O O . ILE A 1 924 ? 9.183 -32.808 15.739 1.00 98.25 924 ILE A O 1
ATOM 7059 N N . MET A 1 925 ? 10.512 -32.131 14.072 1.00 98.56 925 MET A N 1
ATOM 7060 C CA . MET A 1 925 ? 10.047 -33.136 13.110 1.00 98.56 925 MET A CA 1
ATOM 7061 C C . MET A 1 925 ? 10.281 -34.561 13.626 1.00 98.56 925 MET A C 1
ATOM 7063 O O . MET A 1 925 ? 9.380 -35.395 13.559 1.00 98.56 925 MET A O 1
ATOM 7067 N N . ALA A 1 926 ? 11.452 -34.818 14.214 1.00 98.44 926 ALA A N 1
ATOM 7068 C CA . ALA A 1 926 ? 11.792 -36.093 14.833 1.00 98.44 926 ALA A CA 1
ATOM 7069 C C . ALA A 1 926 ? 10.829 -36.452 15.978 1.00 98.44 926 ALA A C 1
ATOM 7071 O O . ALA A 1 926 ? 10.335 -37.578 16.039 1.00 98.44 926 ALA A O 1
ATOM 7072 N N . GLN A 1 927 ? 10.495 -35.483 16.840 1.00 97.94 927 GLN A N 1
ATOM 7073 C CA . GLN A 1 927 ? 9.507 -35.657 17.914 1.00 97.94 927 GLN A CA 1
ATOM 7074 C C . GLN A 1 927 ? 8.097 -35.942 17.379 1.00 97.94 927 GLN A C 1
ATOM 7076 O O . GLN A 1 927 ? 7.369 -36.735 17.968 1.00 97.94 927 GLN A O 1
ATOM 7081 N N . LEU A 1 928 ? 7.717 -35.327 16.256 1.00 97.94 928 LEU A N 1
ATOM 7082 C CA . LEU A 1 928 ? 6.432 -35.550 15.585 1.00 97.94 928 LEU A CA 1
ATOM 7083 C C . LEU A 1 928 ? 6.394 -36.836 14.737 1.00 97.94 928 LEU A C 1
ATOM 7085 O O . LEU A 1 928 ? 5.331 -37.192 14.226 1.00 97.94 928 LEU A O 1
ATOM 7089 N N . GLY A 1 929 ? 7.524 -37.533 14.570 1.00 97.75 929 GLY A N 1
ATOM 7090 C CA . GLY A 1 929 ? 7.621 -38.739 13.741 1.00 97.75 929 GLY A CA 1
ATOM 7091 C C . GLY A 1 929 ? 7.654 -38.472 12.231 1.00 97.75 929 GLY A C 1
ATOM 7092 O O . GLY A 1 929 ? 7.266 -39.335 11.442 1.00 97.75 929 GLY A O 1
ATOM 7093 N N . ILE A 1 930 ? 8.081 -37.277 11.812 1.00 98.12 930 ILE A N 1
ATOM 7094 C CA . ILE A 1 930 ? 8.042 -36.808 10.422 1.00 98.12 930 ILE A CA 1
ATOM 7095 C C . ILE A 1 930 ? 9.452 -36.799 9.820 1.00 98.12 930 ILE A C 1
ATOM 7097 O O . ILE A 1 930 ? 10.356 -36.160 10.349 1.00 98.12 930 ILE A O 1
ATOM 7101 N N . ARG A 1 931 ? 9.640 -37.469 8.674 1.00 98.31 931 ARG A N 1
ATOM 7102 C CA . ARG A 1 931 ? 10.945 -37.555 7.981 1.00 98.31 931 ARG A CA 1
ATOM 7103 C C . ARG A 1 931 ? 11.163 -36.452 6.948 1.00 98.31 931 ARG A C 1
ATOM 7105 O O . ARG A 1 931 ? 12.295 -36.002 6.768 1.00 98.31 931 ARG A O 1
ATOM 7112 N N . LYS A 1 932 ? 10.095 -36.046 6.254 1.00 98.12 932 LYS A N 1
ATOM 7113 C CA . LYS A 1 932 ? 10.109 -35.029 5.196 1.00 98.12 932 LYS A CA 1
ATOM 7114 C C . LYS A 1 932 ? 9.276 -33.824 5.601 1.00 98.12 932 LYS A C 1
ATOM 7116 O O . LYS A 1 932 ? 8.176 -33.969 6.114 1.00 98.12 932 LYS A O 1
ATOM 7121 N N . PHE A 1 933 ? 9.792 -32.632 5.346 1.00 98.38 933 PHE A N 1
ATOM 7122 C CA . PHE A 1 933 ? 9.172 -31.364 5.694 1.00 98.38 933 PHE A CA 1
ATOM 7123 C C . PHE A 1 933 ? 7.816 -31.212 5.005 1.00 98.38 933 PHE A C 1
ATOM 7125 O O . PHE A 1 933 ? 6.875 -30.735 5.628 1.00 98.38 933 PHE A O 1
ATOM 7132 N N . ASP A 1 934 ? 7.682 -31.678 3.759 1.00 97.75 934 ASP A N 1
ATOM 7133 C CA . ASP A 1 934 ? 6.413 -31.612 3.023 1.00 97.75 934 ASP A CA 1
ATOM 7134 C C . ASP A 1 934 ? 5.284 -32.402 3.711 1.00 97.75 934 ASP A C 1
ATOM 7136 O O . ASP A 1 934 ? 4.134 -31.969 3.676 1.00 97.75 934 ASP A O 1
ATOM 7140 N N . ASP A 1 935 ? 5.602 -33.480 4.440 1.00 96.75 935 ASP A N 1
ATOM 7141 C CA . ASP A 1 935 ? 4.614 -34.270 5.195 1.00 96.75 935 ASP A CA 1
ATOM 7142 C C . ASP A 1 935 ? 4.081 -33.529 6.440 1.00 96.75 935 ASP A C 1
ATOM 7144 O O . ASP A 1 935 ? 3.076 -33.935 7.032 1.00 96.75 935 ASP A O 1
ATOM 7148 N N . MET A 1 936 ? 4.749 -32.444 6.851 1.00 96.56 936 MET A N 1
ATOM 7149 C CA . MET A 1 936 ? 4.329 -31.562 7.943 1.00 96.56 936 MET A CA 1
ATOM 7150 C C . MET A 1 936 ? 3.348 -30.480 7.465 1.00 96.56 936 MET A C 1
ATOM 7152 O O . MET A 1 936 ? 2.559 -29.970 8.261 1.00 96.56 936 MET A O 1
ATOM 7156 N N . ILE A 1 937 ? 3.373 -30.113 6.181 1.00 98.50 937 ILE A N 1
ATOM 7157 C CA . ILE A 1 937 ? 2.673 -28.921 5.692 1.00 98.50 937 ILE A CA 1
ATOM 7158 C C . ILE A 1 937 ? 1.149 -29.097 5.779 1.00 98.50 937 ILE A C 1
ATOM 7160 O O . ILE A 1 937 ? 0.569 -30.041 5.239 1.00 98.50 937 ILE A O 1
ATOM 7164 N N . GLY A 1 938 ? 0.479 -28.162 6.457 1.00 97.31 938 GLY A N 1
ATOM 7165 C CA . GLY A 1 938 ? -0.977 -28.153 6.616 1.00 97.31 938 GLY A CA 1
ATOM 7166 C C . GLY A 1 938 ? -1.524 -29.230 7.564 1.00 97.31 938 GLY A C 1
ATOM 7167 O O . GLY A 1 938 ? -2.722 -29.517 7.525 1.00 97.31 938 GLY A O 1
ATOM 7168 N N . ARG A 1 939 ? -0.674 -29.852 8.394 1.00 97.19 939 ARG A N 1
ATOM 7169 C CA . ARG A 1 939 ? -1.057 -30.820 9.440 1.00 97.19 939 ARG A CA 1
ATOM 7170 C C . ARG A 1 939 ? -1.433 -30.138 10.756 1.00 97.19 939 ARG A C 1
ATOM 7172 O O . ARG A 1 939 ? -0.903 -30.462 11.818 1.00 97.19 939 ARG A O 1
ATOM 7179 N N . ALA A 1 940 ? -2.381 -29.204 10.695 1.00 97.31 940 ALA A N 1
ATOM 7180 C CA . ALA A 1 940 ? -2.854 -28.469 11.868 1.00 97.31 940 ALA A CA 1
ATOM 7181 C C . ALA A 1 940 ? -3.443 -29.387 12.962 1.00 97.31 940 ALA A C 1
ATOM 7183 O O . ALA A 1 940 ? -3.493 -29.002 14.125 1.00 97.31 940 ALA A O 1
ATOM 7184 N N . ASP A 1 941 ? -3.801 -30.634 12.629 1.00 96.12 941 ASP A N 1
ATOM 7185 C CA . ASP A 1 941 ? -4.192 -31.661 13.599 1.00 96.12 941 ASP A CA 1
ATOM 7186 C C . ASP A 1 941 ? -3.112 -31.991 14.640 1.00 96.12 941 ASP A C 1
ATOM 7188 O O . ASP A 1 941 ? -3.459 -32.418 15.743 1.00 96.12 941 ASP A O 1
ATOM 7192 N N . LEU A 1 942 ? -1.834 -31.761 14.320 1.00 97.19 942 LEU A N 1
ATOM 7193 C CA . LEU A 1 942 ? -0.693 -31.965 15.221 1.00 97.19 942 LEU A CA 1
ATOM 7194 C C . LEU A 1 942 ? -0.445 -30.780 16.169 1.00 97.19 942 LEU A C 1
ATOM 7196 O O . LEU A 1 942 ? 0.490 -30.827 16.972 1.00 97.19 942 LEU A O 1
ATOM 7200 N N . LEU A 1 943 ? -1.265 -29.730 16.094 1.00 96.75 943 LEU A N 1
ATOM 7201 C CA . LEU A 1 943 ? -1.267 -28.624 17.045 1.00 96.75 943 LEU A CA 1
ATOM 7202 C C . LEU A 1 943 ? -2.358 -28.822 18.101 1.00 96.75 943 LEU A C 1
ATOM 7204 O O . LEU A 1 943 ? -3.431 -29.371 17.833 1.00 96.75 943 LEU A O 1
ATOM 7208 N N . ASP A 1 944 ? -2.064 -28.365 19.312 1.00 93.25 944 ASP A N 1
ATOM 7209 C CA . ASP A 1 944 ? -3.019 -28.201 20.405 1.00 93.25 944 ASP A CA 1
ATOM 7210 C C . ASP A 1 944 ? -2.803 -26.854 21.105 1.00 93.25 944 ASP A C 1
ATOM 7212 O O . ASP A 1 944 ? -1.850 -26.124 20.819 1.00 93.25 944 ASP A O 1
ATOM 7216 N N . THR A 1 945 ? -3.680 -26.531 22.045 1.00 89.31 945 THR A N 1
ATOM 7217 C CA . THR A 1 945 ? -3.536 -25.385 22.944 1.00 89.31 945 THR A CA 1
ATOM 7218 C C . THR A 1 945 ? -2.887 -25.809 24.255 1.00 89.31 945 THR A C 1
ATOM 7220 O O . THR A 1 945 ? -3.291 -26.811 24.845 1.00 89.31 945 THR A O 1
ATOM 7223 N N . ARG A 1 946 ? -1.932 -25.021 24.760 1.00 83.31 946 ARG A N 1
ATOM 7224 C CA . ARG A 1 946 ? -1.304 -25.269 26.065 1.00 83.31 946 ARG A CA 1
ATOM 7225 C C . ARG A 1 946 ? -2.353 -25.336 27.175 1.00 83.31 946 ARG A C 1
ATOM 7227 O O . ARG A 1 946 ? -3.189 -24.445 27.315 1.00 83.31 946 ARG A O 1
ATOM 7234 N N . LYS A 1 947 ? -2.257 -26.360 28.021 1.00 76.50 947 LYS A N 1
ATOM 7235 C CA . LYS A 1 947 ? -3.129 -26.521 29.194 1.00 76.50 947 LYS A CA 1
ATOM 7236 C C . LYS A 1 947 ? -2.688 -25.611 30.344 1.00 76.50 947 LYS A C 1
ATOM 7238 O O . LYS A 1 947 ? -1.497 -25.398 30.550 1.00 76.50 947 LYS A O 1
ATOM 7243 N N . GLY A 1 948 ? -3.649 -25.126 31.136 1.00 60.53 948 GLY A N 1
ATOM 7244 C CA . GLY A 1 948 ? -3.370 -24.388 32.376 1.00 60.53 948 GLY A CA 1
ATOM 7245 C C . GLY A 1 948 ? -2.860 -22.955 32.185 1.00 60.53 948 GLY A C 1
ATOM 7246 O O . GLY A 1 948 ? -2.122 -22.466 33.038 1.00 60.53 948 GLY A O 1
ATOM 7247 N N . ILE A 1 949 ? -3.230 -22.279 31.089 1.00 71.06 949 ILE A N 1
ATOM 7248 C CA . ILE A 1 949 ? -2.947 -20.847 30.894 1.00 71.06 949 ILE A CA 1
ATOM 7249 C C . ILE A 1 949 ? -3.670 -20.056 31.996 1.00 71.06 949 ILE A C 1
ATOM 7251 O O . ILE A 1 949 ? -4.892 -19.954 31.995 1.00 71.06 949 ILE A O 1
ATOM 7255 N N . ALA A 1 950 ? -2.912 -19.512 32.951 1.00 69.94 950 ALA A N 1
ATOM 7256 C CA . ALA A 1 950 ? -3.454 -18.801 34.113 1.00 69.94 950 ALA A CA 1
ATOM 7257 C C . ALA A 1 950 ? -3.800 -17.322 33.833 1.00 69.94 950 ALA A C 1
ATOM 7259 O O . ALA A 1 950 ? -4.331 -16.640 34.709 1.00 69.94 950 ALA A O 1
ATOM 7260 N N . HIS A 1 951 ? -3.488 -16.803 32.638 1.00 82.75 951 HIS A N 1
ATOM 7261 C CA . HIS A 1 951 ? -3.723 -15.402 32.289 1.00 82.75 951 HIS A CA 1
ATOM 7262 C C . HIS A 1 951 ? -5.214 -15.122 32.069 1.00 82.75 951 HIS A C 1
ATOM 7264 O O . HIS A 1 951 ? -5.829 -15.644 31.138 1.00 82.75 951 HIS A O 1
ATOM 7270 N N . TRP A 1 952 ? -5.785 -14.255 32.906 1.00 85.56 952 TRP A N 1
ATOM 7271 C CA . TRP A 1 952 ? -7.230 -14.023 32.988 1.00 85.56 952 TRP A CA 1
ATOM 7272 C C . TRP A 1 952 ? -7.869 -13.603 31.654 1.00 85.56 952 TRP A C 1
ATOM 7274 O O . TRP A 1 952 ? -8.901 -14.161 31.286 1.00 85.56 952 TRP A O 1
ATOM 7284 N N . LYS A 1 953 ? -7.222 -12.730 30.867 1.00 88.88 953 LYS A N 1
ATOM 7285 C CA . LYS A 1 953 ? -7.741 -12.309 29.547 1.00 88.88 953 LYS A CA 1
ATOM 7286 C C . LYS A 1 953 ? -7.614 -13.379 28.457 1.00 88.88 953 LYS A C 1
ATOM 7288 O O . LYS A 1 953 ? -8.312 -13.321 27.453 1.00 88.88 953 LYS A O 1
ATOM 7293 N N . ALA A 1 954 ? -6.714 -14.349 28.632 1.00 84.44 954 ALA A N 1
ATOM 7294 C CA . ALA A 1 954 ? -6.469 -15.390 27.633 1.00 84.44 954 ALA A CA 1
ATOM 7295 C C . ALA A 1 954 ? -7.419 -16.592 27.788 1.00 84.44 954 ALA A C 1
ATOM 7297 O O . ALA A 1 954 ? -7.447 -17.459 26.919 1.00 84.44 954 ALA A O 1
ATOM 7298 N N . SER A 1 955 ? -8.190 -16.647 28.880 1.00 82.50 955 SER A N 1
ATOM 7299 C CA . SER A 1 955 ? -9.066 -17.774 29.224 1.00 82.50 955 SER A CA 1
ATOM 7300 C C . SER A 1 955 ? -10.189 -18.032 28.208 1.00 82.50 955 SER A C 1
ATOM 7302 O O . SER A 1 955 ? -10.593 -19.179 28.042 1.00 82.50 955 SER A O 1
ATOM 7304 N N . GLY A 1 956 ? -10.657 -16.991 27.511 1.00 85.00 956 GLY A N 1
ATOM 7305 C CA . GLY A 1 956 ? -11.724 -17.071 26.506 1.00 85.00 956 GLY A CA 1
ATOM 7306 C C . GLY A 1 956 ? -11.254 -17.235 25.057 1.00 85.00 956 GLY A C 1
ATOM 7307 O O . GLY A 1 956 ? -12.081 -17.161 24.153 1.00 85.00 956 GLY A O 1
ATOM 7308 N N . LEU A 1 957 ? -9.948 -17.398 24.808 1.00 92.12 957 LEU A N 1
ATOM 7309 C CA . LEU A 1 957 ? -9.423 -17.561 23.448 1.00 92.12 957 LEU A CA 1
ATOM 7310 C C . LEU A 1 957 ? -9.746 -18.952 22.883 1.00 92.12 957 LEU A C 1
ATOM 7312 O O . LEU A 1 957 ? -9.526 -19.964 23.548 1.00 92.12 957 LEU A O 1
ATOM 7316 N N . ASP A 1 958 ? -10.182 -18.998 21.624 1.00 92.81 958 ASP A N 1
ATOM 7317 C CA . ASP A 1 958 ? -10.463 -20.227 20.876 1.00 92.81 958 ASP A CA 1
ATOM 7318 C C . ASP A 1 958 ? -9.705 -20.240 19.541 1.00 92.81 958 ASP A C 1
ATOM 7320 O O . ASP A 1 958 ? -9.823 -19.343 18.704 1.00 92.81 958 ASP A O 1
ATOM 7324 N N . PHE A 1 959 ? -8.928 -21.302 19.326 1.00 94.56 959 PHE A N 1
ATOM 7325 C CA . PHE A 1 959 ? -8.121 -21.511 18.124 1.00 94.56 959 PHE A CA 1
ATOM 7326 C C . PHE A 1 959 ? -8.676 -22.598 17.199 1.00 94.56 959 PHE A C 1
ATOM 7328 O O . PHE A 1 959 ? -8.054 -22.903 16.179 1.00 94.56 959 PHE A O 1
ATOM 7335 N N . GLY A 1 960 ? -9.857 -23.155 17.486 1.00 94.75 960 GLY A N 1
ATOM 7336 C CA . GLY A 1 960 ? -10.485 -24.197 16.673 1.00 94.75 960 GLY A CA 1
ATOM 7337 C C . GLY A 1 960 ? -10.646 -23.800 15.203 1.00 94.75 960 GLY A C 1
ATOM 7338 O O . GLY A 1 960 ? -10.416 -24.619 14.315 1.00 94.75 960 GLY A O 1
ATOM 7339 N N . ARG A 1 961 ? -10.942 -22.521 14.920 1.00 94.62 961 ARG A N 1
ATOM 7340 C CA . ARG A 1 961 ? -11.024 -21.987 13.544 1.00 94.62 961 ARG A CA 1
ATOM 7341 C C . ARG A 1 961 ? -9.664 -21.925 12.840 1.00 94.62 961 ARG A C 1
ATOM 7343 O O . ARG A 1 961 ? -9.602 -22.126 11.631 1.00 94.62 961 ARG A O 1
ATOM 7350 N N . ILE A 1 962 ? -8.579 -21.684 13.578 1.00 96.06 962 ILE A N 1
ATOM 7351 C CA . ILE A 1 962 ? -7.211 -21.681 13.035 1.00 96.06 962 ILE A CA 1
ATOM 7352 C C . ILE A 1 962 ? -6.758 -23.118 12.748 1.00 96.06 962 ILE A C 1
ATOM 7354 O O . ILE A 1 962 ? -6.185 -23.389 11.695 1.00 96.06 962 ILE A O 1
ATOM 7358 N N . PHE A 1 963 ? -7.050 -24.058 13.650 1.00 97.12 963 PHE A N 1
ATOM 7359 C CA . PHE A 1 963 ? -6.646 -25.462 13.505 1.00 97.12 963 PHE A CA 1
ATOM 7360 C C . PHE A 1 963 ? -7.561 -26.287 12.591 1.00 97.12 963 PHE A C 1
ATOM 7362 O O . PHE A 1 963 ? -7.274 -27.456 12.319 1.00 97.12 963 PHE A O 1
ATOM 7369 N N . ALA A 1 964 ? -8.655 -25.699 12.105 1.00 95.69 964 ALA A N 1
ATOM 7370 C CA . ALA A 1 964 ? -9.596 -26.371 11.227 1.00 95.69 964 ALA A CA 1
ATOM 7371 C C . ALA A 1 964 ? -8.907 -26.852 9.940 1.00 95.69 964 ALA A C 1
ATOM 7373 O O . ALA A 1 964 ? -8.281 -26.083 9.208 1.00 95.69 964 ALA A O 1
ATOM 7374 N N . MET A 1 965 ? -9.075 -28.139 9.638 1.00 95.38 965 MET A N 1
ATOM 7375 C CA . MET A 1 965 ? -8.686 -28.714 8.354 1.00 95.38 965 MET A CA 1
ATOM 7376 C C . MET A 1 965 ? -9.925 -28.858 7.467 1.00 95.38 965 MET A C 1
ATOM 7378 O O . MET A 1 965 ? -10.909 -29.459 7.909 1.00 95.38 965 MET A O 1
ATOM 7382 N N . PRO A 1 966 ? -9.902 -28.357 6.218 1.00 94.12 966 PRO A N 1
ATOM 7383 C CA . PRO A 1 966 ? -11.023 -28.517 5.302 1.00 94.12 966 PRO A CA 1
ATOM 7384 C C . PRO A 1 966 ? -11.390 -29.992 5.077 1.00 94.12 966 PRO A C 1
ATOM 7386 O O . PRO A 1 966 ? -10.491 -30.804 4.829 1.00 94.12 966 PRO A O 1
ATOM 7389 N N . PRO A 1 967 ? -12.687 -30.355 5.097 1.00 93.62 967 PRO A N 1
ATOM 7390 C CA . PRO A 1 967 ? -13.143 -31.722 4.862 1.00 93.62 967 PRO A CA 1
ATOM 7391 C C . PRO A 1 967 ? -13.124 -32.046 3.359 1.00 93.62 967 PRO A C 1
ATOM 7393 O O . PRO A 1 967 ? -14.165 -32.139 2.711 1.00 93.62 967 PRO A O 1
ATOM 7396 N N . VAL A 1 968 ? -11.927 -32.180 2.784 1.00 94.06 968 VAL A N 1
ATOM 7397 C CA . VAL A 1 968 ? -11.714 -32.529 1.370 1.00 94.06 968 VAL A CA 1
ATOM 7398 C C . VAL A 1 968 ? -11.151 -33.951 1.219 1.00 94.06 968 VAL A C 1
ATOM 7400 O O . VAL A 1 968 ? -10.500 -34.450 2.141 1.00 94.06 968 VAL A O 1
ATOM 7403 N N . PRO A 1 969 ? -11.371 -34.616 0.068 1.00 94.38 969 PRO A N 1
ATOM 7404 C CA . PRO A 1 969 ? -10.727 -35.888 -0.257 1.00 94.38 969 PRO A CA 1
ATOM 7405 C C . PRO A 1 969 ? -9.193 -35.854 -0.130 1.00 94.38 969 PRO A C 1
ATOM 7407 O O . PRO A 1 969 ? -8.565 -34.813 -0.321 1.00 94.38 969 PRO A O 1
ATOM 7410 N N . ALA A 1 970 ? -8.583 -37.002 0.185 1.00 89.06 970 ALA A N 1
ATOM 7411 C CA . ALA A 1 970 ? -7.146 -37.107 0.466 1.00 89.06 970 ALA A CA 1
ATOM 7412 C C . ALA A 1 970 ? -6.237 -36.825 -0.747 1.00 89.06 970 ALA A C 1
ATOM 7414 O O . ALA A 1 970 ? -5.058 -36.537 -0.561 1.00 89.06 970 ALA A O 1
ATOM 7415 N N . ASP A 1 971 ? -6.772 -36.900 -1.968 1.00 91.69 971 ASP A N 1
ATOM 7416 C CA . ASP A 1 971 ? -6.080 -36.565 -3.216 1.00 91.69 971 ASP A CA 1
ATOM 7417 C C . ASP A 1 971 ? -5.974 -35.053 -3.462 1.00 91.69 971 ASP A C 1
ATOM 7419 O O . ASP A 1 971 ? -5.197 -34.636 -4.318 1.00 91.69 971 ASP A O 1
ATOM 7423 N N . VAL A 1 972 ? -6.713 -34.217 -2.719 1.00 95.94 972 VAL A N 1
ATOM 7424 C CA . VAL A 1 972 ? -6.583 -32.758 -2.816 1.00 95.94 972 VAL A CA 1
ATOM 7425 C C . VAL A 1 972 ? -5.265 -32.318 -2.163 1.00 95.94 972 VAL A C 1
ATOM 7427 O O . VAL A 1 972 ? -5.089 -32.517 -0.955 1.00 95.94 972 VAL A O 1
ATOM 7430 N N . PRO A 1 973 ? -4.344 -31.676 -2.910 1.00 95.50 973 PRO A N 1
ATOM 7431 C CA . PRO A 1 973 ? -3.059 -31.262 -2.361 1.00 95.50 973 PRO A CA 1
ATOM 7432 C C . PRO A 1 973 ? -3.194 -30.252 -1.220 1.00 95.50 973 PRO A C 1
ATOM 7434 O O . PRO A 1 973 ? -3.984 -29.309 -1.291 1.00 95.50 973 PRO A O 1
ATOM 7437 N N . ARG A 1 974 ? -2.358 -30.414 -0.190 1.00 95.31 974 ARG A N 1
ATOM 7438 C CA . ARG A 1 974 ? -2.245 -29.488 0.956 1.00 95.31 974 ARG A CA 1
ATOM 7439 C C . ARG A 1 974 ? -1.015 -28.589 0.891 1.00 95.31 974 ARG A C 1
ATOM 7441 O O . ARG A 1 974 ? -0.927 -27.632 1.652 1.00 95.31 974 ARG A O 1
ATOM 7448 N N . PHE A 1 975 ? -0.097 -28.897 -0.013 1.00 96.69 975 PHE A N 1
ATOM 7449 C CA . PHE A 1 975 ? 1.144 -28.177 -0.242 1.00 96.69 975 PHE A CA 1
ATOM 7450 C C . PHE A 1 975 ? 1.404 -28.058 -1.747 1.00 96.69 975 PHE A C 1
ATOM 7452 O O . PHE A 1 975 ? 0.696 -28.662 -2.562 1.00 96.69 975 PHE A O 1
ATOM 7459 N N . HIS A 1 976 ? 2.403 -27.264 -2.121 1.00 97.75 976 HIS A N 1
ATOM 7460 C CA . HIS A 1 976 ? 2.721 -27.018 -3.523 1.00 97.75 976 HIS A CA 1
ATOM 7461 C C . HIS A 1 976 ? 3.344 -28.255 -4.188 1.00 97.75 976 HIS A C 1
ATOM 7463 O O . HIS A 1 976 ? 4.443 -28.678 -3.824 1.00 97.75 976 HIS A O 1
ATOM 7469 N N . CYS A 1 977 ? 2.694 -28.779 -5.226 1.00 96.38 977 CYS A N 1
ATOM 7470 C CA . CYS A 1 977 ? 3.152 -29.955 -5.978 1.00 96.38 977 CYS A CA 1
ATOM 7471 C C . CYS A 1 977 ? 2.887 -29.880 -7.495 1.00 96.38 977 CYS A C 1
ATOM 7473 O O . CYS A 1 977 ? 3.258 -30.793 -8.228 1.00 96.38 977 CYS A O 1
ATOM 7475 N N . GLU A 1 978 ? 2.290 -28.792 -7.980 1.00 95.50 978 GLU A N 1
ATOM 7476 C CA . GLU A 1 978 ? 1.979 -28.543 -9.389 1.00 95.50 978 GLU A CA 1
ATOM 7477 C C . GLU A 1 978 ? 2.720 -27.295 -9.891 1.00 95.50 978 GLU A C 1
ATOM 7479 O O . GLU A 1 978 ? 3.348 -26.575 -9.122 1.00 95.50 978 GLU A O 1
ATOM 7484 N N . SER A 1 979 ? 2.648 -27.016 -11.195 1.00 91.00 979 SER A N 1
ATOM 7485 C CA . SER A 1 979 ? 3.195 -25.786 -11.784 1.00 91.00 979 SER A CA 1
ATOM 7486 C C . SER A 1 979 ? 2.104 -24.972 -12.477 1.00 91.00 979 SER A C 1
ATOM 7488 O O . SER A 1 979 ? 1.129 -25.519 -12.995 1.00 91.00 979 SER A O 1
ATOM 7490 N N . GLN A 1 980 ? 2.263 -23.649 -12.500 1.00 93.12 980 GLN A N 1
ATOM 7491 C CA . GLN A 1 980 ? 1.325 -22.736 -13.151 1.00 93.12 980 GLN A CA 1
ATOM 7492 C C . GLN A 1 980 ? 1.549 -22.668 -14.672 1.00 93.12 980 GLN A C 1
ATOM 7494 O O . GLN A 1 980 ? 2.651 -22.402 -15.155 1.00 93.12 980 GLN A O 1
ATOM 7499 N N . ALA A 1 981 ? 0.471 -22.806 -15.451 1.00 93.06 981 ALA A N 1
ATOM 7500 C CA . ALA A 1 981 ? 0.496 -22.610 -16.901 1.00 93.06 981 ALA A CA 1
ATOM 7501 C C . ALA A 1 981 ? 0.301 -21.128 -17.279 1.00 93.06 981 ALA A C 1
ATOM 7503 O O . ALA A 1 981 ? -0.821 -20.614 -17.367 1.00 93.06 981 ALA A O 1
ATOM 7504 N N . HIS A 1 982 ? 1.406 -20.426 -17.539 1.00 95.00 982 HIS A N 1
ATOM 7505 C CA . HIS A 1 982 ? 1.402 -18.983 -17.827 1.00 95.00 982 HIS A CA 1
ATOM 7506 C C . HIS A 1 982 ? 0.875 -18.616 -19.225 1.00 95.00 982 HIS A C 1
ATOM 7508 O O . HIS A 1 982 ? 0.263 -17.560 -19.373 1.00 95.00 982 HIS A O 1
ATOM 7514 N N . GLY A 1 983 ? 0.972 -19.517 -20.211 1.00 94.19 983 GLY A N 1
ATOM 7515 C CA . GLY A 1 983 ? 0.462 -19.303 -21.577 1.00 94.19 983 GLY A CA 1
ATOM 7516 C C . GLY A 1 983 ? 1.337 -18.383 -22.437 1.00 94.19 983 GLY A C 1
ATOM 7517 O O . GLY A 1 983 ? 0.819 -17.664 -23.290 1.00 94.19 983 GLY A O 1
ATOM 7518 N N . LEU A 1 984 ? 2.648 -18.360 -22.169 1.00 94.19 984 LEU A N 1
ATOM 7519 C CA . LEU A 1 984 ? 3.621 -17.502 -22.857 1.00 94.19 984 LEU A CA 1
ATOM 7520 C C . LEU A 1 984 ? 3.827 -17.890 -24.328 1.00 94.19 984 LEU A C 1
ATOM 7522 O O . LEU A 1 984 ? 4.201 -17.047 -25.134 1.00 94.19 984 LEU A O 1
ATOM 7526 N N . ASP A 1 985 ? 3.542 -19.140 -24.689 1.00 93.75 985 ASP A N 1
ATOM 7527 C CA . ASP A 1 985 ? 3.616 -19.691 -26.047 1.00 93.75 985 ASP A CA 1
ATOM 7528 C C . ASP A 1 985 ? 2.711 -18.956 -27.050 1.00 93.75 985 ASP A C 1
ATOM 7530 O O . ASP A 1 985 ? 2.992 -18.928 -28.245 1.00 93.75 985 ASP A O 1
ATOM 7534 N N . LYS A 1 986 ? 1.649 -18.308 -26.558 1.00 92.12 986 LYS A N 1
ATOM 7535 C CA . LYS A 1 986 ? 0.685 -17.551 -27.372 1.00 92.12 986 LYS A CA 1
ATOM 7536 C C . LYS A 1 986 ? 1.068 -16.082 -27.573 1.00 92.12 986 LYS A C 1
ATOM 7538 O O . LYS A 1 986 ? 0.358 -15.363 -28.273 1.00 92.12 986 LYS A O 1
ATOM 7543 N N . GLY A 1 987 ? 2.140 -15.612 -26.933 1.00 94.75 987 GLY A N 1
ATOM 7544 C CA . GLY A 1 987 ? 2.578 -14.219 -27.009 1.00 94.75 987 GLY A CA 1
ATOM 7545 C C . GLY A 1 987 ? 3.104 -13.850 -28.398 1.00 94.75 987 GLY A C 1
ATOM 7546 O O . GLY A 1 987 ? 3.841 -14.628 -29.008 1.00 94.75 987 GLY A O 1
ATOM 7547 N N . LEU A 1 988 ? 2.769 -12.643 -28.871 1.00 97.69 988 LEU A N 1
ATOM 7548 C CA . LEU A 1 988 ? 3.280 -12.098 -30.139 1.00 97.69 988 LEU A CA 1
ATOM 7549 C C . LEU A 1 988 ? 4.816 -12.022 -30.138 1.00 97.69 988 LEU A C 1
ATOM 7551 O O . LEU A 1 988 ? 5.450 -12.261 -31.162 1.00 97.69 988 LEU A O 1
ATOM 7555 N N . ASP A 1 989 ? 5.423 -11.776 -28.977 1.00 97.81 989 ASP A N 1
ATOM 7556 C CA . ASP A 1 989 ? 6.873 -11.681 -28.820 1.00 97.81 989 ASP A CA 1
ATOM 7557 C C . ASP A 1 989 ? 7.641 -12.932 -29.253 1.00 97.81 989 ASP A C 1
ATOM 7559 O O . ASP A 1 989 ? 8.788 -12.800 -29.668 1.00 97.81 989 ASP A O 1
ATOM 7563 N N . ASN A 1 990 ? 7.039 -14.127 -29.242 1.00 98.19 990 ASN A N 1
ATOM 7564 C CA . ASN A 1 990 ? 7.710 -15.318 -29.776 1.00 98.19 990 ASN A CA 1
ATOM 7565 C C . ASN A 1 990 ? 8.066 -15.133 -31.261 1.00 98.19 990 ASN A C 1
ATOM 7567 O O . ASN A 1 990 ? 9.164 -15.489 -31.694 1.00 98.19 990 ASN A O 1
ATOM 7571 N N . LEU A 1 991 ? 7.161 -14.518 -32.029 1.00 98.19 991 LEU A N 1
ATOM 7572 C CA . LEU A 1 991 ? 7.399 -14.156 -33.424 1.00 98.19 991 LEU A CA 1
ATOM 7573 C C . LEU A 1 991 ? 8.430 -13.027 -33.534 1.00 98.19 991 LEU A C 1
ATOM 7575 O O . LEU A 1 991 ? 9.335 -13.105 -34.367 1.00 98.19 991 LEU A O 1
ATOM 7579 N N . LEU A 1 992 ? 8.329 -12.003 -32.678 1.00 98.50 992 LEU A N 1
ATOM 7580 C CA . LEU A 1 992 ? 9.255 -10.865 -32.691 1.00 98.50 992 LEU A CA 1
ATOM 7581 C C . LEU A 1 992 ? 10.695 -11.304 -32.385 1.00 98.50 992 LEU A C 1
ATOM 7583 O O . LEU A 1 992 ? 11.626 -10.863 -33.056 1.00 98.50 992 LEU A O 1
ATOM 7587 N N . ILE A 1 993 ? 10.881 -12.215 -31.426 1.00 98.50 993 ILE A N 1
ATOM 7588 C CA . ILE A 1 993 ? 12.176 -12.815 -31.080 1.00 98.50 993 ILE A CA 1
ATOM 7589 C C . ILE A 1 993 ? 12.712 -13.630 -32.253 1.00 98.50 993 ILE A C 1
ATOM 7591 O O . ILE A 1 993 ? 13.873 -13.462 -32.621 1.00 98.50 993 ILE A O 1
ATOM 7595 N N . ALA A 1 994 ? 11.880 -14.475 -32.872 1.00 98.25 994 ALA A N 1
ATOM 7596 C CA . ALA A 1 994 ? 12.291 -15.276 -34.023 1.00 98.25 994 ALA A CA 1
ATOM 7597 C C . ALA A 1 994 ? 12.802 -14.397 -35.177 1.00 98.25 994 ALA A C 1
ATOM 7599 O O . ALA A 1 994 ? 13.857 -14.679 -35.743 1.00 98.25 994 ALA A O 1
ATOM 7600 N N . LYS A 1 995 ? 12.108 -13.291 -35.471 1.00 98.44 995 LYS A N 1
ATOM 7601 C CA . LYS A 1 995 ? 12.515 -12.317 -36.498 1.00 98.44 995 LYS A CA 1
ATOM 7602 C C . LYS A 1 995 ? 13.701 -11.433 -36.095 1.00 98.44 995 LYS A C 1
ATOM 7604 O O . LYS A 1 995 ? 14.308 -10.813 -36.962 1.00 98.44 995 LYS A O 1
ATOM 7609 N N . SER A 1 996 ? 14.056 -11.394 -34.811 1.00 98.50 996 SER A N 1
ATOM 7610 C CA . SER A 1 996 ? 15.141 -10.557 -34.278 1.00 98.50 996 SER A CA 1
ATOM 7611 C C . SER A 1 996 ? 16.419 -11.333 -33.944 1.00 98.50 996 SER A C 1
ATOM 7613 O O . SER A 1 996 ? 17.329 -10.769 -33.340 1.00 98.50 996 SER A O 1
ATOM 7615 N N . ARG A 1 997 ? 16.527 -12.614 -34.329 1.00 97.88 997 ARG A N 1
ATOM 7616 C CA . ARG A 1 997 ? 17.685 -13.457 -33.981 1.00 97.88 997 ARG A CA 1
ATOM 7617 C C . ARG A 1 997 ? 19.023 -12.905 -34.457 1.00 97.88 997 ARG A C 1
ATOM 7619 O O . ARG A 1 997 ? 19.959 -12.876 -33.671 1.00 97.88 997 ARG A O 1
ATOM 7626 N N . ASP A 1 998 ? 19.109 -12.374 -35.675 1.00 97.44 998 ASP A N 1
ATOM 7627 C CA . ASP A 1 998 ? 20.362 -11.775 -36.159 1.00 97.44 998 ASP A CA 1
ATOM 7628 C C . ASP A 1 998 ? 20.793 -10.546 -35.333 1.00 97.44 998 ASP A C 1
ATOM 7630 O O . ASP A 1 998 ? 21.988 -10.314 -35.140 1.00 97.44 998 ASP A O 1
ATOM 7634 N N . ALA A 1 999 ? 19.841 -9.793 -34.776 1.00 97.69 999 ALA A N 1
ATOM 7635 C CA . ALA A 1 999 ? 20.139 -8.693 -33.864 1.00 97.69 999 ALA A CA 1
ATOM 7636 C C . ALA A 1 999 ? 20.587 -9.185 -32.485 1.00 97.69 999 ALA A C 1
ATOM 7638 O O . ALA A 1 999 ? 21.589 -8.708 -31.960 1.00 97.69 999 ALA A O 1
ATOM 7639 N N . ILE A 1 1000 ? 19.876 -10.159 -31.913 1.00 97.25 1000 ILE A N 1
ATOM 7640 C CA . ILE A 1 1000 ? 20.184 -10.710 -30.587 1.00 97.25 1000 ILE A CA 1
ATOM 7641 C C . ILE A 1 1000 ? 21.529 -11.443 -30.606 1.00 97.25 1000 ILE A C 1
ATOM 7643 O O . ILE A 1 1000 ? 22.357 -11.226 -29.730 1.00 97.25 1000 ILE A O 1
ATOM 7647 N N . ASP A 1 1001 ? 21.782 -12.275 -31.612 1.00 96.31 1001 ASP A N 1
ATOM 7648 C CA . ASP A 1 1001 ? 22.934 -13.176 -31.608 1.00 96.31 1001 ASP A CA 1
ATOM 7649 C C . ASP A 1 1001 ? 24.201 -12.500 -32.167 1.00 96.31 1001 ASP A C 1
ATOM 7651 O O . ASP A 1 1001 ? 25.312 -12.830 -31.753 1.00 96.31 1001 ASP A O 1
ATOM 7655 N N . LYS A 1 1002 ? 24.056 -11.550 -33.108 1.00 95.06 1002 LYS A N 1
ATOM 7656 C CA . LYS A 1 1002 ? 25.187 -10.932 -33.835 1.00 95.06 1002 LYS A CA 1
ATOM 7657 C C . LYS A 1 1002 ? 25.251 -9.404 -33.733 1.00 95.06 1002 LYS A C 1
ATOM 7659 O O . LYS A 1 1002 ? 26.194 -8.814 -34.256 1.00 95.06 1002 LYS A O 1
ATOM 7664 N N . GLY A 1 1003 ? 24.259 -8.747 -33.128 1.00 93.31 1003 GLY A N 1
ATOM 7665 C CA . GLY A 1 1003 ? 24.180 -7.282 -33.065 1.00 93.31 1003 GLY A CA 1
ATOM 7666 C C . GLY A 1 1003 ? 23.843 -6.605 -34.402 1.00 93.31 1003 GLY A C 1
ATOM 7667 O O . GLY A 1 1003 ? 24.116 -5.416 -34.569 1.00 93.31 1003 GLY A O 1
ATOM 7668 N N . GLN A 1 1004 ? 23.295 -7.338 -35.379 1.00 95.81 1004 GLN A N 1
ATOM 7669 C CA . GLN A 1 1004 ? 22.932 -6.784 -36.689 1.00 95.81 1004 GLN A CA 1
ATOM 7670 C C . GLN A 1 1004 ? 21.605 -6.021 -36.644 1.00 95.81 1004 GLN A C 1
ATOM 7672 O O . GLN A 1 1004 ? 20.699 -6.370 -35.894 1.00 95.81 1004 GLN A O 1
ATOM 7677 N N . ARG A 1 1005 ? 21.461 -4.988 -37.482 1.00 97.94 1005 ARG A N 1
ATOM 7678 C CA . ARG A 1 1005 ? 20.200 -4.242 -37.567 1.00 97.94 1005 ARG A CA 1
ATOM 7679 C C . ARG A 1 1005 ? 19.130 -5.043 -38.306 1.00 97.94 1005 ARG A C 1
ATOM 7681 O O . ARG A 1 1005 ? 19.399 -5.566 -39.384 1.00 97.94 1005 ARG A O 1
ATOM 7688 N N . VAL A 1 1006 ? 17.915 -5.070 -37.765 1.00 98.31 1006 VAL A N 1
ATOM 7689 C CA . VAL A 1 1006 ? 16.741 -5.729 -38.350 1.00 98.31 1006 VAL A CA 1
ATOM 7690 C C . VAL A 1 1006 ? 15.541 -4.784 -38.356 1.00 98.31 1006 VAL A C 1
ATOM 7692 O O . VAL A 1 1006 ? 15.327 -4.017 -37.415 1.00 98.31 1006 VAL A O 1
ATOM 7695 N N . GLN A 1 1007 ? 14.739 -4.852 -39.419 1.00 98.44 1007 GLN A N 1
ATOM 7696 C CA . GLN A 1 1007 ? 13.500 -4.090 -39.549 1.00 98.44 1007 GLN A CA 1
ATOM 7697 C C . GLN A 1 1007 ? 12.410 -4.944 -40.196 1.00 98.44 1007 GLN A C 1
ATOM 7699 O O . GLN A 1 1007 ? 12.649 -5.570 -41.228 1.00 98.44 1007 GLN A O 1
ATOM 7704 N N . PHE A 1 1008 ? 11.212 -4.954 -39.613 1.00 98.50 1008 PHE A N 1
ATOM 7705 C CA . PHE A 1 1008 ? 10.060 -5.678 -40.158 1.00 98.50 1008 PHE A CA 1
ATOM 7706 C C . PHE A 1 1008 ? 8.723 -5.097 -39.667 1.00 98.50 1008 PHE A C 1
ATOM 7708 O O . PHE A 1 1008 ? 8.693 -4.221 -38.799 1.00 98.50 1008 PHE A O 1
ATOM 7715 N N . MET A 1 1009 ? 7.622 -5.574 -40.258 1.00 98.38 1009 MET A N 1
ATOM 7716 C CA . MET A 1 1009 ? 6.251 -5.147 -39.956 1.00 98.38 1009 MET A CA 1
ATOM 7717 C C . MET A 1 1009 ? 5.420 -6.300 -39.388 1.00 98.38 1009 MET A C 1
ATOM 7719 O O . MET A 1 1009 ? 5.611 -7.445 -39.803 1.00 98.38 1009 MET A O 1
ATOM 7723 N N . GLU A 1 1010 ? 4.496 -5.984 -38.481 1.00 98.12 1010 GLU A N 1
ATOM 7724 C CA . GLU A 1 1010 ? 3.532 -6.910 -37.874 1.00 98.12 1010 GLU A CA 1
ATOM 7725 C C . GLU A 1 1010 ? 2.185 -6.234 -37.574 1.00 98.12 1010 GLU A C 1
ATOM 7727 O O . GLU A 1 1010 ? 2.023 -5.026 -37.729 1.00 98.12 1010 GLU A O 1
ATOM 7732 N N . VAL A 1 1011 ? 1.206 -7.017 -37.122 1.00 97.12 1011 VAL A N 1
ATOM 7733 C CA . VAL A 1 1011 ? -0.101 -6.518 -36.667 1.00 97.12 1011 VAL A CA 1
ATOM 7734 C C . VAL A 1 1011 ? -0.225 -6.700 -35.158 1.00 97.12 1011 VAL A C 1
ATOM 7736 O O . VAL A 1 1011 ? 0.096 -7.764 -34.629 1.00 97.12 1011 VAL A O 1
ATOM 7739 N N . ALA A 1 1012 ? -0.735 -5.677 -34.472 1.00 96.56 1012 ALA A N 1
ATOM 7740 C CA . ALA A 1 1012 ? -1.101 -5.735 -33.062 1.00 96.56 1012 ALA A CA 1
ATOM 7741 C C . ALA A 1 1012 ? -2.620 -5.621 -32.892 1.00 96.56 1012 ALA A C 1
ATOM 7743 O O . ALA A 1 1012 ? -3.298 -4.847 -33.567 1.00 96.56 1012 ALA A O 1
ATOM 7744 N N . ARG A 1 1013 ? -3.163 -6.406 -31.966 1.00 96.44 1013 ARG A N 1
ATOM 7745 C CA . ARG A 1 1013 ? -4.554 -6.331 -31.508 1.00 96.44 1013 ARG A CA 1
ATOM 7746 C C . ARG A 1 1013 ? -4.572 -6.168 -29.995 1.00 96.44 1013 ARG A C 1
ATOM 7748 O O . ARG A 1 1013 ? -3.607 -6.539 -29.332 1.00 96.44 1013 ARG A O 1
ATOM 7755 N N . ASN A 1 1014 ? -5.684 -5.695 -29.437 1.00 95.88 1014 ASN A N 1
ATOM 7756 C CA . ASN A 1 1014 ? -5.808 -5.478 -27.991 1.00 95.88 1014 ASN A CA 1
ATOM 7757 C C . ASN A 1 1014 ? -5.505 -6.738 -27.145 1.00 95.88 1014 ASN A C 1
ATOM 7759 O O . ASN A 1 1014 ? -4.923 -6.650 -26.070 1.00 95.88 1014 ASN A O 1
ATOM 7763 N N . VAL A 1 1015 ? -5.791 -7.933 -27.669 1.00 96.19 1015 VAL A N 1
ATOM 7764 C CA . VAL A 1 1015 ? -5.452 -9.218 -27.035 1.00 96.19 1015 VAL A CA 1
ATOM 7765 C C . VAL A 1 1015 ? -3.942 -9.497 -26.972 1.00 96.19 1015 VAL A C 1
ATOM 7767 O O . VAL A 1 1015 ? -3.503 -10.330 -26.175 1.00 96.19 1015 VAL A O 1
ATOM 7770 N N . ASN A 1 1016 ? -3.133 -8.826 -27.800 1.00 97.31 1016 ASN A N 1
ATOM 7771 C CA . ASN A 1 1016 ? -1.675 -8.877 -27.756 1.00 97.31 1016 ASN A CA 1
ATOM 7772 C C . ASN A 1 1016 ? -1.175 -7.915 -26.672 1.00 97.31 1016 ASN A C 1
ATOM 7774 O O . ASN A 1 1016 ? -0.962 -6.726 -26.908 1.00 97.31 1016 ASN A O 1
ATOM 7778 N N . ARG A 1 1017 ? -1.004 -8.457 -25.468 1.00 97.88 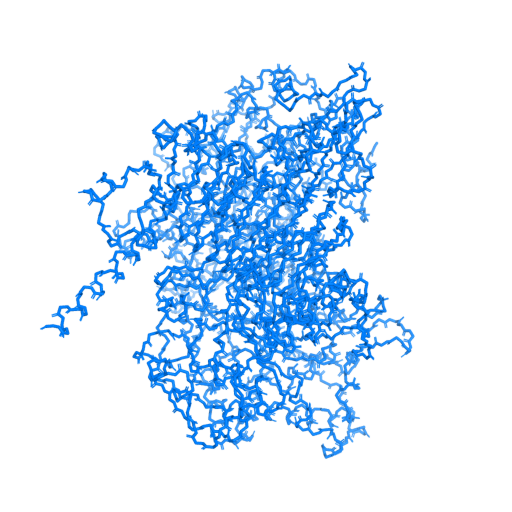1017 ARG A N 1
ATOM 7779 C CA . ARG A 1 1017 ? -0.576 -7.726 -24.270 1.00 97.88 1017 ARG A CA 1
ATOM 7780 C C . ARG A 1 1017 ? 0.936 -7.832 -24.082 1.00 97.88 1017 ARG A C 1
ATOM 7782 O O . ARG A 1 1017 ? 1.551 -8.782 -24.566 1.00 97.88 1017 ARG A O 1
ATOM 7789 N N . SER A 1 1018 ? 1.520 -6.856 -23.389 1.00 98.19 1018 SER A N 1
ATOM 7790 C CA . SER A 1 1018 ? 2.944 -6.836 -23.012 1.00 98.19 1018 SER A CA 1
ATOM 7791 C C . SER A 1 1018 ? 3.923 -6.927 -24.198 1.00 98.19 1018 SER A C 1
ATOM 7793 O O . SER A 1 1018 ? 5.045 -7.410 -24.041 1.00 98.19 1018 SER A O 1
ATOM 7795 N N . VAL A 1 1019 ? 3.505 -6.486 -25.392 1.00 98.62 1019 VAL A N 1
ATOM 7796 C CA . VAL A 1 1019 ? 4.297 -6.609 -26.627 1.00 98.62 1019 VAL A CA 1
ATOM 7797 C C . VAL A 1 1019 ? 5.648 -5.905 -26.474 1.00 98.62 1019 VAL A C 1
ATOM 7799 O O . VAL A 1 1019 ? 5.699 -4.725 -26.131 1.00 98.62 1019 VAL A O 1
ATOM 7802 N N . GLY A 1 1020 ? 6.735 -6.624 -26.745 1.00 98.25 1020 GLY A N 1
ATOM 7803 C CA . GLY A 1 1020 ? 8.125 -6.176 -26.631 1.00 98.25 1020 GLY A CA 1
ATOM 7804 C C . GLY A 1 1020 ? 8.813 -6.524 -25.305 1.00 98.25 1020 GLY A C 1
ATOM 7805 O O . GLY A 1 1020 ? 10.046 -6.456 -25.232 1.00 98.25 1020 GLY A O 1
ATOM 7806 N N . ALA A 1 1021 ? 8.068 -6.914 -24.266 1.00 98.25 1021 ALA A N 1
ATOM 7807 C CA . ALA A 1 1021 ? 8.638 -7.218 -22.955 1.00 98.25 1021 ALA A CA 1
ATOM 7808 C C . ALA A 1 1021 ? 9.508 -8.486 -22.980 1.00 98.25 1021 ALA A C 1
ATOM 7810 O O . ALA A 1 1021 ? 10.628 -8.480 -22.464 1.00 98.25 1021 ALA A O 1
ATOM 7811 N N . MET A 1 1022 ? 9.035 -9.560 -23.619 1.00 98.50 1022 MET A N 1
ATOM 7812 C CA . MET A 1 1022 ? 9.784 -10.817 -23.718 1.00 98.50 1022 MET A CA 1
ATOM 7813 C C . MET A 1 1022 ? 10.962 -10.685 -24.680 1.00 98.50 1022 MET A C 1
ATOM 7815 O O . MET A 1 1022 ? 12.043 -11.204 -24.397 1.00 98.50 1022 MET A O 1
ATOM 7819 N N . LEU A 1 1023 ? 10.801 -9.916 -25.762 1.00 98.56 1023 LEU A N 1
ATOM 7820 C CA . LEU A 1 1023 ? 11.917 -9.537 -26.629 1.00 98.56 1023 LEU A CA 1
ATOM 7821 C C . LEU A 1 1023 ? 13.011 -8.792 -25.847 1.00 98.56 1023 LEU A C 1
ATOM 7823 O O . LEU A 1 1023 ? 14.190 -9.106 -25.993 1.00 98.56 1023 LEU A O 1
ATOM 7827 N N . SER A 1 1024 ? 12.633 -7.854 -24.977 1.00 98.25 1024 SER A N 1
ATOM 7828 C CA . SER A 1 1024 ? 13.586 -7.107 -24.143 1.00 98.25 1024 SER A CA 1
ATOM 7829 C C . SER A 1 1024 ? 14.301 -7.996 -23.130 1.00 98.25 1024 SER A C 1
ATOM 7831 O O . SER A 1 1024 ? 15.509 -7.862 -22.929 1.00 98.25 1024 SER A O 1
ATOM 7833 N N . GLY A 1 1025 ? 13.585 -8.950 -22.532 1.00 97.06 1025 GLY A N 1
ATOM 7834 C CA . GLY A 1 1025 ? 14.182 -9.993 -21.698 1.00 97.06 1025 GLY A CA 1
ATOM 7835 C C . GLY A 1 1025 ? 15.210 -10.833 -22.459 1.00 97.06 1025 GLY A C 1
ATOM 7836 O O . GLY A 1 1025 ? 16.320 -11.050 -21.979 1.00 97.06 1025 GLY A O 1
ATOM 7837 N N . ALA A 1 1026 ? 14.883 -11.253 -23.684 1.00 97.12 1026 ALA A N 1
ATOM 7838 C CA . ALA A 1 1026 ? 15.792 -12.021 -24.534 1.00 97.12 1026 ALA A CA 1
ATOM 7839 C C . ALA A 1 1026 ? 17.043 -11.218 -24.936 1.00 97.12 1026 ALA A C 1
ATOM 7841 O O . ALA A 1 1026 ? 18.150 -11.751 -24.888 1.00 97.12 1026 ALA A O 1
ATOM 7842 N N . VAL A 1 1027 ? 16.887 -9.934 -25.285 1.00 97.50 1027 VAL A N 1
ATOM 7843 C CA . VAL A 1 1027 ? 18.016 -9.046 -25.610 1.00 97.50 1027 VAL A CA 1
ATOM 7844 C C . VAL A 1 1027 ? 18.909 -8.842 -24.389 1.00 97.50 1027 VAL A C 1
ATOM 7846 O O . VAL A 1 1027 ? 20.110 -9.051 -24.491 1.00 97.50 1027 VAL A O 1
ATOM 7849 N N . THR A 1 1028 ? 18.346 -8.491 -23.230 1.00 94.69 1028 THR A N 1
ATOM 7850 C CA . THR A 1 1028 ? 19.129 -8.171 -22.017 1.00 94.69 1028 THR A CA 1
ATOM 7851 C C . THR A 1 1028 ? 19.859 -9.370 -21.413 1.00 94.69 1028 THR A C 1
ATOM 7853 O O . THR A 1 1028 ? 20.849 -9.188 -20.708 1.00 94.69 1028 THR A O 1
ATOM 7856 N N . GLN A 1 1029 ? 19.431 -10.600 -21.711 1.00 92.00 1029 GLN A N 1
ATOM 7857 C CA . GLN A 1 1029 ? 20.178 -11.807 -21.344 1.00 92.00 1029 GLN A CA 1
ATOM 7858 C C . GLN A 1 1029 ? 21.501 -11.949 -22.106 1.00 92.00 1029 GLN A C 1
ATOM 7860 O O . GLN A 1 1029 ? 22.456 -12.488 -21.551 1.00 92.00 1029 GLN A O 1
ATOM 7865 N N . VAL A 1 1030 ? 21.558 -11.481 -23.356 1.00 93.38 1030 VAL A N 1
ATOM 7866 C CA . VAL A 1 1030 ? 22.758 -11.561 -24.206 1.00 93.38 1030 VAL A CA 1
ATOM 7867 C C . VAL A 1 1030 ? 23.559 -10.257 -24.148 1.00 93.38 1030 VAL A C 1
ATOM 7869 O O . VAL A 1 1030 ? 24.775 -10.284 -23.976 1.00 93.38 1030 VAL A O 1
ATOM 7872 N N . HIS A 1 1031 ? 22.863 -9.122 -24.222 1.00 93.38 1031 HIS A N 1
ATOM 7873 C CA . HIS A 1 1031 ? 23.394 -7.758 -24.217 1.00 93.38 1031 HIS A CA 1
ATOM 7874 C C . HIS A 1 1031 ? 22.810 -6.989 -23.022 1.00 93.38 1031 HIS A C 1
ATOM 7876 O O . HIS A 1 1031 ? 21.830 -6.256 -23.186 1.00 93.38 1031 HIS A O 1
ATOM 7882 N N . PRO A 1 1032 ? 23.348 -7.153 -21.800 1.00 90.12 1032 PRO A N 1
ATOM 7883 C CA . PRO A 1 1032 ? 22.798 -6.514 -20.600 1.00 90.12 1032 PRO A CA 1
ATOM 7884 C C . PRO A 1 1032 ? 22.814 -4.977 -20.665 1.00 90.12 1032 PRO A C 1
ATOM 7886 O O . PRO A 1 1032 ? 21.936 -4.324 -20.110 1.00 90.12 1032 PRO A O 1
ATOM 7889 N N . GLU A 1 1033 ? 23.758 -4.383 -21.396 1.00 90.44 1033 GLU A N 1
ATOM 7890 C CA . GLU A 1 1033 ? 23.809 -2.948 -21.711 1.00 90.44 1033 GLU A CA 1
ATOM 7891 C C . GLU A 1 1033 ? 22.811 -2.491 -22.798 1.00 90.44 1033 GLU A C 1
ATOM 7893 O O . GLU A 1 1033 ? 22.692 -1.291 -23.077 1.00 90.44 1033 GLU A O 1
ATOM 7898 N N . GLY A 1 1034 ? 22.086 -3.436 -23.398 1.00 94.56 1034 GLY A N 1
ATOM 7899 C CA . GLY A 1 1034 ? 21.240 -3.250 -24.570 1.00 94.56 1034 GLY A CA 1
ATOM 7900 C C . GLY A 1 1034 ? 22.029 -3.198 -25.879 1.00 94.56 1034 GLY A C 1
ATOM 7901 O O . GLY A 1 1034 ? 23.243 -3.371 -25.920 1.00 94.56 1034 GLY A O 1
ATOM 7902 N N . LEU A 1 1035 ? 21.321 -2.945 -26.976 1.00 97.38 1035 LEU A N 1
ATOM 7903 C CA . LEU A 1 1035 ? 21.909 -2.820 -28.311 1.00 97.38 1035 LEU A CA 1
ATOM 7904 C C . LEU A 1 1035 ? 22.136 -1.340 -28.677 1.00 97.38 1035 LEU A C 1
ATOM 7906 O O . LEU A 1 1035 ? 21.576 -0.442 -28.032 1.00 97.38 1035 LEU A O 1
ATOM 7910 N N . PRO A 1 1036 ? 22.936 -1.038 -29.720 1.00 97.50 1036 PRO A N 1
ATOM 7911 C CA . PRO A 1 1036 ? 22.950 0.293 -30.321 1.00 97.50 1036 PRO A CA 1
ATOM 7912 C C . PRO A 1 1036 ? 21.530 0.756 -30.672 1.00 97.50 1036 PRO A C 1
ATOM 7914 O O . PRO A 1 1036 ? 20.664 -0.069 -30.974 1.00 97.50 1036 PRO A O 1
ATOM 7917 N N . ASP A 1 1037 ? 21.286 2.068 -30.635 1.00 95.19 1037 ASP A N 1
ATOM 7918 C CA . ASP A 1 1037 ? 19.944 2.606 -30.880 1.00 95.19 1037 ASP A CA 1
ATOM 7919 C C . ASP A 1 1037 ? 19.374 2.122 -32.221 1.00 95.19 1037 ASP A C 1
ATOM 7921 O O . ASP A 1 1037 ? 20.096 2.040 -33.221 1.00 95.19 1037 ASP A O 1
ATOM 7925 N N . ASP A 1 1038 ? 18.075 1.811 -32.209 1.00 96.50 1038 ASP A N 1
ATOM 7926 C CA . ASP A 1 1038 ? 17.306 1.416 -33.389 1.00 96.50 1038 ASP A CA 1
ATOM 7927 C C . ASP A 1 1038 ? 17.857 0.177 -34.131 1.00 96.50 1038 ASP A C 1
ATOM 7929 O O . ASP A 1 1038 ? 17.692 0.022 -35.341 1.00 96.50 1038 ASP A O 1
ATOM 7933 N N . THR A 1 1039 ? 18.528 -0.726 -33.407 1.00 98.50 1039 THR A N 1
ATOM 7934 C CA . THR A 1 1039 ? 19.019 -1.993 -33.969 1.00 98.50 1039 THR A CA 1
ATOM 7935 C C . THR A 1 1039 ? 17.870 -2.932 -34.326 1.00 98.50 1039 THR A C 1
ATOM 7937 O O . THR A 1 1039 ? 17.920 -3.577 -35.367 1.00 98.50 1039 THR A O 1
ATOM 7940 N N . ILE A 1 1040 ? 16.818 -2.991 -33.508 1.00 98.75 1040 ILE A N 1
ATOM 7941 C CA . ILE A 1 1040 ? 15.595 -3.741 -33.809 1.00 98.75 1040 ILE A CA 1
ATOM 7942 C C . ILE A 1 1040 ? 14.465 -2.736 -34.001 1.00 98.75 1040 ILE A C 1
ATOM 7944 O O . ILE A 1 1040 ? 14.018 -2.123 -33.033 1.00 98.75 1040 ILE A O 1
ATOM 7948 N N . ARG A 1 1041 ? 13.982 -2.573 -35.235 1.00 98.62 1041 ARG A N 1
ATOM 7949 C CA . ARG A 1 1041 ? 12.859 -1.682 -35.549 1.00 98.62 1041 ARG A CA 1
ATOM 7950 C C . ARG A 1 1041 ? 11.636 -2.481 -35.985 1.00 98.62 1041 ARG A C 1
ATOM 7952 O O . ARG A 1 1041 ? 11.650 -3.132 -37.027 1.00 98.62 1041 ARG A O 1
ATOM 7959 N N . ILE A 1 1042 ? 10.555 -2.377 -35.220 1.00 98.75 1042 ILE A N 1
ATOM 7960 C CA . ILE A 1 1042 ? 9.313 -3.107 -35.480 1.00 98.75 1042 ILE A CA 1
ATOM 7961 C C . ILE A 1 1042 ? 8.194 -2.099 -35.700 1.00 98.75 1042 ILE A C 1
ATOM 7963 O O . ILE A 1 1042 ? 7.846 -1.347 -34.790 1.00 98.75 1042 ILE A O 1
ATOM 7967 N N . GLN A 1 1043 ? 7.631 -2.089 -36.905 1.00 98.69 1043 GLN A N 1
ATOM 7968 C CA . GLN A 1 1043 ? 6.406 -1.350 -37.189 1.00 98.69 1043 GLN A CA 1
ATOM 7969 C C . GLN A 1 1043 ? 5.204 -2.267 -36.964 1.00 98.69 1043 GLN A C 1
ATOM 7971 O O . GLN A 1 1043 ? 5.164 -3.376 -37.489 1.00 98.69 1043 GLN A O 1
ATOM 7976 N N . LEU A 1 1044 ? 4.233 -1.809 -36.182 1.00 98.62 1044 LEU A N 1
ATOM 7977 C CA . LEU A 1 1044 ? 2.990 -2.514 -35.910 1.00 98.62 1044 LEU A CA 1
ATOM 7978 C C . LEU A 1 1044 ? 1.796 -1.690 -36.387 1.00 98.62 1044 LEU A C 1
ATOM 7980 O O . LEU A 1 1044 ? 1.799 -0.466 -36.270 1.00 98.62 1044 LEU A O 1
ATOM 7984 N N . GLU A 1 1045 ? 0.769 -2.362 -36.893 1.00 97.69 1045 GLU A N 1
ATOM 7985 C CA . GLU A 1 1045 ? -0.511 -1.746 -37.262 1.00 97.69 1045 GLU A CA 1
ATOM 7986 C C . GLU A 1 1045 ? -1.652 -2.339 -36.428 1.00 97.69 1045 GLU A C 1
ATOM 7988 O O . GLU A 1 1045 ? -1.679 -3.549 -36.188 1.00 97.69 1045 GLU A O 1
ATOM 7993 N N . GLY A 1 1046 ? -2.589 -1.498 -35.985 1.00 96.50 1046 GLY A N 1
ATOM 7994 C CA . GLY A 1 1046 ? -3.764 -1.902 -35.204 1.00 96.50 1046 GLY A CA 1
ATOM 7995 C C . GLY A 1 1046 ? -3.785 -1.313 -33.792 1.00 96.50 1046 GLY A C 1
ATOM 7996 O O . GLY A 1 1046 ? -3.414 -0.160 -33.597 1.00 96.50 1046 GLY A O 1
ATOM 7997 N N . THR A 1 1047 ? -4.224 -2.096 -32.804 1.00 97.75 1047 THR A N 1
ATOM 7998 C CA . THR A 1 1047 ? -4.365 -1.632 -31.412 1.00 97.75 1047 THR A CA 1
ATOM 7999 C C . THR A 1 1047 ? -3.405 -2.375 -30.495 1.00 97.75 1047 THR A C 1
ATOM 8001 O O . THR A 1 1047 ? -3.465 -3.598 -30.395 1.00 97.75 1047 THR A O 1
ATOM 8004 N N . GLY A 1 1048 ? -2.543 -1.654 -29.783 1.00 97.69 1048 GLY A N 1
ATOM 8005 C CA . GLY A 1 1048 ? -1.712 -2.217 -28.722 1.00 97.69 1048 GLY A CA 1
ATOM 8006 C C . GLY A 1 1048 ? -2.562 -2.601 -27.509 1.00 97.69 1048 GLY A C 1
ATOM 8007 O O . GLY A 1 1048 ? -3.302 -1.773 -26.972 1.00 97.69 1048 GLY A O 1
ATOM 8008 N N . GLY A 1 1049 ? -2.463 -3.853 -27.062 1.00 98.00 1049 GLY A N 1
ATOM 8009 C CA . GLY A 1 1049 ? -3.054 -4.282 -25.796 1.00 98.00 1049 GLY A CA 1
ATOM 8010 C C . GLY A 1 1049 ? -2.423 -3.608 -24.581 1.00 98.00 1049 GLY A C 1
ATOM 8011 O O . GLY A 1 1049 ? -1.504 -2.793 -24.699 1.00 98.00 1049 GLY A O 1
ATOM 8012 N N . GLN A 1 1050 ? -2.900 -3.990 -23.398 1.00 98.12 1050 GLN A N 1
ATOM 8013 C CA . GLN A 1 1050 ? -2.325 -3.534 -22.133 1.00 98.12 1050 GLN A CA 1
ATOM 8014 C C . GLN A 1 1050 ? -0.809 -3.767 -22.089 1.00 98.12 1050 GLN A C 1
ATOM 8016 O O . GLN A 1 1050 ? -0.314 -4.812 -22.530 1.00 98.12 1050 GLN A O 1
ATOM 8021 N N . SER A 1 1051 ? -0.072 -2.800 -21.542 1.00 98.62 1051 SER A N 1
ATOM 8022 C CA . SER A 1 1051 ? 1.387 -2.861 -21.381 1.00 98.62 1051 SER A CA 1
ATOM 8023 C C . SER A 1 1051 ? 2.179 -2.935 -22.698 1.00 98.62 1051 SER A C 1
ATOM 8025 O O . SER A 1 1051 ? 3.268 -3.512 -22.745 1.00 98.62 1051 SER A O 1
ATOM 8027 N N . PHE A 1 1052 ? 1.675 -2.349 -23.788 1.00 98.81 1052 PHE A N 1
ATOM 8028 C CA . PHE A 1 1052 ? 2.424 -2.252 -25.047 1.00 98.81 1052 PHE A CA 1
ATOM 8029 C C . PHE A 1 1052 ? 3.773 -1.531 -24.848 1.00 98.81 1052 PHE A C 1
ATOM 8031 O O . PHE A 1 1052 ? 3.827 -0.409 -24.342 1.00 98.81 1052 PHE A O 1
ATOM 8038 N N . GLY A 1 1053 ? 4.883 -2.166 -25.231 1.00 98.44 1053 GLY A N 1
ATOM 8039 C CA . GLY A 1 1053 ? 6.231 -1.631 -25.024 1.00 98.44 1053 GLY A CA 1
ATOM 8040 C C . GLY A 1 1053 ? 6.698 -1.627 -23.564 1.00 98.44 1053 GLY A C 1
ATOM 8041 O O . GLY A 1 1053 ? 7.568 -0.830 -23.206 1.00 98.44 1053 GLY A O 1
ATOM 8042 N N . ALA A 1 1054 ? 6.129 -2.475 -22.703 1.00 98.19 1054 ALA A N 1
ATOM 8043 C CA . ALA A 1 1054 ? 6.575 -2.582 -21.318 1.00 98.19 1054 ALA A CA 1
ATOM 8044 C C . ALA A 1 1054 ? 8.015 -3.110 -21.209 1.00 98.19 1054 ALA A C 1
ATOM 8046 O O . ALA A 1 1054 ? 8.416 -4.034 -21.915 1.00 98.19 1054 ALA A O 1
ATOM 8047 N N . PHE A 1 1055 ? 8.790 -2.516 -20.301 1.00 98.50 1055 PHE A N 1
ATOM 8048 C CA . PHE A 1 1055 ? 10.193 -2.830 -20.026 1.00 98.50 1055 PHE A CA 1
ATOM 8049 C C . PHE A 1 1055 ? 11.096 -2.816 -21.268 1.00 98.50 1055 PHE A C 1
ATOM 8051 O O . PHE A 1 1055 ? 12.111 -3.509 -21.298 1.00 98.50 1055 PHE A O 1
ATOM 8058 N N . LEU A 1 1056 ? 10.755 -2.019 -22.290 1.00 98.50 1056 LEU A N 1
ATOM 8059 C CA . LEU A 1 1056 ? 11.494 -2.022 -23.550 1.00 98.50 1056 LEU A CA 1
ATOM 8060 C C . LEU A 1 1056 ? 12.948 -1.583 -23.332 1.00 98.50 1056 LEU A C 1
ATOM 8062 O O . LEU A 1 1056 ? 13.200 -0.457 -22.882 1.00 98.50 1056 LEU A O 1
ATOM 8066 N N . CYS A 1 1057 ? 13.903 -2.469 -23.618 1.00 97.88 1057 CYS A N 1
ATOM 8067 C CA . CYS A 1 1057 ? 15.321 -2.190 -23.409 1.00 97.88 1057 CYS A CA 1
ATOM 8068 C C . CYS A 1 1057 ? 15.927 -1.379 -24.563 1.00 97.88 1057 CYS A C 1
ATOM 8070 O O . CYS A 1 1057 ? 15.385 -1.301 -25.668 1.00 97.88 1057 CYS A O 1
ATOM 8072 N N . LYS A 1 1058 ? 17.093 -0.784 -24.304 1.00 98.12 1058 LYS A N 1
ATOM 8073 C CA . LYS A 1 1058 ? 17.846 -0.003 -25.289 1.00 98.12 1058 LYS A CA 1
ATOM 8074 C C . LYS A 1 1058 ? 18.123 -0.792 -26.577 1.00 98.12 1058 LYS A C 1
ATOM 8076 O O . LYS A 1 1058 ? 18.530 -1.954 -26.534 1.00 98.12 1058 LYS A O 1
ATOM 8081 N N . GLY A 1 1059 ? 17.923 -0.118 -27.710 1.00 98.00 1059 GLY A N 1
ATOM 8082 C CA . GLY A 1 1059 ? 18.162 -0.640 -29.058 1.00 98.00 1059 GLY A CA 1
ATOM 8083 C C . GLY A 1 1059 ? 16.934 -1.226 -29.758 1.00 98.00 1059 GLY A C 1
ATOM 8084 O O . GLY A 1 1059 ? 17.029 -1.561 -30.938 1.00 98.00 1059 GLY A O 1
ATOM 8085 N N . ILE A 1 1060 ? 15.787 -1.304 -29.073 1.00 98.75 1060 ILE A N 1
ATOM 8086 C CA . ILE A 1 1060 ? 14.501 -1.690 -29.667 1.00 98.75 1060 ILE A CA 1
ATOM 8087 C C . ILE A 1 1060 ? 13.636 -0.442 -29.891 1.00 98.75 1060 ILE A C 1
ATOM 8089 O O . ILE A 1 1060 ? 13.422 0.345 -28.966 1.00 98.75 1060 ILE A O 1
ATOM 8093 N N . THR A 1 1061 ? 13.097 -0.301 -31.102 1.00 98.81 1061 THR A N 1
ATOM 8094 C CA . THR A 1 1061 ? 12.094 0.701 -31.482 1.00 98.81 1061 THR A CA 1
ATOM 8095 C C . THR A 1 1061 ? 10.785 -0.007 -31.838 1.00 98.81 1061 THR A C 1
ATOM 8097 O O . THR A 1 1061 ? 10.738 -0.760 -32.814 1.00 98.81 1061 THR A O 1
ATOM 8100 N N . LEU A 1 1062 ? 9.713 0.269 -31.090 1.00 98.81 1062 LEU A N 1
ATOM 8101 C CA . LEU A 1 1062 ? 8.344 -0.116 -31.444 1.00 98.81 1062 LEU A CA 1
ATOM 8102 C C . LEU A 1 1062 ? 7.601 1.083 -32.032 1.00 98.81 1062 LEU A C 1
ATOM 8104 O O . LEU A 1 1062 ? 7.474 2.120 -31.381 1.00 98.81 1062 LEU A O 1
ATOM 8108 N N . TYR A 1 1063 ? 7.101 0.930 -33.254 1.00 98.75 1063 TYR A N 1
ATOM 8109 C CA . TYR A 1 1063 ? 6.396 1.969 -33.997 1.00 98.75 1063 TYR A CA 1
ATOM 8110 C C . TYR A 1 1063 ? 4.970 1.522 -34.317 1.00 98.75 1063 TYR A C 1
ATOM 8112 O O . TYR A 1 1063 ? 4.776 0.716 -35.218 1.00 98.75 1063 TYR A O 1
ATOM 8120 N N . LEU A 1 1064 ? 3.973 2.027 -33.596 1.00 98.75 1064 LEU A N 1
ATOM 8121 C CA . LEU A 1 1064 ? 2.572 1.642 -33.749 1.00 98.75 1064 LEU A CA 1
ATOM 8122 C C . LEU A 1 1064 ? 1.781 2.680 -34.555 1.00 98.75 1064 LEU A C 1
ATOM 8124 O O . LEU A 1 1064 ? 1.703 3.854 -34.181 1.00 98.75 1064 LEU A O 1
ATOM 8128 N N . ILE A 1 1065 ? 1.160 2.222 -35.640 1.00 98.50 1065 ILE A N 1
ATOM 8129 C CA . ILE A 1 1065 ? 0.153 2.956 -36.408 1.00 98.50 1065 ILE A CA 1
ATOM 8130 C C . ILE A 1 1065 ? -1.229 2.472 -35.955 1.00 98.50 1065 ILE A C 1
ATOM 8132 O O . ILE A 1 1065 ? -1.639 1.354 -36.269 1.00 98.50 1065 ILE A O 1
ATOM 8136 N N . GLY A 1 1066 ? -1.935 3.319 -35.208 1.00 96.69 1066 GLY A N 1
ATOM 8137 C CA . GLY A 1 1066 ? -3.211 3.018 -34.562 1.00 96.69 1066 GLY A CA 1
ATOM 8138 C C . GLY A 1 1066 ? -3.284 3.646 -33.171 1.00 96.69 1066 GLY A C 1
ATOM 8139 O O . GLY A 1 1066 ? -2.994 4.831 -33.035 1.00 96.69 1066 GLY A O 1
ATOM 8140 N N . ASP A 1 1067 ? -3.670 2.877 -32.152 1.00 97.50 1067 ASP A N 1
ATOM 8141 C CA . ASP A 1 1067 ? -3.773 3.315 -30.749 1.00 97.50 1067 ASP A CA 1
ATOM 8142 C C . ASP A 1 1067 ? -3.320 2.219 -29.769 1.00 97.50 1067 ASP A C 1
ATOM 8144 O O . ASP A 1 1067 ? -3.113 1.074 -30.162 1.00 97.50 1067 ASP A O 1
ATOM 8148 N N . ALA A 1 1068 ? -3.113 2.551 -28.493 1.00 98.25 1068 ALA A N 1
ATOM 8149 C CA . ALA A 1 1068 ? -2.760 1.564 -27.469 1.00 98.25 1068 ALA A CA 1
ATOM 8150 C C . ALA A 1 1068 ? -3.529 1.766 -26.157 1.00 98.25 1068 ALA A C 1
ATOM 8152 O O . ALA A 1 1068 ? -3.995 2.862 -25.838 1.00 98.25 1068 ALA A O 1
ATOM 8153 N N . ASN A 1 1069 ? -3.659 0.691 -25.384 1.00 98.56 1069 ASN A N 1
ATOM 8154 C CA . ASN A 1 1069 ? -4.341 0.691 -24.091 1.00 98.56 1069 ASN A CA 1
ATOM 8155 C C . ASN A 1 1069 ? -3.411 1.145 -22.941 1.00 98.56 1069 ASN A C 1
ATOM 8157 O O . ASN A 1 1069 ? -2.378 1.797 -23.164 1.00 98.56 1069 ASN A O 1
ATOM 8161 N N . ASP A 1 1070 ? -3.828 0.892 -21.699 1.00 98.50 1070 ASP A N 1
ATOM 8162 C CA . ASP A 1 1070 ? -3.145 1.299 -20.468 1.00 98.50 1070 ASP A CA 1
ATOM 8163 C C . ASP A 1 1070 ? -1.736 0.721 -20.376 1.00 98.50 1070 ASP A C 1
ATOM 8165 O O . ASP A 1 1070 ? -1.347 -0.242 -21.045 1.00 98.50 1070 ASP A O 1
ATOM 8169 N N . TYR A 1 1071 ? -0.919 1.390 -19.566 1.00 98.62 1071 TYR A N 1
ATOM 8170 C CA . TYR A 1 1071 ? 0.446 0.969 -19.257 1.00 98.62 1071 TYR A CA 1
ATOM 8171 C C . TYR A 1 1071 ? 1.404 0.963 -20.456 1.00 98.62 1071 TYR A C 1
ATOM 8173 O O . TYR A 1 1071 ? 2.484 0.371 -20.383 1.00 98.62 1071 TYR A O 1
ATOM 8181 N N . THR A 1 1072 ? 1.060 1.639 -21.555 1.00 98.75 1072 THR A N 1
ATOM 8182 C CA . THR A 1 1072 ? 1.977 1.795 -22.693 1.00 98.75 1072 THR A CA 1
ATOM 8183 C C . THR A 1 1072 ? 3.315 2.380 -22.212 1.00 98.75 1072 THR A C 1
ATOM 8185 O O . THR A 1 1072 ? 3.343 3.378 -21.490 1.00 98.75 1072 THR A O 1
ATOM 8188 N N . GLY A 1 1073 ? 4.434 1.735 -22.552 1.00 98.44 1073 GLY A N 1
ATOM 8189 C CA . GLY A 1 1073 ? 5.775 2.134 -22.102 1.00 98.44 1073 GLY A CA 1
ATOM 8190 C C . GLY A 1 1073 ? 6.047 1.948 -20.599 1.00 98.44 1073 GLY A C 1
ATOM 8191 O O . GLY A 1 1073 ? 6.980 2.544 -20.059 1.00 98.44 1073 GLY A O 1
ATOM 8192 N N . LYS A 1 1074 ? 5.247 1.149 -19.884 1.00 98.44 1074 LYS A N 1
ATOM 8193 C CA . LYS A 1 1074 ? 5.463 0.819 -18.464 1.00 98.44 1074 LYS A CA 1
ATOM 8194 C C . LYS A 1 1074 ? 6.877 0.298 -18.217 1.00 98.44 1074 LYS A C 1
ATOM 8196 O O . LYS A 1 1074 ? 7.323 -0.639 -18.868 1.00 98.44 1074 LYS A O 1
ATOM 8201 N N . GLY A 1 1075 ? 7.587 0.889 -17.261 1.00 98.12 1075 GLY A N 1
ATOM 8202 C CA . GLY A 1 1075 ? 8.952 0.501 -16.906 1.00 98.12 1075 GLY A CA 1
ATOM 8203 C C . GLY A 1 1075 ? 9.965 0.630 -18.049 1.00 98.12 1075 GLY A C 1
ATOM 8204 O O . GLY A 1 1075 ? 10.940 -0.124 -18.064 1.00 98.12 1075 GLY A O 1
ATOM 8205 N N . LEU A 1 1076 ? 9.739 1.531 -19.021 1.00 98.56 1076 LEU A N 1
ATOM 8206 C CA . LEU A 1 1076 ? 10.641 1.735 -20.161 1.00 98.56 1076 LEU A CA 1
ATOM 8207 C C . LEU A 1 1076 ? 12.105 1.816 -19.698 1.00 98.56 1076 LEU A C 1
ATOM 8209 O O . LEU A 1 1076 ? 12.439 2.571 -18.783 1.00 98.56 1076 LEU A O 1
ATOM 8213 N N . SER A 1 1077 ? 12.956 0.990 -20.309 1.00 97.44 1077 SER A N 1
ATOM 8214 C CA . SER A 1 1077 ? 14.323 0.697 -19.859 1.00 97.44 1077 SER A CA 1
ATOM 8215 C C . SER A 1 1077 ? 15.360 1.035 -20.940 1.00 97.44 1077 SER A C 1
ATOM 8217 O O . SER A 1 1077 ? 16.350 0.325 -21.119 1.00 97.44 1077 SER A O 1
ATOM 8219 N N . GLY A 1 1078 ? 15.128 2.113 -21.694 1.00 97.00 1078 GLY A N 1
ATOM 8220 C CA . GLY A 1 1078 ? 16.049 2.622 -22.716 1.00 97.00 1078 GLY A CA 1
ATOM 8221 C C . GLY A 1 1078 ? 15.591 2.454 -24.165 1.00 97.00 1078 GLY A C 1
ATOM 8222 O O . GLY A 1 1078 ? 16.239 3.009 -25.048 1.00 97.00 1078 GLY A O 1
ATOM 8223 N N . GLY A 1 1079 ? 14.521 1.699 -24.426 1.00 98.25 1079 GLY A N 1
ATOM 8224 C CA . GLY A 1 1079 ? 13.951 1.541 -25.768 1.00 98.25 1079 GLY A CA 1
ATOM 8225 C C . GLY A 1 1079 ? 13.172 2.769 -26.249 1.00 98.25 1079 GLY A C 1
ATOM 8226 O O . GLY A 1 1079 ? 13.044 3.763 -25.530 1.00 98.25 1079 GLY A O 1
ATOM 8227 N N . ARG A 1 1080 ? 12.622 2.682 -27.466 1.00 98.69 1080 ARG A N 1
ATOM 8228 C CA . ARG A 1 1080 ? 11.779 3.725 -28.063 1.00 98.69 1080 ARG A CA 1
ATOM 8229 C C . ARG A 1 1080 ? 10.376 3.212 -28.377 1.00 98.69 1080 ARG A C 1
ATOM 8231 O O . ARG A 1 1080 ? 10.234 2.197 -29.055 1.00 98.69 1080 ARG A O 1
ATOM 8238 N N . VAL A 1 1081 ? 9.349 3.939 -27.936 1.00 98.81 1081 VAL A N 1
ATOM 8239 C CA . VAL A 1 1081 ? 7.936 3.647 -28.240 1.00 98.81 1081 VAL A CA 1
ATOM 8240 C C . VAL A 1 1081 ? 7.314 4.827 -28.982 1.00 98.81 1081 VAL A C 1
ATOM 8242 O O . VAL A 1 1081 ? 7.321 5.954 -28.499 1.00 98.81 1081 VAL A O 1
ATOM 8245 N N . VAL A 1 1082 ? 6.755 4.579 -30.160 1.00 98.88 1082 VAL A N 1
ATOM 8246 C CA . VAL A 1 1082 ? 6.065 5.593 -30.963 1.00 98.88 1082 VAL A CA 1
ATOM 8247 C C . VAL A 1 1082 ? 4.644 5.118 -31.224 1.00 98.88 1082 VAL A C 1
ATOM 8249 O O . VAL A 1 1082 ? 4.465 3.993 -31.678 1.00 98.88 1082 VAL A O 1
ATOM 8252 N N . VAL A 1 1083 ? 3.644 5.963 -30.963 1.00 98.75 1083 VAL A N 1
ATOM 8253 C CA . VAL A 1 1083 ? 2.242 5.689 -31.319 1.00 98.75 1083 VAL A CA 1
ATOM 8254 C C . VAL A 1 1083 ? 1.672 6.889 -32.061 1.00 98.75 1083 VAL A C 1
ATOM 8256 O O . VAL A 1 1083 ? 1.721 8.022 -31.574 1.00 98.75 1083 VAL A O 1
ATOM 8259 N N . ARG A 1 1084 ? 1.132 6.642 -33.253 1.00 97.94 1084 ARG A N 1
ATOM 8260 C CA . ARG A 1 1084 ? 0.472 7.659 -34.075 1.00 97.94 1084 ARG A CA 1
ATOM 8261 C C . ARG A 1 1084 ? -0.806 7.108 -34.703 1.00 97.94 1084 ARG A C 1
ATOM 8263 O O . ARG A 1 1084 ? -0.854 5.917 -35.005 1.00 97.94 1084 ARG A O 1
ATOM 8270 N N . PRO A 1 1085 ? -1.801 7.958 -34.995 1.00 96.62 1085 PRO A N 1
ATOM 8271 C CA . PRO A 1 1085 ? -3.012 7.514 -35.665 1.00 96.62 1085 PRO A CA 1
ATOM 8272 C C . PRO A 1 1085 ? -2.726 7.024 -37.091 1.00 96.62 1085 PRO A C 1
ATOM 8274 O O . PRO A 1 1085 ? -1.756 7.442 -37.750 1.00 96.62 1085 PRO A O 1
ATOM 8277 N N . SER A 1 1086 ? -3.615 6.161 -37.586 1.00 94.75 1086 SER A N 1
ATOM 8278 C CA . SER A 1 1086 ? -3.661 5.791 -39.002 1.00 94.75 1086 SER A CA 1
ATOM 8279 C C . SER A 1 1086 ? -3.839 7.031 -39.882 1.00 94.75 1086 SER A C 1
ATOM 8281 O O . SER A 1 1086 ? -4.471 8.007 -39.484 1.00 94.75 1086 SER A O 1
ATOM 8283 N N . ILE A 1 1087 ? -3.299 6.997 -41.101 1.00 92.19 1087 ILE A N 1
ATOM 8284 C CA . ILE A 1 1087 ? -3.558 8.033 -42.116 1.00 92.19 1087 ILE A CA 1
ATOM 8285 C C . ILE A 1 1087 ? -5.032 8.076 -42.554 1.00 92.19 1087 ILE A C 1
ATOM 8287 O O . ILE A 1 1087 ? -5.488 9.091 -43.089 1.00 92.19 1087 ILE A O 1
ATOM 8291 N N . ASP A 1 1088 ? -5.763 6.986 -42.317 1.00 93.50 1088 ASP A N 1
ATOM 8292 C CA . ASP A 1 1088 ? -7.184 6.868 -42.630 1.00 93.50 1088 ASP A CA 1
ATOM 8293 C C . ASP A 1 1088 ? -8.070 7.506 -41.559 1.00 93.50 1088 ASP A C 1
ATOM 8295 O O . ASP A 1 1088 ? -9.202 7.881 -41.861 1.00 93.50 1088 ASP A O 1
ATOM 8299 N N . PHE A 1 1089 ? -7.553 7.688 -40.338 1.00 93.38 1089 PHE A N 1
ATOM 8300 C CA . PHE A 1 1089 ? -8.278 8.354 -39.265 1.00 93.38 1089 PHE A CA 1
ATOM 8301 C C . PHE A 1 1089 ? -8.521 9.823 -39.628 1.00 93.38 1089 PHE A C 1
ATOM 8303 O O . PHE A 1 1089 ? -7.594 10.568 -39.958 1.00 93.38 1089 PHE A O 1
ATOM 8310 N N . ARG A 1 1090 ? -9.789 10.244 -39.597 1.00 86.44 1090 ARG A N 1
ATOM 8311 C CA . ARG A 1 1090 ? -10.204 11.601 -39.991 1.00 86.44 1090 ARG A CA 1
ATOM 8312 C C . ARG A 1 1090 ? -10.331 12.572 -38.818 1.00 86.44 1090 ARG A C 1
ATOM 8314 O O . ARG A 1 1090 ? -10.447 13.772 -39.058 1.00 86.44 1090 ARG A O 1
ATOM 8321 N N . GLY A 1 1091 ? -10.288 12.080 -37.580 1.00 86.25 1091 GLY A N 1
ATOM 8322 C CA . GLY A 1 1091 ? -10.349 12.913 -36.383 1.00 86.25 1091 GLY A CA 1
ATOM 8323 C C . GLY A 1 1091 ? -9.058 13.693 -36.107 1.00 86.25 1091 GLY A C 1
ATOM 8324 O O . GLY A 1 1091 ? -7.978 13.377 -36.606 1.00 86.25 1091 GLY A O 1
ATOM 8325 N N . ASP A 1 1092 ? -9.176 14.729 -35.277 1.00 89.88 1092 ASP A N 1
ATOM 8326 C CA . ASP A 1 1092 ? -8.048 15.539 -34.809 1.00 89.88 1092 ASP A CA 1
ATOM 8327 C C . ASP A 1 1092 ? -7.331 14.860 -33.631 1.00 89.88 1092 ASP A C 1
ATOM 8329 O O . ASP A 1 1092 ? -7.956 14.581 -32.606 1.00 89.88 1092 ASP A O 1
ATOM 8333 N N . ALA A 1 1093 ? -6.024 14.618 -33.745 1.00 91.06 1093 ALA A N 1
ATOM 8334 C CA . ALA A 1 1093 ? -5.227 13.967 -32.704 1.00 91.06 1093 ALA A CA 1
ATOM 8335 C C . ALA A 1 1093 ? -5.311 14.698 -31.348 1.00 91.06 1093 ALA A C 1
ATOM 8337 O O . ALA A 1 1093 ? -5.404 14.042 -30.311 1.00 91.06 1093 ALA A O 1
ATOM 8338 N N . LEU A 1 1094 ? -5.402 16.035 -31.339 1.00 91.56 1094 LEU A N 1
ATOM 8339 C CA . LEU A 1 1094 ? -5.497 16.839 -30.108 1.00 91.56 1094 LEU A CA 1
ATOM 8340 C C . LEU A 1 1094 ? -6.798 16.619 -29.326 1.00 91.56 1094 LEU A C 1
ATOM 8342 O O . LEU A 1 1094 ? -6.881 16.939 -28.142 1.00 91.56 1094 LEU A O 1
ATOM 8346 N N . ARG A 1 1095 ? -7.826 16.077 -29.983 1.00 92.62 1095 ARG A N 1
ATOM 8347 C CA . ARG A 1 1095 ? -9.159 15.840 -29.409 1.00 92.62 1095 ARG A CA 1
ATOM 8348 C C . ARG A 1 1095 ? -9.496 14.360 -29.291 1.00 92.62 1095 ARG A C 1
ATOM 8350 O O . ARG A 1 1095 ? -10.649 14.014 -29.035 1.00 92.62 1095 ARG A O 1
ATOM 8357 N N . ASN A 1 1096 ? -8.510 13.490 -29.496 1.00 96.50 1096 ASN A N 1
ATOM 8358 C CA . ASN A 1 1096 ? -8.696 12.050 -29.502 1.00 96.50 1096 ASN A CA 1
ATOM 8359 C C . ASN A 1 1096 ? -7.638 11.353 -28.652 1.00 96.50 1096 ASN A C 1
ATOM 8361 O O . ASN A 1 1096 ? -6.471 11.741 -28.612 1.00 96.50 1096 ASN A O 1
ATOM 8365 N N . THR A 1 1097 ? -8.065 10.320 -27.935 1.00 97.00 1097 THR A N 1
ATOM 8366 C CA . THR A 1 1097 ? -7.163 9.541 -27.089 1.00 97.00 1097 THR A CA 1
ATOM 8367 C C . THR A 1 1097 ? -6.342 8.582 -27.953 1.00 97.00 1097 THR A C 1
ATOM 8369 O O . THR A 1 1097 ? -6.906 7.872 -28.781 1.00 97.00 1097 THR A O 1
ATOM 8372 N N . ILE A 1 1098 ? -5.022 8.564 -27.752 1.00 98.00 1098 ILE A N 1
ATOM 8373 C CA . ILE A 1 1098 ? -4.073 7.709 -28.487 1.00 98.00 1098 ILE A CA 1
ATOM 8374 C C . ILE A 1 1098 ? -3.509 6.581 -27.619 1.00 98.00 1098 ILE A C 1
ATOM 8376 O O . ILE A 1 1098 ? -3.209 5.500 -28.123 1.00 98.00 1098 ILE A O 1
ATOM 8380 N N . VAL A 1 1099 ? -3.382 6.825 -26.310 1.00 98.50 1099 VAL A N 1
ATOM 8381 C CA . VAL A 1 1099 ? -2.868 5.858 -25.334 1.00 98.50 1099 VAL A CA 1
ATOM 8382 C C . VAL A 1 1099 ? -3.714 5.814 -24.061 1.00 98.50 1099 VAL A C 1
ATOM 8384 O O . VAL A 1 1099 ? -4.508 6.712 -23.765 1.00 98.50 1099 VAL A O 1
ATOM 8387 N N . GLY A 1 1100 ? -3.563 4.721 -23.326 1.00 97.31 1100 GLY A N 1
ATOM 8388 C CA . GLY A 1 1100 ? -4.183 4.417 -22.046 1.00 97.31 1100 GLY A CA 1
ATOM 8389 C C . GLY A 1 1100 ? -3.897 5.349 -20.860 1.00 97.31 1100 GLY A C 1
ATOM 8390 O O . GLY A 1 1100 ? -3.339 6.439 -21.003 1.00 97.31 1100 GLY A O 1
ATOM 8391 N N . ASN A 1 1101 ? -4.247 4.861 -19.675 1.00 98.12 1101 ASN A N 1
ATOM 8392 C CA . ASN A 1 1101 ? -3.903 5.383 -18.355 1.00 98.12 1101 ASN A CA 1
ATOM 8393 C C . ASN A 1 1101 ? -2.546 4.830 -17.884 1.00 98.12 1101 ASN A C 1
ATOM 8395 O O . ASN A 1 1101 ? -2.052 3.826 -18.404 1.00 98.12 1101 ASN A O 1
ATOM 8399 N N . THR A 1 1102 ? -1.930 5.478 -16.889 1.00 98.12 1102 THR A N 1
ATOM 8400 C CA . THR A 1 1102 ? -0.684 5.018 -16.234 1.00 98.12 1102 THR A CA 1
ATOM 8401 C C . THR A 1 1102 ? 0.445 4.726 -17.250 1.00 98.12 1102 THR A C 1
ATOM 8403 O O . THR A 1 1102 ? 1.282 3.832 -17.109 1.00 98.12 1102 THR A O 1
ATOM 8406 N N . VAL A 1 1103 ? 0.461 5.495 -18.337 1.00 98.56 1103 VAL A N 1
ATOM 8407 C CA . VAL A 1 1103 ? 1.449 5.405 -19.417 1.00 98.56 1103 VAL A CA 1
ATOM 8408 C C . VAL A 1 1103 ? 2.812 5.847 -18.891 1.00 98.56 1103 VAL A C 1
ATOM 8410 O O . VAL A 1 1103 ? 2.901 6.808 -18.130 1.00 98.56 1103 VAL A O 1
ATOM 8413 N N . MET A 1 1104 ? 3.880 5.158 -19.297 1.00 98.50 1104 MET A N 1
ATOM 8414 C CA . MET A 1 1104 ? 5.262 5.417 -18.861 1.00 98.50 1104 MET A CA 1
ATOM 8415 C C . MET A 1 1104 ? 5.520 5.213 -17.356 1.00 98.50 1104 MET A C 1
ATOM 8417 O O . MET A 1 1104 ? 6.504 5.729 -16.817 1.00 98.50 1104 MET A O 1
ATOM 8421 N N . TYR A 1 1105 ? 4.674 4.436 -16.670 1.00 98.69 1105 TYR A N 1
ATOM 8422 C CA . TYR A 1 1105 ? 4.811 4.206 -15.232 1.00 98.69 1105 TYR A CA 1
ATOM 8423 C C . TYR A 1 1105 ? 6.174 3.625 -14.852 1.00 98.69 1105 TYR A C 1
ATOM 8425 O O . TYR A 1 1105 ? 6.524 2.521 -15.271 1.00 98.69 1105 TYR A O 1
ATOM 8433 N N . GLY A 1 1106 ? 6.938 4.352 -14.034 1.00 97.94 1106 GLY A N 1
ATOM 8434 C CA . GLY A 1 1106 ? 8.233 3.882 -13.535 1.00 97.94 1106 GLY A CA 1
ATOM 8435 C C . GLY A 1 1106 ? 9.337 3.822 -14.595 1.00 97.94 1106 GLY A C 1
ATOM 8436 O O . GLY A 1 1106 ? 10.342 3.153 -14.372 1.00 97.94 1106 GLY A O 1
ATOM 8437 N N . ALA A 1 1107 ? 9.161 4.467 -15.752 1.00 98.44 1107 ALA A N 1
ATOM 8438 C CA . ALA A 1 1107 ? 10.156 4.473 -16.822 1.00 98.44 1107 ALA A CA 1
ATOM 8439 C C . ALA A 1 1107 ? 11.490 5.088 -16.358 1.00 98.44 1107 ALA A C 1
ATOM 8441 O O . ALA A 1 1107 ? 11.531 6.220 -15.865 1.00 98.44 1107 ALA A O 1
ATOM 8442 N N . THR A 1 1108 ? 12.591 4.356 -16.531 1.00 97.25 1108 THR A N 1
ATOM 8443 C CA . THR A 1 1108 ? 13.927 4.736 -16.041 1.00 97.25 1108 THR A CA 1
ATOM 8444 C C . THR A 1 1108 ? 14.797 5.374 -17.120 1.00 97.25 1108 THR A C 1
ATOM 8446 O O . THR A 1 1108 ? 15.630 6.215 -16.799 1.00 97.25 1108 THR A O 1
ATOM 8449 N N . ALA A 1 1109 ? 14.602 5.004 -18.388 1.00 97.06 1109 ALA A N 1
ATOM 8450 C CA . ALA A 1 1109 ? 15.314 5.550 -19.542 1.00 97.06 1109 ALA A CA 1
ATOM 8451 C C . ALA A 1 1109 ? 14.537 5.275 -20.842 1.00 97.06 1109 ALA A C 1
ATOM 8453 O O . ALA A 1 1109 ? 13.632 4.440 -20.866 1.00 97.06 1109 ALA A O 1
ATOM 8454 N N . GLY A 1 1110 ? 14.939 5.914 -21.942 1.00 97.88 1110 GLY A N 1
ATOM 8455 C CA . GLY A 1 1110 ? 14.348 5.714 -23.271 1.00 97.88 1110 GLY A CA 1
ATOM 8456 C C . GLY A 1 1110 ? 13.446 6.865 -23.698 1.00 97.88 1110 GLY A C 1
ATOM 8457 O O . GLY A 1 1110 ? 13.368 7.886 -23.015 1.00 97.88 1110 GLY A O 1
ATOM 8458 N N . GLU A 1 1111 ? 12.784 6.699 -24.838 1.00 98.50 1111 GLU A N 1
ATOM 8459 C CA . GLU A 1 1111 ? 12.024 7.762 -25.502 1.00 98.50 1111 GLU A CA 1
ATOM 8460 C C . GLU A 1 1111 ? 10.618 7.296 -25.882 1.00 98.50 1111 GLU A C 1
ATOM 8462 O O . GLU A 1 1111 ? 10.434 6.190 -26.395 1.00 98.50 1111 GLU A O 1
ATOM 8467 N N . ALA A 1 1112 ? 9.624 8.158 -25.684 1.00 98.75 1112 ALA A N 1
ATOM 8468 C CA . ALA A 1 1112 ? 8.253 7.897 -26.093 1.00 98.75 1112 ALA A CA 1
ATOM 8469 C C . ALA A 1 1112 ? 7.624 9.090 -26.826 1.00 98.75 1112 ALA A C 1
ATOM 8471 O O . ALA A 1 1112 ? 7.719 10.226 -26.363 1.00 98.75 1112 ALA A O 1
ATOM 8472 N N . PHE A 1 1113 ? 6.959 8.829 -27.953 1.00 98.88 1113 PHE A N 1
ATOM 8473 C CA . PHE A 1 1113 ? 6.320 9.854 -28.785 1.00 98.88 1113 PHE A CA 1
ATOM 8474 C C . PHE A 1 1113 ? 4.880 9.447 -29.117 1.00 98.88 1113 PHE A C 1
ATOM 8476 O O . PHE A 1 1113 ? 4.656 8.478 -29.846 1.00 98.88 1113 PHE A O 1
ATOM 8483 N N . PHE A 1 1114 ? 3.905 10.188 -28.590 1.00 98.75 1114 PHE A N 1
ATOM 8484 C CA . PHE A 1 1114 ? 2.479 9.871 -28.692 1.00 98.75 1114 PHE A CA 1
ATOM 8485 C C . PHE A 1 1114 ? 1.720 11.002 -29.395 1.00 98.75 1114 PHE A C 1
ATOM 8487 O O . PHE A 1 1114 ? 1.562 12.089 -28.839 1.00 98.75 1114 PHE A O 1
ATOM 8494 N N . SER A 1 1115 ? 1.269 10.778 -30.633 1.00 98.19 1115 SER A N 1
ATOM 8495 C CA . SER A 1 1115 ? 0.500 11.786 -31.381 1.00 98.19 1115 SER A CA 1
ATOM 8496 C C . SER A 1 1115 ? -0.988 11.676 -31.066 1.00 98.19 1115 SER A C 1
ATOM 8498 O O . SER A 1 1115 ? -1.754 11.019 -31.766 1.00 98.19 1115 SER A O 1
ATOM 8500 N N . GLY A 1 1116 ? -1.356 12.275 -29.937 1.00 97.75 1116 GLY A N 1
ATOM 8501 C CA . GLY A 1 1116 ? -2.716 12.396 -29.428 1.00 97.75 1116 GLY A CA 1
ATOM 8502 C C . GLY A 1 1116 ? -2.738 12.485 -27.902 1.00 97.75 1116 GLY A C 1
ATOM 8503 O O . GLY A 1 1116 ? -1.702 12.705 -27.266 1.00 97.75 1116 GLY A O 1
ATOM 8504 N N . VAL A 1 1117 ? -3.917 12.314 -27.307 1.00 98.12 1117 VAL A N 1
ATOM 8505 C CA . VAL A 1 1117 ? -4.134 12.504 -25.865 1.00 98.12 1117 VAL A CA 1
ATOM 8506 C C . VAL A 1 1117 ? -3.884 11.210 -25.082 1.00 98.12 1117 VAL A C 1
ATOM 8508 O O . VAL A 1 1117 ? -4.385 10.147 -25.451 1.00 98.12 1117 VAL A O 1
ATOM 8511 N N . ALA A 1 1118 ? -3.134 11.292 -23.984 1.00 98.31 1118 ALA A N 1
ATOM 8512 C CA . ALA A 1 1118 ? -3.006 10.218 -23.002 1.00 98.31 1118 ALA A CA 1
ATOM 8513 C C . ALA A 1 1118 ? -4.118 10.262 -21.945 1.00 98.31 1118 ALA A C 1
ATOM 8515 O O . ALA A 1 1118 ? -4.742 11.299 -21.695 1.00 98.31 1118 ALA A O 1
ATOM 8516 N N . GLY A 1 1119 ? -4.344 9.116 -21.310 1.00 96.38 1119 GLY A N 1
ATOM 8517 C CA . GLY A 1 1119 ? -5.233 8.975 -20.170 1.00 96.38 1119 GLY A CA 1
ATOM 8518 C C . GLY A 1 1119 ? -4.720 9.624 -18.885 1.00 96.38 1119 GLY A C 1
ATOM 8519 O O . GLY A 1 1119 ? -3.865 10.511 -18.878 1.00 96.38 1119 GLY A O 1
ATOM 8520 N N . GLU A 1 1120 ? -5.283 9.177 -17.776 1.00 96.19 1120 GLU A N 1
ATOM 8521 C CA . GLU A 1 1120 ? -4.962 9.605 -16.419 1.00 96.19 1120 GLU A CA 1
ATOM 8522 C C . GLU A 1 1120 ? -3.579 9.075 -16.001 1.00 96.19 1120 GLU A C 1
ATOM 8524 O O . GLU A 1 1120 ? -3.133 8.022 -16.468 1.00 96.19 1120 GLU A O 1
ATOM 8529 N N . ARG A 1 1121 ? -2.891 9.787 -15.099 1.00 97.56 1121 ARG A N 1
ATOM 8530 C CA . ARG A 1 1121 ? -1.590 9.382 -14.523 1.00 97.56 1121 ARG A CA 1
ATOM 8531 C C . ARG A 1 1121 ? -0.486 9.136 -15.560 1.00 97.56 1121 ARG A C 1
ATOM 8533 O O . ARG A 1 1121 ? 0.382 8.279 -15.386 1.00 97.56 1121 ARG A O 1
ATOM 8540 N N . PHE A 1 1122 ? -0.490 9.899 -16.651 1.00 98.62 1122 PHE A N 1
ATOM 8541 C CA . PHE A 1 1122 ? 0.606 9.897 -17.620 1.00 98.62 1122 PHE A CA 1
ATOM 8542 C C . PHE A 1 1122 ? 1.942 10.238 -16.944 1.00 98.62 1122 PHE A C 1
ATOM 8544 O O . PHE A 1 1122 ? 2.027 11.212 -16.198 1.00 98.62 1122 PHE A O 1
ATOM 8551 N N . ALA A 1 1123 ? 2.991 9.466 -17.232 1.00 98.50 1123 ALA A N 1
ATOM 8552 C CA . ALA A 1 1123 ? 4.333 9.631 -16.674 1.00 98.50 1123 ALA A CA 1
ATOM 8553 C C . ALA A 1 1123 ? 4.398 9.556 -15.135 1.00 98.50 1123 ALA A C 1
ATOM 8555 O O . ALA A 1 1123 ? 5.310 10.115 -14.516 1.00 98.50 1123 ALA A O 1
ATOM 8556 N N . VAL A 1 1124 ? 3.463 8.834 -14.505 1.00 98.12 1124 VAL A N 1
ATOM 8557 C CA . VAL A 1 1124 ? 3.520 8.584 -13.063 1.00 98.12 1124 VAL A CA 1
ATOM 8558 C C . VAL A 1 1124 ? 4.813 7.854 -12.695 1.00 98.12 1124 VAL A C 1
ATOM 8560 O O . VAL A 1 1124 ? 5.223 6.898 -13.356 1.00 98.12 1124 VAL A O 1
ATOM 8563 N N . ARG A 1 1125 ? 5.509 8.309 -11.650 1.00 97.44 1125 ARG A N 1
ATOM 8564 C CA . ARG A 1 1125 ? 6.808 7.759 -11.222 1.00 97.44 1125 ARG A CA 1
ATOM 8565 C C . ARG A 1 1125 ? 7.875 7.698 -12.331 1.00 97.44 1125 ARG A C 1
ATOM 8567 O O . ARG A 1 1125 ? 8.800 6.893 -12.235 1.00 97.44 1125 ARG A O 1
ATOM 8574 N N . LEU A 1 1126 ? 7.793 8.538 -13.366 1.00 98.00 1126 LEU A N 1
ATOM 8575 C CA . LEU A 1 1126 ? 8.833 8.599 -14.395 1.00 98.00 1126 LEU A CA 1
ATOM 8576 C C . LEU A 1 1126 ? 10.161 9.054 -13.759 1.00 98.00 1126 LEU A C 1
ATOM 8578 O O . LEU A 1 1126 ? 10.221 10.031 -13.011 1.00 98.00 1126 LEU A O 1
ATOM 8582 N N . SER A 1 1127 ? 11.218 8.286 -14.007 1.00 95.75 1127 SER A N 1
ATOM 8583 C CA . SER A 1 1127 ? 12.484 8.343 -13.269 1.00 95.75 1127 SER A CA 1
ATOM 8584 C C . SER A 1 1127 ? 13.690 8.743 -14.129 1.00 95.75 1127 SER A C 1
ATOM 8586 O O . SER A 1 1127 ? 14.736 9.078 -13.579 1.00 95.75 1127 SER A O 1
ATOM 8588 N N . GLY A 1 1128 ? 13.569 8.750 -15.459 1.00 95.31 1128 GLY A N 1
ATOM 8589 C CA . GLY A 1 1128 ? 14.673 9.168 -16.338 1.00 95.31 1128 GLY A CA 1
ATOM 8590 C C . GLY A 1 1128 ? 14.424 9.102 -17.846 1.00 95.31 1128 GLY A C 1
ATOM 8591 O O . GLY A 1 1128 ? 15.314 9.458 -18.613 1.00 95.31 1128 GLY A O 1
ATOM 8592 N N . ALA A 1 1129 ? 13.240 8.677 -18.289 1.00 97.94 1129 ALA A N 1
ATOM 8593 C CA . ALA A 1 1129 ? 12.883 8.656 -19.706 1.00 97.94 1129 ALA A CA 1
ATOM 8594 C C . ALA A 1 1129 ? 12.507 10.048 -20.259 1.00 97.94 1129 ALA A C 1
ATOM 8596 O O . ALA A 1 1129 ? 12.290 11.014 -19.523 1.00 97.94 1129 ALA A O 1
ATOM 8597 N N . THR A 1 1130 ? 12.392 10.132 -21.579 1.00 98.62 1130 THR A N 1
ATOM 8598 C CA . THR A 1 1130 ? 11.850 11.287 -22.294 1.00 98.62 1130 THR A CA 1
ATOM 8599 C C . THR A 1 1130 ? 10.502 10.924 -22.906 1.00 98.62 1130 THR A C 1
ATOM 8601 O O . THR A 1 1130 ? 10.376 9.869 -23.524 1.00 98.62 1130 THR A O 1
ATOM 8604 N N . ALA A 1 1131 ? 9.490 11.780 -22.756 1.00 98.75 1131 ALA A N 1
ATOM 8605 C CA . ALA A 1 1131 ? 8.172 11.541 -23.341 1.00 98.75 1131 ALA A CA 1
ATOM 8606 C C . ALA A 1 1131 ? 7.559 12.814 -23.940 1.00 98.75 1131 ALA A C 1
ATOM 8608 O O . ALA A 1 1131 ? 7.580 13.869 -23.306 1.00 98.75 1131 ALA A O 1
ATOM 8609 N N . VAL A 1 1132 ? 6.975 12.698 -25.135 1.00 98.88 1132 VAL A N 1
ATOM 8610 C CA . VAL A 1 1132 ? 6.193 13.756 -25.790 1.00 98.88 1132 VAL A CA 1
ATOM 8611 C C . VAL A 1 1132 ? 4.769 13.265 -26.040 1.00 98.88 1132 VAL A C 1
ATOM 8613 O O . VAL A 1 1132 ? 4.572 12.177 -26.584 1.00 98.88 1132 VAL A O 1
ATOM 8616 N N . VAL A 1 1133 ? 3.778 14.065 -25.646 1.00 98.75 1133 VAL A N 1
ATOM 8617 C CA . VAL A 1 1133 ? 2.347 13.764 -25.805 1.00 98.75 1133 VAL A CA 1
ATOM 8618 C C . VAL A 1 1133 ? 1.568 15.025 -26.181 1.00 98.75 1133 VAL A C 1
ATOM 8620 O O . VAL A 1 1133 ? 1.984 16.137 -25.861 1.00 98.75 1133 VAL A O 1
ATOM 8623 N N . GLU A 1 1134 ? 0.427 14.881 -26.850 1.00 98.31 1134 GLU A N 1
ATOM 8624 C CA . GLU A 1 1134 ? -0.380 16.016 -27.327 1.00 98.31 1134 GLU A CA 1
ATOM 8625 C C . GLU A 1 1134 ? -1.518 16.421 -26.373 1.00 98.31 1134 GLU A C 1
ATOM 8627 O O . GLU A 1 1134 ? -2.259 17.359 -26.643 1.00 98.31 1134 GLU A O 1
ATOM 8632 N N . GLY A 1 1135 ? -1.618 15.766 -25.217 1.00 97.81 1135 GLY A N 1
ATOM 8633 C CA . GLY A 1 1135 ? -2.519 16.100 -24.112 1.00 97.81 1135 GLY A CA 1
ATOM 8634 C C . GLY A 1 1135 ? -2.540 14.976 -23.076 1.00 97.81 1135 GLY A C 1
ATOM 8635 O O . GLY A 1 1135 ? -2.086 13.869 -23.356 1.00 97.81 1135 GLY A O 1
ATOM 8636 N N . THR A 1 1136 ? -3.056 15.225 -21.876 1.00 97.62 1136 THR A N 1
ATOM 8637 C CA . THR A 1 1136 ? -3.115 14.204 -20.811 1.00 97.62 1136 THR A CA 1
ATOM 8638 C C . THR A 1 1136 ? -4.305 14.407 -19.879 1.00 97.62 1136 THR A C 1
ATOM 8640 O O . THR A 1 1136 ? -4.773 15.530 -19.711 1.00 97.62 1136 THR A O 1
ATOM 8643 N N . GLY A 1 1137 ? -4.778 13.330 -19.243 1.00 95.56 1137 GLY A N 1
ATOM 8644 C CA . GLY A 1 1137 ? -5.754 13.374 -18.151 1.00 95.56 1137 GLY A CA 1
ATOM 8645 C C . GLY A 1 1137 ? -5.210 13.913 -16.828 1.00 95.56 1137 GLY A C 1
ATOM 8646 O O . GLY A 1 1137 ? -4.130 14.510 -16.776 1.00 95.56 1137 GLY A O 1
ATOM 8647 N N . ASP A 1 1138 ? -5.990 13.703 -15.763 1.00 94.88 1138 ASP A N 1
ATOM 8648 C CA . ASP A 1 1138 ? -5.648 14.109 -14.394 1.00 94.88 1138 ASP A CA 1
ATOM 8649 C C . ASP A 1 1138 ? -4.376 13.383 -13.908 1.00 94.88 1138 ASP A C 1
ATOM 8651 O O . ASP A 1 1138 ? -4.045 12.291 -14.379 1.00 94.88 1138 ASP A O 1
ATOM 8655 N N . HIS A 1 1139 ? -3.661 13.990 -12.956 1.00 96.38 1139 HIS A N 1
ATOM 8656 C CA . HIS A 1 1139 ? -2.456 13.441 -12.314 1.00 96.38 1139 HIS A CA 1
ATOM 8657 C C . HIS A 1 1139 ? -1.261 13.212 -13.265 1.00 96.38 1139 HIS A C 1
ATOM 8659 O O . HIS A 1 1139 ? -0.438 12.319 -13.059 1.00 96.38 1139 HIS A O 1
ATOM 8665 N N . GLY A 1 1140 ? -1.128 14.012 -14.328 1.00 97.81 1140 GLY A N 1
ATOM 8666 C CA . GLY A 1 1140 ? 0.061 13.963 -15.190 1.00 97.81 1140 GLY A CA 1
ATOM 8667 C C . GLY A 1 1140 ? 1.353 14.271 -14.415 1.00 97.81 1140 GLY A C 1
ATOM 8668 O O . GLY A 1 1140 ? 1.378 15.186 -13.595 1.00 97.81 1140 GLY A O 1
ATOM 8669 N N . CYS A 1 1141 ? 2.424 13.519 -14.674 1.00 98.38 1141 CYS A N 1
ATOM 8670 C CA . CYS A 1 1141 ? 3.736 13.615 -14.013 1.00 98.38 1141 CYS A CA 1
ATOM 8671 C C . CYS A 1 1141 ? 3.717 13.417 -12.484 1.00 98.38 1141 CYS A C 1
ATOM 8673 O O . CYS A 1 1141 ? 4.616 13.889 -11.779 1.00 98.38 1141 CYS A O 1
ATOM 8675 N N . GLU A 1 1142 ? 2.714 12.716 -11.952 1.00 97.94 1142 GLU A N 1
ATOM 8676 C CA . GLU A 1 1142 ? 2.630 12.419 -10.523 1.00 97.94 1142 GLU A CA 1
ATOM 8677 C C . GLU A 1 1142 ? 3.849 11.601 -10.043 1.00 97.94 1142 GLU A C 1
ATOM 8679 O O . GLU A 1 1142 ? 4.262 10.634 -10.681 1.00 97.94 1142 GLU A O 1
ATOM 8684 N N . TYR A 1 1143 ? 4.474 11.985 -8.927 1.00 96.81 1143 TYR A N 1
ATOM 8685 C CA . TYR A 1 1143 ? 5.707 11.370 -8.397 1.00 96.81 1143 TYR A CA 1
ATOM 8686 C C . TYR A 1 1143 ? 6.886 11.243 -9.381 1.00 96.81 1143 TYR A C 1
ATOM 8688 O O . TYR A 1 1143 ? 7.763 10.387 -9.196 1.00 96.81 1143 TYR A O 1
ATOM 8696 N N . MET A 1 1144 ? 6.940 12.047 -10.442 1.00 97.50 1144 MET A N 1
ATOM 8697 C CA . MET A 1 1144 ? 8.091 12.043 -11.346 1.00 97.50 1144 MET A CA 1
ATOM 8698 C C . MET A 1 1144 ? 9.364 12.462 -10.576 1.00 97.50 1144 MET A C 1
ATOM 8700 O O . MET A 1 1144 ? 9.371 13.449 -9.833 1.00 97.50 1144 MET A O 1
ATOM 8704 N N . THR A 1 1145 ? 10.429 11.661 -10.692 1.00 94.25 1145 THR A N 1
ATOM 8705 C CA . THR A 1 1145 ? 11.709 11.841 -9.968 1.00 94.25 1145 THR A CA 1
ATOM 8706 C C . THR A 1 1145 ? 12.892 12.124 -10.890 1.00 94.25 1145 THR A C 1
ATOM 8708 O O . THR A 1 1145 ? 13.982 12.416 -10.399 1.00 94.25 1145 THR A O 1
ATOM 8711 N N . GLY A 1 1146 ? 12.703 12.049 -12.206 1.00 93.94 1146 GLY A N 1
ATOM 8712 C CA . GLY A 1 1146 ? 13.726 12.321 -13.211 1.00 93.94 1146 GLY A CA 1
ATOM 8713 C C . GLY A 1 1146 ? 13.139 12.292 -14.620 1.00 93.94 1146 GLY A C 1
ATOM 8714 O O . GLY A 1 1146 ? 11.968 11.974 -14.788 1.00 93.94 1146 GLY A O 1
ATOM 8715 N N . GLY A 1 1147 ? 13.949 12.614 -15.630 1.00 96.25 1147 GLY A N 1
ATOM 8716 C CA . GLY A 1 1147 ? 13.533 12.618 -17.039 1.00 96.25 1147 GLY A CA 1
ATOM 8717 C C . GLY A 1 1147 ? 12.969 13.953 -17.533 1.00 96.25 1147 GLY A C 1
ATOM 8718 O O . GLY A 1 1147 ? 13.020 14.966 -16.826 1.00 96.25 1147 GLY A O 1
ATOM 8719 N N . THR A 1 1148 ? 12.442 13.935 -18.759 1.00 98.50 1148 THR A N 1
ATOM 8720 C CA . THR A 1 1148 ? 11.944 15.126 -19.467 1.00 98.50 1148 THR A CA 1
ATOM 8721 C C . THR A 1 1148 ? 10.601 14.836 -20.130 1.00 98.50 1148 THR A C 1
ATOM 8723 O O . THR A 1 1148 ? 10.503 13.940 -20.967 1.00 98.50 1148 THR A O 1
ATOM 8726 N N . VAL A 1 1149 ? 9.568 15.603 -19.790 1.00 98.88 1149 VAL A N 1
ATOM 8727 C CA . VAL A 1 1149 ? 8.223 15.446 -20.366 1.00 98.88 1149 VAL A CA 1
ATOM 8728 C C . VAL A 1 1149 ? 7.825 16.701 -21.138 1.00 98.88 1149 VAL A C 1
ATOM 8730 O O . VAL A 1 1149 ? 8.012 17.811 -20.652 1.00 98.88 1149 VAL A O 1
ATOM 8733 N N . LEU A 1 1150 ? 7.252 16.536 -22.328 1.00 98.81 1150 LEU A N 1
ATOM 8734 C CA . LEU A 1 1150 ? 6.701 17.620 -23.138 1.00 98.81 1150 LEU A CA 1
ATOM 8735 C C . LEU A 1 1150 ? 5.229 17.336 -23.463 1.00 98.81 1150 LEU A C 1
ATOM 8737 O O . LEU A 1 1150 ? 4.911 16.320 -24.079 1.00 98.81 1150 LEU A O 1
ATOM 8741 N N . VAL A 1 1151 ? 4.337 18.244 -23.068 1.00 98.75 1151 VAL A N 1
ATOM 8742 C CA . VAL A 1 1151 ? 2.894 18.163 -23.333 1.00 98.75 1151 VAL A CA 1
ATOM 8743 C C . VAL A 1 1151 ? 2.491 19.286 -24.289 1.00 98.75 1151 VAL A C 1
ATOM 8745 O O . VAL A 1 1151 ? 2.678 20.460 -23.978 1.00 98.75 1151 VAL A O 1
ATOM 8748 N N . LEU A 1 1152 ? 1.948 18.936 -25.457 1.00 98.25 1152 LEU A N 1
ATOM 8749 C CA . LEU A 1 1152 ? 1.657 19.870 -26.561 1.00 98.25 1152 LEU A CA 1
ATOM 8750 C C . LEU A 1 1152 ? 0.196 20.359 -26.618 1.00 98.25 1152 LEU A C 1
ATOM 8752 O O . LEU A 1 1152 ? -0.200 21.023 -27.585 1.00 98.25 1152 LEU A O 1
ATOM 8756 N N . GLY A 1 1153 ? -0.588 20.050 -25.585 1.00 95.31 1153 GLY A N 1
ATOM 8757 C CA . GLY A 1 1153 ? -1.998 20.409 -25.463 1.00 95.31 1153 GLY A CA 1
ATOM 8758 C C . GLY A 1 1153 ? -2.491 20.359 -24.016 1.00 95.31 1153 GLY A C 1
ATOM 8759 O O . GLY A 1 1153 ? -1.707 20.474 -23.074 1.00 95.31 1153 GLY A O 1
ATOM 8760 N N . GLN A 1 1154 ? -3.804 20.207 -23.838 1.00 95.00 1154 GLN A N 1
ATOM 8761 C CA . GLN A 1 1154 ? -4.457 20.340 -22.534 1.00 95.00 1154 GLN A CA 1
ATOM 8762 C C . GLN A 1 1154 ? -4.028 19.248 -21.534 1.00 95.00 1154 GLN A C 1
ATOM 8764 O O . GLN A 1 1154 ? -3.862 18.078 -21.889 1.00 95.00 1154 GLN A O 1
ATOM 8769 N N . THR A 1 1155 ? -3.891 19.636 -20.263 1.00 96.06 1155 THR A N 1
ATOM 8770 C CA . THR A 1 1155 ? -3.657 18.728 -19.129 1.00 96.06 1155 THR A CA 1
ATOM 8771 C C . THR A 1 1155 ? -4.919 18.580 -18.282 1.00 96.06 1155 THR A C 1
ATOM 8773 O O . THR A 1 1155 ? -5.737 19.499 -18.221 1.00 96.06 1155 THR A O 1
ATOM 8776 N N . GLY A 1 1156 ? -5.043 17.471 -17.553 1.00 93.12 1156 GLY A N 1
ATOM 8777 C CA . GLY A 1 1156 ? -5.990 17.353 -16.448 1.00 93.12 1156 GLY A CA 1
ATOM 8778 C C . GLY A 1 1156 ? -5.512 18.054 -15.173 1.00 93.12 1156 GLY A C 1
ATOM 8779 O O . GLY A 1 1156 ? -4.476 18.727 -15.157 1.00 93.12 1156 GLY A O 1
ATOM 8780 N N . ARG A 1 1157 ? -6.297 17.899 -14.105 1.00 92.44 1157 ARG A N 1
ATOM 8781 C CA . ARG A 1 1157 ? -6.068 18.462 -12.766 1.00 92.44 1157 ARG A CA 1
ATOM 8782 C C . ARG A 1 1157 ? -4.934 17.747 -12.034 1.00 92.44 1157 ARG A C 1
ATOM 8784 O O . ARG A 1 1157 ? -4.558 16.626 -12.371 1.00 92.44 1157 ARG A O 1
ATOM 8791 N N . ASN A 1 1158 ? -4.444 18.386 -10.974 1.00 94.19 1158 ASN A N 1
ATOM 8792 C CA . ASN A 1 1158 ? -3.433 17.849 -10.065 1.00 94.19 1158 ASN A CA 1
ATOM 8793 C C . ASN A 1 1158 ? -2.121 17.431 -10.764 1.00 94.19 1158 ASN A C 1
ATOM 8795 O O . ASN A 1 1158 ? -1.424 16.519 -10.318 1.00 94.19 1158 ASN A O 1
ATOM 8799 N N . PHE A 1 1159 ? -1.778 18.099 -11.871 1.00 97.62 1159 PHE A N 1
ATOM 8800 C CA . PHE A 1 1159 ? -0.529 17.857 -12.593 1.00 97.62 1159 PHE A CA 1
ATOM 8801 C C . PHE A 1 1159 ? 0.680 18.112 -11.675 1.00 97.62 1159 PHE A C 1
ATOM 8803 O O . PHE A 1 1159 ? 0.671 19.061 -10.892 1.00 97.62 1159 PHE A O 1
ATOM 8810 N N . ALA A 1 1160 ? 1.720 17.284 -11.784 1.00 97.81 1160 ALA A N 1
ATOM 8811 C CA . ALA A 1 1160 ? 2.965 17.335 -11.013 1.00 97.81 1160 ALA A CA 1
ATOM 8812 C C . ALA A 1 1160 ? 2.830 17.134 -9.488 1.00 97.81 1160 ALA A C 1
ATOM 8814 O O . ALA A 1 1160 ? 3.758 17.446 -8.733 1.00 97.81 1160 ALA A O 1
ATOM 8815 N N . ALA A 1 1161 ? 1.720 16.566 -9.003 1.00 96.56 1161 ALA A N 1
ATOM 8816 C CA . ALA A 1 1161 ? 1.594 16.213 -7.591 1.00 96.56 1161 ALA A CA 1
ATOM 8817 C C . ALA A 1 1161 ? 2.702 15.230 -7.162 1.00 96.56 1161 ALA A C 1
ATOM 8819 O O . ALA A 1 1161 ? 2.952 14.207 -7.796 1.00 96.56 1161 ALA A O 1
ATOM 8820 N N . GLY A 1 1162 ? 3.439 15.571 -6.102 1.00 94.56 1162 GLY A N 1
ATOM 8821 C CA . GLY A 1 1162 ? 4.576 14.769 -5.639 1.00 94.56 1162 GLY A CA 1
ATOM 8822 C C . GLY A 1 1162 ? 5.795 14.743 -6.575 1.00 94.56 1162 GLY A C 1
ATOM 8823 O O . GLY A 1 1162 ? 6.726 13.984 -6.308 1.00 94.56 1162 GLY A O 1
ATOM 8824 N N . MET A 1 1163 ? 5.824 15.541 -7.649 1.00 96.56 1163 MET A N 1
ATOM 8825 C CA . MET A 1 1163 ? 6.964 15.608 -8.567 1.00 96.56 1163 MET A CA 1
ATOM 8826 C C . MET A 1 1163 ? 8.185 16.199 -7.852 1.00 96.56 1163 MET A C 1
ATOM 8828 O O . MET A 1 1163 ? 8.185 17.357 -7.434 1.00 96.56 1163 MET A O 1
ATOM 8832 N N . SER A 1 1164 ? 9.241 15.398 -7.714 1.00 93.56 1164 SER A N 1
ATOM 8833 C CA . SER A 1 1164 ? 10.440 15.749 -6.944 1.00 93.56 1164 SER A CA 1
ATOM 8834 C C . SER A 1 1164 ? 11.716 15.810 -7.787 1.00 93.56 1164 SER A C 1
ATOM 8836 O O . SER A 1 1164 ? 12.760 16.201 -7.268 1.00 93.56 1164 SER A O 1
ATOM 8838 N N . GLY A 1 1165 ? 11.659 15.435 -9.070 1.00 92.81 1165 GLY A N 1
ATOM 8839 C CA . GLY A 1 1165 ? 12.796 15.519 -9.987 1.00 92.81 1165 GLY A CA 1
ATOM 8840 C C . GLY A 1 1165 ? 12.432 15.402 -11.463 1.00 92.81 1165 GLY A C 1
ATOM 8841 O O . GLY A 1 1165 ? 11.338 14.970 -11.809 1.00 92.81 1165 GLY A O 1
ATOM 8842 N N . GLY A 1 1166 ? 13.367 15.814 -12.324 1.00 94.56 1166 GLY A N 1
ATOM 8843 C CA . GLY A 1 1166 ? 13.133 15.991 -13.762 1.00 94.56 1166 GLY A CA 1
ATOM 8844 C C . GLY A 1 1166 ? 12.472 17.332 -14.097 1.00 94.56 1166 GLY A C 1
ATOM 8845 O O . GLY A 1 1166 ? 12.322 18.190 -13.225 1.00 94.56 1166 GLY A O 1
ATOM 8846 N N . VAL A 1 1167 ? 12.113 17.530 -15.367 1.00 97.88 1167 VAL A N 1
ATOM 8847 C CA . VAL A 1 1167 ? 11.425 18.743 -15.849 1.00 97.88 1167 VAL A CA 1
ATOM 8848 C C . VAL A 1 1167 ? 10.278 18.362 -16.780 1.00 97.88 1167 VAL A C 1
ATOM 8850 O O . VAL A 1 1167 ? 10.424 17.471 -17.618 1.00 97.88 1167 VAL A O 1
ATOM 8853 N N . ALA A 1 1168 ? 9.149 19.058 -16.650 1.00 98.69 1168 ALA A N 1
ATOM 8854 C CA . ALA A 1 1168 ? 8.068 19.000 -17.625 1.00 98.69 1168 ALA A CA 1
ATOM 8855 C C . ALA A 1 1168 ? 7.868 20.370 -18.288 1.00 98.69 1168 ALA A C 1
ATOM 8857 O O . ALA A 1 1168 ? 7.973 21.405 -17.630 1.00 98.69 1168 ALA A O 1
ATOM 8858 N N . TYR A 1 1169 ? 7.565 20.372 -19.581 1.00 98.75 1169 TYR A N 1
ATOM 8859 C CA . TYR A 1 1169 ? 7.195 21.554 -20.353 1.00 98.75 1169 TYR A CA 1
ATOM 8860 C C . TYR A 1 1169 ? 5.778 21.362 -20.885 1.00 98.75 1169 TYR A C 1
ATOM 8862 O O . TYR A 1 1169 ? 5.478 20.338 -21.498 1.00 98.75 1169 TYR A O 1
ATOM 8870 N N . VAL A 1 1170 ? 4.908 22.338 -20.652 1.00 98.69 1170 VAL A N 1
ATOM 8871 C CA . VAL A 1 1170 ? 3.498 22.281 -21.048 1.00 98.69 1170 VAL A CA 1
ATOM 8872 C C . VAL A 1 1170 ? 3.190 23.461 -21.952 1.00 98.69 1170 VAL A C 1
ATOM 8874 O O . VAL A 1 1170 ? 3.473 24.602 -21.594 1.00 98.69 1170 VAL A O 1
ATOM 8877 N N . TYR A 1 1171 ? 2.628 23.193 -23.127 1.00 98.38 1171 TYR A N 1
ATOM 8878 C CA . TYR A 1 1171 ? 2.091 24.230 -23.998 1.00 98.38 1171 TYR A CA 1
ATOM 8879 C C . TYR A 1 1171 ? 0.714 24.670 -23.484 1.00 98.38 1171 TYR A C 1
ATOM 8881 O O . TYR A 1 1171 ? -0.281 23.970 -23.675 1.00 98.38 1171 TYR A O 1
ATOM 8889 N N . ASP A 1 1172 ? 0.661 25.819 -22.811 1.00 97.00 1172 ASP A N 1
ATOM 8890 C CA . ASP A 1 1172 ? -0.554 26.345 -22.186 1.00 97.00 1172 ASP A CA 1
ATOM 8891 C C . ASP A 1 1172 ? -1.396 27.130 -23.203 1.00 97.00 1172 ASP A C 1
ATOM 8893 O O . ASP A 1 1172 ? -1.348 28.356 -23.288 1.00 97.00 1172 ASP A O 1
ATOM 8897 N N . GLU A 1 1173 ? -2.135 26.402 -24.042 1.00 91.00 1173 GLU A N 1
ATOM 8898 C CA . GLU A 1 1173 ? -2.925 26.997 -25.128 1.00 91.00 1173 GLU A CA 1
ATOM 8899 C C . GLU A 1 1173 ? -4.076 27.882 -24.631 1.00 91.00 1173 GLU A C 1
ATOM 8901 O O . GLU A 1 1173 ? -4.379 28.892 -25.266 1.00 91.00 1173 GLU A O 1
ATOM 8906 N N . ASP A 1 1174 ? -4.698 27.512 -23.506 1.00 93.12 1174 ASP A N 1
ATOM 8907 C CA . ASP A 1 1174 ? -5.839 28.223 -22.923 1.00 93.12 1174 ASP A CA 1
ATOM 8908 C C . ASP A 1 1174 ? -5.442 29.227 -21.828 1.00 93.12 1174 ASP A C 1
ATOM 8910 O O . ASP A 1 1174 ? -6.291 30.006 -21.400 1.00 93.12 1174 ASP A O 1
ATOM 8914 N N . GLY A 1 1175 ? -4.180 29.248 -21.385 1.00 94.62 1175 GLY A N 1
ATOM 8915 C CA . GLY A 1 1175 ? -3.690 30.138 -20.326 1.00 94.62 1175 GLY A CA 1
ATOM 8916 C C . GLY A 1 1175 ? -4.140 29.743 -18.913 1.00 94.62 1175 GLY A C 1
ATOM 8917 O O . GLY A 1 1175 ? -4.033 30.552 -17.990 1.00 94.62 1175 GLY A O 1
ATOM 8918 N N . HIS A 1 1176 ? -4.688 28.534 -18.733 1.00 94.31 1176 HIS A N 1
ATOM 8919 C CA . HIS A 1 1176 ? -5.268 28.074 -17.467 1.00 94.31 1176 HIS A CA 1
ATOM 8920 C C . HIS A 1 1176 ? -4.463 26.952 -16.797 1.00 94.31 1176 HIS A C 1
ATOM 8922 O O . HIS A 1 1176 ? -4.874 26.463 -15.737 1.00 94.31 1176 HIS A O 1
ATOM 8928 N N . PHE A 1 1177 ? -3.312 26.541 -17.343 1.00 96.31 1177 PHE A N 1
ATOM 8929 C CA . PHE A 1 1177 ? -2.513 25.438 -16.793 1.00 96.31 1177 PHE A CA 1
ATOM 8930 C C . PHE A 1 1177 ? -2.160 25.611 -15.307 1.00 96.31 1177 PHE A C 1
ATOM 8932 O O . PHE A 1 1177 ? -2.229 24.643 -14.549 1.00 96.31 1177 PHE A O 1
ATOM 8939 N N . ALA A 1 1178 ? -1.866 26.834 -14.856 1.00 95.12 1178 ALA A N 1
ATOM 8940 C CA . ALA A 1 1178 ? -1.518 27.101 -13.459 1.00 95.12 1178 ALA A CA 1
ATOM 8941 C C . ALA A 1 1178 ? -2.603 26.652 -12.460 1.00 95.12 1178 ALA A C 1
ATOM 8943 O O . ALA A 1 1178 ? -2.273 26.182 -11.375 1.00 95.12 1178 ALA A O 1
ATOM 8944 N N . SER A 1 1179 ? -3.885 26.730 -12.838 1.00 92.62 1179 SER A N 1
ATOM 8945 C CA . SER A 1 1179 ? -5.008 26.270 -12.002 1.00 92.62 1179 SER A CA 1
ATOM 8946 C C . SER A 1 1179 ? -5.134 24.743 -11.930 1.00 92.62 1179 SER A C 1
ATOM 8948 O O . SER A 1 1179 ? -5.737 24.208 -11.002 1.00 92.62 1179 SER A O 1
ATOM 8950 N N . ARG A 1 1180 ? -4.547 24.033 -12.901 1.00 93.62 1180 ARG A N 1
ATOM 8951 C CA . ARG A 1 1180 ? -4.567 22.569 -13.013 1.00 93.62 1180 ARG A CA 1
ATOM 8952 C C . ARG A 1 1180 ? -3.317 21.908 -12.422 1.00 93.62 1180 ARG A C 1
ATOM 8954 O O . ARG A 1 1180 ? -3.298 20.689 -12.256 1.00 93.62 1180 ARG A O 1
ATOM 8961 N N . CYS A 1 1181 ? -2.284 22.685 -12.094 1.00 96.00 1181 CYS A N 1
ATOM 8962 C CA . CYS A 1 1181 ? -1.021 22.191 -11.554 1.00 96.00 1181 CYS A CA 1
ATOM 8963 C C . CYS A 1 1181 ? -1.004 22.222 -10.020 1.00 96.00 1181 CYS A C 1
ATOM 8965 O O . CYS A 1 1181 ? -1.358 23.219 -9.394 1.00 96.00 1181 CYS A O 1
ATOM 8967 N N . ASN A 1 1182 ? -0.512 21.150 -9.404 1.00 95.62 1182 ASN A N 1
ATOM 8968 C CA . ASN A 1 1182 ? -0.231 21.110 -7.976 1.00 95.62 1182 ASN A CA 1
ATOM 8969 C C . ASN A 1 1182 ? 1.134 21.756 -7.698 1.00 95.62 1182 ASN A C 1
ATOM 8971 O O . ASN A 1 1182 ? 2.173 21.205 -8.049 1.00 95.62 1182 ASN A O 1
ATOM 8975 N N . THR A 1 1183 ? 1.143 22.922 -7.055 1.00 95.44 1183 THR A N 1
ATOM 8976 C CA . THR A 1 1183 ? 2.353 23.734 -6.819 1.00 95.44 1183 THR A CA 1
ATOM 8977 C C . THR A 1 1183 ? 3.024 23.476 -5.465 1.00 95.44 1183 THR A C 1
ATOM 8979 O O . THR A 1 1183 ? 3.954 24.191 -5.074 1.00 95.44 1183 THR A O 1
ATOM 8982 N N . ALA A 1 1184 ? 2.605 22.432 -4.734 1.00 93.25 1184 ALA A N 1
ATOM 8983 C CA . ALA A 1 1184 ? 3.167 22.121 -3.419 1.00 93.25 1184 ALA A CA 1
ATOM 8984 C C . ALA A 1 1184 ? 4.691 21.896 -3.485 1.00 93.25 1184 ALA A C 1
ATOM 8986 O O . ALA A 1 1184 ? 5.433 22.427 -2.657 1.00 93.25 1184 ALA A O 1
ATOM 8987 N N . MET A 1 1185 ? 5.172 21.178 -4.509 1.00 94.31 1185 MET A N 1
ATOM 8988 C CA . MET A 1 1185 ? 6.588 20.791 -4.657 1.00 94.31 1185 MET A CA 1
ATOM 8989 C C . MET A 1 1185 ? 7.292 21.373 -5.892 1.00 94.31 1185 MET A C 1
ATOM 8991 O O . MET A 1 1185 ? 8.507 21.218 -6.030 1.00 94.31 1185 MET A O 1
ATOM 8995 N N . VAL A 1 1186 ? 6.565 22.068 -6.768 1.00 97.00 1186 VAL A N 1
ATOM 8996 C CA . VAL A 1 1186 ? 7.086 22.584 -8.044 1.00 97.00 1186 VAL A CA 1
ATOM 8997 C C . VAL A 1 1186 ? 6.835 24.079 -8.191 1.00 97.00 1186 VAL A C 1
ATOM 8999 O O . VAL A 1 1186 ? 5.868 24.607 -7.644 1.00 97.00 1186 VAL A O 1
ATOM 9002 N N . ASP A 1 1187 ? 7.701 24.740 -8.953 1.00 97.69 1187 ASP A N 1
ATOM 9003 C CA . ASP A 1 1187 ? 7.515 26.109 -9.427 1.00 97.69 1187 ASP A CA 1
ATOM 9004 C C . ASP A 1 1187 ? 7.136 26.108 -10.911 1.00 97.69 1187 ASP A C 1
ATOM 9006 O O . ASP A 1 1187 ? 7.619 25.279 -11.690 1.00 97.69 1187 ASP A O 1
ATOM 9010 N N . LEU A 1 1188 ? 6.310 27.077 -11.306 1.00 98.06 1188 LEU A N 1
ATOM 9011 C CA . LEU A 1 1188 ? 5.959 27.341 -12.699 1.00 98.06 1188 LEU A CA 1
ATOM 9012 C C . LEU A 1 1188 ? 6.799 28.509 -13.216 1.00 98.06 1188 LEU A C 1
ATOM 9014 O O . LEU A 1 1188 ? 6.802 29.585 -12.617 1.00 98.06 1188 LEU A O 1
ATOM 9018 N N . LYS A 1 1189 ? 7.532 28.301 -14.312 1.00 97.00 1189 LYS A N 1
ATOM 9019 C CA . LYS A 1 1189 ? 8.428 29.301 -14.912 1.00 97.00 1189 LYS A CA 1
ATOM 9020 C C . LYS A 1 1189 ? 8.143 29.451 -16.410 1.00 97.00 1189 LYS A C 1
ATOM 9022 O O . LYS A 1 1189 ? 7.785 28.464 -17.047 1.00 97.00 1189 LYS A O 1
ATOM 9027 N N . PRO A 1 1190 ? 8.309 30.646 -16.997 1.00 96.69 1190 PRO A N 1
ATOM 9028 C CA . PRO A 1 1190 ? 8.199 30.813 -18.444 1.00 96.69 1190 PRO A CA 1
ATOM 9029 C C . PRO A 1 1190 ? 9.358 30.119 -19.173 1.00 96.69 1190 PRO A C 1
ATOM 9031 O O . PRO A 1 1190 ? 10.451 29.962 -18.618 1.00 96.69 1190 PRO A O 1
ATOM 9034 N N . LEU A 1 1191 ? 9.138 29.749 -20.436 1.00 96.38 1191 LEU A N 1
ATOM 9035 C CA . LEU A 1 1191 ? 10.199 29.271 -21.321 1.00 96.38 1191 LEU A CA 1
ATOM 9036 C C . LEU A 1 1191 ? 11.014 30.452 -21.887 1.00 96.38 1191 LEU A C 1
ATOM 9038 O O . LEU A 1 1191 ? 10.620 31.114 -22.852 1.00 96.38 1191 LEU A O 1
ATOM 9042 N N . LEU A 1 1192 ? 12.167 30.722 -21.276 1.00 95.88 1192 LEU A N 1
ATOM 9043 C CA . LEU A 1 1192 ? 13.101 31.756 -21.734 1.00 95.88 1192 LEU A CA 1
ATOM 9044 C C . LEU A 1 1192 ? 13.764 31.364 -23.061 1.00 95.88 1192 LEU A C 1
ATOM 9046 O O . LEU A 1 1192 ? 13.887 30.180 -23.378 1.00 95.88 1192 LEU A O 1
ATOM 9050 N N . SER A 1 1193 ? 14.203 32.359 -23.834 1.00 95.62 1193 SER A N 1
ATOM 9051 C CA . SER A 1 1193 ? 15.066 32.094 -24.985 1.00 95.62 1193 SER A CA 1
ATOM 9052 C C . SER A 1 1193 ? 16.445 31.656 -24.502 1.00 95.62 1193 SER A C 1
ATOM 9054 O O . SER A 1 1193 ? 16.846 31.970 -23.377 1.00 95.62 1193 SER A O 1
ATOM 9056 N N . ALA A 1 1194 ? 17.198 30.961 -25.349 1.00 93.94 1194 ALA A N 1
ATOM 9057 C CA . ALA A 1 1194 ? 18.542 30.501 -25.020 1.00 93.94 1194 ALA A CA 1
ATOM 9058 C C . ALA A 1 1194 ? 19.439 31.660 -24.550 1.00 93.94 1194 ALA A C 1
ATOM 9060 O O . ALA A 1 1194 ? 20.114 31.536 -23.532 1.00 93.94 1194 ALA A O 1
ATOM 9061 N N . GLN A 1 1195 ? 19.364 32.812 -25.226 1.00 94.50 1195 GLN A N 1
ATOM 9062 C CA . GLN A 1 1195 ? 20.129 34.009 -24.874 1.00 94.50 1195 GLN A CA 1
ATOM 9063 C C . GLN A 1 1195 ? 19.690 34.615 -23.529 1.00 94.50 1195 GLN A C 1
ATOM 9065 O O . GLN A 1 1195 ? 20.532 34.981 -22.710 1.00 94.50 1195 GLN A O 1
ATOM 9070 N N . GLU A 1 1196 ? 18.381 34.709 -23.274 1.00 94.50 1196 GLU A N 1
ATOM 9071 C CA . GLU A 1 1196 ? 17.850 35.213 -21.999 1.00 94.50 1196 GLU A CA 1
ATOM 9072 C C . GLU A 1 1196 ? 18.239 34.296 -20.835 1.00 94.50 1196 GLU A C 1
ATOM 9074 O O . GLU A 1 1196 ? 18.667 34.776 -19.784 1.00 94.50 1196 GLU A O 1
ATOM 9079 N N . GLN A 1 1197 ? 18.125 32.978 -21.014 1.00 94.88 1197 GLN A N 1
ATOM 9080 C CA . GLN A 1 1197 ? 18.492 31.997 -19.995 1.00 94.88 1197 GLN A CA 1
ATOM 9081 C C . GLN A 1 1197 ? 19.998 32.019 -19.712 1.00 94.88 1197 GLN A C 1
ATOM 9083 O O . GLN A 1 1197 ? 20.393 32.001 -18.548 1.00 94.88 1197 GLN A O 1
ATOM 9088 N N . GLU A 1 1198 ? 20.831 32.118 -20.751 1.00 94.44 1198 GLU A N 1
ATOM 9089 C CA . GLU A 1 1198 ? 22.284 32.294 -20.636 1.00 94.44 1198 GLU A CA 1
ATOM 9090 C C . GLU A 1 1198 ? 22.675 33.526 -19.825 1.00 94.44 1198 GLU A C 1
ATOM 9092 O O . GLU A 1 1198 ? 23.617 33.464 -19.034 1.00 94.44 1198 GLU A O 1
ATOM 9097 N N . ALA A 1 1199 ? 21.947 34.627 -20.002 1.00 94.88 1199 ALA A N 1
ATOM 9098 C CA . ALA A 1 1199 ? 22.225 35.879 -19.315 1.00 94.88 1199 ALA A CA 1
ATOM 9099 C C . ALA A 1 1199 ? 21.705 35.918 -17.867 1.00 94.88 1199 ALA A C 1
ATOM 9101 O O . ALA A 1 1199 ? 22.273 36.633 -17.043 1.00 94.88 1199 ALA A O 1
ATOM 9102 N N . SER A 1 1200 ? 20.623 35.196 -17.551 1.00 92.69 1200 SER A N 1
ATOM 9103 C CA . SER A 1 1200 ? 19.854 35.408 -16.310 1.00 92.69 1200 SER A CA 1
ATOM 9104 C C . SER A 1 1200 ? 19.748 34.202 -15.373 1.00 92.69 1200 SER A C 1
ATOM 9106 O O . SER A 1 1200 ? 19.373 34.373 -14.213 1.00 92.69 1200 SER A O 1
ATOM 9108 N N . VAL A 1 1201 ? 20.086 32.989 -15.824 1.00 91.62 1201 VAL A N 1
ATOM 9109 C CA . VAL A 1 1201 ? 19.941 31.758 -15.034 1.00 91.62 1201 VAL A CA 1
ATOM 9110 C C . VAL A 1 1201 ? 21.287 31.057 -14.898 1.00 91.62 1201 VAL A C 1
ATOM 9112 O O . VAL A 1 1201 ? 21.908 30.691 -15.893 1.00 91.62 1201 VAL A O 1
ATOM 9115 N N . ASP A 1 1202 ? 21.714 30.791 -13.660 1.00 91.19 1202 ASP A N 1
ATOM 9116 C CA . ASP A 1 1202 ? 22.952 30.050 -13.392 1.00 91.19 1202 ASP A CA 1
ATOM 9117 C C . ASP A 1 1202 ? 22.947 28.688 -14.112 1.00 91.19 1202 ASP A C 1
ATOM 9119 O O . ASP A 1 1202 ? 22.030 27.879 -13.946 1.00 91.19 1202 ASP A O 1
ATOM 9123 N N . ARG A 1 1203 ? 24.009 28.412 -14.877 1.00 89.56 1203 ARG A N 1
ATOM 9124 C CA . ARG A 1 1203 ? 24.245 27.119 -15.541 1.00 89.56 1203 ARG A CA 1
ATOM 9125 C C . ARG A 1 1203 ? 24.186 25.936 -14.579 1.00 89.56 1203 ARG A C 1
ATOM 9127 O O . ARG A 1 1203 ? 23.828 24.835 -14.985 1.00 89.56 1203 ARG A O 1
ATOM 9134 N N . GLY A 1 1204 ? 24.490 26.157 -13.301 1.00 88.44 1204 GLY A N 1
ATOM 9135 C CA . GLY A 1 1204 ? 24.422 25.141 -12.257 1.00 88.44 1204 GLY A CA 1
ATOM 9136 C C . GLY A 1 1204 ? 23.033 24.559 -12.006 1.00 88.44 1204 GLY A C 1
ATOM 9137 O O . GLY A 1 1204 ? 22.943 23.478 -11.434 1.00 88.44 1204 GLY A O 1
ATOM 9138 N N . VAL A 1 1205 ? 21.963 25.230 -12.442 1.00 91.56 1205 VAL A N 1
ATOM 9139 C CA . VAL A 1 1205 ? 20.578 24.747 -12.292 1.00 91.56 1205 VAL A CA 1
ATOM 9140 C C . VAL A 1 1205 ? 19.926 24.355 -13.619 1.00 91.56 1205 VAL A C 1
ATOM 9142 O O . VAL A 1 1205 ? 18.715 24.139 -13.674 1.00 91.56 1205 VAL A O 1
ATOM 9145 N N . TRP A 1 1206 ? 20.701 24.269 -14.701 1.00 93.88 1206 TRP A N 1
ATOM 9146 C CA . TRP A 1 1206 ? 20.180 23.870 -16.004 1.00 93.88 1206 TRP A CA 1
ATOM 9147 C C . TRP A 1 1206 ? 19.913 22.367 -16.045 1.00 93.88 1206 TRP A C 1
ATOM 9149 O O . TRP A 1 1206 ? 20.749 21.550 -15.649 1.00 93.88 1206 TRP A O 1
ATOM 9159 N N . HIS A 1 1207 ? 18.736 21.993 -16.543 1.00 93.44 1207 HIS A N 1
ATOM 9160 C CA . HIS A 1 1207 ? 18.374 20.592 -16.700 1.00 93.44 1207 HIS A CA 1
ATOM 9161 C C . HIS A 1 1207 ? 19.242 19.966 -17.791 1.00 93.44 1207 HIS A C 1
ATOM 9163 O O . HIS A 1 1207 ? 19.342 20.501 -18.889 1.00 93.44 1207 HIS A O 1
ATOM 9169 N N . LEU A 1 1208 ? 19.927 18.869 -17.452 1.00 90.81 1208 LEU A N 1
ATOM 9170 C CA . LEU A 1 1208 ? 20.886 18.183 -18.332 1.00 90.81 1208 LEU A CA 1
ATOM 9171 C C . LEU A 1 1208 ? 22.018 19.083 -18.875 1.00 90.81 1208 LEU A C 1
ATOM 9173 O O . LEU A 1 1208 ? 22.736 18.680 -19.782 1.00 90.81 1208 LEU A O 1
ATOM 9177 N N . GLY A 1 1209 ? 22.227 20.273 -18.296 1.00 91.38 1209 GLY A N 1
ATOM 9178 C CA . GLY A 1 1209 ? 23.208 21.246 -18.786 1.00 91.38 1209 GLY A CA 1
ATOM 9179 C C . GLY A 1 1209 ? 22.822 21.940 -20.099 1.00 91.38 1209 GLY A C 1
ATOM 9180 O O . GLY A 1 1209 ? 23.672 22.606 -20.685 1.00 91.38 1209 GLY A O 1
ATOM 9181 N N . GLU A 1 1210 ? 21.572 21.813 -20.551 1.00 93.81 1210 GLU A N 1
ATOM 9182 C CA . GLU A 1 1210 ? 21.059 22.420 -21.785 1.00 93.81 1210 GLU A CA 1
ATOM 9183 C C . GLU A 1 1210 ? 20.142 23.617 -21.482 1.00 93.81 1210 GLU A C 1
ATOM 9185 O O . GLU A 1 1210 ? 19.559 23.724 -20.397 1.00 93.81 1210 GLU A O 1
ATOM 9190 N N . THR A 1 1211 ? 19.999 24.531 -22.448 1.00 96.81 1211 THR A N 1
ATOM 9191 C CA . THR A 1 1211 ? 18.963 25.568 -22.368 1.00 96.81 1211 THR A CA 1
ATOM 9192 C C . THR A 1 1211 ? 17.584 24.947 -22.594 1.00 96.81 1211 THR A C 1
ATOM 9194 O O . THR A 1 1211 ? 17.415 23.974 -23.338 1.00 96.81 1211 THR A O 1
ATOM 9197 N N . ASP A 1 1212 ? 16.573 25.519 -21.945 1.00 97.00 1212 ASP A N 1
ATOM 9198 C CA . ASP A 1 1212 ? 15.204 25.021 -22.005 1.00 97.00 1212 ASP A CA 1
ATOM 9199 C C . ASP A 1 1212 ? 14.648 25.133 -23.439 1.00 97.00 1212 ASP A C 1
ATOM 9201 O O . ASP A 1 1212 ? 14.022 24.197 -23.937 1.00 97.00 1212 ASP A O 1
ATOM 9205 N N . GLU A 1 1213 ? 14.943 26.232 -24.148 1.00 97.38 1213 GLU A N 1
ATOM 9206 C CA . GLU A 1 1213 ? 14.572 26.409 -25.560 1.00 97.38 1213 GLU A CA 1
ATOM 9207 C C . GLU A 1 1213 ? 15.160 25.308 -26.459 1.00 97.38 1213 GLU A C 1
ATOM 9209 O O . GLU A 1 1213 ? 14.432 24.729 -27.270 1.00 97.38 1213 GLU A O 1
ATOM 9214 N N . ALA A 1 1214 ? 16.453 24.992 -26.319 1.00 97.06 1214 ALA A N 1
ATOM 9215 C CA . ALA A 1 1214 ? 17.093 23.959 -27.134 1.00 97.06 1214 ALA A CA 1
ATOM 9216 C C . ALA A 1 1214 ? 16.450 22.585 -26.899 1.00 97.06 1214 ALA A C 1
ATOM 9218 O O . ALA A 1 1214 ? 16.163 21.859 -27.855 1.00 97.06 1214 ALA A O 1
ATOM 9219 N N . THR A 1 1215 ? 16.148 22.275 -25.634 1.00 97.62 1215 THR A N 1
ATOM 9220 C CA . THR A 1 1215 ? 15.473 21.034 -25.239 1.00 97.62 1215 THR A CA 1
ATOM 9221 C C . THR A 1 1215 ? 14.099 20.922 -25.901 1.00 97.62 1215 THR A C 1
ATOM 9223 O O . THR A 1 1215 ? 13.822 19.940 -26.590 1.00 97.62 1215 THR A O 1
ATOM 9226 N N . VAL A 1 1216 ? 13.239 21.937 -25.750 1.00 98.44 1216 VAL A N 1
ATOM 9227 C CA . VAL A 1 1216 ? 11.865 21.896 -26.281 1.00 98.44 1216 VAL A CA 1
ATOM 9228 C C . VAL A 1 1216 ? 11.855 21.826 -27.810 1.00 98.44 1216 VAL A C 1
ATOM 9230 O O . VAL A 1 1216 ? 11.124 21.011 -28.376 1.00 98.44 1216 VAL A O 1
ATOM 9233 N N . ARG A 1 1217 ? 12.698 22.608 -28.500 1.00 98.06 1217 ARG A N 1
ATOM 9234 C CA . ARG A 1 1217 ? 12.786 22.568 -29.972 1.00 98.06 1217 ARG A CA 1
ATOM 9235 C C . ARG A 1 1217 ? 13.235 21.206 -30.489 1.00 98.06 1217 ARG A C 1
ATOM 9237 O O . ARG A 1 1217 ? 12.673 20.723 -31.473 1.00 98.06 1217 ARG A O 1
ATOM 9244 N N . ARG A 1 1218 ? 14.211 20.571 -29.827 1.00 98.12 1218 ARG A N 1
ATOM 9245 C CA . ARG A 1 1218 ? 14.658 19.215 -30.175 1.00 98.12 1218 ARG A CA 1
ATOM 9246 C C . ARG A 1 1218 ? 13.515 18.213 -30.029 1.00 98.12 1218 ARG A C 1
ATOM 9248 O O . ARG A 1 1218 ? 13.235 17.488 -30.978 1.00 98.12 1218 ARG A O 1
ATOM 9255 N N . LEU A 1 1219 ? 12.817 18.224 -28.894 1.00 98.50 1219 LEU A N 1
ATOM 9256 C CA . LEU A 1 1219 ? 11.707 17.302 -28.638 1.00 98.50 1219 LEU A CA 1
ATOM 9257 C C . LEU A 1 1219 ? 10.545 17.486 -29.622 1.00 98.50 1219 LEU A C 1
ATOM 9259 O O . LEU A 1 1219 ? 9.977 16.499 -30.082 1.00 98.50 1219 LEU A O 1
ATOM 9263 N N . LEU A 1 1220 ? 10.222 18.724 -30.007 1.00 98.69 1220 LEU A N 1
ATOM 9264 C CA . LEU A 1 1220 ? 9.238 19.002 -31.058 1.00 98.69 1220 LEU A CA 1
ATOM 9265 C C . LEU A 1 1220 ? 9.676 18.446 -32.418 1.00 98.69 1220 LEU A C 1
ATOM 9267 O O . LEU A 1 1220 ? 8.880 17.817 -33.119 1.00 98.69 1220 LEU A O 1
ATOM 9271 N N . ALA A 1 1221 ? 10.940 18.658 -32.795 1.00 98.44 1221 ALA A N 1
ATOM 9272 C CA . ALA A 1 1221 ? 11.483 18.160 -34.054 1.00 98.44 1221 ALA A CA 1
ATOM 9273 C C . ALA A 1 1221 ? 11.486 16.625 -34.096 1.00 98.44 1221 ALA A C 1
ATOM 9275 O O . ALA A 1 1221 ? 11.109 16.035 -35.110 1.00 98.44 1221 ALA A O 1
ATOM 9276 N N . GLU A 1 1222 ? 11.847 15.974 -32.990 1.00 98.31 1222 GLU A N 1
ATOM 9277 C CA . GLU A 1 1222 ? 11.810 14.518 -32.855 1.00 98.31 1222 GLU A CA 1
ATOM 9278 C C . GLU A 1 1222 ? 10.380 13.979 -32.873 1.00 98.31 1222 GLU A C 1
ATOM 9280 O O . GLU A 1 1222 ? 10.110 13.018 -33.595 1.00 98.31 1222 GLU A O 1
ATOM 9285 N N . HIS A 1 1223 ? 9.444 14.629 -32.175 1.00 98.69 1223 HIS A N 1
ATOM 9286 C CA . HIS A 1 1223 ? 8.032 14.249 -32.200 1.00 98.69 1223 HIS A CA 1
ATOM 9287 C C . HIS A 1 1223 ? 7.454 14.335 -33.612 1.00 98.69 1223 HIS A C 1
ATOM 9289 O O . HIS A 1 1223 ? 6.849 13.374 -34.080 1.00 98.69 1223 HIS A O 1
ATOM 9295 N N . ASN A 1 1224 ? 7.703 15.428 -34.341 1.00 98.31 1224 ASN A N 1
ATOM 9296 C CA . ASN A 1 1224 ? 7.294 15.565 -35.743 1.00 98.31 1224 ASN A CA 1
ATOM 9297 C C . ASN A 1 1224 ? 7.980 14.519 -36.641 1.00 98.31 1224 ASN A C 1
ATOM 9299 O O . ASN A 1 1224 ? 7.315 13.915 -37.480 1.00 98.31 1224 ASN A O 1
ATOM 9303 N N . ARG A 1 1225 ? 9.278 14.242 -36.446 1.00 98.06 1225 ARG A N 1
ATOM 9304 C CA . ARG A 1 1225 ? 10.011 13.218 -37.213 1.00 98.06 1225 ARG A CA 1
ATOM 9305 C C . ARG A 1 1225 ? 9.397 11.831 -37.043 1.00 98.06 1225 ARG A C 1
ATOM 9307 O O . ARG A 1 1225 ? 9.237 11.115 -38.026 1.00 98.06 1225 ARG A O 1
ATOM 9314 N N . TRP A 1 1226 ? 9.096 11.441 -35.807 1.00 97.81 1226 TRP A N 1
ATOM 9315 C CA . TRP A 1 1226 ? 8.601 10.101 -35.504 1.00 97.81 1226 TRP A CA 1
ATOM 9316 C C . TRP A 1 1226 ? 7.112 9.951 -35.810 1.00 97.81 1226 TRP A C 1
ATOM 9318 O O . TRP A 1 1226 ? 6.697 8.945 -36.375 1.00 97.81 1226 TRP A O 1
ATOM 9328 N N . THR A 1 1227 ? 6.289 10.944 -35.494 1.00 97.81 1227 THR A N 1
ATOM 9329 C CA . THR A 1 1227 ? 4.828 10.789 -35.583 1.00 97.81 1227 THR A CA 1
ATOM 9330 C C . THR A 1 1227 ? 4.207 11.451 -36.810 1.00 97.81 1227 THR A C 1
ATOM 9332 O O . THR A 1 1227 ? 3.117 11.066 -37.231 1.00 97.81 1227 THR A O 1
ATOM 9335 N N . GLY A 1 1228 ? 4.887 12.426 -37.416 1.00 96.19 1228 GLY A N 1
ATOM 9336 C CA . GLY A 1 1228 ? 4.288 13.321 -38.405 1.00 96.19 1228 GLY A CA 1
ATOM 9337 C C . GLY A 1 1228 ? 3.300 14.326 -37.800 1.00 96.19 1228 GLY A C 1
ATOM 9338 O O . GLY A 1 1228 ? 2.458 14.842 -38.534 1.00 96.19 1228 GLY A O 1
ATOM 9339 N N . SER A 1 1229 ? 3.372 14.578 -36.485 1.00 96.88 1229 SER A N 1
ATOM 9340 C CA . SER A 1 1229 ? 2.475 15.476 -35.748 1.00 96.88 1229 SER A CA 1
ATOM 9341 C C . SER A 1 1229 ? 2.352 16.854 -36.403 1.00 96.88 1229 SER A C 1
ATOM 9343 O O . SER A 1 1229 ? 3.325 17.608 -36.519 1.00 96.88 1229 SER A O 1
ATOM 9345 N N . LYS A 1 1230 ? 1.117 17.203 -36.784 1.00 95.19 1230 LYS A N 1
ATOM 9346 C CA . LYS A 1 1230 ? 0.773 18.536 -37.296 1.00 95.19 1230 LYS A CA 1
ATOM 9347 C C . LYS A 1 1230 ? 1.019 19.603 -36.234 1.00 95.19 1230 LYS A C 1
ATOM 9349 O O . LYS A 1 1230 ? 1.657 20.607 -36.530 1.00 95.19 1230 LYS A O 1
ATOM 9354 N N . ARG A 1 1231 ? 0.623 19.332 -34.986 1.00 95.81 1231 ARG A N 1
ATOM 9355 C CA . ARG A 1 1231 ? 0.807 20.248 -33.857 1.00 95.81 1231 ARG A CA 1
ATOM 9356 C C . ARG A 1 1231 ? 2.275 20.592 -33.632 1.00 95.81 1231 ARG A C 1
ATOM 9358 O O . ARG A 1 1231 ? 2.614 21.763 -33.518 1.00 95.81 1231 ARG A O 1
ATOM 9365 N N . ALA A 1 1232 ? 3.165 19.599 -33.592 1.00 97.56 1232 ALA A N 1
ATOM 9366 C CA . ALA A 1 1232 ? 4.586 19.886 -33.396 1.00 97.56 1232 ALA A CA 1
ATOM 9367 C C . ALA A 1 1232 ? 5.179 20.714 -34.542 1.00 97.56 1232 ALA A C 1
ATOM 9369 O O . ALA A 1 1232 ? 5.991 21.601 -34.290 1.00 97.56 1232 ALA A O 1
ATOM 9370 N N . ARG A 1 1233 ? 4.751 20.462 -35.784 1.00 97.38 1233 ARG A N 1
ATOM 9371 C CA . ARG A 1 1233 ? 5.147 21.275 -36.939 1.00 97.38 1233 ARG A CA 1
ATOM 9372 C C . ARG A 1 1233 ? 4.665 22.719 -36.810 1.00 97.38 1233 ARG A C 1
ATOM 9374 O O . ARG A 1 1233 ? 5.478 23.623 -36.917 1.00 97.38 1233 ARG A O 1
ATOM 9381 N N . GLU A 1 1234 ? 3.390 22.928 -36.499 1.00 96.88 1234 GLU A N 1
ATOM 9382 C CA . GLU A 1 1234 ? 2.806 24.266 -36.329 1.00 96.88 1234 GLU A CA 1
ATOM 9383 C C . GLU A 1 1234 ? 3.530 25.091 -35.257 1.00 96.88 1234 GLU A C 1
ATOM 9385 O O . GLU A 1 1234 ? 3.801 26.275 -35.468 1.00 96.88 1234 GLU A O 1
ATOM 9390 N N . LEU A 1 1235 ? 3.876 24.462 -34.127 1.00 97.62 1235 LEU A N 1
ATOM 9391 C CA . LEU A 1 1235 ? 4.619 25.104 -33.040 1.00 97.62 1235 LEU A CA 1
ATOM 9392 C C . LEU A 1 1235 ? 6.064 25.440 -33.433 1.00 97.62 1235 LEU A C 1
ATOM 9394 O O . LEU A 1 1235 ? 6.590 26.450 -32.975 1.00 97.62 1235 LEU A O 1
ATOM 9398 N N . LEU A 1 1236 ? 6.704 24.620 -34.272 1.00 97.75 1236 LEU A N 1
ATOM 9399 C CA . LEU A 1 1236 ? 8.036 24.906 -34.815 1.00 97.75 1236 LEU A CA 1
ATOM 9400 C C . LEU A 1 1236 ? 7.998 26.038 -35.848 1.00 97.75 1236 LEU A C 1
ATOM 9402 O O . LEU A 1 1236 ? 8.872 26.903 -35.823 1.00 97.75 1236 LEU A O 1
ATOM 9406 N N . ASP A 1 1237 ? 6.985 26.054 -36.715 1.00 97.62 1237 ASP A N 1
ATOM 9407 C CA . ASP A 1 1237 ? 6.819 27.068 -37.762 1.00 97.62 1237 ASP A CA 1
ATOM 9408 C C . ASP A 1 1237 ? 6.535 28.462 -37.166 1.00 97.62 1237 ASP A C 1
ATOM 9410 O O . ASP A 1 1237 ? 6.963 29.473 -37.719 1.00 97.62 1237 ASP A O 1
ATOM 9414 N N . HIS A 1 1238 ? 5.874 28.521 -36.001 1.00 96.56 1238 HIS A N 1
ATOM 9415 C CA . HIS A 1 1238 ? 5.535 29.760 -35.283 1.00 96.56 1238 HIS A CA 1
ATOM 9416 C C . HIS A 1 1238 ? 6.243 29.868 -33.923 1.00 96.56 1238 HIS A C 1
ATOM 9418 O O . HIS A 1 1238 ? 5.655 30.323 -32.936 1.00 96.56 1238 HIS A O 1
ATOM 9424 N N . TRP A 1 1239 ? 7.505 29.435 -33.863 1.00 97.12 1239 TRP A N 1
ATOM 9425 C CA . TRP A 1 1239 ? 8.233 29.231 -32.609 1.00 97.12 1239 TRP A CA 1
ATOM 9426 C C . TRP A 1 1239 ? 8.261 30.445 -31.678 1.00 97.12 1239 TRP A C 1
ATOM 9428 O O . TRP A 1 1239 ? 7.983 30.292 -30.493 1.00 97.12 1239 TRP A O 1
ATOM 9438 N N . ASP A 1 1240 ? 8.541 31.649 -32.181 1.00 94.00 1240 ASP A N 1
ATOM 9439 C CA . ASP A 1 1240 ? 8.671 32.832 -31.318 1.00 94.00 1240 ASP A CA 1
ATOM 9440 C C . ASP A 1 1240 ? 7.379 33.135 -30.549 1.00 94.00 1240 ASP A C 1
ATOM 9442 O O . ASP A 1 1240 ? 7.423 33.459 -29.361 1.00 94.00 1240 ASP A O 1
ATOM 9446 N N . ALA A 1 1241 ? 6.223 32.955 -31.195 1.00 94.62 1241 ALA A N 1
ATOM 9447 C CA . ALA A 1 1241 ? 4.923 33.082 -30.549 1.00 94.62 1241 ALA A CA 1
ATOM 9448 C C . ALA A 1 1241 ? 4.643 31.879 -29.632 1.00 94.62 1241 ALA A C 1
ATOM 9450 O O . ALA A 1 1241 ? 4.250 32.050 -28.476 1.00 94.62 1241 ALA A O 1
ATOM 9451 N N . ALA A 1 1242 ? 4.878 30.658 -30.119 1.00 95.69 1242 ALA A N 1
ATOM 9452 C CA . ALA A 1 1242 ? 4.635 29.433 -29.365 1.00 95.69 1242 ALA A CA 1
ATOM 9453 C C . ALA A 1 1242 ? 5.442 29.367 -28.057 1.00 95.69 1242 ALA A C 1
ATOM 9455 O O . ALA A 1 1242 ? 4.886 29.015 -27.016 1.00 95.69 1242 ALA A O 1
ATOM 9456 N N . ARG A 1 1243 ? 6.721 29.768 -28.085 1.00 96.81 1243 ARG A N 1
ATOM 9457 C CA . ARG A 1 1243 ? 7.644 29.800 -26.939 1.00 96.81 1243 ARG A CA 1
ATOM 9458 C C . ARG A 1 1243 ? 7.035 30.521 -25.743 1.00 96.81 1243 ARG A C 1
ATOM 9460 O O . ARG A 1 1243 ? 7.107 30.019 -24.628 1.00 96.81 1243 ARG A O 1
ATOM 9467 N N . THR A 1 1244 ? 6.390 31.663 -25.981 1.00 96.31 1244 THR A N 1
ATOM 9468 C CA . THR A 1 1244 ? 5.800 32.490 -24.915 1.00 96.31 1244 THR A CA 1
ATOM 9469 C C . THR A 1 1244 ? 4.647 31.820 -24.164 1.00 96.31 1244 THR A C 1
ATOM 9471 O O . THR A 1 1244 ? 4.308 32.260 -23.070 1.00 96.31 1244 THR A O 1
ATOM 9474 N N . ARG A 1 1245 ? 4.066 30.748 -24.721 1.00 97.06 1245 ARG A N 1
ATOM 9475 C CA . ARG A 1 1245 ? 2.981 29.966 -24.107 1.00 97.06 1245 ARG A CA 1
ATOM 9476 C C . ARG A 1 1245 ? 3.459 28.684 -23.428 1.00 97.06 1245 ARG A C 1
ATOM 9478 O O . ARG A 1 1245 ? 2.656 27.978 -22.825 1.00 97.06 1245 ARG A O 1
ATOM 9485 N N . PHE A 1 1246 ? 4.744 28.352 -23.524 1.00 98.31 1246 PHE A N 1
ATOM 9486 C CA . PHE A 1 1246 ? 5.280 27.207 -22.801 1.00 98.31 1246 PHE A CA 1
ATOM 9487 C C . PHE A 1 1246 ? 5.529 27.555 -21.334 1.00 98.31 1246 PHE A C 1
ATOM 9489 O O . PHE A 1 1246 ? 6.206 28.533 -21.005 1.00 98.31 1246 PHE A O 1
ATOM 9496 N N . VAL A 1 1247 ? 5.039 26.683 -20.459 1.00 98.38 1247 VAL A N 1
ATOM 9497 C CA . VAL A 1 1247 ? 5.286 26.718 -19.021 1.00 98.38 1247 VAL A CA 1
ATOM 9498 C C . VAL A 1 1247 ? 6.229 25.578 -18.657 1.00 98.38 1247 VAL A C 1
ATOM 9500 O O . VAL A 1 1247 ? 5.954 24.408 -18.921 1.00 98.38 1247 VAL A O 1
ATOM 9503 N N . LYS A 1 1248 ? 7.350 25.921 -18.028 1.00 98.25 1248 LYS A N 1
ATOM 9504 C CA . LYS A 1 1248 ? 8.273 24.984 -17.393 1.00 98.25 1248 LYS A CA 1
ATOM 9505 C C . LYS A 1 1248 ? 7.790 24.675 -15.980 1.00 98.25 1248 LYS A C 1
ATOM 9507 O O . LYS A 1 1248 ? 7.646 25.578 -15.158 1.00 98.25 1248 LYS A O 1
ATOM 9512 N N . VAL A 1 1249 ? 7.620 23.394 -15.685 1.00 98.56 1249 VAL A N 1
ATOM 9513 C CA . VAL A 1 1249 ? 7.339 22.864 -14.349 1.00 98.56 1249 VAL A CA 1
ATOM 9514 C C . VAL A 1 1249 ? 8.648 22.358 -13.755 1.00 98.56 1249 VAL A C 1
ATOM 9516 O O . VAL A 1 1249 ? 9.246 21.410 -14.271 1.00 98.56 1249 VAL A O 1
ATOM 9519 N N . PHE A 1 1250 ? 9.123 23.012 -12.693 1.00 97.19 1250 PHE A N 1
ATOM 9520 C CA . PHE A 1 1250 ? 10.446 22.758 -12.121 1.00 97.19 1250 PHE A CA 1
ATOM 9521 C C . PHE A 1 1250 ? 10.349 22.408 -10.625 1.00 97.19 1250 PHE A C 1
ATOM 9523 O O . PHE A 1 1250 ? 9.994 23.272 -9.823 1.00 97.19 1250 PHE A O 1
ATOM 9530 N N . PRO A 1 1251 ? 10.676 21.169 -10.212 1.00 95.81 1251 PRO A N 1
ATOM 9531 C CA . PRO A 1 1251 ? 10.657 20.785 -8.802 1.00 95.81 1251 PRO A CA 1
ATOM 9532 C C . PRO A 1 1251 ? 11.679 21.544 -7.952 1.00 95.81 1251 PRO A C 1
ATOM 9534 O O . PRO A 1 1251 ? 12.865 21.599 -8.287 1.00 95.81 1251 PRO A O 1
ATOM 9537 N N . LYS A 1 1252 ? 11.227 22.058 -6.803 1.00 94.69 1252 LYS A N 1
ATOM 9538 C CA . LYS A 1 1252 ? 12.033 22.868 -5.869 1.00 94.69 1252 LYS A CA 1
ATOM 9539 C C . LYS A 1 1252 ? 13.240 22.091 -5.335 1.00 94.69 1252 LYS A C 1
ATOM 9541 O O . LYS A 1 1252 ? 14.369 22.577 -5.353 1.00 94.69 1252 LYS A O 1
ATOM 9546 N N . GLU A 1 1253 ? 13.007 20.846 -4.924 1.00 88.81 1253 GLU A N 1
ATOM 9547 C CA . GLU A 1 1253 ? 14.040 19.944 -4.395 1.00 88.81 1253 GLU A CA 1
ATOM 9548 C C . GLU A 1 1253 ? 15.092 19.577 -5.451 1.00 88.81 1253 GLU A C 1
ATOM 9550 O O . GLU A 1 1253 ? 16.285 19.514 -5.155 1.00 88.81 1253 GLU A O 1
ATOM 9555 N N . TYR A 1 1254 ? 14.671 19.391 -6.703 1.00 90.62 1254 TYR A N 1
ATOM 9556 C CA . TYR A 1 1254 ? 15.587 19.119 -7.808 1.00 90.62 1254 TYR A CA 1
ATOM 9557 C C . TYR A 1 1254 ? 16.437 20.338 -8.154 1.00 90.62 1254 TYR A C 1
ATOM 9559 O O . TYR A 1 1254 ? 17.646 20.204 -8.333 1.00 90.62 1254 TYR A O 1
ATOM 9567 N N . GLN A 1 1255 ? 15.837 21.534 -8.177 1.00 91.50 1255 GLN A N 1
ATOM 9568 C CA . GLN A 1 1255 ? 16.578 22.780 -8.358 1.00 91.50 1255 GLN A CA 1
ATOM 9569 C C . GLN A 1 1255 ? 17.645 22.957 -7.264 1.00 91.50 1255 GLN A C 1
ATOM 9571 O O . GLN A 1 1255 ? 18.790 23.285 -7.583 1.00 91.50 1255 GLN A O 1
ATOM 9576 N N . ARG A 1 1256 ? 17.299 22.689 -5.993 1.00 91.44 1256 ARG A N 1
ATOM 9577 C CA . ARG A 1 1256 ? 18.258 22.703 -4.875 1.00 91.44 1256 ARG A CA 1
ATOM 9578 C C . ARG A 1 1256 ? 19.403 21.717 -5.117 1.00 91.44 1256 ARG A C 1
ATOM 9580 O O . ARG A 1 1256 ? 20.569 22.099 -5.048 1.00 91.44 1256 ARG A O 1
ATOM 9587 N N . ALA A 1 1257 ? 19.077 20.468 -5.446 1.00 85.94 1257 ALA A N 1
ATOM 9588 C CA . ALA A 1 1257 ? 20.073 19.424 -5.657 1.00 85.94 1257 ALA A CA 1
ATOM 9589 C C . ALA A 1 1257 ? 21.019 19.726 -6.832 1.00 85.94 1257 ALA A C 1
ATOM 9591 O O . ALA A 1 1257 ? 22.222 19.500 -6.715 1.00 85.94 1257 ALA A O 1
ATOM 9592 N N . LEU A 1 1258 ? 20.517 20.271 -7.947 1.00 87.62 1258 LEU A N 1
ATOM 9593 C CA . LEU A 1 1258 ? 21.356 20.690 -9.077 1.00 87.62 1258 LEU A CA 1
ATOM 9594 C C . LEU A 1 1258 ? 22.375 21.759 -8.656 1.00 87.62 1258 LEU A C 1
ATOM 9596 O O . LEU A 1 1258 ? 23.569 21.610 -8.933 1.00 87.62 1258 LEU A O 1
ATOM 9600 N N . ALA A 1 1259 ? 21.926 22.777 -7.915 1.00 88.06 1259 ALA A N 1
ATOM 9601 C CA . ALA A 1 1259 ? 22.798 23.830 -7.402 1.00 88.06 1259 ALA A CA 1
ATOM 9602 C C . ALA A 1 1259 ? 23.892 23.271 -6.474 1.00 88.06 1259 ALA A C 1
ATOM 9604 O O . ALA A 1 1259 ? 25.068 23.604 -6.631 1.00 88.06 1259 ALA A O 1
ATOM 9605 N N . GLU A 1 1260 ? 23.533 22.374 -5.549 1.00 86.50 1260 GLU A N 1
ATOM 9606 C CA . GLU A 1 1260 ? 24.484 21.718 -4.642 1.00 86.50 1260 GLU A CA 1
ATOM 9607 C C . GLU A 1 1260 ? 25.509 20.850 -5.391 1.00 86.50 1260 GLU A C 1
ATOM 9609 O O . GLU A 1 1260 ? 26.705 20.894 -5.087 1.00 86.50 1260 GLU A O 1
ATOM 9614 N N . ILE A 1 1261 ? 25.064 20.070 -6.384 1.00 82.56 1261 ILE A N 1
ATOM 9615 C CA . ILE A 1 1261 ? 25.939 19.230 -7.215 1.00 82.56 1261 ILE A CA 1
ATOM 9616 C C . ILE A 1 1261 ? 26.930 20.103 -7.991 1.00 82.56 1261 ILE A C 1
ATOM 9618 O O . ILE A 1 1261 ? 28.123 19.793 -8.043 1.00 82.56 1261 ILE A O 1
ATOM 9622 N N . HIS A 1 1262 ? 26.459 21.201 -8.581 1.00 84.69 1262 HIS A N 1
ATOM 9623 C CA . HIS A 1 1262 ? 27.310 22.125 -9.320 1.00 84.69 1262 HIS A CA 1
ATOM 9624 C C . HIS A 1 1262 ? 28.316 22.847 -8.411 1.00 84.69 1262 HIS A C 1
ATOM 9626 O O . HIS A 1 1262 ? 29.497 22.934 -8.757 1.00 84.69 1262 HIS A O 1
ATOM 9632 N N . ALA A 1 1263 ? 27.889 23.295 -7.226 1.00 83.94 1263 ALA A N 1
ATOM 9633 C CA . ALA A 1 1263 ? 28.774 23.901 -6.233 1.00 83.94 1263 ALA A CA 1
ATOM 9634 C C . ALA A 1 1263 ? 29.889 22.934 -5.806 1.00 83.94 1263 ALA A C 1
ATOM 9636 O O . ALA A 1 1263 ? 31.061 23.301 -5.844 1.00 83.94 1263 ALA A O 1
ATOM 9637 N N . LYS A 1 1264 ? 29.554 21.671 -5.500 1.00 79.81 1264 LYS A N 1
ATOM 9638 C CA . LYS A 1 1264 ? 30.546 20.632 -5.169 1.00 79.81 1264 LYS A CA 1
ATOM 9639 C C . LYS A 1 1264 ? 31.542 20.396 -6.306 1.00 79.81 1264 LYS A C 1
ATOM 9641 O O . LYS A 1 1264 ? 32.741 20.313 -6.042 1.00 79.81 1264 LYS A O 1
ATOM 9646 N N . LYS A 1 1265 ? 31.073 20.336 -7.561 1.00 78.62 1265 LYS A N 1
ATOM 9647 C CA . LYS A 1 1265 ? 31.950 20.203 -8.740 1.00 78.62 1265 LYS A CA 1
ATOM 9648 C C . LYS A 1 1265 ? 32.929 21.374 -8.852 1.00 78.62 1265 LYS A C 1
ATOM 9650 O O . LYS A 1 1265 ? 34.122 21.129 -9.021 1.00 78.62 1265 LYS A O 1
ATOM 9655 N N . ARG A 1 1266 ? 32.465 22.619 -8.681 1.00 76.69 1266 ARG A N 1
ATOM 9656 C CA . ARG A 1 1266 ? 33.341 23.806 -8.669 1.00 76.69 1266 ARG A CA 1
ATOM 9657 C C . ARG A 1 1266 ? 34.396 23.715 -7.570 1.00 76.69 1266 ARG A C 1
ATOM 9659 O O . ARG A 1 1266 ? 35.574 23.813 -7.881 1.00 76.69 1266 ARG A O 1
ATOM 9666 N N . THR A 1 1267 ? 34.005 23.428 -6.328 1.00 70.75 1267 THR A N 1
ATOM 9667 C CA . THR A 1 1267 ? 34.955 23.308 -5.210 1.00 70.75 1267 THR A CA 1
ATOM 9668 C C . THR A 1 1267 ? 35.990 22.207 -5.452 1.00 70.75 1267 THR A C 1
ATOM 9670 O O . THR A 1 1267 ? 37.171 22.424 -5.214 1.00 70.75 1267 THR A O 1
ATOM 9673 N N . SER A 1 1268 ? 35.588 21.049 -5.994 1.00 64.88 1268 SER A N 1
ATOM 9674 C CA . SER A 1 1268 ? 36.535 19.976 -6.338 1.00 64.88 1268 SER A CA 1
ATOM 9675 C C . SER A 1 1268 ? 37.518 20.367 -7.449 1.00 64.88 1268 SER A C 1
ATOM 9677 O O . SER A 1 1268 ? 38.678 19.974 -7.394 1.00 64.88 1268 SER A O 1
ATOM 9679 N N . GLN A 1 1269 ? 37.092 21.187 -8.417 1.00 54.81 1269 GLN A N 1
ATOM 9680 C CA . GLN A 1 1269 ? 37.958 21.712 -9.478 1.00 54.81 1269 GLN A CA 1
ATOM 9681 C C . GLN A 1 1269 ? 38.902 22.812 -8.973 1.00 54.81 1269 GLN A C 1
ATOM 9683 O O . GLN A 1 1269 ? 40.022 22.903 -9.455 1.00 54.81 1269 GLN A O 1
ATOM 9688 N N . THR A 1 1270 ? 38.486 23.615 -7.988 1.00 55.31 1270 THR A N 1
ATOM 9689 C CA . THR A 1 1270 ? 39.324 24.655 -7.357 1.00 55.31 1270 THR A CA 1
ATOM 9690 C C . THR A 1 1270 ? 40.347 24.089 -6.366 1.00 55.31 1270 THR A C 1
ATOM 9692 O O . THR A 1 1270 ? 41.320 24.757 -6.059 1.00 55.31 1270 THR A O 1
ATOM 9695 N N . VAL A 1 1271 ? 40.131 22.878 -5.840 1.00 48.78 1271 VAL A N 1
ATOM 9696 C CA . VAL A 1 1271 ? 41.090 22.182 -4.958 1.00 48.78 1271 VAL A CA 1
ATOM 9697 C C . VAL A 1 1271 ? 42.070 21.306 -5.757 1.00 48.78 1271 VAL A C 1
ATOM 9699 O O . VAL A 1 1271 ? 43.150 20.992 -5.265 1.00 48.78 1271 VAL A O 1
ATOM 9702 N N . ALA A 1 1272 ? 41.703 20.904 -6.979 1.00 40.81 1272 ALA A N 1
ATOM 9703 C CA . ALA A 1 1272 ? 42.532 20.086 -7.870 1.00 40.81 1272 ALA A CA 1
ATOM 9704 C C . ALA A 1 1272 ? 43.385 20.892 -8.870 1.00 40.81 1272 ALA A C 1
ATOM 9706 O O . ALA A 1 1272 ? 44.252 20.305 -9.520 1.00 40.81 1272 ALA A O 1
ATOM 9707 N N . GLY A 1 1273 ? 43.123 22.193 -9.022 1.00 34.56 1273 GLY A N 1
ATOM 9708 C CA . GLY A 1 1273 ? 43.941 23.140 -9.789 1.00 34.56 1273 GLY A CA 1
ATOM 9709 C C . GLY A 1 1273 ? 44.662 24.092 -8.856 1.00 34.56 1273 GLY A C 1
ATOM 9710 O O . GLY A 1 1273 ? 45.808 24.458 -9.193 1.00 34.56 1273 GLY A O 1
#

Radius of gyration: 31.21 Å; chains: 1; bounding box: 85×80×90 Å

pLDDT: mean 94.23, std 6.71, range [34.56, 98.88]

Foldseek 3Di:
DPPLDDPPDDPVSSLVSQLVVLVVLPDDSVLSCCLQQPALQLLQPPDDPLLSLSNVLSCLFDPHPFFFDWDWDDPPFKTKTATHNVNLAWKKWWAFPVGDIDIDSWPFPDDDDQLGTFFIDTHERRFMWMDGVVVRDTDGRCRVSVCVSPVDPSVVLCVVFEDELVPDDDDDDQPLPDDDPDDLLLLCLLLAHAPCLVVQAQQCLLPPLAGHKFFWFQFFFQCLLWPAQDQPLLQKFFFFDFQAFAFFDCFLVVSLFAQKFKFFARWDSSCPPDPRTHHIYIYRHQEDESSSVSCLCVVCVVPVNSAHEDEDAQKDFCVVALVVNVVSLVVLLVVLVVCVVVSHTEYEYEPPPDDLGIFGDRQLQSLLSNCVSCVVVVNNNGHGYEYEDCNDAHLSVVLSSQLSAHRHYYNPSNLVVLCVCVVVHPDNDHSVSSVVSNSSNSRSSNSLSCSRHPHRYSSCSGNNNSIAGEAAAPVQCCNRVNPHHYQWHFDHSSVSSVSSSVSSCVSPDPPPVSPVRGHNECSRHHDPRYTDGLDDLQLLVLLQVCLVVLNLVSVVVSVCSNQPCLPNRHDPLSQKDFQFDQVLFFPLVLADALLVVLQQEEADQDADLQWAPVLLLLRQQLCVVSNHFYEHHPQADDPLQQVCVLVVNWDDWQDKPCNRPNVVRALDIDTDHTRTGSDGQEYEDEQLLFQPFLLSLQSHQAYEYESAALQARSAWAWRQLQSQDPVSCVRRLFFRSDIDGGTSGNSQRRRLVSLLQVCLLSCLSHVNHAYEYEDEADPCLLVVLLSNLVSVHQEYEYEYNRGTGLMDRPCSSSRHGHGSLRRLLSNLQSCLVVLSQQAHAYEYHHPDQALSSVLSSQQSAHSHYYHYVSSLSNQPQSRPRCLNVLPRCQLTRHPDSVSVNNGDGHSSSSNSRSSSRSSRNSNVCSSRSHRYSLVSGNNLVRMDGDPDSPSPRCPGTHCCSSSDHHPDDPPRDSHHNDHTDSPSVPAPVVVLLVQCVCCQPPVAAGEDEEEARQVRESPQSNVSSSNCSRVVQGGAAQSYEYEYEGEAHYQALASHAHRYAYAYADAYEYQALPQDHHHEYEWAYHPSNPYQQLSHERYYECYNPLHSEHEYATSHEYEHQACASPSAYEYEYQEYAAAANHLDRAYEYEHLYYYYASYCSNPAYYKYKYQQPPVCVVVRYDPPFKDKDAQDDQVCCVVPPDLLQDRVSDRSLVVLLVVLVVNCVRHVHPSSVVCNVVVVVRSRRMIMIGGPNHSVSSNVVVVVVVVVVVVVD

Secondary structure (DSSP, 8-state):
---SS-TT--HHHHHHHHHHHHHHHT--HHHHHHHHS----SS-TTS-HHHHHHHHHHHTTS----SS-EEEEE-SSEEEEEE-TT--S--EEEEETT--EEEESSTTSS---GGGEEEEEE--TT-EEEEETTTTEEEPHHHHHHHHHHSS-HHHHHHHHEEEGGGPPP-SS----S--SS-HHHHHHHTT-BHHIIIIIIHHHHHHSSPPEE-S---SPPGGG-SS---GGGGEEE----SSS----TTTSGGG-B--EEESPPP-TT-TT-SSPPPEEEESSSB--HHHHHHHHTHHHHTTTSS-EEEEE-EEEGGGTTTHHHHHHHHHHHHHHHHHHTT--EEEEE-TT-BTTEEEPPHHHHHHHHHHHHHHTT-GGG-EEEEE-SS--SHHHHHHHHHTT-SEEE-HHHHHHHHHHGGGSTT---HHHHHHHHHHHHHHHHHHHHHHTT--BHHHHTT---EEEEEE-HHHHHHHSTT--EEEEEE-HHHHHHHHHHHHHHHTS--TTGGGS-B---SSS--TTS---S--HHHHHHHHHHHHTT-HHHHHHHHHHHH-TTT---SGGGGEEE---TTT---GGGSPPHHHHGGGEEE----BTTB-HHHHHHHHHHHHHTT-B-B-GGG---GGGTHHHHTT-PPPTT--HHHHH-GGG-SS--PPPTT-----SEEEE-TT-TT--HHHHHT-SEEEEE---TTSTTS--EE-GGG--HHHHHHHTS-TT--EE--SS-TT-SSHHHHHHHHHHHHHH-TTSEEEEEEE--TTHHHHHHHHHHTT-SEEEEE-TT---SSEEHHHHHHBS--HHHHHHHHHHHHHHTT-GGG-EEEEESS--SHHHHHHHHHHT-SEEEESHHHHHHHT------GGGT--TTSSS---HHHHTT----HHHHHHHHHHHHHHHHHHHHHHT-SSGGGGTT-GGGEEEPTT---GGGTTB--HHHHPPP---TTS-SS--S-----GGG-THHHHHHHTHHHHHH---EEEEEEE-TT--STTHHHHHHHHHH-TT-PSTTSEEEEEEEEE-TTTTTTPBTTEEEEEEEEE-TTTTTT-EEEEEEEE--TT--S-GGGSB-S-SSTTTT--EEEEEEEEE--TTTTTT-EEEEEEEEE--TTTTTT-EEEEEEE-S---SSBTTT--EEEEEEE-SSS-HHHHB--SSEEEEE---HHHHHHHS-GGG-GGGS-HHHHHHHHHHHHHHHH--HHHHHHHHTHHHHHTTEEEEEEHHHHHHHHHHHHHHHHHHHHH-